Protein AF-A0A7R9BV73-F1 (afdb_monomer_lite)

Secondary structure (DSSP, 8-state):
-HHHHHHHHHHHHHHHHHHHHHHS-------------------------------------------------------------PPP-PPPPSS-EE-TTS-EEEEE-GGG-HHHHHHHTT-S--TT-EEE-TTS-EEEEEE--S-EEE-TTS-EEEEE-GGG--S-HHHHHTSS-GGGSEEE-TTS-EEEEEEGGGTTTTTSPPP--SSS-S-------TT-------HHHHHHHHHHHHHHHHHHHHHHHHHHHTT-BPPTTSHHHHHHHTT---HHHHHHHHHHHHHHHHHHHHHHHHT--HHHHHTGGGG-BSTTSTTGGGSPPPP---TTTTTS--TT-TTSSSSSTTTT-TTEEPB-SS----SSSSSSPP-B-TTSPBPPPHHHHHHHH--------SS--HHHHHHHHHHHHHH----B-EEETTTTEEBP-EETTEE-SS-SSTTB-PEEPPTT-TTTGGGT--EE--BPBPEEPPGGGB-SS-EEEE-S-SSSS-HHHH-SSHHHHHHHB-SSTTPBP-B---TTSPPBPPBPS-S-STT-BGGGTB--B--SSGGGGS-HHHHHHHHHHHHHHHHHHHHHHHH-TT--HHHHHHHHHHHHHHHHHHHIIIIIHHHHHHHHHHHHTT-SPPSSS------TTS--PPBHHHHHTGGGGGGGG--S--------TT---TTEEEEEPPTT-TTTGGGT--EEEEEPPPEEPPTTS---S-EE---S-SSSS-HHHH-SSHHHHHHTB-SSTTPBP-B---TTSPPBPPBPS-S-STT-BTTTTB--B--SSGGGGS-HHHHHHHHHHHHHHHHHHHHHHHH-TT--HHHHHHHHHHHHHHHHHHHIIIIIHHHHHHHHHHHHTT-SPPSSS------TTS--PPPHHIIIIITTHHHHT--S---

Foldseek 3Di:
DVVVVVVLVVLLVVVLVVVVVVVVDDDDDDDDDDDDDDDDDDDDDDDDDDDDDDDDDDDDDDDDDDDDDDDDDDDDDDDDDDDDDDDDDPADEQPWDADPVRAIFGWDAQVPQVVVVVCVVPDDDPVPFWHAYPVRDTTGTHHLQADFDADPVRATFRFDAQLPQPPDLQVVQLDDDPPRQWDAGPVRDITGTHGPVCVVVLVPQPDDPDFFEPHPQPNPCVPVPQDDDDLVLLQVLLVVLVVVLVVQLVLLVVCVVVVVFDDFPDPLLQVLLQQADDPVLQVQLSLLSSLLSSLVSSCVVVVNALCCSFPSQQVDFCCPHPSVVSDDDADDDDPVPVPFADLQRACPQVVRRCFLGASAFFAASHQDDACRNAEHHDQADPVRHGDDFPQVCCQVPPDPDFDADPPDDVLLLLLLVLQLQQAFHFHFDASDSVVSTHRFQDDQLHGDPPGSHPQWDWGADDCVRPPCVVSVHGTDGDGHTRFHQHVSRTHHHTGTGGNHGNDLQPLQAQANDPVLNVVQPPQPLLAGDFADPDDPDDTFAAFDPDQRHPQHDPVVRTGHGDGSRSCCVVDDSNVVVSRVLNVQLRVQSVVVCVVCVPDGNVRSNRVSSVVSSVVSLQCVQAPNCCVVVNPSCCVSNVSHDDPDDDDPPDDSSYRSRHHPCCSPPVSCVSVVNDHPDDCPDPCPPPPPDVQWDWAADDCPPPVCVVVVDGTDIGGHADFDQDVPNDDDDTDHDDPADLDLQPLQAQARDPVLNVVQPPQPLLAGDWDDPDDPDDTFADFDPDQDDPQDDPVVRTTHGRGSDPCCVVDPVSVVVSRVLRVSLRVQSVVCCVVCVPDGNVVSNVVSSVSSSVSSLCCCQPPNCCVVVNPVNCVVVVSHDDPDDDDPPDDPPDDSHDDPCCVPPVVCVVVVVDDPDDD

Sequence (915 aa):
MRIVFQYLLIICSSYSKVVVGQIIFPGGSSGSTFVSGNNNNNKPRPVYQQQGTSSNPYGSFPPKKPPGAGLGSSFAPQKFPQQNGKPDGLPPTSDGCTDFTGSSGVCVPNVLCVEFFEQIAARTSISRESCNLADGTIGVCCPVGSAAAAYFTGSSGVCVPNVLCVEFFEQIAARTSISRESCNLADGTIGVCCPVGSAAAALRPPPRPTEGKVFDVNPSLQGIETRQFSRSDINTAVTSTRDSLQTILEIEKRLKENGDYLPKGTPAFYHQQFFQVSPESHELARLALGGIEATRQIANSFGLGPLEAGFGLQRFTLEGTDLSDFCPPPPKCDRKSLTYRTTDGSCNNLDKPSWGKSNTPMQRLLPPTYHDGIWEPRKLSASGQPLKSARLVSASTIFDADKPDHFFTQFVTQFGQFLDHDITHAGVFKLDPAENTGIMCCRNGQPIVPAPHPSCMPIEIPNQDRFYARYRQKCMEFVRAIPAPRPGCTLGWAEQMNVNSHYLDGSAVYGSHEEEARNLRLFRNGQLQVLNTGSHHLPMLPLADNEGDDCTNKTAGIRCFKAGDDRVNEQIGLTLIHLVWVREHNRVAGELQALNPHWDDERLFQESRRIVVAELQHIVYNEWLPLILGPRYMFNFRLFPQREGFSREYDPSIDPSVTNEFATAAFRFGHTLLQRTYQNGQPIIPAPHPSCMPIEIPNEDRFYARYRQKCMEFVRAIPAPRPGCTLGWAEQMNVNSHYLDGSAVYGSHEEEARNLRLFRNGQLQVLNTGSHHLPMLPLADNEGDDCTNKTAGIRCFKAGDDRVNEQIGLTLIHLVWVREHNRVAGELQALNPHWDDERLFQESRRIVVAELQHIVYNEWLPLILGPRYMFNFRLFPQREGFSREYDPSIDPSVTNEFATAAFRFGHTLLQRTYQ

InterPro domains:
  IPR010255 Haem peroxidase superfamily [SSF48113] (338-680)
  IPR010255 Haem peroxidase superfamily [SSF48113] (686-914)
  IPR019791 Haem peroxidase, animal-type [PF03098] (340-679)
  IPR019791 Haem peroxidase, animal-type [PF03098] (688-914)
  IPR019791 Haem peroxidase, animal-type [PR00457] (364-375)
  IPR019791 Haem peroxidase, animal-type [PR00457] (411-426)
  IPR019791 Haem peroxidase, animal-type [PR00457] (561-579)
  IPR019791 Haem peroxidase, animal-type [PR00457] (579-599)
  IPR019791 Haem peroxidase, animal-type [PR00457] (604-630)
  IPR019791 Haem peroxidase, animal-type [PR00457] (664-674)
  IPR019791 Haem peroxidase, animal-type [PS50292] (330-915)
  IPR037120 Haem peroxidase domain superfamily, animal type [G3DSA:1.10.640.10] (330-683)
  IPR037120 Haem peroxidase domain superfamily, animal type [G3DSA:1.10.640.10] (684-915)

Structure (mmCIF, N/CA/C/O backbone):
data_AF-A0A7R9BV73-F1
#
_entry.id   AF-A0A7R9BV73-F1
#
loop_
_atom_site.group_PDB
_atom_site.id
_atom_site.type_symbol
_atom_site.label_atom_id
_atom_site.label_alt_id
_atom_site.label_comp_id
_atom_site.label_asym_id
_atom_site.label_entity_id
_atom_site.label_seq_id
_atom_site.pdbx_PDB_ins_code
_atom_site.Cartn_x
_atom_site.Cartn_y
_atom_site.Cartn_z
_atom_site.occupancy
_atom_site.B_iso_or_equiv
_atom_site.auth_seq_id
_atom_site.auth_comp_id
_atom_site.auth_asym_id
_atom_site.auth_atom_id
_atom_site.pdbx_PDB_model_num
ATOM 1 N N . MET A 1 1 ? 35.370 -37.121 -36.729 1.00 30.53 1 MET A N 1
ATOM 2 C CA . MET A 1 1 ? 35.700 -35.894 -37.493 1.00 30.53 1 MET A CA 1
ATOM 3 C C . MET A 1 1 ? 36.183 -36.144 -38.922 1.00 30.53 1 MET A C 1
ATOM 5 O O . MET A 1 1 ? 35.544 -35.606 -39.810 1.00 30.53 1 MET A O 1
ATOM 9 N N . ARG A 1 2 ? 37.213 -36.969 -39.198 1.00 24.33 2 ARG A N 1
ATOM 10 C CA . ARG A 1 2 ? 37.657 -37.262 -40.589 1.00 24.33 2 ARG A CA 1
ATOM 11 C C . ARG A 1 2 ? 36.541 -37.751 -41.530 1.00 24.33 2 ARG A C 1
ATOM 13 O O . ARG A 1 2 ? 36.483 -37.295 -42.662 1.00 24.33 2 ARG A O 1
ATOM 20 N N . ILE A 1 3 ? 35.633 -38.602 -41.042 1.00 27.97 3 ILE A N 1
ATOM 21 C CA . ILE A 1 3 ? 34.494 -39.121 -41.826 1.00 27.97 3 ILE A CA 1
ATOM 22 C C . ILE A 1 3 ? 33.459 -38.025 -42.115 1.00 27.97 3 ILE A C 1
ATOM 24 O O . ILE A 1 3 ? 32.989 -37.939 -43.238 1.00 27.97 3 ILE A O 1
ATOM 28 N N . VAL A 1 4 ? 33.165 -37.146 -41.148 1.00 34.44 4 VAL A N 1
ATOM 29 C CA . VAL A 1 4 ? 32.234 -36.009 -41.311 1.00 34.44 4 VAL A CA 1
ATOM 30 C C . 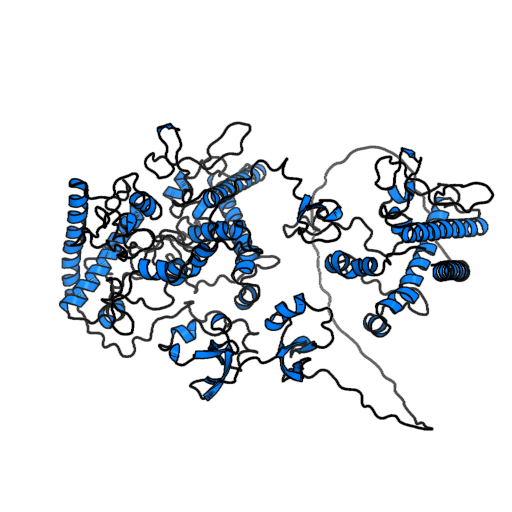VAL A 1 4 ? 32.821 -34.942 -42.244 1.00 34.44 4 VAL A C 1
ATOM 32 O O . VAL A 1 4 ? 32.107 -34.411 -43.081 1.00 34.44 4 VAL A O 1
ATOM 35 N N . PHE A 1 5 ? 34.133 -34.687 -42.169 1.00 36.78 5 PHE A N 1
ATOM 36 C CA . PHE A 1 5 ? 34.845 -33.787 -43.086 1.00 36.78 5 PHE A CA 1
ATOM 37 C C . PHE A 1 5 ? 34.925 -34.335 -44.514 1.00 36.78 5 PHE A C 1
ATOM 39 O O . PHE A 1 5 ? 34.728 -33.583 -45.463 1.00 36.78 5 PHE A O 1
ATOM 46 N N . GLN A 1 6 ? 35.180 -35.638 -44.683 1.00 32.38 6 GLN A N 1
ATOM 47 C CA . GLN A 1 6 ? 35.084 -36.283 -45.995 1.00 32.38 6 GLN A CA 1
ATOM 48 C C . GLN A 1 6 ? 33.646 -36.267 -46.521 1.00 32.38 6 GLN A C 1
ATOM 50 O O . GLN A 1 6 ? 33.461 -35.981 -47.696 1.00 32.38 6 GLN A O 1
ATOM 55 N N . TYR A 1 7 ? 32.639 -36.494 -45.671 1.00 39.28 7 TYR A N 1
ATOM 56 C CA . TYR A 1 7 ? 31.229 -36.411 -46.061 1.00 39.28 7 TYR A CA 1
ATOM 57 C C . TYR A 1 7 ? 30.828 -34.996 -46.501 1.00 39.28 7 TYR A C 1
ATOM 59 O O . TYR A 1 7 ? 30.273 -34.854 -47.582 1.00 39.28 7 TYR A O 1
ATOM 67 N N . LEU A 1 8 ? 31.175 -33.950 -45.742 1.00 38.53 8 LEU A N 1
ATOM 68 C CA . LEU A 1 8 ? 30.888 -32.550 -46.094 1.00 38.53 8 LEU A CA 1
ATOM 69 C C . LEU A 1 8 ? 31.575 -32.119 -47.398 1.00 38.53 8 LEU A C 1
ATOM 71 O O . LEU A 1 8 ? 30.942 -31.493 -48.238 1.00 38.53 8 LEU A O 1
ATOM 75 N N . LEU A 1 9 ? 32.837 -32.507 -47.617 1.00 40.50 9 LEU A N 1
ATOM 76 C CA . LEU A 1 9 ? 33.550 -32.215 -48.870 1.00 40.50 9 LEU A CA 1
ATOM 77 C C . LEU A 1 9 ? 32.952 -32.960 -50.078 1.00 40.50 9 LEU A C 1
ATOM 79 O O . LEU A 1 9 ? 32.910 -32.411 -51.179 1.00 40.50 9 LEU A O 1
ATOM 83 N N . ILE A 1 10 ? 32.476 -34.196 -49.881 1.00 40.38 10 ILE A N 1
ATOM 84 C CA . ILE A 1 10 ? 31.786 -34.982 -50.916 1.00 40.38 10 ILE A CA 1
ATOM 85 C C . ILE A 1 10 ? 30.405 -34.381 -51.221 1.00 40.38 10 ILE A C 1
ATOM 87 O O . ILE A 1 10 ? 30.034 -34.292 -52.390 1.00 40.38 10 ILE A O 1
ATOM 91 N N . ILE A 1 11 ? 29.671 -33.931 -50.200 1.00 43.97 11 ILE A N 1
ATOM 92 C CA 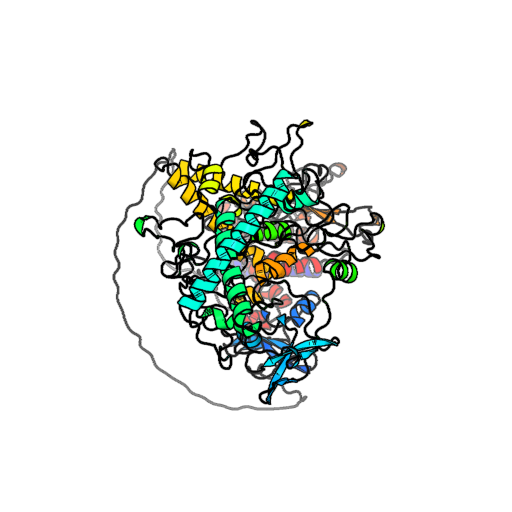. ILE A 1 11 ? 28.356 -33.286 -50.322 1.00 43.97 11 ILE A CA 1
ATOM 93 C C . ILE A 1 11 ? 28.488 -31.950 -51.064 1.00 43.97 11 ILE A C 1
ATOM 95 O O . ILE A 1 11 ? 27.879 -31.808 -52.123 1.00 43.97 11 ILE A O 1
ATOM 99 N N . CYS A 1 12 ? 29.348 -31.029 -50.612 1.00 39.44 12 CYS A N 1
ATOM 100 C CA . CYS A 1 12 ? 29.583 -29.748 -51.294 1.00 39.44 12 CYS A CA 1
ATOM 101 C C . CYS A 1 12 ? 29.982 -29.957 -52.767 1.00 39.44 12 CYS A C 1
ATOM 103 O O . CYS A 1 12 ? 29.339 -29.434 -53.671 1.00 39.44 12 CYS A O 1
ATOM 105 N N . SER A 1 13 ? 30.932 -30.858 -53.056 1.00 41.28 13 SER A N 1
ATOM 106 C CA . SER A 1 13 ? 31.342 -31.136 -54.442 1.00 41.28 13 SER A CA 1
ATOM 107 C C . SER A 1 13 ? 30.241 -31.749 -55.327 1.00 41.28 13 SER A C 1
ATOM 109 O O . SER A 1 13 ? 30.297 -31.580 -56.551 1.00 41.28 13 SER A O 1
ATOM 111 N N . SER A 1 14 ? 29.291 -32.492 -54.750 1.00 39.62 14 SER A N 1
ATOM 112 C CA . SER A 1 14 ? 28.221 -33.176 -55.492 1.00 39.62 14 SER A CA 1
ATOM 113 C C . SER A 1 14 ? 27.030 -32.257 -55.769 1.00 39.62 14 SER A C 1
ATOM 115 O O . SER A 1 14 ? 26.460 -32.322 -56.858 1.00 39.62 14 SER A O 1
ATOM 117 N N . TYR A 1 15 ? 26.677 -31.376 -54.828 1.00 44.97 15 TYR A N 1
ATOM 118 C CA . TYR A 1 15 ? 25.512 -30.495 -54.948 1.00 44.97 15 TYR A CA 1
ATOM 119 C C . TYR A 1 15 ? 25.780 -29.249 -55.794 1.00 44.97 15 TYR A C 1
ATOM 121 O O . TYR A 1 15 ? 24.928 -28.896 -56.613 1.00 44.97 15 TYR A O 1
ATOM 129 N N . SER A 1 16 ? 26.970 -28.646 -55.732 1.00 40.47 16 SER A N 1
ATOM 130 C CA . SER A 1 16 ? 27.249 -27.464 -56.557 1.00 40.47 16 SER A CA 1
ATOM 131 C C . SER A 1 16 ? 27.251 -27.774 -58.053 1.00 40.47 16 SER A C 1
ATOM 133 O O . SER A 1 16 ? 26.812 -26.952 -58.851 1.00 40.47 16 SER A O 1
ATOM 135 N N . LYS A 1 17 ? 27.655 -28.986 -58.461 1.00 39.53 17 LYS A N 1
ATOM 136 C CA . LYS A 1 17 ? 27.567 -29.418 -59.870 1.00 39.53 17 LYS A CA 1
ATOM 137 C C . LYS A 1 17 ? 26.121 -29.536 -60.367 1.00 39.53 17 LYS A C 1
ATOM 139 O O . LYS A 1 17 ? 25.874 -29.321 -61.551 1.00 39.53 17 LYS A O 1
ATOM 144 N N . VAL A 1 18 ? 25.173 -29.854 -59.483 1.00 40.03 18 VAL A N 1
ATOM 145 C CA . VAL A 1 18 ? 23.740 -29.965 -59.810 1.00 40.03 18 VAL A CA 1
ATOM 146 C C . VAL A 1 18 ? 23.076 -28.584 -59.830 1.00 40.03 18 VAL A C 1
ATOM 148 O O . VAL A 1 18 ? 22.337 -28.278 -60.764 1.00 40.03 18 VAL A O 1
ATOM 151 N N . VAL A 1 19 ? 23.387 -27.720 -58.858 1.00 41.09 19 VAL A N 1
ATOM 152 C CA . VAL A 1 19 ? 22.798 -26.373 -58.736 1.00 41.09 19 VAL A CA 1
ATOM 153 C C . VAL A 1 19 ? 23.334 -25.414 -59.808 1.00 41.09 19 VAL A C 1
ATOM 155 O O . VAL A 1 19 ? 22.546 -24.727 -60.456 1.00 41.09 19 VAL A O 1
ATOM 158 N N . VAL A 1 20 ? 24.644 -25.424 -60.089 1.00 41.88 20 VAL A N 1
ATOM 159 C CA . VAL A 1 20 ? 25.233 -24.634 -61.191 1.00 41.88 20 VAL A CA 1
ATOM 160 C C . VAL A 1 20 ? 24.698 -25.109 -62.551 1.00 41.88 20 VAL A C 1
ATOM 162 O O . VAL A 1 20 ? 24.467 -24.294 -63.439 1.00 41.88 20 VAL A O 1
ATOM 165 N N . GLY A 1 21 ? 24.410 -26.408 -62.707 1.00 33.50 21 GLY A N 1
ATOM 166 C CA . GLY A 1 21 ? 23.811 -26.968 -63.924 1.00 33.50 21 GLY A CA 1
ATOM 167 C C . GLY A 1 21 ? 22.334 -26.603 -64.144 1.00 33.50 21 GLY A C 1
ATOM 168 O O . GLY A 1 21 ? 21.924 -26.426 -65.290 1.00 33.50 21 GLY A O 1
ATOM 169 N N . GLN A 1 22 ? 21.534 -26.456 -63.079 1.00 37.84 22 GLN A N 1
ATOM 170 C CA . GLN A 1 22 ? 20.100 -26.133 -63.178 1.00 37.84 22 GLN A CA 1
ATOM 171 C C . GLN A 1 22 ? 19.796 -24.632 -63.313 1.00 37.84 22 GLN A C 1
ATOM 173 O O . GLN A 1 22 ? 18.762 -24.277 -63.872 1.00 37.84 22 GLN A O 1
ATOM 178 N N . ILE A 1 23 ? 20.685 -23.737 -62.866 1.00 39.66 23 ILE A N 1
ATOM 179 C CA . ILE A 1 23 ? 20.485 -22.278 -62.991 1.00 39.66 23 ILE A CA 1
ATOM 180 C C . ILE A 1 23 ? 20.775 -21.774 -64.427 1.00 39.66 23 ILE A C 1
ATOM 182 O O . ILE A 1 23 ? 20.312 -20.701 -64.809 1.00 39.66 23 ILE A O 1
ATOM 186 N N . ILE A 1 24 ? 21.480 -22.554 -65.259 1.00 37.91 24 ILE A N 1
ATOM 187 C CA . ILE A 1 24 ? 21.939 -22.134 -66.601 1.00 37.91 24 ILE A CA 1
ATOM 188 C C . ILE A 1 24 ? 20.926 -22.447 -67.731 1.00 37.91 24 ILE A C 1
ATOM 190 O O . ILE A 1 24 ? 21.032 -21.881 -68.817 1.00 37.91 24 ILE A O 1
ATOM 194 N N . PHE A 1 25 ? 19.880 -23.251 -67.495 1.00 31.66 25 PHE A N 1
ATOM 195 C CA . PHE A 1 25 ? 18.811 -23.496 -68.482 1.00 31.66 25 PHE A CA 1
ATOM 196 C C . PHE A 1 25 ? 17.437 -23.549 -67.795 1.00 31.66 25 PHE A C 1
ATOM 198 O O . PHE A 1 25 ? 17.172 -24.482 -67.039 1.00 31.66 25 PHE A O 1
ATOM 205 N N . PRO A 1 26 ? 16.552 -22.565 -68.052 1.00 28.55 26 PRO A N 1
ATOM 206 C CA . PRO A 1 26 ? 15.786 -22.556 -69.299 1.00 28.55 26 PRO A CA 1
ATOM 207 C C . PRO A 1 26 ? 15.714 -21.172 -69.968 1.00 28.55 26 PRO A C 1
ATOM 209 O O . PRO A 1 26 ? 15.386 -20.161 -69.350 1.00 28.55 26 PRO A O 1
ATOM 212 N N . GLY A 1 27 ? 15.994 -21.137 -71.271 1.00 26.70 27 GLY A N 1
ATOM 213 C CA . GLY A 1 27 ? 15.838 -19.943 -72.095 1.00 26.70 27 GLY A CA 1
ATOM 214 C C . GLY A 1 27 ? 14.386 -19.640 -72.482 1.00 26.70 27 GLY A C 1
ATOM 215 O O . GLY A 1 27 ? 13.551 -20.538 -72.550 1.00 26.70 27 GLY A O 1
ATOM 216 N N . GLY A 1 28 ? 14.147 -18.372 -72.842 1.00 24.03 28 GLY A N 1
ATOM 217 C CA . GLY A 1 28 ? 13.155 -17.998 -73.858 1.00 24.03 28 GLY A CA 1
ATOM 218 C C . GLY A 1 28 ? 12.204 -16.841 -73.527 1.00 24.03 28 GLY A C 1
ATOM 219 O O . GLY A 1 28 ? 11.132 -17.090 -72.996 1.00 24.03 28 GLY A O 1
ATOM 220 N N . SER A 1 29 ? 12.547 -15.630 -74.012 1.00 24.97 29 SER A N 1
ATOM 221 C CA . SER A 1 29 ? 11.685 -14.460 -74.352 1.00 24.97 29 SER A CA 1
ATOM 222 C C . SER A 1 29 ? 10.855 -13.802 -73.228 1.00 24.97 29 SER A C 1
ATOM 224 O O . SER A 1 29 ? 10.172 -14.479 -72.485 1.00 24.97 29 SER A O 1
ATOM 226 N N . SER A 1 30 ? 10.753 -12.483 -73.044 1.00 27.58 30 SER A N 1
ATOM 227 C CA . SER A 1 30 ? 11.228 -11.284 -73.747 1.00 27.58 30 SER A CA 1
ATOM 228 C C . SER A 1 30 ? 10.833 -10.058 -72.901 1.00 27.58 30 SER A C 1
ATOM 230 O O . SER A 1 30 ? 9.694 -9.999 -72.445 1.00 27.58 30 SER A O 1
ATOM 232 N N . GLY A 1 31 ? 11.714 -9.056 -72.791 1.00 24.83 31 GLY A N 1
ATOM 233 C CA . GLY A 1 31 ? 11.319 -7.650 -72.616 1.00 24.83 31 GLY A CA 1
ATOM 234 C C . GLY A 1 31 ? 11.525 -7.016 -71.235 1.00 24.83 31 GLY A C 1
ATOM 235 O O . GLY A 1 31 ? 10.590 -6.908 -70.454 1.00 24.83 31 GLY A O 1
ATOM 236 N N . SER A 1 32 ? 12.709 -6.448 -70.996 1.00 24.19 32 SER A N 1
ATOM 237 C CA . SER A 1 32 ? 12.852 -5.305 -70.085 1.00 24.19 32 SER A CA 1
ATOM 238 C C . SER A 1 32 ? 13.908 -4.341 -70.625 1.00 24.19 32 SER A C 1
ATOM 240 O O . SER A 1 32 ? 15.113 -4.559 -70.500 1.00 24.19 32 SER A O 1
ATOM 242 N N . THR A 1 33 ? 13.436 -3.281 -71.274 1.00 24.47 33 THR A N 1
ATOM 243 C CA . THR A 1 33 ? 14.206 -2.076 -71.584 1.00 24.47 33 THR A CA 1
ATOM 244 C C . THR A 1 33 ? 14.570 -1.339 -70.298 1.00 24.47 33 THR A C 1
ATOM 246 O O . THR A 1 33 ? 13.707 -1.040 -69.476 1.00 24.47 33 THR A O 1
ATOM 249 N N . PHE A 1 34 ? 15.860 -1.039 -70.164 1.00 21.88 34 PHE A N 1
ATOM 250 C CA . PHE A 1 34 ? 16.455 -0.132 -69.186 1.00 21.88 34 PHE A CA 1
ATOM 251 C C . PHE A 1 34 ? 15.915 1.300 -69.318 1.00 21.88 34 PHE A C 1
ATOM 253 O O . PHE A 1 34 ? 15.803 1.801 -70.436 1.00 21.88 34 PHE A O 1
ATOM 260 N N . VAL A 1 35 ? 15.768 2.005 -68.189 1.00 23.53 35 VAL A N 1
ATOM 261 C CA . VAL A 1 35 ? 16.093 3.439 -68.107 1.00 23.53 35 VAL A CA 1
ATOM 262 C C . VAL A 1 35 ? 16.924 3.694 -66.849 1.00 23.53 35 VAL A C 1
ATOM 264 O O . VAL A 1 35 ? 16.564 3.308 -65.742 1.00 23.53 35 VAL A O 1
ATOM 267 N N . SER A 1 36 ? 18.072 4.318 -67.093 1.00 22.98 36 SER A N 1
ATOM 268 C CA . SER A 1 36 ? 19.104 4.771 -66.165 1.00 22.98 36 SER A CA 1
ATOM 269 C C . SER A 1 36 ? 18.747 6.145 -65.574 1.00 22.98 36 SER A C 1
ATOM 271 O O . SER A 1 36 ? 18.087 6.948 -66.232 1.00 22.98 36 SER A O 1
ATOM 273 N N . GLY A 1 37 ? 19.227 6.439 -64.362 1.00 22.84 37 GLY A N 1
ATOM 274 C CA . GLY A 1 37 ? 19.207 7.780 -63.774 1.00 22.84 37 GLY A CA 1
ATOM 275 C C . GLY A 1 37 ? 20.337 7.944 -62.758 1.00 22.84 37 GLY A C 1
ATOM 276 O O . GLY A 1 37 ? 20.358 7.272 -61.736 1.00 22.84 37 GLY A O 1
ATOM 277 N N . ASN A 1 38 ? 21.296 8.804 -63.091 1.00 24.89 38 ASN A N 1
ATOM 278 C CA . ASN A 1 38 ? 22.617 8.973 -62.486 1.00 24.89 38 ASN A CA 1
ATOM 279 C C . ASN A 1 38 ? 22.653 10.135 -61.456 1.00 24.89 38 ASN A C 1
ATOM 281 O O . ASN A 1 38 ? 21.914 11.102 -61.606 1.00 24.89 38 ASN A O 1
ATOM 285 N N . ASN A 1 39 ? 23.547 10.019 -60.462 1.00 27.45 39 ASN A N 1
ATOM 286 C CA . ASN A 1 39 ? 24.155 10.992 -59.520 1.00 27.45 39 ASN A CA 1
ATOM 287 C C . ASN A 1 39 ? 23.741 12.492 -59.487 1.00 27.45 39 ASN A C 1
ATOM 289 O O . ASN A 1 39 ? 23.871 13.178 -60.497 1.00 27.45 39 ASN A O 1
ATOM 293 N N . ASN A 1 40 ? 23.501 13.058 -58.280 1.00 26.92 40 ASN A N 1
ATOM 294 C CA . ASN A 1 40 ? 24.423 13.983 -57.555 1.00 26.92 40 ASN A CA 1
ATOM 295 C C . ASN A 1 40 ? 23.806 14.753 -56.346 1.00 26.92 40 ASN A C 1
ATOM 297 O O . ASN A 1 40 ? 22.731 15.329 -56.441 1.00 26.92 40 ASN A O 1
ATOM 301 N N . ASN A 1 41 ? 24.591 14.803 -55.255 1.00 28.73 41 ASN A N 1
ATOM 302 C CA . ASN A 1 41 ? 24.792 15.791 -54.164 1.00 28.73 41 ASN A CA 1
ATOM 303 C C . ASN A 1 41 ? 23.773 16.904 -53.793 1.00 28.73 41 ASN A C 1
ATOM 305 O O . ASN A 1 41 ? 23.491 17.786 -54.596 1.00 28.73 41 ASN A O 1
ATOM 309 N N . ASN A 1 42 ? 23.482 16.971 -52.474 1.00 26.16 42 ASN A N 1
ATOM 310 C CA . ASN A 1 42 ? 23.541 18.108 -51.509 1.00 26.16 42 ASN A CA 1
ATOM 311 C C . ASN A 1 42 ? 22.358 18.170 -50.503 1.00 26.16 42 ASN A C 1
ATOM 313 O O . ASN A 1 42 ? 21.196 18.061 -50.869 1.00 26.16 42 ASN A O 1
ATOM 317 N N . LYS A 1 43 ? 22.713 18.358 -49.216 1.00 22.62 43 LYS A N 1
ATOM 318 C CA . LYS A 1 43 ? 21.901 18.600 -47.985 1.00 22.62 43 LYS A CA 1
ATOM 319 C C . LYS A 1 43 ? 20.786 19.676 -48.128 1.00 22.62 43 LYS A C 1
ATOM 321 O O . LYS A 1 43 ? 20.885 20.459 -49.067 1.00 22.62 43 LYS A O 1
ATOM 326 N N . PRO A 1 44 ? 19.918 19.942 -47.108 1.00 28.53 44 PRO A N 1
ATOM 327 C CA . PRO A 1 44 ? 19.419 19.159 -45.952 1.00 28.53 44 PRO A CA 1
ATOM 328 C C . PRO A 1 44 ? 17.857 19.136 -45.847 1.00 28.53 44 PRO A C 1
ATOM 330 O O . PRO A 1 44 ? 17.162 19.743 -46.653 1.00 28.53 44 PRO A O 1
ATOM 333 N N . ARG A 1 45 ? 17.314 18.444 -44.822 1.00 28.11 45 ARG A N 1
ATOM 334 C CA . ARG A 1 45 ? 15.876 18.338 -44.433 1.00 28.11 45 ARG A CA 1
ATOM 335 C C . ARG A 1 45 ? 15.092 19.669 -44.514 1.00 28.11 45 ARG A C 1
ATOM 337 O O . ARG A 1 45 ? 15.650 20.700 -44.138 1.00 28.11 45 ARG A O 1
ATOM 344 N N . PRO A 1 46 ? 13.780 19.634 -44.846 1.00 25.95 46 PRO A N 1
ATOM 345 C CA . PRO A 1 46 ? 12.767 19.790 -43.783 1.00 25.95 46 PRO A CA 1
ATOM 346 C C . PRO A 1 46 ? 11.426 19.028 -43.976 1.00 25.95 46 PRO A C 1
ATOM 348 O O . PRO A 1 46 ? 11.008 18.725 -45.085 1.00 25.95 46 PRO A O 1
ATOM 351 N N . VAL A 1 47 ? 10.789 18.740 -42.830 1.00 24.70 47 VAL A N 1
ATOM 352 C CA . VAL A 1 47 ? 9.348 18.820 -42.471 1.00 24.70 47 VAL A CA 1
ATOM 353 C C . VAL A 1 47 ? 8.295 18.777 -43.593 1.00 24.70 47 VAL A C 1
ATOM 355 O O . VAL A 1 47 ? 8.285 19.691 -44.397 1.00 24.70 47 VAL A O 1
ATOM 358 N N . TYR A 1 48 ? 7.324 17.850 -43.519 1.00 21.81 48 TYR A N 1
ATOM 359 C CA . TYR A 1 48 ? 5.876 18.061 -43.785 1.00 21.81 48 TYR A CA 1
ATOM 360 C C . TYR A 1 48 ? 5.097 16.874 -43.161 1.00 21.81 48 TYR A C 1
ATOM 362 O O . TYR A 1 48 ? 5.422 15.724 -43.430 1.00 21.81 48 TYR A O 1
ATOM 370 N N . GLN A 1 49 ? 4.316 17.050 -42.088 1.00 22.23 49 GLN A N 1
ATOM 371 C CA . GLN A 1 49 ? 2.928 17.543 -42.000 1.00 22.23 49 GLN A CA 1
ATOM 372 C C . GLN A 1 49 ? 1.874 16.559 -42.548 1.00 22.23 49 GLN A C 1
ATOM 374 O O . GLN A 1 49 ? 1.858 16.212 -43.724 1.00 22.23 49 GLN A O 1
ATOM 379 N N . GLN A 1 50 ? 0.985 16.140 -41.642 1.00 26.73 50 GLN A N 1
ATOM 380 C CA . GLN A 1 50 ? -0.265 15.437 -41.916 1.00 26.73 50 GLN A CA 1
ATOM 381 C C . GLN A 1 50 ? -1.245 16.314 -42.707 1.00 26.73 50 GLN A C 1
ATOM 383 O O . GLN A 1 50 ? -1.404 17.487 -42.382 1.00 26.73 50 GLN A O 1
ATOM 388 N N . GLN A 1 51 ? -1.954 15.689 -43.648 1.00 23.28 51 GLN A N 1
ATOM 389 C CA . GLN A 1 51 ? -3.355 15.889 -44.067 1.00 23.28 51 GLN A CA 1
ATOM 390 C C . GLN A 1 51 ? -3.572 14.826 -45.165 1.00 23.28 51 GLN A C 1
ATOM 392 O O . GLN A 1 51 ? -2.819 14.780 -46.125 1.00 23.28 51 GLN A O 1
ATOM 397 N N . GLY A 1 52 ? -4.412 13.803 -45.021 1.00 23.70 52 GLY A N 1
ATOM 398 C CA . GLY A 1 52 ? -5.841 13.854 -44.747 1.00 23.70 52 GLY A CA 1
ATOM 399 C C . GLY A 1 52 ? -6.573 13.634 -46.074 1.00 23.70 52 GLY A C 1
ATOM 400 O O . GLY A 1 52 ? -6.468 14.476 -46.954 1.00 23.70 52 GLY A O 1
ATOM 401 N N . THR A 1 53 ? -7.269 12.506 -46.244 1.00 23.52 53 THR A N 1
ATOM 402 C CA . THR A 1 53 ? -8.628 12.425 -46.820 1.00 23.52 53 THR A CA 1
ATOM 403 C C . THR A 1 53 ? -9.078 10.977 -47.007 1.00 23.52 53 THR A C 1
ATOM 405 O O . THR A 1 53 ? -8.338 10.080 -47.393 1.00 23.52 53 THR A O 1
ATOM 408 N N . SER A 1 54 ? -10.347 10.798 -46.672 1.00 23.95 54 SER A N 1
ATOM 409 C CA . SER A 1 54 ? -11.196 9.620 -46.731 1.00 23.95 54 SER A CA 1
ATOM 410 C C . SER A 1 54 ? -11.434 9.068 -48.137 1.00 23.95 54 SER A C 1
ATOM 412 O O . SER A 1 54 ? -11.642 9.843 -49.067 1.00 23.95 54 SER A O 1
ATOM 414 N N . SER A 1 55 ? -11.650 7.757 -48.252 1.00 24.91 55 SER A N 1
ATOM 415 C CA . SER A 1 55 ? -12.941 7.214 -48.721 1.00 24.91 55 SER A CA 1
ATOM 416 C C . SER A 1 55 ? -12.939 5.682 -48.729 1.00 24.91 55 SER A C 1
ATOM 418 O O . SER A 1 55 ? -12.118 5.034 -49.364 1.00 24.91 55 SER A O 1
ATOM 420 N N . ASN A 1 56 ? -13.903 5.117 -48.004 1.00 25.95 56 ASN A N 1
ATOM 421 C CA . ASN A 1 56 ? -14.454 3.780 -48.226 1.00 25.95 56 ASN A CA 1
ATOM 422 C C . ASN A 1 56 ? -15.453 3.893 -49.403 1.00 25.95 56 ASN A C 1
ATOM 424 O O . ASN A 1 56 ? -16.064 4.960 -49.541 1.00 25.95 56 ASN A O 1
ATOM 428 N N . PRO A 1 57 ? -15.687 2.846 -50.217 1.00 28.17 57 PRO A N 1
ATOM 429 C CA . PRO A 1 57 ? -16.894 2.066 -49.941 1.00 28.17 57 PRO A CA 1
ATOM 430 C C . PRO A 1 57 ? -16.843 0.561 -50.282 1.00 28.17 57 PRO A C 1
ATOM 432 O O . PRO A 1 57 ? -16.145 0.085 -51.172 1.00 28.17 57 PRO A O 1
ATOM 435 N N . TYR A 1 58 ? -17.715 -0.139 -49.556 1.00 23.12 58 TYR A N 1
ATOM 436 C CA . TYR A 1 58 ? -18.209 -1.512 -49.664 1.00 23.12 58 TYR A CA 1
ATOM 437 C C . TYR A 1 58 ? -18.549 -2.046 -51.074 1.00 23.12 58 TYR A C 1
ATOM 439 O O . TYR A 1 58 ? -19.115 -1.338 -51.903 1.00 23.12 58 TYR A O 1
ATOM 447 N N . GLY A 1 59 ? -18.392 -3.367 -51.247 1.00 23.36 59 GLY A N 1
ATOM 448 C CA . GLY A 1 59 ? -19.073 -4.181 -52.264 1.00 23.36 59 GLY A CA 1
ATOM 449 C C . GLY A 1 59 ? -19.038 -5.679 -51.915 1.00 23.36 59 GLY A C 1
ATOM 450 O O . GLY A 1 59 ? -17.997 -6.209 -51.548 1.00 23.36 59 GLY A O 1
ATOM 451 N N . SER A 1 60 ? -20.188 -6.350 -51.980 1.00 23.28 60 SER A N 1
ATOM 452 C CA . SER A 1 60 ? -20.526 -7.613 -51.302 1.00 23.28 60 SER A CA 1
ATOM 453 C C . SER A 1 60 ? -20.981 -8.752 -52.247 1.00 23.28 60 SER A C 1
ATOM 455 O O . SER A 1 60 ? -21.657 -8.454 -53.227 1.00 23.28 60 SER A O 1
ATOM 457 N N . PHE A 1 61 ? -20.753 -10.020 -51.827 1.00 23.09 61 PHE A N 1
ATOM 458 C CA . PHE A 1 61 ? -21.399 -11.320 -52.210 1.00 23.09 61 PHE A CA 1
ATOM 459 C C . PHE A 1 61 ? -21.081 -11.982 -53.585 1.00 23.09 61 PHE A C 1
ATOM 461 O O . PHE A 1 61 ? -20.761 -11.262 -54.525 1.00 23.09 61 PHE A O 1
ATOM 468 N N . PRO A 1 62 ? -21.351 -13.303 -53.831 1.00 29.27 62 PRO A N 1
ATOM 469 C CA . PRO A 1 62 ? -21.308 -14.562 -53.029 1.00 29.27 62 PRO A CA 1
ATOM 470 C C . PRO A 1 62 ? -20.681 -15.784 -53.823 1.00 29.27 62 PRO A C 1
ATOM 472 O O . PRO A 1 62 ? -20.148 -15.582 -54.914 1.00 29.27 62 PRO A O 1
ATOM 475 N N . PRO A 1 63 ? -20.711 -17.059 -53.337 1.00 30.47 63 PRO A N 1
ATOM 476 C CA . PRO A 1 63 ? -19.892 -18.176 -53.849 1.00 30.47 63 PRO A CA 1
ATOM 477 C C . PRO A 1 63 ? -20.606 -19.125 -54.842 1.00 30.47 63 PRO A C 1
ATOM 479 O O . PRO A 1 63 ? -21.832 -19.227 -54.855 1.00 30.47 63 PRO A O 1
ATOM 482 N N . LYS A 1 64 ? -19.833 -19.911 -55.614 1.00 23.83 64 LYS A N 1
ATOM 483 C CA . LYS A 1 64 ? -20.309 -21.089 -56.376 1.00 23.83 64 LYS A CA 1
ATOM 484 C C . LYS A 1 64 ? -19.341 -22.287 -56.264 1.00 23.83 64 LYS A C 1
ATOM 486 O O . LYS A 1 64 ? -18.156 -22.164 -56.543 1.00 23.83 64 LYS A O 1
ATOM 491 N N . LYS A 1 65 ? -19.891 -23.450 -55.893 1.00 23.69 65 LYS A N 1
ATOM 492 C CA . LYS A 1 65 ? -19.396 -24.844 -56.073 1.00 23.69 65 LYS A CA 1
ATOM 493 C C . LYS A 1 65 ? -20.288 -25.524 -57.148 1.00 23.69 65 LYS A C 1
ATOM 495 O O . LYS A 1 65 ? -21.348 -24.959 -57.424 1.00 23.69 65 LYS A O 1
ATOM 500 N N . PRO A 1 66 ? -20.094 -26.805 -57.540 1.00 42.62 66 PRO A N 1
ATOM 501 C CA . PRO A 1 66 ? -18.923 -27.598 -57.980 1.00 42.62 66 PRO A CA 1
ATOM 502 C C . PRO A 1 66 ? -19.232 -28.249 -59.379 1.00 42.62 66 PRO A C 1
ATOM 504 O O . PRO A 1 66 ? -20.154 -27.750 -60.028 1.00 42.62 66 PRO A O 1
ATOM 507 N N . PRO A 1 67 ? -18.515 -29.275 -59.920 1.00 30.27 67 PRO A N 1
ATOM 508 C CA . PRO A 1 67 ? -18.608 -30.721 -59.550 1.00 30.27 67 PRO A CA 1
ATOM 509 C C . PRO A 1 67 ? -17.217 -31.433 -59.626 1.00 30.27 67 PRO A C 1
ATOM 511 O O . PRO A 1 67 ? -16.248 -30.809 -60.028 1.00 30.27 67 PRO A O 1
ATOM 514 N N . GLY A 1 68 ? -16.919 -32.679 -59.232 1.00 24.75 68 GLY A N 1
ATOM 515 C CA . GLY A 1 68 ? -17.671 -33.914 -58.998 1.00 24.75 68 GLY A CA 1
ATOM 516 C C . GLY A 1 68 ? -17.202 -35.010 -59.980 1.00 24.75 68 GLY A C 1
ATOM 517 O O . GLY A 1 68 ? -17.616 -34.964 -61.130 1.00 24.75 68 GLY A O 1
ATOM 518 N N . ALA A 1 69 ? -16.374 -35.979 -59.549 1.00 26.33 69 ALA A N 1
ATOM 519 C CA . ALA A 1 69 ? -16.197 -37.297 -60.194 1.00 26.33 69 ALA A CA 1
ATOM 520 C C . ALA A 1 69 ? -15.425 -38.271 -59.275 1.00 26.33 69 ALA A C 1
ATOM 522 O O . ALA A 1 69 ? -14.407 -37.901 -58.695 1.00 26.33 69 ALA A O 1
ATOM 523 N N . GLY A 1 70 ? -15.933 -39.501 -59.137 1.00 23.09 70 GLY A N 1
ATOM 524 C CA . GLY A 1 70 ? -15.336 -40.608 -58.380 1.00 23.09 70 GLY A CA 1
ATOM 525 C C . GLY A 1 70 ? -15.004 -41.823 -59.259 1.00 23.09 70 GLY A C 1
ATOM 526 O O . GLY A 1 70 ? -14.943 -41.682 -60.478 1.00 23.09 70 GLY A O 1
ATOM 527 N N . LEU A 1 71 ? -14.903 -42.997 -58.603 1.00 24.92 71 LEU A N 1
ATOM 528 C CA . LEU A 1 71 ? -14.533 -44.366 -59.058 1.00 24.92 71 LEU A CA 1
ATOM 529 C C . LEU A 1 71 ? -13.054 -44.704 -58.754 1.00 24.92 71 LEU A C 1
ATOM 531 O O . LEU A 1 71 ? -12.177 -43.939 -59.119 1.00 24.92 71 LEU A O 1
ATOM 535 N N . GLY A 1 72 ? -12.650 -45.797 -58.092 1.00 22.64 72 GLY A N 1
ATOM 536 C CA . GLY A 1 72 ? -13.333 -46.998 -57.591 1.00 22.64 72 GLY A CA 1
ATOM 537 C C . GLY A 1 72 ? -12.575 -48.279 -58.004 1.00 22.64 72 GLY A C 1
ATOM 538 O O . GLY A 1 72 ? -12.264 -48.422 -59.180 1.00 22.64 72 GLY A O 1
ATOM 539 N N . SER A 1 73 ? -12.389 -49.225 -57.060 1.00 23.20 73 SER A N 1
ATOM 540 C CA . SER A 1 73 ? -11.976 -50.654 -57.220 1.00 23.20 73 SER A CA 1
ATOM 541 C C . SER A 1 73 ? -10.469 -50.956 -57.440 1.00 23.20 73 SER A C 1
ATOM 543 O O . SER A 1 73 ? -9.777 -50.159 -58.052 1.00 23.20 73 SER A O 1
ATOM 545 N N . SER A 1 74 ? -9.843 -52.061 -56.996 1.00 21.59 74 SER A N 1
ATOM 546 C CA . SER A 1 74 ? -10.232 -53.233 -56.181 1.00 21.59 74 SER A CA 1
ATOM 547 C C . SER A 1 74 ? -9.022 -54.176 -55.960 1.00 21.59 74 SER A C 1
ATOM 549 O O . SER A 1 74 ? -8.310 -54.463 -56.911 1.00 21.59 74 SER A O 1
ATOM 551 N N . PHE A 1 75 ? -8.912 -54.718 -54.737 1.00 21.19 75 PHE A N 1
ATOM 552 C CA . PHE A 1 75 ? -8.496 -56.080 -54.320 1.00 21.19 75 PHE A CA 1
ATOM 553 C C . PHE A 1 75 ? -7.078 -56.679 -54.569 1.00 21.19 75 PHE A C 1
ATOM 555 O O . PHE A 1 75 ? -6.549 -56.737 -55.670 1.00 21.19 75 PHE A O 1
ATOM 562 N N . ALA A 1 76 ? -6.540 -57.200 -53.450 1.00 22.16 76 ALA A N 1
ATOM 563 C CA . ALA A 1 76 ? -5.273 -57.906 -53.160 1.00 22.16 76 ALA A CA 1
ATOM 564 C C . ALA A 1 76 ? -5.377 -59.443 -53.439 1.00 22.16 76 ALA A C 1
ATOM 566 O O . ALA A 1 76 ? -6.303 -59.799 -54.168 1.00 22.16 76 ALA A O 1
ATOM 567 N N . PRO A 1 77 ? -4.623 -60.409 -52.825 1.00 30.97 77 PRO A N 1
ATOM 568 C CA . PRO A 1 77 ? -3.409 -60.400 -51.962 1.00 30.97 77 PRO A CA 1
ATOM 569 C C . PRO A 1 77 ? -2.388 -61.560 -52.221 1.00 30.97 77 PRO A C 1
ATOM 571 O O . PRO A 1 77 ? -2.693 -62.524 -52.912 1.00 30.97 77 PRO A O 1
ATOM 574 N N . GLN A 1 78 ? -1.232 -61.576 -51.529 1.00 22.98 78 GLN A N 1
ATOM 575 C CA . GLN A 1 78 ? -0.625 -62.833 -51.029 1.00 22.98 78 GLN A CA 1
ATOM 576 C C . GLN A 1 78 ? 0.214 -62.614 -49.744 1.00 22.98 78 GLN A C 1
ATOM 578 O O . GLN A 1 78 ? 1.032 -61.704 -49.664 1.00 22.98 78 GLN A O 1
ATOM 583 N N . LYS A 1 79 ? -0.091 -63.436 -48.722 1.00 21.28 79 LYS A N 1
ATOM 584 C CA . LYS A 1 79 ? 0.409 -63.496 -47.321 1.00 21.28 79 LYS A CA 1
ATOM 585 C C . LYS A 1 79 ? 1.720 -64.308 -47.231 1.00 21.28 79 LYS A C 1
ATOM 587 O O . LYS A 1 79 ? 1.994 -65.063 -48.154 1.00 21.28 79 LYS A O 1
ATOM 592 N N . PHE A 1 80 ? 2.571 -64.191 -46.200 1.00 21.80 80 PHE A N 1
ATOM 593 C CA . PHE A 1 80 ? 2.486 -64.736 -44.814 1.00 21.80 80 PHE A CA 1
ATOM 594 C C . PHE A 1 80 ? 3.721 -64.251 -43.984 1.00 21.80 80 PHE A C 1
ATOM 596 O O . PHE A 1 80 ? 4.689 -63.836 -44.615 1.00 21.80 80 PHE A O 1
ATOM 603 N N . PRO A 1 81 ? 3.845 -64.453 -42.645 1.00 26.03 81 PRO A N 1
ATOM 604 C CA . PRO A 1 81 ? 2.889 -64.328 -41.533 1.00 26.03 81 PRO A CA 1
ATOM 605 C C . PRO A 1 81 ? 3.397 -63.514 -40.303 1.00 26.03 81 PRO A C 1
ATOM 607 O O . PRO A 1 81 ? 4.547 -63.597 -39.892 1.00 26.03 81 PRO A O 1
ATOM 610 N N . GLN A 1 82 ? 2.446 -62.806 -39.683 1.00 21.66 82 GLN A N 1
ATOM 611 C CA . GLN A 1 82 ? 2.198 -62.563 -38.244 1.00 21.66 82 GLN A CA 1
ATOM 612 C C . GLN A 1 82 ? 3.340 -62.659 -37.200 1.00 21.66 82 GLN A C 1
ATOM 614 O O . GLN A 1 82 ? 3.732 -63.747 -36.784 1.00 21.66 82 GLN A O 1
ATOM 619 N N . GLN A 1 83 ? 3.634 -61.515 -36.568 1.00 24.28 83 GLN A N 1
ATOM 620 C CA . GLN A 1 83 ? 3.711 -61.422 -35.104 1.00 24.28 83 GLN A CA 1
ATOM 621 C C . GLN A 1 83 ? 2.622 -60.461 -34.607 1.00 24.28 83 GLN A C 1
ATOM 623 O O . GLN A 1 83 ? 2.426 -59.377 -35.152 1.00 24.28 83 GLN A O 1
ATOM 628 N N . ASN A 1 84 ? 1.866 -60.919 -33.612 1.00 25.52 84 ASN A N 1
ATOM 629 C CA . ASN A 1 84 ? 0.732 -60.227 -33.013 1.00 25.52 84 ASN A CA 1
ATOM 630 C C . ASN A 1 84 ? 1.195 -59.094 -32.085 1.00 25.52 84 ASN A C 1
ATOM 632 O O . ASN A 1 84 ? 1.887 -59.345 -31.105 1.00 25.52 84 ASN A O 1
ATOM 636 N N . GLY A 1 85 ? 0.715 -57.880 -32.348 1.00 27.52 85 GLY A N 1
ATOM 637 C CA . GLY A 1 85 ? 0.713 -56.745 -31.425 1.00 27.52 85 GLY A CA 1
ATOM 638 C C . GLY A 1 85 ? -0.145 -55.635 -32.028 1.00 27.52 85 GLY A C 1
ATOM 639 O O . GLY A 1 85 ? 0.254 -55.019 -33.012 1.00 27.52 85 GLY A O 1
ATOM 640 N N . LYS A 1 86 ? -1.371 -55.450 -31.525 1.00 25.56 86 LYS A N 1
ATOM 641 C CA . LYS A 1 86 ? -2.274 -54.377 -31.971 1.00 25.56 86 LYS A CA 1
ATOM 642 C C . LYS A 1 86 ? -1.691 -52.995 -31.611 1.00 25.56 86 LYS A C 1
ATOM 644 O O . LYS A 1 86 ? -1.025 -52.888 -30.587 1.00 25.56 86 LYS A O 1
ATOM 649 N N . PRO A 1 87 ? -1.976 -51.955 -32.415 1.00 28.89 87 PRO A N 1
ATOM 650 C CA . PRO A 1 87 ? -1.652 -50.567 -32.110 1.00 28.89 87 PRO A CA 1
ATOM 651 C C . PRO A 1 87 ? -2.739 -49.944 -31.214 1.00 28.89 87 PRO A C 1
ATOM 653 O O . PRO A 1 87 ? -3.903 -49.893 -31.613 1.00 28.89 87 PRO A O 1
ATOM 656 N N . ASP A 1 88 ? -2.368 -49.452 -30.034 1.00 32.62 88 ASP A N 1
ATOM 657 C CA . ASP A 1 88 ? -3.192 -48.513 -29.255 1.00 32.62 88 ASP A CA 1
ATOM 658 C C . ASP A 1 88 ? -3.097 -47.146 -29.966 1.00 32.62 88 ASP A C 1
ATOM 660 O O . ASP A 1 88 ? -2.004 -46.715 -30.325 1.00 32.62 88 ASP A O 1
ATOM 664 N N . GLY A 1 89 ? -4.149 -46.429 -30.357 1.00 33.72 89 GLY A N 1
ATOM 665 C CA . GLY A 1 89 ? -5.432 -46.170 -29.711 1.00 33.72 89 GLY A CA 1
ATOM 666 C C . GLY A 1 89 ? -5.515 -44.640 -29.574 1.00 33.72 89 GLY A C 1
ATOM 667 O O . GLY A 1 89 ? -4.605 -44.036 -29.017 1.00 33.72 89 GLY A O 1
ATOM 668 N N . LEU A 1 90 ? -6.519 -43.991 -30.175 1.00 35.44 90 LEU A N 1
ATOM 669 C CA . LEU A 1 90 ? -6.740 -42.534 -30.085 1.00 35.44 90 LEU A CA 1
ATOM 670 C C . LEU A 1 90 ? -6.717 -42.050 -28.614 1.00 35.44 90 LEU A C 1
ATOM 672 O O . LEU A 1 90 ? -7.183 -42.797 -27.753 1.00 35.44 90 LEU A O 1
ATOM 676 N N . PRO A 1 91 ? -6.229 -40.828 -28.310 1.00 38.12 91 PRO A N 1
ATOM 677 C CA . PRO A 1 91 ? -6.245 -40.309 -26.943 1.00 38.12 91 PRO A CA 1
ATOM 678 C C . PRO A 1 91 ? -7.688 -40.225 -26.401 1.00 38.12 91 PRO A C 1
ATOM 680 O O . PRO A 1 91 ? -8.591 -39.844 -27.156 1.00 38.12 91 PRO A O 1
ATOM 683 N N . PRO A 1 92 ? -7.920 -40.593 -25.125 1.00 43.34 92 PRO A N 1
ATOM 684 C CA . PRO A 1 92 ? -9.255 -40.643 -24.535 1.00 43.34 92 PRO A CA 1
ATOM 685 C C . PRO A 1 92 ? -9.899 -39.250 -24.459 1.00 43.34 92 PRO A C 1
ATOM 687 O O . PRO A 1 92 ? -9.222 -38.236 -24.277 1.00 43.34 92 PRO A O 1
ATOM 690 N N . THR A 1 93 ? -11.221 -39.215 -24.638 1.00 45.53 93 THR A N 1
ATOM 691 C CA . THR A 1 93 ? -12.073 -38.023 -24.500 1.00 45.53 93 THR A CA 1
ATOM 692 C C . THR A 1 93 ? -12.299 -37.659 -23.029 1.00 45.53 93 THR A C 1
ATOM 694 O O . THR A 1 93 ? -12.048 -38.482 -22.158 1.00 45.53 93 THR A O 1
ATOM 697 N N . SER A 1 94 ? -12.803 -36.442 -22.789 1.00 45.47 94 SER A N 1
ATOM 698 C CA . SER A 1 94 ? -12.905 -35.649 -21.542 1.00 45.47 94 SER A CA 1
ATOM 699 C C . SER A 1 94 ? -13.312 -36.308 -20.210 1.00 45.47 94 SER A C 1
ATOM 701 O O . SER A 1 94 ? -13.266 -35.622 -19.194 1.00 45.47 94 SER A O 1
ATOM 703 N N . ASP A 1 95 ? -13.648 -37.596 -20.169 1.00 47.22 95 ASP A N 1
ATOM 704 C CA . ASP A 1 95 ? -14.071 -38.314 -18.967 1.00 47.22 95 ASP A CA 1
ATOM 705 C C . ASP A 1 95 ? -13.126 -39.497 -18.690 1.00 47.22 95 ASP A C 1
ATOM 707 O O . ASP A 1 95 ? -13.351 -40.625 -19.128 1.00 47.22 95 ASP A O 1
ATOM 711 N N . GLY A 1 96 ? -12.052 -39.220 -17.946 1.00 55.84 96 GLY A N 1
ATOM 712 C CA . GLY A 1 96 ? -11.105 -40.219 -17.443 1.00 55.84 96 GLY A CA 1
ATOM 713 C C . GLY A 1 96 ? -9.882 -40.442 -18.337 1.00 55.84 96 GLY A C 1
ATOM 714 O O . GLY A 1 96 ? -9.977 -40.834 -19.497 1.00 55.84 96 GLY A O 1
ATOM 715 N N . CYS A 1 97 ? -8.701 -40.228 -17.765 1.00 56.97 97 CYS A N 1
ATOM 716 C CA . CYS A 1 97 ? -7.412 -40.536 -18.379 1.00 56.97 97 CYS A CA 1
ATOM 717 C C . CYS A 1 97 ? -6.563 -41.362 -17.400 1.00 56.97 97 CYS A C 1
ATOM 719 O O . CYS A 1 97 ? -6.914 -41.508 -16.228 1.00 56.97 97 CYS A O 1
ATOM 721 N N . THR A 1 98 ? -5.470 -41.952 -17.874 1.00 56.62 98 THR A N 1
ATOM 722 C CA . THR A 1 98 ? -4.568 -42.753 -17.037 1.00 56.62 98 THR A CA 1
ATOM 723 C C . THR A 1 98 ? -3.190 -42.115 -17.053 1.00 56.62 98 THR A C 1
ATOM 725 O O . THR A 1 98 ? -2.659 -41.849 -18.132 1.00 56.62 98 THR A O 1
ATOM 728 N N . ASP A 1 99 ? -2.631 -41.835 -15.877 1.00 54.03 99 ASP A N 1
ATOM 729 C CA . ASP A 1 99 ? -1.281 -41.283 -15.775 1.00 54.03 99 ASP A CA 1
ATOM 730 C C . ASP A 1 99 ? -0.206 -42.355 -16.061 1.00 54.03 99 ASP A C 1
ATOM 732 O O . ASP A 1 99 ? -0.497 -43.539 -16.265 1.00 54.03 99 ASP A O 1
ATOM 736 N N . PHE A 1 100 ? 1.071 -41.961 -16.063 1.00 43.28 100 PHE A N 1
ATOM 737 C CA . PHE A 1 100 ? 2.187 -42.875 -16.337 1.00 43.28 100 PHE A CA 1
ATOM 738 C C . PHE A 1 100 ? 2.402 -43.948 -15.250 1.00 43.28 100 PHE A C 1
ATOM 740 O O . PHE A 1 100 ? 3.160 -44.894 -15.476 1.00 43.28 100 PHE A O 1
ATOM 747 N N . THR A 1 101 ? 1.760 -43.810 -14.083 1.00 47.00 101 THR A N 1
ATOM 748 C CA . THR A 1 101 ? 1.763 -44.809 -13.003 1.00 47.00 101 THR A CA 1
ATOM 749 C C . THR A 1 101 ? 0.639 -45.835 -13.157 1.00 47.00 101 THR A C 1
ATOM 751 O O . THR A 1 101 ? 0.616 -46.830 -12.434 1.00 47.00 101 THR A O 1
ATOM 754 N N . GLY A 1 102 ? -0.264 -45.637 -14.124 1.00 50.50 102 GLY A N 1
ATOM 755 C CA . GLY A 1 102 ? -1.471 -46.444 -14.282 1.00 50.50 102 GLY A CA 1
ATOM 756 C C . GLY A 1 102 ? -2.627 -45.981 -13.388 1.00 50.50 102 GLY A C 1
ATOM 757 O O . GLY A 1 102 ? -3.639 -46.679 -13.303 1.00 50.50 102 GLY A O 1
ATOM 758 N N . SER A 1 103 ? -2.500 -44.826 -12.729 1.00 51.19 103 SER A N 1
ATOM 759 C CA . SER A 1 103 ? -3.523 -44.279 -11.840 1.00 51.19 103 SER A CA 1
ATOM 760 C C . SER A 1 103 ? -4.591 -43.535 -12.636 1.00 51.19 103 SER A C 1
ATOM 762 O O . SER A 1 103 ? -4.314 -42.866 -13.633 1.00 51.19 103 SER A O 1
ATOM 764 N N . SER A 1 104 ? -5.843 -43.670 -12.198 1.00 55.38 104 SER A N 1
ATOM 765 C CA . SER A 1 104 ? -6.973 -42.959 -12.801 1.00 55.38 104 SER A CA 1
ATOM 766 C C . SER A 1 104 ? -6.871 -41.463 -12.499 1.00 55.38 104 SER A C 1
ATOM 768 O O . SER A 1 104 ? -6.676 -41.070 -11.348 1.00 55.38 104 SER A O 1
ATOM 770 N N . GLY A 1 105 ? -7.011 -40.643 -13.535 1.00 60.31 105 GLY A N 1
ATOM 771 C CA . GLY A 1 105 ? -6.846 -39.200 -13.470 1.00 60.31 105 GLY A CA 1
ATOM 772 C C . GLY A 1 105 ? -7.901 -38.431 -14.258 1.00 60.31 105 GLY A C 1
ATOM 773 O O . GLY A 1 105 ? -8.712 -39.006 -14.991 1.00 60.31 105 GLY A O 1
ATOM 774 N N . VAL A 1 106 ? -7.883 -37.109 -14.103 1.00 58.31 106 VAL A N 1
ATOM 775 C CA . VAL A 1 106 ? -8.759 -36.180 -14.830 1.00 58.31 106 VAL A CA 1
ATOM 776 C C . VAL A 1 106 ? -7.930 -35.377 -15.823 1.00 58.31 106 VAL A C 1
ATOM 778 O O . VAL A 1 106 ? -6.843 -34.899 -15.496 1.00 58.31 106 VAL A O 1
ATOM 781 N N . CYS A 1 107 ? -8.450 -35.230 -17.040 1.00 56.59 107 CYS A N 1
ATOM 782 C CA . CYS A 1 107 ? -7.831 -34.415 -18.074 1.00 56.59 107 CYS A CA 1
ATOM 783 C C . CYS A 1 107 ? -8.069 -32.928 -17.785 1.00 56.59 107 CYS A C 1
ATOM 785 O O . CYS A 1 107 ? -9.215 -32.479 -17.802 1.00 56.59 107 CYS A O 1
ATOM 787 N N . VAL A 1 108 ? -7.008 -32.162 -17.524 1.00 53.00 108 VAL A N 1
ATOM 788 C CA . VAL A 1 108 ? -7.102 -30.726 -17.201 1.00 53.00 108 VAL A CA 1
ATOM 789 C C . VAL A 1 108 ? -6.069 -29.907 -17.985 1.00 53.00 108 VAL A C 1
ATOM 791 O O . VAL A 1 108 ? -5.048 -30.448 -18.400 1.00 53.00 108 VAL A O 1
ATOM 794 N N . PRO A 1 109 ? -6.283 -28.598 -18.209 1.00 52.22 109 PRO A N 1
ATOM 795 C CA . PRO A 1 109 ? -5.240 -27.709 -18.716 1.00 52.22 109 PRO A CA 1
ATOM 796 C C . PRO A 1 109 ? -3.939 -27.832 -17.916 1.00 52.22 109 PRO A C 1
ATOM 798 O O . PRO A 1 109 ? -3.979 -27.941 -16.692 1.00 52.22 109 PRO A O 1
ATOM 801 N N . ASN A 1 110 ? -2.790 -27.738 -18.593 1.00 48.34 110 ASN A N 1
ATOM 802 C CA . ASN A 1 110 ? -1.455 -27.904 -17.991 1.00 48.34 110 ASN A CA 1
ATOM 803 C C . ASN A 1 110 ? -1.247 -27.065 -16.708 1.00 48.34 110 ASN A C 1
ATOM 805 O O . ASN A 1 110 ? -0.606 -27.493 -15.757 1.00 48.34 110 ASN A O 1
ATOM 809 N N . VAL A 1 111 ? -1.870 -25.887 -16.645 1.00 41.50 111 VAL A N 1
ATOM 810 C CA . VAL A 1 111 ? -1.796 -24.956 -15.507 1.00 41.50 111 VAL A CA 1
ATOM 811 C C . VAL A 1 111 ? -2.563 -25.399 -14.250 1.00 41.50 111 VAL A C 1
ATOM 813 O O . VAL A 1 111 ? -2.399 -24.783 -13.201 1.00 41.50 111 VAL A O 1
ATOM 816 N N . LEU A 1 112 ? -3.414 -26.429 -14.329 1.00 38.91 112 LEU A N 1
ATOM 817 C CA . LEU A 1 112 ? -4.262 -26.890 -13.217 1.00 38.91 112 LEU A CA 1
ATOM 818 C C . LEU A 1 112 ? -3.716 -28.137 -12.497 1.00 38.91 112 LEU A C 1
ATOM 820 O O . LEU A 1 112 ? -4.231 -28.496 -11.439 1.00 38.91 112 LEU A O 1
ATOM 824 N N . CYS A 1 113 ? -2.664 -28.771 -13.022 1.00 47.47 113 CYS A N 1
ATOM 825 C CA . CYS A 1 113 ? -2.035 -29.952 -12.430 1.00 47.47 113 CYS A CA 1
ATOM 826 C C . CYS A 1 113 ? -0.896 -29.560 -11.475 1.00 47.47 113 CYS A C 1
ATOM 828 O O . CYS A 1 113 ? 0.272 -29.558 -11.850 1.00 47.47 113 CYS A O 1
ATOM 830 N N . VAL A 1 114 ? -1.208 -29.160 -10.240 1.00 41.31 114 VAL A N 1
ATOM 831 C CA . VAL A 1 114 ? -0.194 -28.547 -9.353 1.00 41.31 114 VAL A CA 1
ATOM 832 C C . VAL A 1 114 ? 0.831 -29.555 -8.807 1.00 41.31 114 VAL A C 1
ATOM 834 O O . VAL A 1 114 ? 2.005 -29.208 -8.720 1.00 41.31 114 VAL A O 1
ATOM 837 N N . GLU A 1 115 ? 0.469 -30.824 -8.572 1.00 43.56 115 GLU A N 1
ATOM 838 C CA . GLU A 1 115 ? 1.467 -31.873 -8.245 1.00 43.56 115 GLU A CA 1
ATOM 839 C C . GLU A 1 115 ? 2.473 -32.110 -9.389 1.00 43.56 115 GLU A C 1
ATOM 841 O O . GLU A 1 115 ? 3.557 -32.658 -9.186 1.00 43.56 115 GLU A O 1
ATOM 846 N N . PHE A 1 116 ? 2.132 -31.651 -10.593 1.00 39.66 116 PHE A N 1
ATOM 847 C CA . PHE A 1 116 ? 2.918 -31.802 -11.806 1.00 39.66 116 PHE A CA 1
ATOM 848 C C . PHE A 1 116 ? 3.988 -30.709 -11.958 1.00 39.66 116 PHE A C 1
ATOM 850 O O . PHE A 1 116 ? 5.048 -30.961 -12.527 1.00 39.66 116 PHE A O 1
ATOM 857 N N . PHE A 1 117 ? 3.777 -29.515 -11.390 1.00 35.56 117 PHE A N 1
ATOM 858 C CA . PHE A 1 117 ? 4.729 -28.402 -11.508 1.00 35.56 117 PHE A CA 1
ATOM 859 C C . PHE A 1 117 ? 6.002 -28.610 -10.673 1.00 35.56 117 PHE A C 1
ATOM 861 O O . PHE A 1 117 ? 7.097 -28.323 -11.159 1.00 35.56 117 PHE A O 1
ATOM 868 N N . GLU A 1 118 ? 5.893 -29.183 -9.469 1.00 37.53 118 GLU A N 1
ATOM 869 C CA . GLU A 1 118 ? 7.077 -29.539 -8.669 1.00 37.53 118 GLU A CA 1
ATOM 870 C C . GLU A 1 118 ? 7.850 -30.732 -9.262 1.00 37.53 118 GLU A C 1
ATOM 872 O O . GLU A 1 118 ? 9.068 -30.823 -9.111 1.00 37.53 118 GLU A O 1
ATOM 877 N N . GLN A 1 119 ? 7.179 -31.624 -10.002 1.00 37.59 119 GLN A N 1
ATOM 878 C CA . GLN A 1 119 ? 7.805 -32.802 -10.619 1.00 37.59 119 GLN A CA 1
ATOM 879 C C . GLN A 1 119 ? 8.408 -32.525 -12.010 1.00 37.59 119 GLN A C 1
ATOM 881 O O . GLN A 1 119 ? 9.413 -33.147 -12.369 1.00 37.59 119 GLN A O 1
ATOM 886 N N . ILE A 1 120 ? 7.871 -31.563 -12.775 1.00 36.34 120 ILE A N 1
ATOM 887 C CA . ILE A 1 120 ? 8.439 -31.115 -14.063 1.00 36.34 120 ILE A CA 1
ATOM 888 C C . ILE A 1 120 ? 9.776 -30.396 -13.870 1.00 36.34 120 ILE A C 1
ATOM 890 O O . ILE A 1 120 ? 10.678 -30.579 -14.689 1.00 36.34 120 ILE A O 1
ATOM 894 N N . ALA A 1 121 ? 9.963 -29.659 -12.768 1.00 34.66 121 ALA A N 1
ATOM 895 C CA . ALA A 1 121 ? 11.263 -29.069 -12.438 1.00 34.66 121 ALA A CA 1
ATOM 896 C C . ALA A 1 121 ? 12.393 -30.124 -12.350 1.00 34.66 121 ALA A C 1
ATOM 898 O O . ALA A 1 121 ? 13.571 -29.775 -12.420 1.00 34.66 121 ALA A O 1
ATOM 899 N N . ALA A 1 122 ? 12.049 -31.418 -12.261 1.00 35.25 122 ALA A N 1
ATOM 900 C CA . ALA A 1 122 ? 12.986 -32.526 -12.159 1.00 35.25 122 ALA A CA 1
ATOM 901 C C . ALA A 1 122 ? 13.108 -33.442 -13.406 1.00 35.25 122 ALA A C 1
ATOM 903 O O . ALA A 1 122 ? 13.965 -34.330 -13.366 1.00 35.25 122 ALA A O 1
ATOM 904 N N . ARG A 1 123 ? 12.301 -33.333 -14.489 1.00 39.00 123 ARG A N 1
ATOM 905 C CA . ARG A 1 123 ? 12.285 -34.361 -15.578 1.00 39.00 123 ARG A CA 1
ATOM 906 C C . ARG A 1 123 ? 12.015 -33.844 -17.010 1.00 39.00 123 ARG A C 1
ATOM 908 O O . ARG A 1 123 ? 11.302 -32.877 -17.223 1.00 39.00 123 ARG A O 1
ATOM 915 N N . THR A 1 124 ? 12.581 -34.538 -18.012 1.00 35.56 124 THR A N 1
ATOM 916 C CA . THR A 1 124 ? 12.833 -34.078 -19.402 1.00 35.56 124 THR A CA 1
ATOM 917 C C . THR A 1 124 ? 11.897 -34.599 -20.519 1.00 35.56 124 THR A C 1
ATOM 919 O O . THR A 1 124 ? 12.274 -34.547 -21.690 1.00 35.56 124 THR A O 1
ATOM 922 N N . SER A 1 125 ? 10.669 -35.073 -20.256 1.00 36.50 125 SER A N 1
ATOM 923 C CA . SER A 1 125 ? 9.736 -35.411 -21.359 1.00 36.50 125 SER A CA 1
ATOM 924 C C . SER A 1 125 ? 8.249 -35.381 -20.977 1.00 36.50 125 SER A C 1
ATOM 926 O O . SER A 1 125 ? 7.815 -36.227 -20.206 1.00 36.50 125 SER A O 1
ATOM 928 N N . ILE A 1 126 ? 7.469 -34.486 -21.600 1.00 38.81 126 ILE A N 1
ATOM 929 C CA . ILE A 1 126 ? 6.014 -34.270 -21.374 1.00 38.81 126 ILE A CA 1
ATOM 930 C C . ILE A 1 126 ? 5.133 -35.078 -22.370 1.00 38.81 126 ILE A C 1
ATOM 932 O O . ILE A 1 126 ? 3.906 -35.067 -22.339 1.00 38.81 126 ILE A O 1
ATOM 936 N N . SER A 1 127 ? 5.727 -35.820 -23.316 1.00 38.69 127 SER A N 1
ATOM 937 C CA . SER A 1 127 ? 4.999 -36.360 -24.485 1.00 38.69 127 SER A CA 1
ATOM 938 C C . SER A 1 127 ? 4.072 -37.560 -24.224 1.00 38.69 127 SER A C 1
ATOM 940 O O . SER A 1 127 ? 3.414 -38.016 -25.160 1.00 38.69 127 SER A O 1
ATOM 942 N N . ARG A 1 128 ? 4.006 -38.082 -22.991 1.00 44.34 128 ARG A N 1
ATOM 943 C CA . ARG A 1 128 ? 3.134 -39.213 -22.612 1.00 44.34 128 ARG A CA 1
ATOM 944 C C . ARG A 1 128 ? 1.891 -38.817 -21.813 1.00 44.34 128 ARG A C 1
ATOM 946 O O . ARG A 1 128 ? 1.106 -39.695 -21.481 1.00 44.34 128 ARG A O 1
ATOM 953 N N . GLU A 1 129 ? 1.704 -37.534 -21.522 1.00 55.94 129 GLU A N 1
ATOM 954 C CA . GLU A 1 129 ? 0.696 -37.076 -20.551 1.00 55.94 129 GLU A CA 1
ATOM 955 C C . GLU A 1 129 ? -0.454 -36.298 -21.182 1.00 55.94 129 GLU A C 1
ATOM 957 O O . GLU A 1 129 ? -1.347 -35.850 -20.468 1.00 55.94 129 GLU A O 1
ATOM 962 N N . SER A 1 130 ? -0.455 -36.143 -22.507 1.00 55.25 130 SER A N 1
ATOM 963 C CA . SER A 1 130 ? -1.447 -35.344 -23.212 1.00 55.25 130 SER A CA 1
ATOM 964 C C . SER A 1 130 ? -2.797 -36.047 -23.343 1.00 55.25 130 SER A C 1
ATOM 966 O O . SER A 1 130 ? -2.905 -37.191 -23.784 1.00 55.25 130 SER A O 1
ATOM 968 N N . CYS A 1 131 ? -3.851 -35.317 -23.009 1.00 60.91 131 CYS A N 1
ATOM 969 C CA . CYS A 1 131 ? -5.241 -35.716 -23.186 1.00 60.91 131 CYS A CA 1
ATOM 970 C C . CYS A 1 131 ? -6.004 -34.587 -23.893 1.00 60.91 131 CYS A C 1
ATOM 972 O O . CYS A 1 131 ? -5.546 -33.445 -23.920 1.00 60.91 131 CYS A O 1
ATOM 974 N N . ASN A 1 132 ? -7.150 -34.892 -24.502 1.00 58.78 132 ASN A N 1
ATOM 975 C CA . ASN A 1 132 ? -7.942 -33.876 -25.193 1.00 58.78 132 ASN A CA 1
ATOM 976 C C . ASN A 1 132 ? -9.002 -33.302 -24.255 1.00 58.78 132 ASN A C 1
ATOM 978 O O . ASN A 1 132 ? -9.855 -34.031 -23.742 1.00 58.78 132 ASN A O 1
ATOM 982 N N . LEU A 1 133 ? -8.963 -31.986 -24.077 1.00 51.12 133 LEU A N 1
ATOM 983 C CA . LEU A 1 133 ? -9.998 -31.235 -23.381 1.00 51.12 133 LEU A CA 1
ATOM 984 C C . LEU A 1 133 ? -11.257 -31.140 -24.251 1.00 51.12 133 LEU A C 1
ATOM 986 O O . LEU A 1 133 ? -11.219 -31.327 -25.469 1.00 51.12 133 LEU A O 1
ATOM 990 N N . ALA A 1 134 ? -12.397 -30.850 -23.620 1.00 48.81 134 ALA A N 1
ATOM 991 C CA . ALA A 1 134 ? -13.696 -30.789 -24.297 1.00 48.81 134 ALA A CA 1
ATOM 992 C C . ALA A 1 134 ? -13.771 -29.713 -25.403 1.00 48.81 134 ALA A C 1
ATOM 994 O O . ALA A 1 134 ? -14.615 -29.803 -26.291 1.00 48.81 134 ALA A O 1
ATOM 995 N N . ASP A 1 135 ? -12.884 -28.717 -25.368 1.00 50.50 135 ASP A N 1
ATOM 996 C CA . ASP A 1 135 ? -12.751 -27.658 -26.374 1.00 50.50 135 ASP A CA 1
ATOM 997 C C . ASP A 1 135 ? -11.762 -28.001 -27.510 1.00 50.50 135 ASP A C 1
ATOM 999 O O . ASP A 1 135 ? -11.533 -27.182 -28.399 1.00 50.50 135 ASP A O 1
ATOM 1003 N N . GLY A 1 136 ? -11.192 -29.213 -27.509 1.00 48.75 136 GLY A N 1
ATOM 1004 C CA . GLY A 1 136 ? -10.229 -29.678 -28.510 1.00 48.75 136 GLY A CA 1
ATOM 1005 C C . GLY A 1 136 ? -8.784 -29.241 -28.258 1.00 48.75 136 GLY A C 1
ATOM 1006 O O . GLY A 1 136 ? -7.917 -29.540 -29.080 1.00 48.75 136 GLY A O 1
ATOM 1007 N N . THR A 1 137 ? -8.504 -28.560 -27.143 1.00 53.91 137 THR A N 1
ATOM 1008 C CA . THR A 1 137 ? -7.137 -28.222 -26.729 1.00 53.91 137 THR A CA 1
ATOM 1009 C C . THR A 1 137 ? -6.459 -29.387 -25.998 1.00 53.91 137 THR A C 1
ATOM 1011 O O . THR A 1 137 ? -7.109 -30.322 -25.523 1.00 53.91 137 THR A O 1
ATOM 1014 N N . ILE A 1 138 ? -5.124 -29.362 -25.940 1.00 52.28 138 ILE A N 1
ATOM 1015 C CA . ILE A 1 138 ? -4.329 -30.417 -25.301 1.00 52.28 138 ILE A CA 1
ATOM 1016 C C . ILE A 1 138 ? -4.167 -30.096 -23.809 1.00 52.28 138 ILE A C 1
ATOM 1018 O O . ILE A 1 138 ? -3.530 -29.107 -23.446 1.00 52.28 138 ILE A O 1
ATOM 1022 N N . GLY A 1 139 ? -4.738 -30.945 -22.956 1.00 57.53 139 GLY A N 1
ATOM 1023 C CA . GLY A 1 139 ? -4.543 -30.961 -21.505 1.00 57.53 139 GLY A CA 1
ATOM 1024 C C . GLY A 1 139 ? -3.535 -32.025 -21.062 1.00 57.53 139 GLY A C 1
ATOM 1025 O O . GLY A 1 139 ? -2.967 -32.736 -21.891 1.00 57.53 139 GLY A O 1
ATOM 1026 N N . VAL A 1 140 ? -3.333 -32.146 -19.750 1.00 60.59 140 VAL A N 1
ATOM 1027 C CA . VAL A 1 140 ? -2.523 -33.178 -19.088 1.00 60.59 140 VAL A CA 1
ATOM 1028 C C . VAL A 1 140 ? -3.375 -34.029 -18.145 1.00 60.59 140 VAL A C 1
ATOM 1030 O O . VAL A 1 140 ? -4.368 -33.551 -17.591 1.00 60.59 140 VAL A O 1
ATOM 1033 N N . CYS A 1 141 ? -3.005 -35.298 -17.966 1.00 60.34 141 CYS A N 1
ATOM 1034 C CA . CYS A 1 141 ? -3.710 -36.207 -17.065 1.00 60.34 141 CYS A CA 1
ATOM 1035 C C . CYS A 1 141 ? -3.231 -36.077 -15.607 1.00 60.34 141 CYS A C 1
ATOM 1037 O O . CYS A 1 141 ? -2.104 -36.467 -15.308 1.00 60.34 141 CYS A O 1
ATOM 1039 N N . CYS A 1 142 ? -4.077 -35.574 -14.696 1.00 53.97 142 CYS A N 1
ATOM 1040 C CA . CYS A 1 142 ? -3.733 -35.431 -13.272 1.00 53.97 142 CYS A CA 1
ATOM 1041 C C . CYS A 1 142 ? -4.272 -36.569 -12.401 1.00 53.97 142 CYS A C 1
ATOM 1043 O O . CYS A 1 142 ? -5.476 -36.838 -12.478 1.00 53.97 142 CYS A O 1
ATOM 1045 N N . PRO A 1 143 ? -3.458 -37.166 -11.512 1.00 52.62 143 PRO A N 1
ATOM 1046 C CA . PRO A 1 143 ? -3.920 -38.183 -10.574 1.00 52.62 143 PRO A CA 1
ATOM 1047 C C . PRO A 1 143 ? -4.921 -37.614 -9.559 1.00 52.62 143 PRO A C 1
ATOM 1049 O O . PRO A 1 143 ? -4.754 -36.515 -9.030 1.00 52.62 143 PRO A O 1
ATOM 1052 N N . VAL A 1 144 ? -5.974 -38.380 -9.258 1.00 49.75 144 VAL A N 1
ATOM 1053 C CA . VAL A 1 144 ? -6.947 -38.029 -8.211 1.00 49.75 144 VAL A CA 1
ATOM 1054 C C . VAL A 1 144 ? -6.385 -38.450 -6.851 1.00 49.75 144 VAL A C 1
ATOM 1056 O O . VAL A 1 144 ? -6.751 -39.480 -6.287 1.00 49.75 144 VAL A O 1
ATOM 1059 N N . GLY A 1 145 ? -5.441 -37.673 -6.328 1.00 42.84 145 GLY A N 1
ATOM 1060 C CA . GLY A 1 145 ? -4.901 -37.853 -4.984 1.00 42.84 145 GLY A CA 1
ATOM 1061 C C . GLY A 1 145 ? -5.846 -37.300 -3.921 1.00 42.84 145 GLY A C 1
ATOM 1062 O O . GLY A 1 145 ? -5.622 -36.208 -3.416 1.00 42.84 145 GLY A O 1
ATOM 1063 N N . SER A 1 146 ? -6.935 -37.999 -3.592 1.00 37.72 146 SER A N 1
ATOM 1064 C CA . SER A 1 146 ? -7.657 -37.806 -2.318 1.00 37.72 146 SER A CA 1
ATOM 1065 C C . SER A 1 146 ? -8.844 -38.751 -2.185 1.00 37.72 146 SER A C 1
ATOM 1067 O O . SER A 1 146 ? -9.627 -38.955 -3.109 1.00 37.72 146 SER A O 1
ATOM 1069 N N . ALA A 1 147 ? -8.981 -39.333 -0.995 1.00 36.19 147 ALA A N 1
ATOM 1070 C CA . ALA A 1 147 ? -10.087 -40.207 -0.644 1.00 36.19 147 ALA A CA 1
ATOM 1071 C C . ALA A 1 147 ? -11.438 -39.515 -0.892 1.00 36.19 147 ALA A C 1
ATOM 1073 O O . ALA A 1 147 ? -11.651 -38.377 -0.467 1.00 36.19 147 ALA A O 1
ATOM 1074 N N . ALA A 1 148 ? -12.356 -40.224 -1.552 1.00 35.28 148 ALA A N 1
ATOM 1075 C CA . ALA A 1 148 ? -13.741 -39.801 -1.685 1.00 35.28 148 ALA A CA 1
ATOM 1076 C C . ALA A 1 148 ? -14.341 -39.587 -0.286 1.00 35.28 148 ALA A C 1
ATOM 1078 O O . ALA A 1 148 ? -14.433 -40.525 0.507 1.00 35.28 148 ALA A O 1
ATOM 1079 N N . ALA A 1 149 ? -14.743 -38.354 0.014 1.00 39.28 149 ALA A N 1
ATOM 1080 C CA . ALA A 1 149 ? -15.493 -38.018 1.216 1.00 39.28 149 ALA A CA 1
ATOM 1081 C C . ALA A 1 149 ? -16.909 -37.582 0.813 1.00 39.28 149 ALA A C 1
ATOM 1083 O O . ALA A 1 149 ? -17.126 -37.005 -0.256 1.00 39.28 149 ALA A O 1
ATOM 1084 N N . ALA A 1 150 ? -17.892 -37.944 1.636 1.00 35.53 150 ALA A N 1
ATOM 1085 C CA . ALA A 1 150 ? -19.298 -37.679 1.363 1.00 35.53 150 ALA A CA 1
ATOM 1086 C C . ALA A 1 150 ? -19.705 -36.311 1.924 1.00 35.53 150 ALA A C 1
ATOM 1088 O O . ALA A 1 150 ? -19.499 -36.034 3.106 1.00 35.53 150 ALA A O 1
ATOM 1089 N N . TYR A 1 151 ? -20.322 -35.481 1.084 1.00 39.31 151 TYR A N 1
ATOM 1090 C CA . TYR A 1 151 ? -20.947 -34.223 1.487 1.00 39.31 151 TYR A CA 1
ATOM 1091 C C . TYR A 1 151 ? -22.273 -34.483 2.231 1.00 39.31 151 TYR A C 1
ATOM 1093 O O . TYR A 1 151 ? -22.911 -35.520 2.040 1.00 39.31 151 TYR A O 1
ATOM 1101 N N . PHE A 1 152 ? -22.751 -33.524 3.034 1.00 33.88 152 PHE A N 1
ATOM 1102 C CA . PHE A 1 152 ? -23.987 -33.660 3.831 1.00 33.88 152 PHE A CA 1
ATOM 1103 C C . PHE A 1 152 ? -25.259 -33.874 2.981 1.00 33.88 152 PHE A C 1
ATOM 1105 O O . PHE A 1 152 ? -26.248 -34.411 3.473 1.00 33.88 152 PHE A O 1
ATOM 1112 N N . THR A 1 153 ? -25.238 -33.512 1.693 1.00 39.25 153 THR A N 1
ATOM 1113 C CA . THR A 1 153 ? -26.341 -33.786 0.748 1.00 39.25 153 THR A CA 1
ATOM 1114 C C . THR A 1 153 ? -26.273 -35.178 0.110 1.00 39.25 153 THR A C 1
ATOM 1116 O O . THR A 1 153 ? -27.117 -35.495 -0.723 1.00 39.25 153 THR A O 1
ATOM 1119 N N . GLY A 1 154 ? -25.274 -36.002 0.453 1.00 39.53 154 GLY A N 1
ATOM 1120 C CA . GLY A 1 154 ? -25.016 -37.295 -0.193 1.00 39.53 154 GLY A CA 1
ATOM 1121 C C . GLY A 1 154 ? -24.237 -37.201 -1.513 1.00 39.53 154 GLY A C 1
ATOM 1122 O O . GLY A 1 154 ? -24.071 -38.212 -2.191 1.00 39.53 154 GLY A O 1
ATOM 1123 N N . SER A 1 155 ? -23.749 -36.012 -1.882 1.00 47.22 155 SER A N 1
ATOM 1124 C CA . SER A 1 155 ? -22.941 -35.783 -3.088 1.00 47.22 155 SER A CA 1
ATOM 1125 C C . SER A 1 155 ? -21.469 -36.153 -2.856 1.00 47.22 155 SER A C 1
ATOM 1127 O O . SER A 1 155 ? -20.928 -35.900 -1.779 1.00 47.22 155 SER A O 1
ATOM 1129 N N . SER A 1 156 ? -20.797 -36.719 -3.862 1.00 50.09 156 SER A N 1
ATOM 1130 C CA . SER A 1 156 ? -19.359 -37.024 -3.812 1.00 50.09 156 SER A CA 1
ATOM 1131 C C . SER A 1 156 ? -18.505 -35.751 -3.899 1.00 50.09 156 SER A C 1
ATOM 1133 O O . SER A 1 156 ? -18.749 -34.913 -4.775 1.00 50.09 156 SER A O 1
ATOM 1135 N N . GLY A 1 157 ? -17.494 -35.629 -3.029 1.00 57.00 157 GLY A N 1
ATOM 1136 C CA . GLY A 1 157 ? -16.505 -34.545 -3.012 1.00 57.00 157 GLY A CA 1
ATOM 1137 C C . GLY A 1 157 ? -15.047 -35.042 -2.988 1.00 57.00 157 GLY A C 1
ATOM 1138 O O . GLY A 1 157 ? -14.776 -36.193 -2.642 1.00 57.00 157 GLY A O 1
ATOM 1139 N N . VAL A 1 158 ? -14.110 -34.164 -3.355 1.00 56.19 158 VAL A N 1
ATOM 1140 C CA . VAL A 1 158 ? -12.651 -34.344 -3.330 1.00 56.19 158 VAL A CA 1
ATOM 1141 C C . VAL A 1 158 ? -12.092 -33.674 -2.079 1.00 56.19 158 VAL A C 1
ATOM 1143 O O . VAL A 1 158 ? -12.382 -32.506 -1.822 1.00 56.19 158 VAL A O 1
ATOM 1146 N N . CYS A 1 159 ? -11.295 -34.395 -1.293 1.00 56.16 159 CYS A N 1
ATOM 1147 C CA . CYS A 1 159 ? -10.627 -33.811 -0.134 1.00 56.16 159 CYS A CA 1
ATOM 1148 C C . CYS A 1 159 ? -9.419 -32.978 -0.577 1.00 56.16 159 CYS A C 1
ATOM 1150 O O . CYS A 1 159 ? -8.441 -33.536 -1.067 1.00 56.16 159 CYS A O 1
ATOM 1152 N N . VAL A 1 160 ? -9.460 -31.659 -0.397 1.00 57.19 160 VAL A N 1
ATOM 1153 C CA . VAL A 1 160 ? -8.358 -30.757 -0.776 1.00 57.19 160 VAL A CA 1
ATOM 1154 C C . VAL A 1 160 ? -8.024 -29.794 0.368 1.00 57.19 160 VAL A C 1
ATOM 1156 O O . VAL A 1 160 ? -8.868 -29.550 1.231 1.00 57.19 160 VAL A O 1
ATOM 1159 N N . PRO A 1 161 ? -6.807 -29.225 0.421 1.00 53.09 161 PRO A N 1
ATOM 1160 C CA . PRO A 1 161 ? -6.512 -28.107 1.310 1.00 53.09 161 PRO A CA 1
ATOM 1161 C C . PRO A 1 161 ? -7.568 -27.006 1.170 1.00 53.09 161 PRO A C 1
ATOM 1163 O O . PRO A 1 161 ? -7.976 -26.699 0.052 1.00 53.09 161 PRO A O 1
ATOM 1166 N N . ASN A 1 162 ? -7.976 -26.387 2.283 1.00 49.44 162 ASN A N 1
ATOM 1167 C CA . ASN A 1 162 ? -9.046 -25.374 2.307 1.00 49.44 162 ASN A CA 1
ATOM 1168 C C . ASN A 1 162 ? -8.860 -24.278 1.244 1.00 49.44 162 ASN A C 1
ATOM 1170 O O . ASN A 1 162 ? -9.792 -23.881 0.557 1.00 49.44 162 ASN A O 1
ATOM 1174 N N . VAL A 1 163 ? -7.609 -23.869 1.043 1.00 45.12 163 VAL A N 1
ATOM 1175 C CA . VAL A 1 163 ? -7.205 -22.885 0.036 1.00 45.12 163 VAL A CA 1
ATOM 1176 C C . VAL A 1 163 ? -7.570 -23.304 -1.401 1.00 45.12 163 VAL A C 1
ATOM 1178 O O . VAL A 1 163 ? -7.943 -22.461 -2.207 1.00 45.12 163 VAL A O 1
ATOM 1181 N N . LEU A 1 164 ? -7.556 -24.597 -1.738 1.00 44.06 164 LEU A N 1
ATOM 1182 C CA . LEU A 1 164 ? -7.814 -25.093 -3.098 1.00 44.06 164 LEU A CA 1
ATOM 1183 C C . LEU A 1 164 ? -9.307 -25.261 -3.434 1.00 44.06 164 LEU A C 1
ATOM 1185 O O . LEU A 1 164 ? -9.627 -25.502 -4.604 1.00 44.06 164 LEU A O 1
ATOM 1189 N N . CYS A 1 165 ? -10.203 -25.097 -2.455 1.00 51.72 165 CYS A N 1
ATOM 1190 C CA . CYS A 1 165 ? -11.655 -25.083 -2.639 1.00 51.72 165 CYS A CA 1
ATOM 1191 C C . CYS A 1 165 ? -12.117 -23.684 -3.078 1.00 51.72 165 CYS A C 1
ATOM 1193 O O . CYS A 1 165 ? -12.561 -22.871 -2.276 1.00 51.72 165 CYS A O 1
ATOM 1195 N N . VAL A 1 166 ? -11.930 -23.361 -4.362 1.00 45.38 166 VAL A N 1
ATOM 1196 C CA . VAL A 1 166 ? -12.166 -22.000 -4.899 1.00 45.38 166 VAL A CA 1
ATOM 1197 C C . VAL A 1 166 ? -13.654 -21.624 -4.912 1.00 45.38 166 VAL A C 1
ATOM 1199 O O . VAL A 1 166 ? -13.995 -20.442 -4.880 1.00 45.38 166 VAL A O 1
ATOM 1202 N N . GLU A 1 167 ? -14.551 -22.608 -4.910 1.00 43.00 167 GLU A N 1
ATOM 1203 C CA . GLU A 1 167 ? -15.964 -22.350 -4.673 1.00 43.00 167 GLU A CA 1
ATOM 1204 C C . GLU A 1 167 ? -16.203 -22.183 -3.165 1.00 43.00 167 GLU A C 1
ATOM 1206 O O . GLU A 1 167 ? -16.096 -23.143 -2.409 1.00 43.00 167 GLU A O 1
ATOM 1211 N N . PHE A 1 168 ? -16.585 -20.958 -2.781 1.00 47.56 168 PHE A N 1
ATOM 1212 C CA . PHE A 1 168 ? -17.326 -20.601 -1.562 1.00 47.56 168 PHE A CA 1
ATOM 1213 C C . PHE A 1 168 ? -16.607 -19.978 -0.372 1.00 47.56 168 PHE A C 1
ATOM 1215 O O . PHE A 1 168 ? -16.744 -20.452 0.748 1.00 47.56 168 PHE A O 1
ATOM 1222 N N . PHE A 1 169 ? -16.085 -18.760 -0.529 1.00 38.53 169 PHE A N 1
ATOM 1223 C CA . PHE A 1 169 ? -16.116 -17.860 0.632 1.00 38.53 169 PHE A CA 1
ATOM 1224 C C . PHE A 1 169 ? -17.572 -17.507 1.016 1.00 38.53 169 PHE A C 1
ATOM 1226 O O . PHE A 1 169 ? -17.922 -17.543 2.192 1.00 38.53 169 PHE A O 1
ATOM 1233 N N . GLU A 1 170 ? -18.463 -17.297 0.035 1.00 35.62 170 GLU A N 1
ATOM 1234 C CA . GLU A 1 170 ? -19.878 -16.974 0.293 1.00 35.62 170 GLU A CA 1
ATOM 1235 C C . GLU A 1 170 ? -20.709 -18.132 0.886 1.00 35.62 170 GLU A C 1
ATOM 1237 O O . GLU A 1 170 ? -21.490 -17.893 1.805 1.00 35.62 170 GLU A O 1
ATOM 1242 N N . GLN A 1 171 ? -20.554 -19.396 0.448 1.00 38.31 171 GLN A N 1
ATOM 1243 C CA . GLN A 1 171 ? -21.327 -20.502 1.061 1.00 38.31 171 GLN A CA 1
ATOM 1244 C C . GLN A 1 171 ? -20.709 -21.055 2.350 1.00 38.31 171 GLN A C 1
ATOM 1246 O O . GLN A 1 171 ? -21.465 -21.575 3.173 1.00 38.31 171 GLN A O 1
ATOM 1251 N N . ILE A 1 172 ? -19.392 -20.918 2.569 1.00 36.56 172 ILE A N 1
ATOM 1252 C CA . ILE A 1 172 ? -18.767 -21.261 3.858 1.00 36.56 172 ILE A CA 1
ATOM 1253 C C . ILE A 1 172 ? -19.171 -20.227 4.921 1.00 36.56 172 ILE A C 1
ATOM 1255 O O . ILE A 1 172 ? -19.556 -20.605 6.026 1.00 36.56 172 ILE A O 1
ATOM 1259 N N . ALA A 1 173 ? -19.174 -18.929 4.586 1.00 35.59 173 ALA A N 1
ATOM 1260 C CA . ALA A 1 173 ? -19.611 -17.868 5.499 1.00 35.59 173 ALA A CA 1
ATOM 1261 C C . ALA A 1 173 ? -21.096 -17.985 5.889 1.00 35.59 173 ALA A C 1
ATOM 1263 O O . ALA A 1 173 ? -21.477 -17.657 7.013 1.00 35.59 173 ALA A O 1
ATOM 1264 N N . ALA A 1 174 ? -21.933 -18.519 4.996 1.00 37.56 174 ALA A N 1
ATOM 1265 C CA . ALA A 1 174 ? -23.355 -18.724 5.250 1.00 37.56 174 ALA A CA 1
ATOM 1266 C C . ALA A 1 174 ? -23.677 -19.875 6.231 1.00 37.56 174 ALA A C 1
ATOM 1268 O O . ALA A 1 174 ? -24.850 -20.057 6.569 1.00 37.56 174 ALA A O 1
ATOM 1269 N N . ARG A 1 175 ? -22.707 -20.697 6.677 1.00 43.47 175 ARG A N 1
ATOM 1270 C CA . ARG A 1 175 ? -23.006 -21.939 7.423 1.00 43.47 175 ARG A CA 1
ATOM 1271 C C . ARG A 1 175 ? -22.103 -22.151 8.643 1.00 43.47 175 ARG A C 1
ATOM 1273 O O . ARG A 1 175 ? -20.892 -22.300 8.565 1.00 43.47 175 ARG A O 1
ATOM 1280 N N . THR A 1 176 ? -22.733 -22.236 9.811 1.00 33.72 176 THR A N 1
ATOM 1281 C CA . THR A 1 176 ? -22.150 -22.193 11.166 1.00 33.72 176 THR A CA 1
ATOM 1282 C C . THR A 1 176 ? -21.339 -23.423 11.618 1.00 33.72 176 THR A C 1
ATOM 1284 O O . THR A 1 176 ? -21.151 -23.616 12.819 1.00 33.72 176 THR A O 1
ATOM 1287 N N . SER A 1 177 ? -20.804 -24.263 10.722 1.00 42.44 177 SER A N 1
ATOM 1288 C CA . SER A 1 177 ? -19.980 -25.406 11.157 1.00 42.44 177 SER A CA 1
ATOM 1289 C C . SER A 1 177 ? -18.988 -25.928 10.109 1.00 42.44 177 SER A C 1
ATOM 1291 O O . SER A 1 177 ? -19.221 -26.967 9.495 1.00 42.44 177 SER A O 1
ATOM 1293 N N . ILE A 1 178 ? -17.822 -25.284 10.006 1.00 40.50 178 ILE A N 1
ATOM 1294 C CA . ILE A 1 178 ? -16.634 -25.796 9.284 1.00 40.50 178 ILE A CA 1
ATOM 1295 C C . ILE A 1 178 ? -16.222 -27.205 9.775 1.00 40.50 178 ILE A C 1
ATOM 1297 O O . ILE A 1 178 ? -15.658 -27.997 9.027 1.00 40.50 178 ILE A O 1
ATOM 1301 N N . SER A 1 179 ? -16.564 -27.580 11.017 1.00 43.88 179 SER A N 1
ATOM 1302 C CA . SER A 1 179 ? -16.237 -28.892 11.602 1.00 43.88 179 SER A CA 1
ATOM 1303 C C . SER A 1 179 ? -16.948 -30.095 10.966 1.00 43.88 179 SER A C 1
ATOM 1305 O O . SER A 1 179 ? -16.598 -31.229 11.284 1.00 43.88 179 SER A O 1
ATOM 1307 N N . ARG A 1 180 ? -17.955 -29.880 10.107 1.00 46.16 180 ARG A N 1
ATOM 1308 C CA . ARG A 1 180 ? -18.669 -30.958 9.396 1.00 46.16 180 ARG A CA 1
ATOM 1309 C C . ARG A 1 180 ? -18.140 -31.229 7.987 1.00 46.16 180 ARG A C 1
ATOM 1311 O O . ARG A 1 180 ? -18.575 -32.198 7.376 1.00 46.16 180 ARG A O 1
ATOM 1318 N N . GLU A 1 181 ? -17.232 -30.396 7.486 1.00 53.34 181 GLU A N 1
ATOM 1319 C CA . GLU A 1 181 ? -16.718 -30.461 6.110 1.00 53.34 181 GLU A CA 1
ATOM 1320 C C . GLU A 1 181 ? -15.233 -30.848 6.053 1.00 53.34 181 GLU A C 1
ATOM 1322 O O . GLU A 1 181 ? -14.655 -30.933 4.969 1.00 53.34 181 GLU A O 1
ATOM 1327 N N . SER A 1 182 ? -14.619 -31.113 7.211 1.00 58.59 182 SER A N 1
ATOM 1328 C CA . SER A 1 182 ? -13.226 -31.526 7.309 1.00 58.59 182 SER A CA 1
ATOM 1329 C C . SER A 1 182 ? -13.014 -32.971 6.858 1.00 58.59 182 SER A C 1
ATOM 1331 O O . SER A 1 182 ? -13.780 -33.879 7.183 1.00 58.59 182 SER A O 1
ATOM 1333 N N . CYS A 1 183 ? -11.925 -33.196 6.138 1.00 60.12 183 CYS A N 1
ATOM 1334 C CA . CYS A 1 183 ? -11.468 -34.502 5.679 1.00 60.12 183 CYS A CA 1
ATOM 1335 C C . CYS A 1 183 ? -9.955 -34.618 5.910 1.00 60.12 183 CYS A C 1
ATOM 1337 O O . CYS A 1 183 ? -9.281 -33.612 6.111 1.00 60.12 183 CYS A O 1
ATOM 1339 N N . ASN A 1 184 ? -9.408 -35.834 5.914 1.00 61.25 184 ASN A N 1
ATOM 1340 C CA . ASN A 1 184 ? -7.967 -36.027 6.084 1.00 61.25 184 ASN A CA 1
ATOM 1341 C C . ASN A 1 184 ? -7.288 -36.097 4.717 1.00 61.25 184 ASN A C 1
ATOM 1343 O O . ASN A 1 184 ? -7.663 -36.915 3.874 1.00 61.25 184 ASN A O 1
ATOM 1347 N N . LEU A 1 185 ? -6.284 -35.248 4.525 1.00 53.19 185 LEU A N 1
ATOM 1348 C CA . LEU A 1 185 ? -5.393 -35.278 3.375 1.00 53.19 185 LEU A CA 1
ATOM 1349 C C . LEU A 1 185 ? -4.399 -36.440 3.507 1.00 53.19 185 LEU A C 1
ATOM 1351 O O . LEU A 1 185 ? -4.214 -37.012 4.584 1.00 53.19 185 LEU A O 1
ATOM 1355 N N . ALA A 1 186 ? -3.768 -36.813 2.392 1.00 47.56 186 ALA A N 1
ATOM 1356 C CA . ALA A 1 186 ? -2.857 -37.959 2.327 1.00 47.56 186 ALA A CA 1
ATOM 1357 C C . ALA A 1 186 ? -1.629 -37.821 3.251 1.00 47.56 186 ALA A C 1
ATOM 1359 O O . ALA A 1 186 ? -1.052 -38.824 3.665 1.00 47.56 186 ALA A O 1
ATOM 1360 N N . ASP A 1 187 ? -1.259 -36.591 3.606 1.00 50.81 187 ASP A N 1
ATOM 1361 C CA . ASP A 1 187 ? -0.168 -36.251 4.523 1.00 50.81 187 ASP A CA 1
ATOM 1362 C C . ASP A 1 187 ? -0.595 -36.207 6.008 1.00 50.81 187 ASP A C 1
ATOM 1364 O O . ASP A 1 187 ? 0.219 -35.910 6.883 1.00 50.81 187 ASP A O 1
ATOM 1368 N N . GLY A 1 188 ? -1.863 -36.512 6.311 1.00 47.31 188 GLY A N 1
ATOM 1369 C CA . GLY A 1 188 ? -2.424 -36.478 7.663 1.00 47.31 188 GLY A CA 1
ATOM 1370 C C . GLY A 1 188 ? -2.894 -35.096 8.127 1.00 47.31 188 GLY A C 1
ATOM 1371 O O . GLY A 1 188 ? -3.335 -34.966 9.271 1.00 47.31 188 GLY A O 1
ATOM 1372 N N . THR A 1 189 ? -2.828 -34.070 7.274 1.00 55.22 189 THR A N 1
ATOM 1373 C CA . THR A 1 189 ? -3.386 -32.744 7.568 1.00 55.22 189 THR A CA 1
ATOM 1374 C C . THR A 1 189 ? -4.897 -32.696 7.318 1.00 55.22 189 THR A C 1
ATOM 1376 O O . THR A 1 189 ? -5.479 -33.570 6.671 1.00 55.22 189 THR A O 1
ATOM 1379 N N . ILE A 1 190 ? -5.565 -31.681 7.873 1.00 52.84 190 ILE A N 1
ATOM 1380 C CA . ILE A 1 190 ? -7.014 -31.507 7.730 1.00 52.84 190 ILE A CA 1
ATOM 1381 C C . ILE A 1 190 ? -7.296 -30.665 6.479 1.00 52.84 190 ILE A C 1
ATOM 1383 O O . ILE A 1 190 ? -6.948 -29.486 6.425 1.00 52.84 190 ILE A O 1
ATOM 1387 N N . GLY A 1 191 ? -7.946 -31.273 5.490 1.00 58.38 191 GLY A N 1
ATOM 1388 C CA . GLY A 1 191 ? -8.520 -30.620 4.315 1.00 58.38 191 GLY A CA 1
ATOM 1389 C C . GLY A 1 191 ? -10.026 -30.383 4.453 1.00 58.38 191 GLY A C 1
ATOM 1390 O O . GLY A 1 191 ? -10.623 -30.675 5.490 1.00 58.38 191 GLY A O 1
ATOM 1391 N N . VAL A 1 192 ? -10.644 -29.876 3.385 1.00 61.69 192 VAL A N 1
ATOM 1392 C CA . VAL A 1 192 ? -12.099 -29.721 3.228 1.00 61.69 192 VAL A CA 1
ATOM 1393 C C . VAL A 1 192 ? -12.596 -30.520 2.021 1.00 61.69 192 VAL A C 1
ATOM 1395 O O . VAL A 1 192 ? -11.874 -30.709 1.041 1.00 61.69 192 VAL A O 1
ATOM 1398 N N . CYS A 1 193 ? -13.826 -31.023 2.094 1.00 58.97 193 CYS A N 1
ATOM 1399 C CA . CYS A 1 193 ? -14.433 -31.819 1.029 1.00 58.97 193 CYS A CA 1
ATOM 1400 C C . CYS A 1 193 ? -15.129 -30.925 -0.022 1.00 58.97 193 CYS A C 1
ATOM 1402 O O . CYS A 1 193 ? -16.200 -30.384 0.246 1.00 58.97 193 CYS A O 1
ATOM 1404 N N . CYS A 1 194 ? -14.553 -30.795 -1.223 1.00 57.09 194 CYS A N 1
ATOM 1405 C CA . CYS A 1 194 ? -15.077 -29.959 -2.317 1.00 57.09 194 CYS A CA 1
ATOM 1406 C C . CYS A 1 194 ? -15.884 -30.771 -3.345 1.00 57.09 194 CYS A C 1
ATOM 1408 O O . CYS A 1 194 ? -15.424 -31.829 -3.763 1.00 57.09 194 CYS A O 1
ATOM 1410 N N . PRO A 1 195 ? -17.055 -30.319 -3.821 1.00 54.06 195 PRO A N 1
ATOM 1411 C CA . PRO A 1 195 ? -17.920 -31.102 -4.715 1.00 54.06 195 PRO A CA 1
ATOM 1412 C C . PRO A 1 195 ? -17.275 -31.455 -6.077 1.00 54.06 195 PRO A C 1
ATOM 1414 O O . PRO A 1 195 ? -16.706 -30.600 -6.743 1.00 54.06 195 PRO A O 1
ATOM 1417 N N . VAL A 1 196 ? -17.420 -32.706 -6.552 1.00 45.97 196 VAL A N 1
ATOM 1418 C CA . VAL A 1 196 ? -16.774 -33.206 -7.802 1.00 45.97 196 VAL A CA 1
ATOM 1419 C C . VAL A 1 196 ? -17.414 -32.641 -9.093 1.00 45.97 196 VAL A C 1
ATOM 1421 O O . VAL A 1 196 ? -16.871 -32.784 -10.183 1.00 45.97 196 VAL A O 1
ATOM 1424 N N . GLY A 1 197 ? -18.543 -31.930 -9.006 1.00 44.78 197 GLY A N 1
ATOM 1425 C CA . GLY A 1 197 ? -19.175 -31.267 -10.160 1.00 44.78 197 GLY A CA 1
ATOM 1426 C C . GLY A 1 197 ? -18.528 -29.937 -10.571 1.00 44.78 197 GLY A C 1
ATOM 1427 O O . GLY A 1 197 ? -18.847 -29.408 -11.636 1.00 44.78 197 GLY A O 1
ATOM 1428 N N . SER A 1 198 ? -17.619 -29.396 -9.753 1.00 41.84 198 SER A N 1
ATOM 1429 C CA . SER A 1 198 ? -17.046 -28.064 -9.941 1.00 41.84 198 SER A CA 1
ATOM 1430 C C . SER A 1 198 ? -15.651 -28.042 -10.556 1.00 41.84 198 SER A C 1
ATOM 1432 O O . SER A 1 198 ? -15.107 -26.968 -10.752 1.00 41.84 198 SER A O 1
ATOM 1434 N N . ALA A 1 199 ? -15.077 -29.169 -10.985 1.00 34.97 199 ALA A N 1
ATOM 1435 C CA . ALA A 1 199 ? -13.842 -29.127 -11.782 1.00 34.97 199 ALA A CA 1
ATOM 1436 C C . ALA A 1 199 ? -14.082 -28.510 -13.180 1.00 34.97 199 ALA A C 1
ATOM 1438 O O . ALA A 1 199 ? -13.259 -27.746 -13.680 1.00 34.97 199 ALA A O 1
ATOM 1439 N N . ALA A 1 200 ? -15.256 -28.759 -13.776 1.00 33.50 200 ALA A N 1
ATOM 1440 C CA . ALA A 1 200 ? -15.709 -28.091 -14.999 1.00 33.50 200 ALA A CA 1
ATOM 1441 C C . ALA A 1 200 ? -16.382 -26.726 -14.726 1.00 33.50 200 ALA A C 1
ATOM 1443 O O . ALA A 1 200 ? -16.387 -25.861 -15.601 1.00 33.50 200 ALA A O 1
ATOM 1444 N N . ALA A 1 201 ? -16.917 -26.501 -13.517 1.00 35.06 201 ALA A N 1
ATOM 1445 C CA . ALA A 1 201 ? -17.425 -25.190 -13.095 1.00 35.06 201 ALA A CA 1
ATOM 1446 C C . ALA A 1 201 ? -16.301 -24.223 -12.681 1.00 35.06 201 ALA A C 1
ATOM 1448 O O . ALA A 1 201 ? -16.448 -23.028 -12.881 1.00 35.06 201 ALA A O 1
ATOM 1449 N N . ALA A 1 202 ? -15.140 -24.723 -12.250 1.00 36.59 202 ALA A N 1
ATOM 1450 C CA . ALA A 1 202 ? -13.919 -23.955 -11.999 1.00 36.59 202 ALA A CA 1
ATOM 1451 C C . ALA A 1 202 ? -13.294 -23.393 -13.288 1.00 36.59 202 ALA A C 1
ATOM 1453 O O . ALA A 1 202 ? -12.488 -22.470 -13.227 1.00 36.59 202 ALA A O 1
ATOM 1454 N N . LEU A 1 203 ? -13.677 -23.929 -14.455 1.00 33.31 203 LEU A N 1
ATOM 1455 C CA . LEU A 1 203 ? -13.361 -23.368 -15.775 1.00 33.31 203 LEU A CA 1
ATOM 1456 C C . LEU A 1 203 ? -14.365 -22.299 -16.217 1.00 33.31 203 LEU A C 1
ATOM 1458 O O . LEU A 1 203 ? -14.121 -21.588 -17.194 1.00 33.31 203 LEU A O 1
ATOM 1462 N N . ARG A 1 204 ? -15.501 -22.167 -15.521 1.00 32.06 204 ARG A N 1
ATOM 1463 C CA . ARG A 1 204 ? -16.376 -21.019 -15.697 1.00 32.06 204 ARG A CA 1
ATOM 1464 C C . ARG A 1 204 ? -15.947 -19.962 -14.684 1.00 32.06 204 ARG A C 1
ATOM 1466 O O . ARG A 1 204 ? -15.999 -20.222 -13.487 1.00 32.06 204 ARG A O 1
ATOM 1473 N N . PRO A 1 205 ? -15.528 -18.769 -15.133 1.00 32.16 205 PRO A N 1
ATOM 1474 C CA . PRO A 1 205 ? -15.366 -17.655 -14.212 1.00 32.16 205 PRO A CA 1
ATOM 1475 C C . PRO A 1 205 ? -16.665 -17.513 -13.409 1.00 32.16 205 PRO A C 1
ATOM 1477 O O . PRO A 1 205 ? -17.737 -17.669 -14.017 1.00 32.16 205 PRO A O 1
ATOM 1480 N N . PRO A 1 206 ? -16.595 -17.263 -12.087 1.00 34.50 206 PRO A N 1
ATOM 1481 C CA . PRO A 1 206 ? -17.796 -17.107 -11.285 1.00 34.50 206 PRO A CA 1
ATOM 1482 C C . PRO A 1 206 ? -18.716 -16.097 -11.987 1.00 34.50 206 PRO A C 1
ATOM 1484 O O . PRO A 1 206 ? -18.217 -15.117 -12.567 1.00 34.50 206 PRO A O 1
ATOM 1487 N N . PRO A 1 207 ? -20.042 -16.334 -12.029 1.00 34.19 207 PRO A N 1
ATOM 1488 C CA . PRO A 1 207 ? -20.952 -15.277 -12.441 1.00 34.19 207 PRO A CA 1
ATOM 1489 C C . PRO A 1 207 ? -20.593 -14.028 -11.627 1.00 34.19 207 PRO A C 1
ATOM 1491 O O . PRO A 1 207 ? -20.261 -14.146 -10.446 1.00 34.19 207 PRO A O 1
ATOM 1494 N N . ARG A 1 208 ? -20.586 -12.849 -12.274 1.00 38.44 208 ARG A N 1
ATOM 1495 C CA . ARG A 1 208 ? -20.413 -11.573 -11.554 1.00 38.44 208 ARG A CA 1
ATOM 1496 C C . ARG A 1 208 ? -21.300 -11.627 -10.310 1.00 38.44 208 ARG A C 1
ATOM 1498 O O . ARG A 1 208 ? -22.413 -12.128 -10.485 1.00 38.44 208 ARG A O 1
ATOM 1505 N N . PRO A 1 209 ? -20.852 -11.149 -9.133 1.00 38.34 209 PRO A N 1
ATOM 1506 C CA . PRO A 1 209 ? -21.696 -11.089 -7.947 1.00 38.34 209 PRO A CA 1
ATOM 1507 C C . PRO A 1 209 ? -23.045 -10.497 -8.352 1.00 38.34 209 PRO A C 1
ATOM 1509 O O . PRO A 1 209 ? -23.148 -9.323 -8.709 1.00 38.34 209 PRO A O 1
ATOM 1512 N N . THR A 1 210 ? -24.059 -11.348 -8.472 1.00 32.75 210 THR A N 1
ATOM 1513 C CA . THR A 1 210 ? -25.390 -10.903 -8.851 1.00 32.75 210 THR A CA 1
ATOM 1514 C C . THR A 1 210 ? -25.959 -10.295 -7.589 1.00 32.75 210 THR A C 1
ATOM 1516 O O . THR A 1 210 ? -26.223 -11.029 -6.646 1.00 32.75 210 THR A O 1
ATOM 1519 N N . GLU A 1 211 ? -26.117 -8.971 -7.607 1.00 35.31 211 GLU A N 1
ATOM 1520 C CA . GLU A 1 211 ? -26.675 -8.140 -6.533 1.00 35.31 211 GLU A CA 1
ATOM 1521 C C . GLU A 1 211 ? -25.688 -7.733 -5.421 1.00 35.31 211 GLU A C 1
ATOM 1523 O O . GLU A 1 211 ? -25.734 -8.195 -4.289 1.00 35.31 211 GLU A O 1
ATOM 1528 N N . GLY A 1 212 ? -24.874 -6.714 -5.703 1.00 41.66 212 GLY A N 1
ATOM 1529 C CA . GLY A 1 212 ? -24.761 -5.585 -4.773 1.00 41.66 212 GLY A CA 1
ATOM 1530 C C . GLY A 1 212 ? -23.894 -5.725 -3.519 1.00 41.66 212 GLY A C 1
ATOM 1531 O O . GLY A 1 212 ? -23.811 -4.754 -2.768 1.00 41.66 212 GLY A O 1
ATOM 1532 N N . LYS A 1 213 ? -23.279 -6.881 -3.251 1.00 40.00 213 LYS A N 1
ATOM 1533 C CA . LYS A 1 213 ? -22.351 -7.107 -2.128 1.00 40.00 213 LYS A CA 1
ATOM 1534 C C . LYS A 1 213 ? -21.404 -8.254 -2.488 1.00 40.00 213 LYS A C 1
ATOM 1536 O O . LYS A 1 213 ? -21.857 -9.256 -3.019 1.00 40.00 213 LYS A O 1
ATOM 1541 N N . VAL A 1 214 ? -20.108 -8.135 -2.189 1.00 38.94 214 VAL A N 1
ATOM 1542 C CA . VAL A 1 214 ? -19.145 -9.253 -2.361 1.00 38.94 214 VAL A CA 1
ATOM 1543 C C . VAL A 1 214 ? -19.310 -10.303 -1.248 1.00 38.94 214 VAL A C 1
ATOM 1545 O O . VAL A 1 214 ? -18.857 -11.432 -1.389 1.00 38.94 214 VAL A O 1
ATOM 1548 N N . PHE A 1 215 ? -19.975 -9.933 -0.145 1.00 42.97 215 PHE A N 1
ATOM 1549 C CA . PHE A 1 215 ? -20.319 -10.818 0.964 1.00 42.97 215 PHE A CA 1
ATOM 1550 C C . PHE A 1 215 ? -21.655 -10.360 1.575 1.00 42.97 215 PHE A C 1
ATOM 1552 O O . PHE A 1 215 ? -21.685 -9.410 2.360 1.00 42.97 215 PHE A O 1
ATOM 1559 N N . ASP A 1 216 ? -22.788 -10.986 1.234 1.00 36.47 216 ASP A N 1
ATOM 1560 C CA . ASP A 1 216 ? -24.047 -10.737 1.959 1.00 36.47 216 ASP A CA 1
ATOM 1561 C C . ASP A 1 216 ? -24.077 -11.556 3.255 1.00 36.47 216 ASP A C 1
ATOM 1563 O O . ASP A 1 216 ? -24.761 -12.568 3.386 1.00 36.47 216 ASP A O 1
ATOM 1567 N N . VAL A 1 217 ? -23.313 -11.108 4.252 1.00 41.16 217 VAL A N 1
ATOM 1568 C CA . VAL A 1 217 ? -23.381 -11.637 5.622 1.00 41.16 217 VAL A CA 1
ATOM 1569 C C . VAL A 1 217 ? -24.477 -10.932 6.402 1.00 41.16 217 VAL A C 1
ATOM 1571 O O . VAL A 1 217 ? -24.282 -10.404 7.494 1.00 41.16 217 VAL A O 1
ATOM 1574 N N . ASN A 1 218 ? -25.678 -10.926 5.837 1.00 40.47 218 ASN A N 1
ATOM 1575 C CA . ASN A 1 218 ? -26.863 -10.823 6.660 1.00 40.47 218 ASN A CA 1
ATOM 1576 C C . ASN A 1 218 ? -27.266 -12.269 6.953 1.00 40.47 218 ASN A C 1
ATOM 1578 O O . ASN A 1 218 ? -27.991 -12.854 6.145 1.00 40.47 218 ASN A O 1
ATOM 1582 N N . PRO A 1 219 ? -26.793 -12.906 8.052 1.00 41.81 219 PRO A N 1
ATOM 1583 C CA . PRO A 1 219 ? -27.461 -14.113 8.501 1.00 41.81 219 PRO A CA 1
ATOM 1584 C C . PRO A 1 219 ? -28.923 -13.717 8.604 1.00 41.81 219 PRO A C 1
ATOM 1586 O O . PRO A 1 219 ? -29.256 -12.748 9.292 1.00 41.81 219 PRO A O 1
ATOM 1589 N N . SER A 1 220 ? -29.768 -14.373 7.811 1.00 40.44 220 SER A N 1
ATOM 1590 C CA . SER A 1 220 ? -31.187 -14.080 7.779 1.00 40.44 220 SER A CA 1
ATOM 1591 C C . SER A 1 220 ? -31.639 -13.945 9.226 1.00 40.44 220 SER A C 1
ATOM 1593 O O . SER A 1 220 ? -31.536 -14.908 9.984 1.00 40.44 220 SER A O 1
ATOM 1595 N N . LEU A 1 221 ? -32.126 -12.761 9.615 1.00 48.25 221 LEU A N 1
ATOM 1596 C CA . LEU A 1 221 ? -32.677 -12.463 10.948 1.00 48.25 221 LEU A CA 1
ATOM 1597 C C . LEU A 1 221 ? -33.894 -13.359 11.294 1.00 48.25 221 LEU A C 1
ATOM 1599 O O . LEU A 1 221 ? -34.627 -13.087 12.243 1.00 48.25 221 LEU A O 1
ATOM 1603 N N . GLN A 1 222 ? -34.151 -14.393 10.487 1.00 41.94 222 GLN A N 1
ATOM 1604 C CA . GLN A 1 222 ? -35.141 -15.435 10.666 1.00 41.94 222 GLN A CA 1
ATOM 1605 C C . GLN A 1 222 ? -34.884 -16.144 11.997 1.00 41.94 222 GLN A C 1
ATOM 1607 O O . GLN A 1 222 ? -33.962 -16.942 12.133 1.00 41.94 222 GLN A O 1
ATOM 1612 N N . GLY A 1 223 ? -35.722 -15.827 12.983 1.00 45.81 223 GLY A N 1
ATOM 1613 C CA . GLY A 1 223 ? -35.732 -16.473 14.293 1.00 45.81 223 GLY A CA 1
ATOM 1614 C C . GLY A 1 223 ? -35.257 -15.608 15.461 1.00 45.81 223 GLY A C 1
ATOM 1615 O O . GLY A 1 223 ? -35.394 -16.052 16.596 1.00 45.81 223 GLY A O 1
ATOM 1616 N N . ILE A 1 224 ? -34.755 -14.386 15.235 1.00 55.00 224 ILE A N 1
ATOM 1617 C CA . ILE A 1 224 ? -34.514 -13.438 16.337 1.00 55.00 224 ILE A CA 1
ATOM 1618 C C . ILE A 1 224 ? -35.807 -12.646 16.567 1.00 55.00 224 ILE A C 1
ATOM 1620 O O . ILE A 1 224 ? -36.170 -11.797 15.749 1.00 55.00 224 ILE A O 1
ATOM 1624 N N . GLU A 1 225 ? -36.519 -12.934 17.661 1.00 52.53 225 GLU A N 1
ATOM 1625 C CA . GLU A 1 225 ? -37.667 -12.133 18.097 1.00 52.53 225 GLU A CA 1
ATOM 1626 C C . GLU A 1 225 ? -37.197 -10.713 18.433 1.00 52.53 225 GLU A C 1
ATOM 1628 O O . GLU A 1 225 ? -36.591 -10.452 19.468 1.00 52.53 225 GLU A O 1
ATOM 1633 N N . THR A 1 226 ? -37.454 -9.763 17.536 1.00 56.00 226 THR A N 1
ATOM 1634 C CA . THR A 1 226 ? -37.143 -8.358 17.797 1.00 56.00 226 THR A CA 1
ATOM 1635 C C . THR A 1 226 ? -38.259 -7.740 18.626 1.00 56.00 226 THR A C 1
ATOM 1637 O O . THR A 1 226 ? -39.380 -7.589 18.133 1.00 56.00 226 THR A O 1
ATOM 1640 N N . ARG A 1 227 ? -37.949 -7.340 19.864 1.00 69.19 227 ARG A N 1
ATOM 1641 C CA . ARG A 1 227 ? -38.828 -6.468 20.653 1.00 69.19 227 ARG A CA 1
ATOM 1642 C C . ARG A 1 227 ? -39.063 -5.156 19.896 1.00 69.19 227 ARG A C 1
ATOM 1644 O O . ARG A 1 227 ? -38.156 -4.640 19.245 1.00 69.19 227 ARG A O 1
ATOM 1651 N N . GLN A 1 228 ? -40.285 -4.628 19.955 1.00 68.81 228 GLN A N 1
ATOM 1652 C CA . GLN A 1 228 ? -40.564 -3.292 19.430 1.00 68.81 228 GLN A CA 1
ATOM 1653 C C . GLN A 1 228 ? -40.121 -2.245 20.451 1.00 68.81 228 GLN A C 1
ATOM 1655 O O . GLN A 1 228 ? -40.521 -2.318 21.610 1.00 68.81 228 GLN A O 1
ATOM 1660 N N . PHE A 1 229 ? -39.324 -1.276 20.007 1.00 73.06 229 PHE A N 1
ATOM 1661 C CA . PHE A 1 229 ? -38.926 -0.118 20.804 1.00 73.06 229 PHE A CA 1
ATOM 1662 C C . PHE A 1 229 ? -39.641 1.118 20.264 1.00 73.06 229 PHE A C 1
ATOM 1664 O O . PHE A 1 229 ? -39.657 1.353 19.052 1.00 73.06 229 PHE A O 1
ATOM 1671 N N . SER A 1 230 ? -40.255 1.904 21.147 1.00 72.44 230 SER A N 1
ATOM 1672 C CA . SER A 1 230 ? -40.829 3.187 20.758 1.00 72.44 230 SER A CA 1
ATOM 1673 C C . SER A 1 230 ? -39.719 4.221 20.543 1.00 72.44 230 SER A C 1
ATOM 1675 O O . SER A 1 230 ? -38.621 4.121 21.089 1.00 72.44 230 SER A O 1
ATOM 1677 N N . ARG A 1 231 ? -40.013 5.282 19.787 1.00 71.88 231 ARG A N 1
ATOM 1678 C CA . ARG A 1 231 ? -39.082 6.414 19.627 1.00 71.88 231 ARG A CA 1
ATOM 1679 C C . ARG A 1 231 ? -38.750 7.082 20.971 1.00 71.88 231 ARG A C 1
ATOM 1681 O O . ARG A 1 231 ? -37.654 7.598 21.135 1.00 71.88 231 ARG A O 1
ATOM 1688 N N . SER A 1 232 ? -39.673 7.033 21.937 1.00 73.81 232 SER A N 1
ATOM 1689 C CA . SER A 1 232 ? -39.459 7.540 23.301 1.00 73.81 232 SER A CA 1
ATOM 1690 C C . SER A 1 232 ? -38.446 6.699 24.082 1.00 73.81 232 SER A C 1
ATOM 1692 O O . SER A 1 232 ? -37.641 7.253 24.830 1.00 73.81 232 SER A O 1
ATOM 1694 N N . ASP A 1 233 ? -38.468 5.377 23.894 1.00 74.38 233 ASP A N 1
ATOM 1695 C CA . ASP A 1 233 ? -37.504 4.457 24.509 1.00 74.38 233 ASP A CA 1
ATOM 1696 C C . ASP A 1 233 ? -36.092 4.731 23.984 1.00 74.38 233 ASP A C 1
ATOM 1698 O O . ASP A 1 233 ? -35.141 4.837 24.759 1.00 74.38 233 ASP A O 1
ATOM 1702 N N . ILE A 1 234 ? -35.979 4.939 22.666 1.00 75.00 234 ILE A N 1
ATOM 1703 C CA . ILE A 1 234 ? -34.721 5.307 22.010 1.00 75.00 234 ILE A CA 1
ATOM 1704 C C . ILE A 1 234 ? -34.238 6.671 22.524 1.00 75.00 234 ILE A C 1
ATOM 1706 O O . ILE A 1 234 ? -33.102 6.765 22.973 1.00 75.00 234 ILE A O 1
ATOM 1710 N N . ASN A 1 235 ? -35.097 7.700 22.559 1.00 77.62 235 ASN A N 1
ATOM 1711 C CA . ASN A 1 235 ? -34.733 9.049 23.023 1.00 77.62 235 ASN A CA 1
ATOM 1712 C C . ASN A 1 235 ? -34.317 9.103 24.512 1.00 77.62 235 ASN A C 1
ATOM 1714 O O . ASN A 1 235 ? -33.468 9.907 24.905 1.00 77.62 235 ASN A O 1
ATOM 1718 N N . THR A 1 236 ? -34.868 8.225 25.353 1.00 76.31 236 THR A N 1
ATOM 1719 C CA . THR A 1 236 ? -34.487 8.144 26.772 1.00 76.31 236 THR A CA 1
ATOM 1720 C C . THR A 1 236 ? -33.083 7.554 26.931 1.00 76.31 236 THR A C 1
ATOM 1722 O O . THR A 1 236 ? -32.243 8.152 27.601 1.00 76.31 236 THR A O 1
ATOM 1725 N N . ALA A 1 237 ? -32.782 6.441 26.253 1.00 72.00 237 ALA A N 1
ATOM 1726 C CA . ALA A 1 237 ? -31.436 5.854 26.245 1.00 72.00 237 ALA A CA 1
ATOM 1727 C C . ALA A 1 237 ? -30.387 6.784 25.596 1.00 72.00 237 ALA A C 1
ATOM 1729 O O . ALA A 1 237 ? -29.236 6.875 26.029 1.00 72.00 237 ALA A O 1
ATOM 1730 N N . VAL A 1 238 ? -30.820 7.539 24.589 1.00 69.81 238 VAL A N 1
ATOM 1731 C CA . VAL A 1 238 ? -30.083 8.626 23.936 1.00 69.81 238 VAL A CA 1
ATOM 1732 C C . VAL A 1 238 ? -29.684 9.734 24.920 1.00 69.81 238 VAL A C 1
ATOM 1734 O O . VAL A 1 238 ? -28.570 10.246 24.844 1.00 69.81 238 VAL A O 1
ATOM 1737 N N . THR A 1 239 ? -30.541 10.100 25.875 1.00 72.31 239 THR A N 1
ATOM 1738 C CA . THR A 1 239 ? -30.225 11.172 26.836 1.00 72.31 239 THR A CA 1
ATOM 1739 C C . THR A 1 239 ? -29.066 10.758 27.750 1.00 72.31 239 THR A C 1
ATOM 1741 O O . THR A 1 239 ? -28.092 11.497 27.882 1.00 72.31 239 THR A O 1
ATOM 1744 N N . SER A 1 240 ? -29.082 9.521 28.259 1.00 78.19 240 SER A N 1
ATOM 1745 C CA . SER A 1 240 ? -27.985 8.953 29.065 1.00 78.19 240 SER A CA 1
ATOM 1746 C C . SER A 1 240 ? -26.670 8.769 28.288 1.00 78.19 240 SER A C 1
ATOM 1748 O O . SER A 1 240 ? -25.592 8.667 28.879 1.00 78.19 240 SER A O 1
ATOM 1750 N N . THR A 1 241 ? -26.730 8.751 26.954 1.00 82.56 241 THR A N 1
ATOM 1751 C CA . THR A 1 241 ? -25.542 8.666 26.092 1.00 82.56 241 THR A CA 1
ATOM 1752 C C . THR A 1 241 ? -24.704 9.939 26.169 1.00 82.56 241 THR A C 1
ATOM 1754 O O . THR A 1 241 ? -23.479 9.857 26.272 1.00 82.56 241 THR A O 1
ATOM 1757 N N . ARG A 1 242 ? -25.341 11.120 26.162 1.00 84.50 242 ARG A N 1
ATOM 1758 C CA . ARG A 1 242 ? -24.624 12.402 26.275 1.00 84.50 242 ARG A CA 1
ATOM 1759 C C . ARG A 1 242 ? -23.882 12.508 27.609 1.00 84.50 242 ARG A C 1
ATOM 1761 O O . ARG A 1 242 ? -22.715 12.887 27.610 1.00 84.50 242 ARG A O 1
ATOM 1768 N N . ASP A 1 243 ? -24.504 12.070 28.702 1.00 85.06 243 ASP A N 1
ATOM 1769 C CA . ASP A 1 243 ? -23.873 12.025 30.030 1.00 85.06 243 ASP A CA 1
ATOM 1770 C C . ASP A 1 243 ? -22.653 11.087 30.058 1.00 85.06 243 ASP A C 1
ATOM 1772 O O . ASP A 1 243 ? -21.609 11.399 30.640 1.00 85.06 243 ASP A O 1
ATOM 1776 N N . SER A 1 244 ? -22.753 9.942 29.377 1.00 85.44 244 SER A N 1
ATOM 1777 C CA . SER A 1 244 ? -21.661 8.967 29.272 1.00 85.44 244 SER A CA 1
ATOM 1778 C C . SER A 1 244 ? -20.472 9.522 28.483 1.00 85.44 244 SER A C 1
ATOM 1780 O O . SER A 1 244 ? -19.327 9.382 28.910 1.00 85.44 244 SER A O 1
ATOM 1782 N N . LEU A 1 245 ? -20.726 10.206 27.362 1.00 86.38 245 LEU A N 1
ATOM 1783 C CA . LEU A 1 245 ? -19.681 10.883 26.584 1.00 86.38 245 LEU A CA 1
ATOM 1784 C C . LEU A 1 245 ? -19.041 12.032 27.372 1.00 86.38 245 LEU A C 1
ATOM 1786 O O . LEU A 1 245 ? -17.818 12.169 27.371 1.00 86.38 245 LEU A O 1
ATOM 1790 N N . GLN A 1 246 ? -19.846 12.814 28.092 1.00 89.81 246 GLN A N 1
ATOM 1791 C CA . GLN A 1 246 ? -19.355 13.879 28.963 1.00 89.81 246 GLN A CA 1
ATOM 1792 C C . GLN A 1 246 ? -18.436 13.326 30.062 1.00 89.81 246 GLN A C 1
ATOM 1794 O O . GLN A 1 246 ? -17.369 13.881 30.319 1.00 89.81 246 GLN A O 1
ATOM 1799 N N . THR A 1 247 ? -18.789 12.177 30.643 1.00 90.69 247 THR A N 1
ATOM 1800 C CA . THR A 1 247 ? -17.948 11.478 31.627 1.00 90.69 247 THR A CA 1
ATOM 1801 C C . THR A 1 247 ? -16.588 11.092 31.037 1.00 90.69 247 THR A C 1
ATOM 1803 O O . THR A 1 247 ? -15.563 11.219 31.707 1.00 90.69 247 THR A O 1
ATOM 1806 N N . ILE A 1 248 ? -16.542 10.644 29.778 1.00 89.56 248 ILE A N 1
ATOM 1807 C CA . ILE A 1 248 ? -15.279 10.321 29.097 1.00 89.56 248 ILE A CA 1
ATOM 1808 C C . ILE A 1 248 ? -14.420 11.579 28.930 1.00 89.56 248 ILE A C 1
ATOM 1810 O O . ILE A 1 248 ? -13.238 11.540 29.261 1.00 89.56 248 ILE A O 1
ATOM 1814 N N . LEU A 1 249 ? -15.006 12.706 28.516 1.00 90.31 249 LEU A N 1
ATOM 1815 C CA . LEU A 1 249 ? -14.286 13.980 28.392 1.00 90.31 249 LEU A CA 1
ATOM 1816 C C . LEU A 1 249 ? -13.710 14.455 29.735 1.00 90.31 249 LEU A C 1
ATOM 1818 O O . LEU A 1 249 ? -12.584 14.951 29.798 1.00 90.31 249 LEU A O 1
ATOM 1822 N N . GLU A 1 250 ? -14.452 14.276 30.827 1.00 93.69 250 GLU A N 1
ATOM 1823 C CA . GLU A 1 250 ? -13.978 14.594 32.177 1.00 93.69 250 GLU A CA 1
ATOM 1824 C C . GLU A 1 250 ? -12.824 13.683 32.615 1.00 93.69 250 GLU A C 1
ATOM 1826 O O . GLU A 1 250 ? -11.857 14.155 33.221 1.00 93.69 250 GLU A O 1
ATOM 1831 N N . ILE A 1 251 ? -12.884 12.391 32.271 1.00 93.19 251 ILE A N 1
ATOM 1832 C CA . ILE A 1 251 ? -11.779 11.449 32.479 1.00 93.19 251 ILE A CA 1
ATOM 1833 C C . ILE A 1 251 ? -10.548 11.897 31.685 1.00 93.19 251 ILE A C 1
ATOM 1835 O O . ILE A 1 251 ? -9.471 11.995 32.272 1.00 93.19 251 ILE A O 1
ATOM 1839 N N . GLU A 1 252 ? -10.695 12.190 30.389 1.00 92.56 252 GLU A N 1
ATOM 1840 C CA . GLU A 1 252 ? -9.600 12.630 29.515 1.00 92.56 252 GLU A CA 1
ATOM 1841 C C . GLU A 1 252 ? -8.930 13.898 30.065 1.00 92.56 252 GLU A C 1
ATOM 1843 O O . GLU A 1 252 ? -7.706 13.943 30.225 1.00 92.56 252 GLU A O 1
ATOM 1848 N N . LYS A 1 253 ? -9.738 14.895 30.448 1.00 93.31 253 LYS A N 1
ATOM 1849 C CA . LYS A 1 253 ? -9.270 16.148 31.049 1.00 93.31 253 LYS A CA 1
ATOM 1850 C C . LYS A 1 253 ? -8.488 15.903 32.339 1.00 93.31 253 LYS A C 1
ATOM 1852 O O . LYS A 1 253 ? -7.368 16.391 32.472 1.00 93.31 253 LYS A O 1
ATOM 1857 N N . ARG A 1 254 ? -9.038 15.109 33.262 1.00 94.88 254 ARG A N 1
ATOM 1858 C CA . ARG A 1 254 ? -8.381 14.773 34.534 1.00 94.88 254 ARG A CA 1
ATOM 1859 C C . ARG A 1 254 ? -7.051 14.049 34.314 1.00 94.88 254 ARG A C 1
ATOM 1861 O O . ARG A 1 254 ? -6.078 14.343 35.001 1.00 94.88 254 ARG A O 1
ATOM 1868 N N . LEU A 1 255 ? -6.998 13.101 33.374 1.00 94.50 255 LEU A N 1
ATOM 1869 C CA . LEU A 1 255 ? -5.761 12.386 33.046 1.00 94.50 255 LEU A CA 1
ATOM 1870 C C . LEU A 1 255 ? -4.692 13.344 32.501 1.00 94.50 255 LEU A C 1
ATOM 1872 O O . LEU A 1 255 ? -3.532 13.246 32.900 1.00 94.50 255 LEU A O 1
ATOM 1876 N N . LYS A 1 256 ? -5.078 14.305 31.649 1.00 92.38 256 LYS A N 1
ATOM 1877 C CA . LYS A 1 256 ? -4.167 15.339 31.133 1.00 92.38 256 LYS A CA 1
ATOM 1878 C C . LYS A 1 256 ? -3.652 16.251 32.254 1.00 92.38 256 LYS A C 1
ATOM 1880 O O . LYS A 1 256 ? -2.443 16.438 32.367 1.00 92.38 256 LYS A O 1
ATOM 1885 N N . GLU A 1 257 ? -4.542 16.763 33.107 1.00 93.44 257 GLU A N 1
ATOM 1886 C CA . GLU A 1 257 ? -4.205 17.663 34.227 1.00 93.44 257 GLU A CA 1
ATOM 1887 C C . GLU A 1 257 ? -3.280 17.007 35.262 1.00 93.44 257 GLU A C 1
ATOM 1889 O O . GLU A 1 257 ? -2.362 17.652 35.768 1.00 93.44 257 GLU A O 1
ATOM 1894 N N . ASN A 1 258 ? -3.471 15.715 35.534 1.00 92.75 258 ASN A N 1
ATOM 1895 C CA . ASN A 1 258 ? -2.643 14.963 36.478 1.00 92.75 258 ASN A CA 1
ATOM 1896 C C . ASN A 1 258 ? -1.298 14.496 35.897 1.00 92.75 258 ASN A C 1
ATOM 1898 O O . ASN A 1 258 ? -0.469 13.968 36.638 1.00 92.75 258 ASN A O 1
ATOM 1902 N N . GLY A 1 259 ? -1.072 14.640 34.587 1.00 90.31 259 GLY A N 1
ATOM 1903 C CA . GLY A 1 259 ? 0.103 14.065 33.928 1.00 90.31 259 GLY A CA 1
ATOM 1904 C C . GLY A 1 259 ? 0.039 12.541 33.751 1.00 90.31 259 GLY A C 1
ATOM 1905 O O . GLY A 1 259 ? 1.069 11.901 33.554 1.00 90.31 259 GLY A O 1
ATOM 1906 N N . ASP A 1 260 ? -1.154 11.942 33.824 1.00 91.88 260 ASP A N 1
ATOM 1907 C CA . ASP A 1 260 ? -1.393 10.497 33.733 1.00 91.88 260 ASP A CA 1
ATOM 1908 C C . ASP A 1 260 ? -1.550 10.032 32.269 1.00 91.88 260 ASP A C 1
ATOM 1910 O O . ASP A 1 260 ? -2.517 9.365 31.896 1.00 91.88 260 ASP A O 1
ATOM 1914 N N . TYR A 1 261 ? -0.579 10.373 31.426 1.00 92.81 261 TYR A N 1
ATOM 1915 C CA . TYR A 1 261 ? -0.537 10.017 30.005 1.00 92.81 261 TYR A CA 1
ATOM 1916 C C . TYR A 1 261 ? 0.822 9.432 29.617 1.00 92.81 261 TYR A C 1
ATOM 1918 O O . TYR A 1 261 ? 1.753 9.402 30.423 1.00 92.81 261 TYR A O 1
ATOM 1926 N N . LEU A 1 262 ? 0.940 8.917 28.390 1.00 91.44 262 LEU A N 1
ATOM 1927 C CA . LEU A 1 262 ? 2.181 8.277 27.958 1.00 91.44 262 LEU A CA 1
ATOM 1928 C C . LEU A 1 262 ? 3.353 9.268 27.921 1.00 91.44 262 LEU A C 1
ATOM 1930 O O . LEU A 1 262 ? 3.291 10.249 27.174 1.00 91.44 262 LEU A O 1
ATOM 1934 N N . PRO A 1 263 ? 4.451 9.005 28.655 1.00 88.25 263 PRO A N 1
ATOM 1935 C CA . PRO A 1 263 ? 5.613 9.877 28.615 1.00 88.25 263 PRO A CA 1
ATOM 1936 C C . PRO A 1 263 ? 6.278 9.842 27.235 1.00 88.25 263 PRO A C 1
ATOM 1938 O O . PRO A 1 263 ? 6.549 8.762 26.693 1.00 88.25 263 PRO A O 1
ATOM 1941 N N . LYS A 1 264 ? 6.590 11.026 26.694 1.00 84.75 264 LYS A N 1
ATOM 1942 C CA . LYS A 1 264 ? 7.367 11.172 25.453 1.00 84.75 264 LYS A CA 1
ATOM 1943 C C . LYS A 1 264 ? 8.720 10.465 25.586 1.00 84.75 264 LYS A C 1
ATOM 1945 O O . LYS A 1 264 ? 9.315 10.461 26.663 1.00 84.75 264 LYS A O 1
ATOM 1950 N N . GLY A 1 265 ? 9.205 9.866 24.500 1.00 78.81 265 GLY A N 1
ATOM 1951 C CA . GLY A 1 265 ? 10.477 9.132 24.495 1.00 78.81 265 GLY A CA 1
ATOM 1952 C C . GLY A 1 265 ? 10.400 7.677 24.964 1.00 78.81 265 GLY A C 1
ATOM 1953 O O . GLY A 1 265 ? 11.420 6.992 25.005 1.00 78.81 265 GLY A O 1
ATOM 1954 N N . THR A 1 266 ? 9.218 7.180 25.341 1.00 84.94 266 THR A N 1
ATOM 1955 C CA . THR A 1 266 ? 9.036 5.767 25.701 1.00 84.94 266 THR A CA 1
ATOM 1956 C C . THR A 1 266 ? 8.656 4.926 24.476 1.00 84.94 266 THR A C 1
ATOM 1958 O O . THR A 1 266 ? 7.948 5.424 23.602 1.00 84.94 266 THR A O 1
ATOM 1961 N N . PRO A 1 267 ? 9.014 3.626 24.418 1.00 85.44 267 PRO A N 1
ATOM 1962 C CA . PRO A 1 267 ? 8.588 2.750 23.319 1.00 85.44 267 PRO A CA 1
ATOM 1963 C C . PRO A 1 267 ? 7.064 2.699 23.134 1.00 85.44 267 PRO A C 1
ATOM 1965 O O . PRO A 1 267 ? 6.567 2.607 22.018 1.00 85.44 267 PRO A O 1
ATOM 1968 N N . ALA A 1 268 ? 6.314 2.789 24.235 1.00 89.06 268 ALA A N 1
ATOM 1969 C CA . ALA A 1 268 ? 4.857 2.832 24.222 1.00 89.06 268 ALA A CA 1
ATOM 1970 C C . ALA A 1 268 ? 4.309 4.120 23.584 1.00 89.06 268 ALA A C 1
ATOM 1972 O O . ALA A 1 268 ? 3.344 4.060 22.821 1.00 89.06 268 ALA A O 1
ATOM 1973 N N . PHE A 1 269 ? 4.936 5.269 23.871 1.00 87.44 269 PHE A N 1
ATOM 1974 C CA . PHE A 1 269 ? 4.609 6.536 23.221 1.00 87.44 269 PHE A CA 1
ATOM 1975 C C . PHE A 1 269 ? 4.823 6.433 21.712 1.00 87.44 269 PHE A C 1
ATOM 1977 O O . PHE A 1 269 ? 3.880 6.698 20.972 1.00 87.44 269 PHE A O 1
ATOM 1984 N N . TYR A 1 270 ? 5.999 5.972 21.276 1.00 84.56 270 TYR A N 1
ATOM 1985 C CA . TYR A 1 270 ? 6.337 5.837 19.857 1.00 84.56 270 TYR A CA 1
ATOM 1986 C C . TYR A 1 270 ? 5.455 4.834 19.117 1.00 84.56 270 TYR A C 1
ATOM 1988 O O . TYR A 1 270 ? 4.969 5.141 18.038 1.00 84.56 270 TYR A O 1
ATOM 1996 N N . HIS A 1 271 ? 5.121 3.695 19.727 1.00 86.88 271 HIS A N 1
ATOM 1997 C CA . HIS A 1 271 ? 4.173 2.757 19.126 1.00 86.88 271 HIS A CA 1
ATOM 1998 C C . HIS A 1 271 ? 2.809 3.408 18.850 1.00 86.88 271 HIS A C 1
ATOM 2000 O O . HIS A 1 271 ? 2.251 3.227 17.775 1.00 86.88 271 HIS A O 1
ATOM 2006 N N . GLN A 1 272 ? 2.275 4.214 19.777 1.00 88.12 272 GLN A N 1
ATOM 2007 C CA . GLN A 1 272 ? 1.024 4.936 19.521 1.00 88.12 272 GLN A CA 1
ATOM 2008 C C . GLN A 1 272 ? 1.163 6.046 18.464 1.00 88.12 272 GLN A C 1
ATOM 2010 O O . GLN A 1 272 ? 0.136 6.525 17.984 1.00 88.12 272 GLN A O 1
ATOM 2015 N N . GLN A 1 273 ? 2.375 6.485 18.104 1.00 83.75 273 GLN A N 1
ATOM 2016 C CA . GLN A 1 273 ? 2.589 7.459 17.024 1.00 83.75 273 GLN A CA 1
ATOM 2017 C C . GLN A 1 273 ? 2.308 6.872 15.636 1.00 83.75 273 GLN A C 1
ATOM 2019 O O . GLN A 1 273 ? 2.051 7.647 14.729 1.00 83.75 273 GLN A O 1
ATOM 2024 N N . PHE A 1 274 ? 2.318 5.548 15.465 1.00 85.12 274 PHE A N 1
ATOM 2025 C CA . PHE A 1 274 ? 1.981 4.900 14.187 1.00 85.12 274 PHE A CA 1
ATOM 2026 C C . PHE A 1 274 ? 0.472 4.747 13.946 1.00 85.12 274 PHE A C 1
ATOM 2028 O O . PHE A 1 274 ? 0.062 4.215 12.922 1.00 85.12 274 PHE A O 1
ATOM 2035 N N . PHE A 1 275 ? -0.350 5.162 14.911 1.00 87.94 275 PHE A N 1
ATOM 2036 C CA . PHE A 1 275 ? -1.810 5.054 14.867 1.00 87.94 275 PHE A CA 1
ATOM 2037 C C . PHE A 1 275 ? -2.461 6.422 15.099 1.00 87.94 275 PHE A C 1
ATOM 2039 O O . PHE A 1 275 ? -3.438 6.532 15.855 1.00 87.94 275 PHE A O 1
ATOM 2046 N N . GLN A 1 276 ? -1.842 7.489 14.582 1.00 83.81 276 GLN A N 1
ATOM 2047 C CA . GLN A 1 276 ? -2.367 8.835 14.770 1.00 83.81 276 GLN A CA 1
ATOM 2048 C C . GLN A 1 276 ? -3.657 9.018 13.984 1.00 83.81 276 GLN A C 1
ATOM 2050 O O . GLN A 1 276 ? -3.972 8.303 13.041 1.00 83.81 276 GLN A O 1
ATOM 2055 N N . VAL A 1 277 ? -4.447 9.981 14.434 1.00 86.56 277 VAL A N 1
ATOM 2056 C CA . VAL A 1 277 ? -5.711 10.338 13.802 1.00 86.56 277 VAL A CA 1
ATOM 2057 C C . VAL A 1 277 ? -5.797 11.848 13.745 1.00 86.56 277 VAL A C 1
ATOM 2059 O O . VAL A 1 277 ? -5.373 12.530 14.683 1.00 86.56 277 VAL A O 1
ATOM 2062 N N . SER A 1 278 ? -6.360 12.373 12.661 1.00 87.31 278 SER A N 1
ATOM 2063 C CA . SER A 1 278 ? -6.642 13.801 12.569 1.00 87.31 278 SER A CA 1
ATOM 2064 C C . SER A 1 278 ? -7.714 14.202 13.597 1.00 87.31 278 SER A C 1
ATOM 2066 O O . SER A 1 278 ? -8.504 13.356 14.041 1.00 87.31 278 SER A O 1
ATOM 2068 N N . PRO A 1 279 ? -7.790 15.489 13.983 1.00 88.38 279 PRO A N 1
ATOM 2069 C CA . PRO A 1 279 ? -8.871 15.984 14.832 1.00 88.38 279 PRO A CA 1
ATOM 2070 C C . PRO A 1 279 ? -10.270 15.666 14.277 1.00 88.38 279 PRO A C 1
ATOM 2072 O O . PRO A 1 279 ? -11.154 15.298 15.046 1.00 88.38 279 PRO A O 1
ATOM 2075 N N . GLU A 1 280 ? -10.448 15.724 12.952 1.00 88.75 280 GLU A N 1
ATOM 2076 C CA . GLU A 1 280 ? -11.707 15.377 12.278 1.00 88.75 280 GLU A CA 1
ATOM 2077 C C . GLU A 1 280 ? -12.056 13.888 12.444 1.00 88.75 280 GLU A C 1
ATOM 2079 O O . GLU A 1 280 ? -13.174 13.544 12.832 1.00 88.75 280 GLU A O 1
ATOM 2084 N N . SER A 1 281 ? -11.095 12.985 12.211 1.00 91.44 281 SER A N 1
ATOM 2085 C CA . SER A 1 281 ? -11.289 11.542 12.413 1.00 91.44 281 SER A CA 1
ATOM 2086 C C . SER A 1 281 ? -11.609 11.212 13.876 1.00 91.44 281 SER A C 1
ATOM 2088 O O . SER A 1 281 ? -12.453 10.358 14.155 1.00 91.44 281 SER A O 1
ATOM 2090 N N . HIS A 1 282 ? -10.967 11.906 14.824 1.00 90.12 282 HIS A N 1
ATOM 2091 C CA . HIS A 1 282 ? -11.226 11.750 16.260 1.00 90.12 282 HIS A CA 1
ATOM 2092 C C . HIS A 1 282 ? -12.631 12.229 16.651 1.00 90.12 282 HIS A C 1
ATOM 2094 O O . HIS A 1 282 ? -13.322 11.558 17.418 1.00 90.12 282 HIS A O 1
ATOM 2100 N N . GLU A 1 283 ? -13.099 13.342 16.084 1.00 89.19 283 GLU A N 1
ATOM 2101 C CA . GLU A 1 283 ? -14.462 13.834 16.297 1.00 89.19 283 GLU A CA 1
ATOM 2102 C C . GLU A 1 283 ? -15.511 12.851 15.762 1.00 89.19 283 GLU A C 1
ATOM 2104 O O . GLU A 1 283 ? -16.425 12.467 16.494 1.00 89.19 283 GLU A O 1
ATOM 2109 N N . LEU A 1 284 ? -15.334 12.341 14.538 1.00 90.75 284 LEU A N 1
ATOM 2110 C CA . LEU A 1 284 ? -16.207 11.304 13.972 1.00 90.75 284 LEU A CA 1
ATOM 2111 C C . LEU A 1 284 ? -16.238 10.036 14.839 1.00 90.75 284 LEU A C 1
ATOM 2113 O O . LEU A 1 284 ? -17.298 9.431 15.024 1.00 90.75 284 LEU A O 1
ATOM 2117 N N . ALA A 1 285 ? -15.100 9.654 15.418 1.00 92.12 285 ALA A N 1
ATOM 2118 C CA . ALA A 1 285 ? -15.025 8.535 16.348 1.00 92.12 285 ALA A CA 1
ATOM 2119 C C . ALA A 1 285 ? -15.809 8.770 17.647 1.00 92.12 285 ALA A C 1
ATOM 2121 O O . ALA A 1 285 ? -16.406 7.833 18.185 1.00 92.12 285 ALA A O 1
ATOM 2122 N N . ARG A 1 286 ? -15.857 10.010 18.150 1.00 87.75 286 ARG A N 1
ATOM 2123 C CA . ARG A 1 286 ? -16.691 10.371 19.309 1.00 87.75 286 ARG A 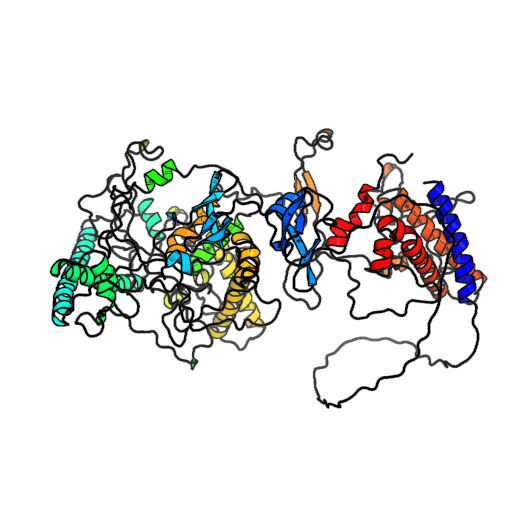CA 1
ATOM 2124 C C . ARG A 1 286 ? -18.181 10.248 18.988 1.00 87.75 286 ARG A C 1
ATOM 2126 O O . ARG A 1 286 ? -18.921 9.698 19.803 1.00 87.75 286 ARG A O 1
ATOM 2133 N N . LEU A 1 287 ? -18.611 10.677 17.800 1.00 86.44 287 LEU A N 1
ATOM 2134 C CA . LEU A 1 287 ? -20.002 10.504 17.353 1.00 86.44 287 LEU A CA 1
ATOM 2135 C C . LEU A 1 287 ? -20.373 9.015 17.255 1.00 86.44 287 LEU A C 1
ATOM 2137 O O . LEU A 1 287 ? -21.418 8.590 17.750 1.00 86.44 287 LEU A O 1
ATOM 2141 N N . ALA A 1 288 ? -19.473 8.198 16.701 1.00 91.19 288 ALA A N 1
ATOM 2142 C CA . ALA A 1 288 ? -19.641 6.748 16.633 1.00 91.19 288 ALA A CA 1
ATOM 2143 C C . ALA A 1 288 ? -19.750 6.098 18.022 1.00 91.19 288 ALA A C 1
ATOM 2145 O O . ALA A 1 288 ? -20.593 5.225 18.240 1.00 91.19 288 ALA A O 1
ATOM 2146 N N . LEU A 1 289 ? -18.932 6.548 18.980 1.00 89.75 289 LEU A N 1
ATOM 2147 C CA . LEU A 1 289 ? -18.998 6.089 20.365 1.00 89.75 289 LEU A CA 1
ATOM 2148 C C . LEU A 1 289 ? -20.347 6.422 21.013 1.00 89.75 289 LEU A C 1
ATOM 2150 O O . LEU A 1 289 ? -20.866 5.609 21.776 1.00 89.75 289 LEU A O 1
ATOM 2154 N N . GLY A 1 290 ? -20.946 7.560 20.657 1.00 86.38 290 GLY A N 1
ATOM 2155 C CA . GLY A 1 290 ? -22.312 7.901 21.041 1.00 86.38 290 GLY A CA 1
ATOM 2156 C C . GLY A 1 290 ? -23.325 6.844 20.597 1.00 86.38 290 GLY A C 1
ATOM 2157 O O . GLY A 1 290 ? -24.090 6.342 21.414 1.00 86.38 290 GLY A O 1
ATOM 2158 N N . GLY A 1 291 ? -23.294 6.421 19.331 1.00 88.50 291 GLY A N 1
ATOM 2159 C CA . GLY A 1 291 ? -24.191 5.359 18.849 1.00 88.50 291 GLY A CA 1
ATOM 2160 C C . GLY A 1 291 ? -23.957 3.995 19.511 1.00 88.50 291 GLY A C 1
ATOM 2161 O O . GLY A 1 291 ? -24.909 3.261 19.798 1.00 88.50 291 GLY A O 1
ATOM 2162 N N . ILE A 1 292 ? -22.700 3.671 19.815 1.00 91.50 292 ILE A N 1
ATOM 2163 C CA . ILE A 1 292 ? -22.329 2.453 20.548 1.00 91.50 292 ILE A CA 1
ATOM 2164 C C . ILE A 1 292 ? -22.891 2.489 21.971 1.00 91.50 292 ILE A C 1
ATOM 2166 O O . ILE A 1 292 ? -23.505 1.521 22.418 1.00 91.50 292 ILE A O 1
ATOM 2170 N N . GLU A 1 293 ? -22.713 3.597 22.683 1.00 89.12 293 GLU A N 1
ATOM 2171 C CA . GLU A 1 293 ? -23.189 3.723 24.057 1.00 89.12 293 GLU A CA 1
ATOM 2172 C C . GLU A 1 293 ? -24.720 3.785 24.114 1.00 89.12 293 GLU A C 1
ATOM 2174 O O . GLU A 1 293 ? -25.308 3.099 24.943 1.00 89.12 293 GLU A O 1
ATOM 2179 N N . ALA A 1 294 ? -25.384 4.449 23.163 1.00 88.06 294 ALA A N 1
ATOM 2180 C CA . ALA A 1 294 ? -26.840 4.383 23.020 1.00 88.06 294 ALA A CA 1
ATOM 2181 C C . ALA A 1 294 ? -27.330 2.933 22.855 1.00 88.06 294 ALA A C 1
ATOM 2183 O O . ALA A 1 294 ? -28.284 2.514 23.512 1.00 88.06 294 ALA A O 1
ATOM 2184 N N . THR A 1 295 ? -26.633 2.133 22.040 1.00 90.62 295 THR A N 1
ATOM 2185 C CA . THR A 1 295 ? -26.930 0.701 21.875 1.00 90.62 295 THR A CA 1
ATOM 2186 C C . THR A 1 295 ? -26.771 -0.055 23.199 1.00 90.62 295 THR A C 1
ATOM 2188 O O . THR A 1 295 ? -27.645 -0.843 23.564 1.00 90.62 295 THR A O 1
ATOM 2191 N N . ARG A 1 296 ? -25.689 0.197 23.951 1.00 91.25 296 ARG A N 1
ATOM 2192 C CA . ARG A 1 296 ? -25.439 -0.437 25.260 1.00 91.25 296 ARG A CA 1
ATOM 2193 C C . ARG A 1 296 ? -26.486 -0.047 26.294 1.00 91.25 296 ARG A C 1
ATOM 2195 O O . ARG A 1 296 ? -26.953 -0.916 27.025 1.00 91.25 296 ARG A O 1
ATOM 2202 N N . GLN A 1 297 ? -26.891 1.219 26.334 1.00 88.31 297 GLN A N 1
ATOM 2203 C CA . GLN A 1 297 ? -27.924 1.697 27.250 1.00 88.31 297 GLN A CA 1
ATOM 2204 C C . GLN A 1 297 ? -29.269 1.028 26.965 1.00 88.31 297 GLN A C 1
ATOM 2206 O O . GLN A 1 297 ? -29.873 0.485 27.884 1.00 88.31 297 GLN A O 1
ATOM 2211 N N . ILE A 1 298 ? -29.694 0.945 25.698 1.00 87.69 298 ILE A N 1
ATOM 2212 C CA . ILE A 1 298 ? -30.913 0.208 25.323 1.00 87.69 298 ILE A CA 1
ATOM 2213 C C . ILE A 1 298 ? -30.786 -1.270 25.715 1.00 87.69 298 ILE A C 1
ATOM 2215 O O . ILE A 1 298 ? -31.685 -1.824 26.348 1.00 87.69 298 ILE A O 1
ATOM 2219 N N . ALA A 1 299 ? -29.661 -1.914 25.397 1.00 89.88 299 ALA A N 1
ATOM 2220 C CA . ALA A 1 299 ? -29.447 -3.311 25.756 1.00 89.88 299 ALA A CA 1
ATOM 2221 C C . ALA A 1 299 ? -29.558 -3.545 27.272 1.00 89.88 299 ALA A C 1
ATOM 2223 O O . ALA A 1 299 ? -30.234 -4.480 27.698 1.00 89.88 299 ALA A O 1
ATOM 2224 N N . ASN A 1 300 ? -28.981 -2.659 28.084 1.00 89.31 300 ASN A N 1
ATOM 2225 C CA . ASN A 1 300 ? -29.031 -2.742 29.541 1.00 89.31 300 ASN A CA 1
ATOM 2226 C C . ASN A 1 300 ? -30.431 -2.450 30.099 1.00 89.31 300 ASN A C 1
ATOM 2228 O O . ASN A 1 300 ? -30.929 -3.220 30.919 1.00 89.31 300 ASN A O 1
ATOM 2232 N N . SER A 1 301 ? -31.090 -1.377 29.648 1.00 86.50 301 SER A N 1
ATOM 2233 C CA . SER A 1 301 ? -32.422 -0.979 30.127 1.00 86.50 301 SER A CA 1
ATOM 2234 C C . SER A 1 301 ? -33.490 -2.031 29.841 1.00 86.50 301 SER A C 1
ATOM 2236 O O . SER A 1 301 ? -34.412 -2.202 30.636 1.00 86.50 301 SER A O 1
ATOM 2238 N N . PHE A 1 302 ? -33.359 -2.755 28.727 1.00 85.56 302 PHE A N 1
ATOM 2239 C CA . PHE A 1 302 ? -34.325 -3.769 28.307 1.00 85.56 302 PHE A CA 1
ATOM 2240 C C . PHE A 1 302 ? -33.853 -5.212 28.549 1.00 85.56 302 PHE A C 1
ATOM 2242 O O . PHE A 1 302 ? -34.598 -6.149 28.249 1.00 85.56 302 PHE A O 1
ATOM 2249 N N . GLY A 1 303 ? -32.657 -5.410 29.113 1.00 87.31 303 GLY A N 1
ATOM 2250 C CA . GLY A 1 303 ? -32.096 -6.731 29.404 1.00 87.31 303 GLY A CA 1
ATOM 2251 C C . GLY A 1 303 ? -31.920 -7.600 28.156 1.00 87.31 303 GLY A C 1
ATOM 2252 O O . GLY A 1 303 ? -32.300 -8.769 28.172 1.00 87.31 303 GLY A O 1
ATOM 2253 N N . LEU A 1 304 ? -31.415 -7.013 27.068 1.00 87.81 304 LEU A N 1
ATOM 2254 C CA . LEU A 1 304 ? -31.196 -7.699 25.794 1.00 87.81 304 LEU A CA 1
ATOM 2255 C C . LEU A 1 304 ? -29.939 -8.573 25.852 1.00 87.81 304 LEU A C 1
ATOM 2257 O O . LEU A 1 304 ? -28.898 -8.153 26.358 1.00 87.81 304 LEU A O 1
ATOM 2261 N N . GLY A 1 305 ? -30.017 -9.779 25.291 1.00 86.00 305 GLY A N 1
ATOM 2262 C CA . GLY A 1 305 ? -28.846 -10.634 25.104 1.00 86.00 305 GLY A CA 1
ATOM 2263 C C . GLY A 1 305 ? -27.906 -10.114 24.001 1.00 86.00 305 GLY A C 1
ATOM 2264 O O . GLY A 1 305 ? -28.325 -9.316 23.160 1.00 86.00 305 GLY A O 1
ATOM 2265 N N . PRO A 1 306 ? -26.655 -10.612 23.914 1.00 83.81 306 PRO A N 1
ATOM 2266 C CA . PRO A 1 306 ? -25.673 -10.157 22.920 1.00 83.81 306 PRO A CA 1
ATOM 2267 C C . PRO A 1 306 ? -26.153 -10.203 21.461 1.00 83.81 306 PRO A C 1
ATOM 2269 O O . PRO A 1 306 ? -25.861 -9.301 20.680 1.00 83.81 306 PRO A O 1
ATOM 2272 N N . LEU A 1 307 ? -26.916 -11.234 21.081 1.00 80.38 307 LEU A N 1
ATOM 2273 C CA . LEU A 1 307 ? -27.462 -11.351 19.724 1.00 80.38 307 LEU A CA 1
ATOM 2274 C C . LEU A 1 307 ? -28.583 -10.336 19.460 1.00 80.38 307 LEU A C 1
ATOM 2276 O O . LEU A 1 307 ? -28.629 -9.744 18.386 1.00 80.38 307 LEU A O 1
ATOM 2280 N N . GLU A 1 308 ? -29.464 -10.104 20.433 1.00 80.38 308 GLU A N 1
ATOM 2281 C CA . GLU A 1 308 ? -30.546 -9.117 20.322 1.00 80.38 308 GLU A CA 1
ATOM 2282 C C . GLU A 1 308 ? -29.984 -7.692 20.258 1.00 80.38 308 GLU A C 1
ATOM 2284 O O . GLU A 1 308 ? -30.422 -6.888 19.437 1.00 80.38 308 GLU A O 1
ATOM 2289 N N . ALA A 1 309 ? -28.976 -7.399 21.077 1.00 83.62 309 ALA A N 1
ATOM 2290 C CA . ALA A 1 309 ? -28.308 -6.109 21.099 1.00 83.62 309 ALA A CA 1
ATOM 2291 C C . ALA A 1 309 ? -27.486 -5.851 19.826 1.00 83.62 309 ALA A C 1
ATOM 2293 O O . ALA A 1 309 ? -27.587 -4.782 19.227 1.00 83.62 309 ALA A O 1
ATOM 2294 N N . GLY A 1 310 ? -26.704 -6.839 19.384 1.00 81.00 310 GLY A N 1
ATOM 2295 C CA . GLY A 1 310 ? -25.857 -6.720 18.202 1.00 81.00 310 GLY A CA 1
ATOM 2296 C C . GLY A 1 310 ? -26.649 -6.692 16.893 1.00 81.00 310 GLY A C 1
ATOM 2297 O O . GLY A 1 310 ? -26.457 -5.781 16.090 1.00 81.00 310 GLY A O 1
ATOM 2298 N N . PHE A 1 311 ? -27.541 -7.666 16.673 1.00 79.00 311 PHE A N 1
ATOM 2299 C CA . PHE A 1 311 ? -28.296 -7.824 15.420 1.00 79.00 311 PHE A CA 1
ATOM 2300 C C . PHE A 1 311 ? -29.683 -7.178 15.457 1.00 79.00 311 PHE A C 1
ATOM 2302 O O . PHE A 1 311 ? -30.112 -6.571 14.476 1.00 79.00 311 PHE A O 1
ATOM 2309 N N . GLY A 1 312 ? -30.409 -7.318 16.567 1.00 76.44 312 GLY A N 1
ATOM 2310 C CA . GLY A 1 312 ? -31.793 -6.851 16.671 1.00 76.44 312 GLY A CA 1
ATOM 2311 C C . GLY A 1 312 ? -31.913 -5.328 16.603 1.00 76.44 312 GLY A C 1
ATOM 2312 O O . GLY A 1 312 ? -32.815 -4.813 15.939 1.00 76.44 312 GLY A O 1
ATOM 2313 N N . LEU A 1 313 ? -30.972 -4.603 17.218 1.00 83.81 313 LEU A N 1
ATOM 2314 C CA . LEU A 1 313 ? -31.003 -3.138 17.262 1.00 83.81 313 LEU A CA 1
ATOM 2315 C C . LEU A 1 313 ? -30.632 -2.458 15.935 1.00 83.81 313 LEU A C 1
ATOM 2317 O O . LEU A 1 313 ? -30.943 -1.285 15.754 1.00 83.81 313 LEU A O 1
ATOM 2321 N N . GLN A 1 314 ? -30.080 -3.179 14.957 1.00 84.06 314 GLN A N 1
ATOM 2322 C CA . GLN A 1 314 ? -29.677 -2.590 13.668 1.00 84.06 314 GLN A CA 1
ATOM 2323 C C . GLN A 1 314 ? -30.830 -2.090 12.807 1.00 84.06 314 GLN A C 1
ATOM 2325 O O . GLN A 1 314 ? -30.621 -1.336 11.863 1.00 84.06 314 GLN A O 1
ATOM 2330 N N . ARG A 1 315 ? -32.055 -2.514 13.120 1.00 79.81 315 ARG A N 1
ATOM 2331 C CA . ARG A 1 315 ? -33.268 -2.040 12.446 1.00 79.81 315 ARG A CA 1
ATOM 2332 C C . ARG A 1 315 ? -33.662 -0.626 12.870 1.00 79.81 315 ARG A C 1
ATOM 2334 O O . ARG A 1 315 ? -34.541 -0.037 12.248 1.00 79.81 315 ARG A O 1
ATOM 2341 N N . PHE A 1 316 ? -33.044 -0.104 13.926 1.00 83.81 316 PHE A N 1
ATOM 2342 C CA . PHE A 1 316 ? -33.304 1.221 14.462 1.00 83.81 316 PHE A CA 1
ATOM 2343 C C . PHE A 1 316 ? -32.145 2.149 14.113 1.00 83.81 316 PHE A C 1
ATOM 2345 O O . PHE A 1 316 ? -30.976 1.765 14.165 1.00 83.81 316 PHE A O 1
ATOM 2352 N N . THR A 1 317 ? -32.488 3.380 13.757 1.00 85.25 317 THR A N 1
ATOM 2353 C CA . THR A 1 317 ? -31.540 4.432 13.389 1.00 85.25 317 THR A CA 1
ATOM 2354 C C . THR A 1 317 ? -31.621 5.583 14.380 1.00 85.25 317 THR A C 1
ATOM 2356 O O . THR A 1 317 ? -32.677 5.836 14.965 1.00 85.25 317 THR A O 1
ATOM 2359 N N . LEU A 1 318 ? -30.495 6.268 14.568 1.00 83.56 318 LEU A N 1
ATOM 2360 C CA . LEU A 1 318 ? -30.444 7.543 15.277 1.00 83.56 318 LEU A CA 1
ATOM 2361 C C . LEU A 1 318 ? -30.990 8.697 14.423 1.00 83.56 318 LEU A C 1
ATOM 2363 O O . LEU A 1 318 ? -31.252 9.777 14.958 1.00 83.56 318 LEU A O 1
ATOM 2367 N N . GLU A 1 319 ? -31.206 8.497 13.120 1.00 82.94 319 GLU A N 1
ATOM 2368 C CA . GLU A 1 319 ? -31.816 9.513 12.264 1.00 82.94 319 GLU A CA 1
ATOM 2369 C C . GLU A 1 319 ? -33.211 9.905 12.773 1.00 82.94 319 GLU A C 1
ATOM 2371 O O . GLU A 1 319 ? -34.075 9.075 13.063 1.00 82.94 319 GLU A O 1
ATOM 2376 N N . GLY A 1 320 ? -33.429 11.215 12.908 1.00 78.56 320 GLY A N 1
ATOM 2377 C CA . GLY A 1 320 ? -34.653 11.767 13.481 1.00 78.56 320 GLY A CA 1
ATOM 2378 C C . GLY A 1 320 ? -34.795 11.576 14.998 1.00 78.56 320 GLY A C 1
ATOM 2379 O O . GLY A 1 320 ? -35.856 11.884 15.536 1.00 78.56 320 GLY A O 1
ATOM 2380 N N . THR A 1 321 ? -33.794 11.072 15.711 1.00 81.00 321 THR A N 1
ATOM 2381 C CA . THR A 1 321 ? -33.763 11.109 17.185 1.00 81.00 321 THR A CA 1
ATOM 2382 C C . THR A 1 321 ? -33.081 12.384 17.678 1.00 81.00 321 THR A C 1
ATOM 2384 O O . THR A 1 321 ? -32.542 13.152 16.879 1.00 81.00 321 THR A O 1
ATOM 2387 N N . ASP A 1 322 ? -33.038 12.584 18.996 1.00 78.75 322 ASP A N 1
ATOM 2388 C CA . ASP A 1 322 ? -32.291 13.697 19.595 1.00 78.75 322 ASP A CA 1
ATOM 2389 C C . ASP A 1 322 ? -30.759 13.572 19.417 1.00 78.75 322 ASP A C 1
ATOM 2391 O O . ASP A 1 322 ? -30.056 14.498 19.815 1.00 78.75 322 ASP A O 1
ATOM 2395 N N . LEU A 1 323 ? -30.244 12.466 18.842 1.00 76.69 323 LEU A N 1
ATOM 2396 C CA . LEU A 1 323 ? -28.837 12.269 18.428 1.00 76.69 323 LEU A CA 1
ATOM 2397 C C . LEU A 1 323 ? -28.651 12.261 16.903 1.00 76.69 323 LEU A C 1
ATOM 2399 O O . LEU A 1 323 ? -27.686 11.683 16.404 1.00 76.69 323 LEU A O 1
ATOM 2403 N N . SER A 1 324 ? -29.564 12.843 16.119 1.00 82.62 324 SER A N 1
ATOM 2404 C CA . SER A 1 324 ? -29.378 12.902 14.659 1.00 82.62 324 SER A CA 1
ATOM 2405 C C . SER A 1 324 ? -28.096 13.642 14.245 1.00 82.62 324 SER A C 1
ATOM 2407 O O . SER A 1 324 ? -27.578 13.417 13.157 1.00 82.62 324 SER A O 1
ATOM 2409 N N . ASP A 1 325 ? -27.573 14.501 15.122 1.00 80.62 325 ASP A N 1
ATOM 2410 C CA . ASP A 1 325 ? -26.273 15.170 15.022 1.00 80.62 325 ASP A CA 1
ATOM 2411 C C . ASP A 1 325 ? -25.078 14.201 15.062 1.00 80.62 325 ASP A C 1
ATOM 2413 O O . ASP A 1 325 ? -23.999 14.553 14.595 1.00 80.62 325 ASP A O 1
ATOM 2417 N N . PHE A 1 326 ? -25.254 12.966 15.547 1.00 79.00 326 PHE A N 1
ATOM 2418 C CA . PHE A 1 326 ? -24.210 11.931 15.524 1.00 79.00 326 PHE A CA 1
ATOM 2419 C C . PHE A 1 326 ? -24.092 11.226 14.166 1.00 79.00 326 PHE A C 1
ATOM 2421 O O . PHE A 1 326 ? -23.174 10.430 13.954 1.00 79.00 326 PHE A O 1
ATOM 2428 N N . CYS A 1 327 ? -25.005 11.513 13.238 1.00 84.00 327 CYS A N 1
ATOM 2429 C CA . CYS A 1 327 ? -25.026 10.927 11.908 1.00 84.00 327 CYS A CA 1
ATOM 2430 C C . CYS A 1 327 ? -24.282 11.841 10.922 1.00 84.00 327 CYS A C 1
ATOM 2432 O O . CYS A 1 327 ? -24.767 12.938 10.629 1.00 84.00 327 CYS A O 1
ATOM 2434 N N . PRO A 1 328 ? -23.122 11.426 10.375 1.00 84.62 328 PRO A N 1
ATOM 2435 C CA . PRO A 1 328 ? -22.411 12.245 9.405 1.00 84.62 328 PRO A CA 1
ATOM 2436 C C . PRO A 1 328 ? -23.251 12.405 8.125 1.00 84.62 328 PRO A C 1
ATOM 2438 O O . PRO A 1 328 ? -23.810 11.420 7.629 1.00 84.62 328 PRO A O 1
ATOM 2441 N N . PRO A 1 329 ? -23.353 13.622 7.562 1.00 83.31 329 PRO A N 1
ATOM 2442 C CA . PRO A 1 329 ? -24.114 13.842 6.341 1.00 83.31 329 PRO A CA 1
ATOM 2443 C C . PRO A 1 329 ? -23.449 13.137 5.145 1.00 83.31 329 PRO A C 1
ATOM 2445 O O . PRO A 1 329 ? -22.220 13.037 5.089 1.00 83.31 329 PRO A O 1
ATOM 2448 N N . PRO A 1 330 ? -24.231 12.682 4.149 1.00 84.19 330 PRO A N 1
ATOM 2449 C CA . PRO A 1 330 ? -23.668 12.069 2.955 1.00 84.19 330 PRO A CA 1
ATOM 2450 C C . PRO A 1 330 ? -22.825 13.082 2.153 1.00 84.19 330 PRO A C 1
ATOM 2452 O O . PRO A 1 330 ? -23.185 14.266 2.092 1.00 84.19 330 PRO A O 1
ATOM 2455 N N . PRO A 1 331 ? -21.741 12.637 1.487 1.00 89.31 331 PRO A N 1
ATOM 2456 C CA . PRO A 1 331 ? -20.938 13.500 0.626 1.00 89.31 331 PRO A CA 1
ATOM 2457 C C . PRO A 1 331 ? -21.767 14.122 -0.503 1.00 89.31 331 PRO A C 1
ATOM 2459 O O . PRO A 1 331 ? -22.623 13.470 -1.105 1.00 89.31 331 PRO A O 1
ATOM 2462 N N . LYS A 1 332 ? -21.494 15.391 -0.821 1.00 88.44 332 LYS A N 1
ATOM 2463 C CA . LYS A 1 332 ? -22.118 16.090 -1.950 1.00 88.44 332 LYS A CA 1
ATOM 2464 C C . LYS A 1 332 ? -21.240 15.952 -3.189 1.00 88.44 332 LYS A C 1
ATOM 2466 O O . LYS A 1 332 ? -20.147 16.507 -3.225 1.00 88.44 332 LYS A O 1
ATOM 2471 N N . CYS A 1 333 ? -21.745 15.275 -4.216 1.00 88.62 333 CYS A N 1
ATOM 2472 C CA . CYS A 1 333 ? -21.023 15.087 -5.473 1.00 88.62 333 CYS A CA 1
ATOM 2473 C C . CYS A 1 333 ? -21.435 16.135 -6.510 1.00 88.62 333 CYS A C 1
ATOM 2475 O O . CYS A 1 333 ? -22.573 16.127 -6.985 1.00 88.62 333 CYS A O 1
ATOM 2477 N N . ASP A 1 334 ? -20.513 17.017 -6.898 1.00 79.44 334 ASP A N 1
ATOM 2478 C CA . ASP A 1 334 ? -20.719 17.910 -8.040 1.00 79.44 334 ASP A CA 1
ATOM 2479 C C . ASP A 1 334 ? -20.277 17.212 -9.330 1.00 79.44 334 ASP A C 1
ATOM 2481 O O . ASP A 1 334 ? -19.094 16.994 -9.570 1.00 79.44 334 ASP A O 1
ATOM 2485 N N . ARG A 1 335 ? -21.234 16.890 -10.208 1.00 67.00 335 ARG A N 1
ATOM 2486 C CA . ARG A 1 335 ? -20.951 16.210 -11.483 1.00 67.00 335 ARG A CA 1
ATOM 2487 C C . ARG A 1 335 ? -19.987 16.977 -12.394 1.00 67.00 335 ARG A C 1
ATOM 2489 O O . ARG A 1 335 ? -19.384 16.353 -13.261 1.00 67.00 335 ARG A O 1
ATOM 2496 N N . LYS A 1 336 ? -19.837 18.297 -12.225 1.00 57.31 336 LYS A N 1
ATOM 2497 C CA . LYS A 1 336 ? -18.900 19.114 -13.013 1.00 57.31 336 LYS A CA 1
ATOM 2498 C C . LYS A 1 336 ? -17.452 19.033 -12.513 1.00 57.31 336 LYS A C 1
ATOM 2500 O O . LYS A 1 336 ? -16.555 19.356 -13.286 1.00 57.31 336 LYS A O 1
ATOM 2505 N N . SER A 1 337 ? -17.215 18.588 -11.276 1.00 61.19 337 SER A N 1
ATOM 2506 C CA . SER A 1 337 ? -15.877 18.459 -10.680 1.00 61.19 337 SER A CA 1
ATOM 2507 C C . SER A 1 337 ? -15.310 17.027 -10.698 1.00 61.19 337 SER A C 1
ATOM 2509 O O . SER A 1 337 ? -14.151 16.836 -10.345 1.00 61.19 337 SER A O 1
ATOM 2511 N N . LEU A 1 338 ? -16.065 16.030 -11.185 1.00 68.19 338 LEU A N 1
ATOM 2512 C CA . LEU A 1 338 ? -15.703 14.594 -11.185 1.00 68.19 338 LEU A CA 1
ATOM 2513 C C . LEU A 1 338 ? -14.588 14.176 -12.168 1.00 68.19 338 LEU A C 1
ATOM 2515 O O . LEU A 1 338 ? -14.405 12.987 -12.424 1.00 68.19 338 LEU A O 1
ATOM 2519 N N . THR A 1 339 ? -13.850 15.113 -12.764 1.00 85.38 339 THR A N 1
ATOM 2520 C CA . THR A 1 339 ? -12.745 14.774 -13.684 1.00 85.38 339 THR A CA 1
ATOM 2521 C C . THR A 1 339 ? -11.639 13.984 -12.975 1.00 85.38 339 THR A C 1
ATOM 2523 O O . THR A 1 339 ? -10.968 13.161 -13.599 1.00 85.38 339 THR A O 1
ATOM 2526 N N . TYR A 1 340 ? -11.473 14.216 -11.671 1.00 90.88 340 TYR A N 1
ATOM 2527 C CA . TYR A 1 340 ? -10.448 13.603 -10.833 1.00 90.88 340 TYR A CA 1
ATOM 2528 C C . TYR A 1 340 ? -11.059 12.950 -9.599 1.00 90.88 340 TYR A C 1
ATOM 2530 O O . TYR A 1 340 ? -12.148 13.315 -9.158 1.00 90.88 340 TYR A O 1
ATOM 2538 N N . ARG A 1 341 ? -10.334 11.979 -9.038 1.00 92.62 341 ARG A N 1
ATOM 2539 C CA . ARG A 1 341 ? -10.698 11.353 -7.763 1.00 92.62 341 ARG A CA 1
ATOM 2540 C C . ARG A 1 341 ? -10.599 12.396 -6.653 1.00 92.62 341 ARG A C 1
ATOM 2542 O O . ARG A 1 341 ? -9.607 13.127 -6.606 1.00 92.62 341 ARG A O 1
ATOM 2549 N N . THR A 1 342 ? -11.569 12.435 -5.746 1.00 94.12 342 THR A N 1
ATOM 2550 C CA . THR A 1 342 ? -11.419 13.221 -4.517 1.00 94.12 342 THR A CA 1
ATOM 2551 C C . THR A 1 342 ? -10.283 12.644 -3.669 1.00 94.12 342 THR A C 1
ATOM 2553 O O . THR A 1 342 ? -9.864 11.498 -3.852 1.00 94.12 342 THR A O 1
ATOM 2556 N N . THR A 1 343 ? -9.742 13.452 -2.765 1.00 93.44 343 THR A N 1
ATOM 2557 C CA . THR A 1 343 ? -8.642 13.045 -1.881 1.00 93.44 343 THR A CA 1
ATOM 2558 C C . THR A 1 343 ? -9.091 12.004 -0.850 1.00 93.44 343 THR A C 1
ATOM 2560 O O . THR A 1 343 ? -8.345 11.099 -0.512 1.00 93.44 343 THR A O 1
ATOM 2563 N N . ASP A 1 344 ? -10.344 12.086 -0.405 1.00 94.12 344 ASP A N 1
ATOM 2564 C CA . ASP A 1 344 ? -10.932 11.190 0.594 1.00 94.12 344 ASP A CA 1
ATOM 2565 C C . ASP A 1 344 ? -11.612 9.946 0.004 1.00 94.12 344 ASP A C 1
ATOM 2567 O O . ASP A 1 344 ? -12.218 9.179 0.744 1.00 94.12 344 ASP A O 1
ATOM 2571 N N . GLY A 1 345 ? -11.592 9.761 -1.319 1.00 94.94 345 GLY A N 1
ATOM 2572 C CA . GLY A 1 345 ? -12.266 8.655 -2.007 1.00 94.94 345 GLY A CA 1
ATOM 2573 C C . GLY A 1 345 ? -13.794 8.779 -2.131 1.00 94.94 345 GLY A C 1
ATOM 2574 O O . GLY A 1 345 ? -14.429 7.904 -2.727 1.00 94.94 345 GLY A O 1
ATOM 2575 N N . SER A 1 346 ? -14.412 9.846 -1.612 1.00 93.81 346 SER A N 1
ATOM 2576 C CA . SER A 1 346 ? -15.844 10.100 -1.805 1.00 93.81 346 SER A CA 1
ATOM 2577 C C . SER A 1 346 ? -16.227 10.270 -3.283 1.00 93.81 346 SER A C 1
ATOM 2579 O O . SER A 1 346 ? -15.408 10.557 -4.154 1.00 93.81 346 SER A O 1
ATOM 2581 N N . CYS A 1 347 ? -17.508 10.068 -3.596 1.00 93.00 347 CYS A N 1
ATOM 2582 C CA . CYS A 1 347 ? -18.063 10.268 -4.942 1.00 93.00 347 CYS A CA 1
ATOM 2583 C C . CYS A 1 347 ? -17.448 9.402 -6.061 1.00 93.00 347 CYS A C 1
ATOM 2585 O O . CYS A 1 347 ? -17.751 9.624 -7.232 1.00 93.00 347 CYS A O 1
ATOM 2587 N N . ASN A 1 348 ? -16.641 8.388 -5.729 1.00 92.44 348 ASN A N 1
ATOM 2588 C CA . ASN A 1 348 ? -16.195 7.371 -6.684 1.00 92.44 348 ASN A CA 1
ATOM 2589 C C . ASN A 1 348 ? -17.387 6.524 -7.169 1.00 92.44 348 ASN A C 1
ATOM 2591 O O . ASN A 1 348 ? -17.564 6.306 -8.367 1.00 92.44 348 ASN A O 1
ATOM 2595 N N . ASN A 1 349 ? -18.266 6.135 -6.243 1.00 91.38 349 ASN A N 1
ATOM 2596 C CA . ASN A 1 349 ? -19.585 5.603 -6.560 1.00 91.38 349 ASN A CA 1
ATOM 2597 C C . ASN A 1 349 ? -20.633 6.726 -6.502 1.00 91.38 349 ASN A C 1
ATOM 2599 O O . ASN A 1 349 ? -20.838 7.340 -5.456 1.00 91.38 349 ASN A O 1
ATOM 2603 N N . LEU A 1 350 ? -21.301 7.004 -7.625 1.00 89.25 350 LEU A N 1
ATOM 2604 C CA . LEU A 1 350 ? -22.253 8.119 -7.729 1.00 89.25 350 LEU A CA 1
ATOM 2605 C C . LEU A 1 350 ? -23.610 7.835 -7.076 1.00 89.25 350 LEU A C 1
ATOM 2607 O O . LEU A 1 350 ? -24.293 8.781 -6.683 1.00 89.25 350 LEU A O 1
ATOM 2611 N N . ASP A 1 351 ? -23.985 6.563 -6.942 1.00 88.81 351 ASP A N 1
ATOM 2612 C CA . ASP A 1 351 ? -25.230 6.146 -6.288 1.00 88.81 351 ASP A CA 1
ATOM 2613 C C . ASP A 1 351 ? -25.040 5.997 -4.772 1.00 88.81 351 ASP A C 1
ATOM 2615 O O . ASP A 1 351 ? -25.971 6.212 -3.990 1.00 88.81 351 ASP A O 1
ATOM 2619 N N . LYS A 1 352 ? -23.814 5.664 -4.348 1.00 90.31 352 LYS A N 1
ATOM 2620 C CA . LYS A 1 352 ? -23.389 5.531 -2.949 1.00 90.31 352 LYS A CA 1
ATOM 2621 C C . LYS A 1 352 ? -22.123 6.363 -2.675 1.00 90.31 352 LYS A C 1
ATOM 2623 O O . LYS A 1 352 ? -21.050 5.794 -2.498 1.00 90.31 352 LYS A O 1
ATOM 2628 N N . PRO A 1 353 ? -22.231 7.703 -2.564 1.00 91.69 353 PRO A N 1
ATOM 2629 C CA . PRO A 1 353 ? -21.077 8.606 -2.454 1.00 91.69 353 PRO A CA 1
ATOM 2630 C C . PRO A 1 353 ? -20.086 8.349 -1.315 1.00 91.69 353 PRO A C 1
ATOM 2632 O O . PRO A 1 353 ? -18.957 8.827 -1.383 1.00 91.69 353 PRO A O 1
ATOM 2635 N N . SER A 1 354 ? -20.504 7.656 -0.254 1.00 90.56 354 SER A N 1
ATOM 2636 C CA . SER A 1 354 ? -19.666 7.325 0.903 1.00 90.56 354 SER A CA 1
ATOM 2637 C C . SER A 1 354 ? -18.903 6.004 0.763 1.00 90.56 354 SER A C 1
ATOM 2639 O O . SER A 1 354 ? -18.073 5.706 1.615 1.00 90.56 354 SER A O 1
ATOM 2641 N N . TRP A 1 355 ? -19.191 5.190 -0.256 1.00 92.12 355 TRP A N 1
ATOM 2642 C CA . TRP A 1 355 ? -18.524 3.903 -0.456 1.00 92.12 355 TRP A CA 1
ATOM 2643 C C . TRP A 1 355 ? -17.045 4.089 -0.798 1.00 92.12 355 TRP A C 1
ATOM 2645 O O . TRP A 1 355 ? -16.690 4.840 -1.708 1.00 92.12 355 TRP A O 1
ATOM 2655 N N . GLY A 1 356 ? -16.187 3.415 -0.032 1.00 92.25 356 GLY A N 1
ATOM 2656 C CA . GLY A 1 356 ? -14.733 3.517 -0.115 1.00 92.25 356 GLY A CA 1
ATOM 2657 C C . GLY A 1 356 ? -14.119 4.844 0.348 1.00 92.25 356 GLY A C 1
ATOM 2658 O O . GLY A 1 356 ? -12.915 5.039 0.182 1.00 92.25 356 GLY A O 1
ATOM 2659 N N . LYS A 1 357 ? -14.910 5.746 0.944 1.00 95.06 357 LYS A N 1
ATOM 2660 C CA . LYS A 1 357 ? -14.424 7.017 1.496 1.00 95.06 357 LYS A CA 1
ATOM 2661 C C . LYS A 1 357 ? -13.596 6.790 2.772 1.00 95.06 357 LYS A C 1
ATOM 2663 O O . LYS A 1 357 ? -13.948 5.939 3.584 1.00 95.06 357 LYS A O 1
ATOM 2668 N N . SER A 1 358 ? -12.568 7.598 3.007 1.00 95.50 358 SER A N 1
ATOM 2669 C CA . SER A 1 358 ? -11.863 7.662 4.289 1.00 95.50 358 SER A CA 1
ATOM 2670 C C . SER A 1 358 ? -12.781 8.071 5.452 1.00 95.50 358 SER A C 1
ATOM 2672 O O . SER A 1 358 ? -13.824 8.717 5.274 1.00 95.50 358 SER A O 1
ATOM 2674 N N . ASN A 1 359 ? -12.392 7.698 6.671 1.00 94.31 359 ASN A N 1
ATOM 2675 C CA . ASN A 1 359 ? -13.175 7.854 7.901 1.00 94.31 359 ASN A CA 1
ATOM 2676 C C . ASN A 1 359 ? -14.528 7.118 7.879 1.00 94.31 359 ASN A C 1
ATOM 2678 O O . ASN A 1 359 ? -15.499 7.558 8.501 1.00 94.31 359 ASN A O 1
ATOM 2682 N N . THR A 1 360 ? -14.609 5.996 7.163 1.00 93.31 360 THR A N 1
ATOM 2683 C CA . THR A 1 360 ? -15.794 5.126 7.128 1.00 93.31 360 THR A CA 1
ATOM 2684 C C . THR A 1 360 ? -15.453 3.731 7.667 1.00 93.31 360 THR A C 1
ATOM 2686 O O . THR A 1 360 ? -14.273 3.408 7.850 1.00 93.31 360 THR A O 1
ATOM 2689 N N . PRO A 1 361 ? -16.451 2.914 8.057 1.00 92.06 361 PRO A N 1
ATOM 2690 C CA . PRO A 1 361 ? -16.163 1.599 8.607 1.00 92.06 361 PRO A CA 1
ATOM 2691 C C . PRO A 1 361 ? -15.633 0.638 7.542 1.00 92.06 361 PRO A C 1
ATOM 2693 O O . PRO A 1 361 ? -16.060 0.651 6.388 1.00 92.06 361 PRO A O 1
ATOM 2696 N N . MET A 1 362 ? -14.741 -0.254 7.966 1.00 90.44 362 MET A N 1
ATOM 2697 C CA . MET A 1 362 ? -14.365 -1.423 7.170 1.00 90.44 362 MET A CA 1
ATOM 2698 C C . MET A 1 362 ? -15.559 -2.374 7.016 1.00 90.44 362 MET A C 1
ATOM 2700 O O . MET A 1 362 ? -16.377 -2.505 7.930 1.00 90.44 362 MET A O 1
ATOM 2704 N N . GLN A 1 363 ? -15.636 -3.080 5.887 1.00 85.38 363 GLN A N 1
ATOM 2705 C CA . GLN A 1 363 ? -16.615 -4.157 5.705 1.00 85.38 363 GLN A CA 1
ATOM 2706 C C . GLN A 1 363 ? -16.302 -5.352 6.612 1.00 85.38 363 GLN A C 1
ATOM 2708 O O . GLN A 1 363 ? -15.240 -5.423 7.228 1.00 85.38 363 GLN A O 1
ATOM 2713 N N . ARG A 1 364 ? -17.202 -6.336 6.661 1.00 75.69 364 ARG A N 1
ATOM 2714 C CA . ARG A 1 364 ? -16.956 -7.600 7.357 1.00 75.69 364 ARG A CA 1
ATOM 2715 C C . ARG A 1 364 ? -17.289 -8.798 6.490 1.00 75.69 364 ARG A C 1
ATOM 2717 O O . ARG A 1 364 ? -18.344 -8.828 5.864 1.00 75.69 364 ARG A O 1
ATOM 2724 N N . LEU A 1 365 ? -16.416 -9.798 6.534 1.00 72.06 365 LEU A N 1
ATOM 2725 C CA . LEU A 1 365 ? -16.668 -11.126 5.971 1.00 72.06 365 LEU A CA 1
ATOM 2726 C C . LEU A 1 365 ? -17.619 -11.943 6.845 1.00 72.06 365 LEU A C 1
ATOM 2728 O O . LEU A 1 365 ? -18.319 -12.815 6.338 1.00 72.06 365 LEU A O 1
ATOM 2732 N N . LEU A 1 366 ? -17.630 -11.683 8.157 1.00 72.62 366 LEU A N 1
ATOM 2733 C CA . LEU A 1 366 ? -18.522 -12.313 9.130 1.00 72.62 366 LEU A CA 1
ATOM 2734 C C . LEU A 1 366 ? -19.004 -11.297 10.177 1.00 72.62 366 LEU A C 1
ATOM 2736 O O . LEU A 1 366 ? -18.261 -10.381 10.530 1.00 72.62 366 LEU A O 1
ATOM 2740 N N . PRO A 1 367 ? -20.211 -11.459 10.752 1.00 73.44 367 PRO A N 1
ATOM 2741 C CA . PRO A 1 367 ? -20.632 -10.625 11.868 1.00 73.44 367 PRO A CA 1
ATOM 2742 C C . PRO A 1 367 ? -19.625 -10.675 13.031 1.00 73.44 367 PRO A C 1
ATOM 2744 O O . PRO A 1 367 ? -19.061 -11.739 13.321 1.00 73.44 367 PRO A O 1
ATOM 2747 N N . PRO A 1 368 ? -19.393 -9.553 13.732 1.00 80.81 368 PRO A N 1
ATOM 2748 C CA . PRO A 1 368 ? -18.378 -9.496 14.770 1.00 80.81 368 PRO A CA 1
ATOM 2749 C C . PRO A 1 368 ? -18.792 -10.285 16.011 1.00 80.81 368 PRO A C 1
ATOM 2751 O O . PRO A 1 368 ? -19.967 -10.417 16.347 1.00 80.81 368 PRO A O 1
ATOM 2754 N N . THR A 1 369 ? -17.795 -10.773 16.747 1.00 84.81 369 THR A N 1
ATOM 2755 C CA . THR A 1 369 ? -18.000 -11.484 18.016 1.00 84.81 369 THR A CA 1
ATOM 2756 C C . THR A 1 369 ? -17.460 -10.656 19.182 1.00 84.81 369 THR A C 1
ATOM 2758 O O . THR A 1 369 ? -16.320 -10.840 19.614 1.00 84.81 369 THR A O 1
ATOM 2761 N N . TYR A 1 370 ? -18.291 -9.753 19.704 1.00 89.19 370 TYR A N 1
ATOM 2762 C CA . TYR A 1 370 ? -18.040 -9.037 20.960 1.00 89.19 370 TYR A CA 1
ATOM 2763 C C . TYR A 1 370 ? -18.605 -9.805 22.159 1.00 89.19 370 TYR A C 1
ATOM 2765 O O . TYR A 1 370 ? -19.544 -10.585 22.019 1.00 89.19 370 TYR A O 1
ATOM 2773 N N . HIS A 1 371 ? -18.039 -9.593 23.349 1.00 90.88 371 HIS A N 1
ATOM 2774 C CA . HIS A 1 371 ? -18.490 -10.263 24.574 1.00 90.88 371 HIS A CA 1
ATOM 2775 C C . HIS A 1 371 ? -19.930 -9.880 24.950 1.00 90.88 371 HIS A C 1
ATOM 2777 O O . HIS A 1 371 ? -20.725 -10.750 25.292 1.00 90.88 371 HIS A O 1
ATOM 2783 N N . ASP A 1 372 ? -20.266 -8.596 24.839 1.00 90.12 372 ASP A N 1
ATOM 2784 C CA . ASP A 1 372 ? -21.612 -8.046 25.050 1.00 90.12 372 ASP A CA 1
ATOM 2785 C C . ASP A 1 372 ? -22.432 -7.964 23.748 1.00 90.12 372 ASP A C 1
ATOM 2787 O O . ASP A 1 372 ? -23.550 -7.461 23.750 1.00 90.12 372 ASP A O 1
ATOM 2791 N N . GLY A 1 373 ? -21.879 -8.436 22.625 1.00 88.00 373 GLY A N 1
ATOM 2792 C CA . GLY A 1 373 ? -22.480 -8.291 21.297 1.00 88.00 373 GLY A CA 1
ATOM 2793 C C . GLY A 1 373 ? -22.404 -6.877 20.714 1.00 88.00 373 GLY A C 1
ATOM 2794 O O . GLY A 1 373 ? -22.894 -6.673 19.607 1.00 88.00 373 GLY A O 1
ATOM 2795 N N . ILE A 1 374 ? -21.783 -5.917 21.415 1.00 91.94 374 ILE A N 1
ATOM 2796 C CA . ILE A 1 374 ? -21.762 -4.505 21.020 1.00 91.94 374 ILE A CA 1
ATOM 2797 C C . ILE A 1 374 ? -20.334 -3.963 20.885 1.00 91.94 374 ILE A C 1
ATOM 2799 O O . ILE A 1 374 ? -19.929 -3.559 19.797 1.00 91.94 374 ILE A O 1
ATOM 2803 N N . TRP A 1 375 ? -19.572 -3.914 21.979 1.00 91.81 375 TRP A N 1
ATOM 2804 C CA . TRP A 1 375 ? -18.280 -3.221 22.040 1.00 91.81 375 TRP A CA 1
ATOM 2805 C C . TRP A 1 375 ? -17.271 -3.898 22.956 1.00 91.81 375 TRP A C 1
ATOM 2807 O O . TRP A 1 375 ? -16.077 -3.666 22.792 1.00 91.81 375 TRP A O 1
ATOM 2817 N N . GLU A 1 376 ? -17.668 -4.709 23.930 1.00 91.88 376 GLU A N 1
ATOM 2818 C CA . GLU A 1 376 ? -16.700 -5.331 24.828 1.00 91.88 376 GLU A CA 1
ATOM 2819 C C . GLU A 1 376 ? -15.833 -6.360 24.088 1.00 91.88 376 GLU A C 1
ATOM 2821 O O . GLU A 1 376 ? -16.375 -7.276 23.458 1.00 91.88 376 GLU A O 1
ATOM 2826 N N . PRO A 1 377 ? -14.489 -6.282 24.193 1.00 91.50 377 PRO A N 1
ATOM 2827 C CA . PRO A 1 377 ? -13.608 -7.286 23.618 1.00 91.50 377 PRO A CA 1
ATOM 2828 C C . PRO A 1 377 ? -13.999 -8.679 24.096 1.00 91.50 377 PRO A C 1
ATOM 2830 O O . PRO A 1 377 ? -14.374 -8.875 25.255 1.00 91.50 377 PRO A O 1
ATOM 2833 N N . ARG A 1 378 ? -13.903 -9.658 23.201 1.00 91.56 378 ARG A N 1
ATOM 2834 C CA . ARG A 1 378 ? -14.222 -11.048 23.513 1.00 91.56 378 ARG A CA 1
ATOM 2835 C C . ARG A 1 378 ? -13.384 -11.530 24.705 1.00 91.56 378 ARG A C 1
ATOM 2837 O O . ARG A 1 378 ? -12.170 -11.361 24.714 1.00 91.56 378 ARG A O 1
ATOM 2844 N N . LYS A 1 379 ? -14.032 -12.161 25.691 1.00 89.62 379 LYS A N 1
ATOM 2845 C CA . LYS A 1 379 ? -13.378 -12.681 26.913 1.00 89.62 379 LYS A CA 1
ATOM 2846 C C . LYS A 1 379 ? -13.305 -14.207 26.957 1.00 89.62 379 LYS A C 1
ATOM 2848 O O . LYS A 1 379 ? -12.413 -14.758 27.596 1.00 89.62 379 LYS A O 1
ATOM 2853 N N . LEU A 1 380 ? -14.228 -14.886 26.273 1.00 88.94 380 LEU A N 1
ATOM 2854 C CA . LEU A 1 380 ? -14.411 -16.337 26.347 1.00 88.94 380 LEU A CA 1
ATOM 2855 C C . LEU A 1 380 ? -14.221 -17.011 24.981 1.00 88.94 380 LEU A C 1
ATOM 2857 O O . LEU A 1 380 ? -14.591 -16.465 23.939 1.00 88.94 380 LEU A O 1
ATOM 2861 N N . SER A 1 381 ? -13.661 -18.218 24.985 1.00 86.06 381 SER A N 1
ATOM 2862 C CA . SER A 1 381 ? -13.564 -19.115 23.833 1.00 86.06 381 SER A CA 1
ATOM 2863 C C . SER A 1 381 ? -14.941 -19.663 23.436 1.00 86.06 381 SER A C 1
ATOM 2865 O O . SER A 1 381 ? -15.930 -19.482 24.142 1.00 86.06 381 SER A O 1
ATOM 2867 N N . ALA A 1 382 ? -15.012 -20.385 22.314 1.00 78.81 382 ALA A N 1
ATOM 2868 C CA . ALA A 1 382 ? -16.237 -21.089 21.915 1.00 78.81 382 ALA A CA 1
ATOM 2869 C C . ALA A 1 382 ? -16.656 -22.176 22.929 1.00 78.81 382 ALA A C 1
ATOM 2871 O O . ALA A 1 382 ? -17.827 -22.519 23.015 1.00 78.81 382 ALA A O 1
ATOM 2872 N N . SER A 1 383 ? -15.710 -22.686 23.727 1.00 84.38 383 SER A N 1
ATOM 2873 C CA . SER A 1 383 ? -15.954 -23.631 24.824 1.00 84.38 383 SER A CA 1
ATOM 2874 C C . SER A 1 383 ? -16.253 -22.954 26.170 1.00 84.38 383 SER A C 1
ATOM 2876 O O . SER A 1 383 ? -16.304 -23.632 27.195 1.00 84.38 383 SER A O 1
ATOM 2878 N N . GLY A 1 384 ? -16.407 -21.625 26.197 1.00 87.62 384 GLY A N 1
ATOM 2879 C CA . GLY A 1 384 ? -16.703 -20.855 27.409 1.00 87.62 384 GLY A CA 1
ATOM 2880 C C . GLY A 1 384 ? -15.510 -20.635 28.346 1.00 87.62 384 GLY A C 1
ATOM 2881 O O . GLY A 1 384 ? -15.695 -20.156 29.459 1.00 87.62 384 GLY A O 1
ATOM 2882 N N . GLN A 1 385 ? -14.287 -20.970 27.927 1.00 92.38 385 GLN A N 1
ATOM 2883 C CA . GLN A 1 385 ? -13.078 -20.783 28.738 1.00 92.38 385 GLN A CA 1
ATOM 2884 C C . GLN A 1 385 ? -12.477 -19.386 28.534 1.00 92.38 385 GLN A C 1
ATOM 2886 O O . GLN A 1 385 ? -12.559 -18.867 27.421 1.00 92.38 385 GLN A O 1
ATOM 2891 N N . PRO A 1 386 ? -11.819 -18.780 29.540 1.00 93.75 386 PRO A N 1
ATOM 2892 C CA . PRO A 1 386 ? -11.124 -17.507 29.359 1.00 93.75 386 PRO A CA 1
ATOM 2893 C C . PRO A 1 386 ? -10.107 -17.558 28.214 1.00 93.75 386 PRO A C 1
ATOM 2895 O O . PRO A 1 386 ? -9.320 -18.508 28.107 1.00 93.75 386 PRO A O 1
ATOM 2898 N N . LEU A 1 387 ? -10.111 -16.531 27.361 1.00 93.62 387 LEU A N 1
ATOM 2899 C CA . LEU A 1 387 ? -9.125 -16.402 26.292 1.00 93.62 387 LEU A CA 1
ATOM 2900 C C . LEU A 1 387 ? -7.718 -16.241 26.871 1.00 93.62 387 LEU A C 1
ATOM 2902 O O . LEU A 1 387 ? -7.504 -15.608 27.904 1.00 93.62 387 LEU A O 1
ATOM 2906 N N . LYS A 1 388 ? -6.740 -16.834 26.186 1.00 92.88 388 LYS A N 1
ATOM 2907 C CA . LYS A 1 388 ? -5.327 -16.665 26.525 1.00 92.88 388 LYS A CA 1
ATOM 2908 C C . LYS A 1 388 ? -4.842 -15.301 26.044 1.00 92.88 388 LYS A C 1
ATOM 2910 O O . LYS A 1 388 ? -5.292 -14.812 25.011 1.00 92.88 388 LYS A O 1
ATOM 2915 N N . SER A 1 389 ? -3.884 -14.727 26.769 1.00 94.44 389 SER A N 1
ATOM 2916 C CA . SER A 1 389 ? -3.204 -13.505 26.337 1.00 94.44 389 SER A CA 1
ATOM 2917 C C . SER A 1 389 ? -2.593 -13.668 24.939 1.00 94.44 389 SER A C 1
ATOM 2919 O O . SER A 1 389 ? -1.953 -14.684 24.651 1.00 94.44 389 SER A O 1
ATOM 2921 N N . ALA A 1 390 ? -2.708 -12.627 24.110 1.00 94.62 390 ALA A N 1
ATOM 2922 C CA . ALA A 1 390 ? -2.051 -12.548 22.807 1.00 94.62 390 ALA A CA 1
ATOM 2923 C C . ALA A 1 390 ? -0.528 -12.739 22.912 1.00 94.62 390 ALA A C 1
ATOM 2925 O O . ALA A 1 390 ? 0.073 -13.412 22.074 1.00 94.62 390 ALA A O 1
ATOM 2926 N N . ARG A 1 391 ? 0.102 -12.230 23.983 1.00 95.12 391 ARG A N 1
ATOM 2927 C CA . ARG A 1 391 ? 1.539 -12.418 24.214 1.00 95.12 391 ARG A CA 1
ATOM 2928 C C . ARG A 1 391 ? 1.882 -13.872 24.523 1.00 95.12 391 ARG A C 1
ATOM 2930 O O . ARG A 1 391 ? 2.896 -14.364 24.036 1.00 95.12 391 ARG A O 1
ATOM 2937 N N . LEU A 1 392 ? 1.039 -14.569 25.290 1.00 94.38 392 LEU A N 1
ATOM 2938 C CA . LEU A 1 392 ? 1.238 -15.994 25.561 1.00 94.38 392 LEU A CA 1
ATOM 2939 C C . LEU A 1 392 ? 1.171 -16.813 24.270 1.00 94.38 392 LEU A C 1
ATOM 2941 O O . LEU A 1 392 ? 2.017 -17.679 24.066 1.00 94.38 392 LEU A O 1
ATOM 2945 N N . VAL A 1 393 ? 0.194 -16.525 23.405 1.00 94.00 393 VAL A N 1
ATOM 2946 C CA . VAL A 1 393 ? 0.071 -17.179 22.095 1.00 94.00 393 VAL A CA 1
ATOM 2947 C C . VAL A 1 393 ? 1.318 -16.900 21.258 1.00 94.00 393 VAL A C 1
ATOM 2949 O O . VAL A 1 393 ? 2.012 -17.844 20.902 1.00 94.00 393 VAL A O 1
ATOM 2952 N N . SER A 1 394 ? 1.678 -15.626 21.059 1.00 93.38 394 SER A N 1
ATOM 2953 C CA . SER A 1 394 ? 2.875 -15.218 20.308 1.00 93.38 394 SER A CA 1
ATOM 2954 C C . SER A 1 394 ? 4.144 -15.924 20.799 1.00 93.38 394 SER A C 1
ATOM 2956 O O . SER A 1 394 ? 4.839 -16.548 20.004 1.00 93.38 394 SER A O 1
ATOM 2958 N N . ALA A 1 395 ? 4.409 -15.914 22.109 1.00 90.44 395 ALA A N 1
ATOM 2959 C CA . ALA A 1 395 ? 5.597 -16.544 22.689 1.00 90.44 395 ALA A CA 1
ATOM 2960 C C . ALA A 1 395 ? 5.599 -18.083 22.598 1.00 90.44 395 ALA A C 1
ATOM 2962 O O . ALA A 1 395 ? 6.654 -18.698 22.766 1.00 90.44 395 ALA A O 1
ATOM 2963 N N . SER A 1 396 ? 4.434 -18.701 22.377 1.00 90.44 396 SER A N 1
ATOM 2964 C CA . SER A 1 396 ? 4.282 -20.158 22.289 1.00 90.44 396 SER A CA 1
ATOM 2965 C C . SER A 1 396 ? 4.243 -20.675 20.850 1.00 90.44 396 SER A C 1
ATOM 2967 O O . SER A 1 396 ? 4.559 -21.842 20.637 1.00 90.44 396 SER A O 1
ATOM 2969 N N . THR A 1 397 ? 3.847 -19.845 19.877 1.00 89.88 397 THR A N 1
ATOM 2970 C CA . THR A 1 397 ? 3.620 -20.273 18.484 1.00 89.88 397 THR A CA 1
ATOM 2971 C C . THR A 1 397 ? 4.550 -19.622 17.465 1.00 89.88 397 THR A C 1
ATOM 2973 O O . THR A 1 397 ? 4.757 -20.200 16.404 1.00 89.88 397 THR A O 1
ATOM 2976 N N . ILE A 1 398 ? 5.097 -18.436 17.749 1.00 85.75 398 ILE A N 1
ATOM 2977 C CA . ILE A 1 398 ? 5.957 -17.692 16.821 1.00 85.75 398 ILE A CA 1
ATOM 2978 C C . ILE A 1 398 ? 7.405 -17.809 17.298 1.00 85.75 398 ILE A C 1
ATOM 2980 O O . ILE A 1 398 ? 7.742 -17.395 18.409 1.00 85.75 398 ILE A O 1
ATOM 2984 N N . PHE A 1 399 ? 8.266 -18.377 16.454 1.00 80.38 399 PHE A N 1
ATOM 2985 C CA . PHE A 1 399 ? 9.689 -18.554 16.739 1.00 80.38 399 PHE A CA 1
ATOM 2986 C C . PHE A 1 399 ? 10.520 -17.574 15.912 1.00 80.38 399 PHE A C 1
ATOM 2988 O O . PHE A 1 399 ? 10.292 -17.429 14.715 1.00 80.38 399 PHE A O 1
ATOM 2995 N N . ASP A 1 400 ? 11.499 -16.934 16.551 1.00 77.00 400 ASP A N 1
ATOM 2996 C CA . ASP A 1 400 ? 12.525 -16.141 15.865 1.00 77.00 400 ASP A CA 1
ATOM 2997 C C . ASP A 1 400 ? 13.461 -17.108 15.123 1.00 77.00 400 ASP A C 1
ATOM 2999 O O . ASP A 1 400 ? 14.296 -17.775 15.742 1.00 77.00 400 ASP A O 1
ATOM 3003 N N . ALA A 1 401 ? 13.248 -17.260 13.815 1.00 77.81 401 ALA A N 1
ATOM 3004 C CA . ALA A 1 401 ? 14.036 -18.116 12.939 1.00 77.81 401 ALA A CA 1
ATOM 3005 C C . ALA A 1 401 ? 14.496 -17.313 11.721 1.00 77.81 401 ALA A C 1
ATOM 3007 O O . ALA A 1 401 ? 13.676 -16.801 10.964 1.00 77.81 401 ALA A O 1
ATOM 3008 N N . ASP A 1 402 ? 15.809 -17.246 11.519 1.00 76.38 402 ASP A N 1
ATOM 3009 C CA . ASP A 1 402 ? 16.405 -16.592 10.358 1.00 76.38 402 ASP A CA 1
ATOM 3010 C C . ASP A 1 402 ? 16.417 -17.564 9.171 1.00 76.38 402 ASP A C 1
ATOM 3012 O O . ASP A 1 402 ? 17.251 -18.470 9.088 1.00 76.38 402 ASP A O 1
ATOM 3016 N N . LYS A 1 403 ? 15.406 -17.439 8.309 1.00 81.25 403 LYS A N 1
ATOM 3017 C CA . LYS A 1 403 ? 15.224 -18.259 7.107 1.00 81.25 403 LYS A CA 1
ATOM 3018 C C . LYS A 1 403 ? 14.908 -17.338 5.925 1.00 81.25 403 LYS A C 1
ATOM 3020 O O . LYS A 1 403 ? 13.735 -17.031 5.716 1.00 81.25 403 LYS A O 1
ATOM 3025 N N . PRO A 1 404 ? 15.923 -16.854 5.187 1.00 76.50 404 PRO A N 1
ATOM 3026 C CA . PRO A 1 404 ? 15.692 -15.971 4.054 1.00 76.50 404 PRO A CA 1
ATOM 3027 C C . PRO A 1 404 ? 14.950 -16.698 2.931 1.00 76.50 404 PRO A C 1
ATOM 3029 O O . PRO A 1 404 ? 15.217 -17.865 2.648 1.00 76.50 404 PRO A O 1
ATOM 3032 N N . ASP A 1 405 ? 14.026 -15.985 2.294 1.00 77.25 405 ASP A N 1
ATOM 3033 C CA . ASP A 1 405 ? 13.323 -16.464 1.109 1.00 77.25 405 ASP A CA 1
ATOM 3034 C C . ASP A 1 405 ? 14.226 -16.311 -0.130 1.00 77.25 405 ASP A C 1
ATOM 3036 O O . ASP A 1 405 ? 14.914 -15.300 -0.286 1.00 77.25 405 ASP A O 1
ATOM 3040 N N . HIS A 1 406 ? 14.259 -17.324 -0.998 1.00 76.94 406 HIS A N 1
ATOM 3041 C CA . HIS A 1 406 ? 15.096 -17.328 -2.204 1.00 76.94 406 HIS A CA 1
ATOM 3042 C C . HIS A 1 406 ? 14.387 -16.767 -3.449 1.00 76.94 406 HIS A C 1
ATOM 3044 O O . HIS A 1 406 ? 15.041 -16.524 -4.462 1.00 76.94 406 HIS A O 1
ATOM 3050 N N . PHE A 1 407 ? 13.071 -16.559 -3.382 1.00 76.19 407 PHE A N 1
ATOM 3051 C CA . PHE A 1 407 ? 12.236 -16.043 -4.466 1.00 76.19 407 PHE A CA 1
ATOM 3052 C C . PHE A 1 407 ? 11.823 -14.589 -4.228 1.00 76.19 407 PHE A C 1
ATOM 3054 O O . PHE A 1 407 ? 11.770 -13.800 -5.174 1.00 76.19 407 PHE A O 1
ATOM 3061 N N . PHE A 1 408 ? 11.547 -14.208 -2.980 1.00 82.19 408 PHE A N 1
ATOM 3062 C CA . PHE A 1 408 ? 11.118 -12.857 -2.633 1.00 82.19 408 PHE A CA 1
ATOM 3063 C C . PHE A 1 408 ? 12.288 -11.969 -2.225 1.00 82.19 408 PHE A C 1
ATOM 3065 O O . PHE A 1 408 ? 12.990 -12.203 -1.243 1.00 82.19 408 PHE A O 1
ATOM 3072 N N . THR A 1 409 ? 12.459 -10.874 -2.965 1.00 87.75 409 THR A N 1
ATOM 3073 C CA . THR A 1 409 ? 13.321 -9.781 -2.515 1.00 87.75 409 THR A CA 1
ATOM 3074 C C . THR A 1 409 ? 12.650 -9.034 -1.363 1.00 87.75 409 THR A C 1
ATOM 3076 O O . THR A 1 409 ? 11.423 -9.016 -1.253 1.00 87.75 409 THR A O 1
ATOM 3079 N N . GLN A 1 410 ? 13.433 -8.320 -0.547 1.00 85.75 410 GLN A N 1
ATOM 3080 C CA . GLN A 1 410 ? 12.857 -7.449 0.485 1.00 85.75 410 GLN A CA 1
ATOM 3081 C C . GLN A 1 410 ? 11.895 -6.399 -0.082 1.00 85.75 410 GLN A C 1
ATOM 3083 O O . GLN A 1 410 ? 10.989 -5.967 0.624 1.00 85.75 410 GLN A O 1
ATOM 3088 N N . PHE A 1 411 ? 12.045 -6.016 -1.354 1.00 89.88 411 PHE A N 1
ATOM 3089 C CA . PHE A 1 411 ? 11.121 -5.092 -2.001 1.00 89.88 411 PHE A CA 1
ATOM 3090 C C . PHE A 1 411 ? 9.682 -5.626 -2.014 1.00 89.88 411 PHE A C 1
ATOM 3092 O O . PHE A 1 411 ? 8.766 -4.835 -1.838 1.00 89.88 411 PHE A O 1
ATOM 3099 N N . VAL A 1 412 ? 9.465 -6.944 -2.125 1.00 92.00 412 VAL A N 1
ATOM 3100 C CA . VAL A 1 412 ? 8.118 -7.548 -2.070 1.00 92.00 412 VAL A CA 1
ATOM 3101 C C . VAL A 1 412 ? 7.432 -7.223 -0.743 1.00 92.00 412 VAL A C 1
ATOM 3103 O O . VAL A 1 412 ? 6.282 -6.781 -0.740 1.00 92.00 412 VAL A O 1
ATOM 3106 N N . THR A 1 413 ? 8.155 -7.381 0.370 1.00 91.50 413 THR A N 1
ATOM 3107 C CA . THR A 1 413 ? 7.668 -7.063 1.718 1.00 91.50 413 THR A CA 1
ATOM 3108 C C . THR A 1 413 ? 7.414 -5.568 1.878 1.00 91.50 413 THR A C 1
ATOM 3110 O O . THR A 1 413 ? 6.347 -5.171 2.339 1.00 91.50 413 THR A O 1
ATOM 3113 N N . GLN A 1 414 ? 8.374 -4.735 1.464 1.00 93.50 414 GLN A N 1
ATOM 3114 C CA . GLN A 1 414 ? 8.282 -3.284 1.630 1.00 93.50 414 GLN A CA 1
ATOM 3115 C C . GLN A 1 414 ? 7.169 -2.667 0.780 1.00 93.50 414 GLN A C 1
ATOM 3117 O O . GLN A 1 414 ? 6.427 -1.808 1.250 1.00 93.50 414 GLN A O 1
ATOM 3122 N N . PHE A 1 415 ? 7.011 -3.138 -0.456 1.00 96.31 415 PHE A N 1
ATOM 3123 C CA . PHE A 1 415 ? 5.932 -2.715 -1.338 1.00 96.31 415 PHE A CA 1
ATOM 3124 C C . PHE A 1 415 ? 4.567 -3.176 -0.817 1.00 96.31 415 PHE A C 1
ATOM 3126 O O . PHE A 1 415 ? 3.606 -2.419 -0.887 1.00 96.31 415 PHE A O 1
ATOM 3133 N N . GLY A 1 416 ? 4.488 -4.373 -0.223 1.00 96.62 416 GLY A N 1
ATOM 3134 C CA . GLY A 1 416 ? 3.281 -4.845 0.458 1.00 96.62 416 GLY A CA 1
ATOM 3135 C C . GLY A 1 416 ? 2.878 -3.964 1.644 1.00 96.62 416 GLY A C 1
ATOM 3136 O O . GLY A 1 416 ? 1.703 -3.645 1.788 1.00 96.62 416 GLY A O 1
ATOM 3137 N N . GLN A 1 417 ? 3.843 -3.515 2.455 1.00 96.62 417 GLN A N 1
ATOM 3138 C CA . GLN A 1 417 ? 3.580 -2.562 3.540 1.00 96.62 417 GLN A CA 1
ATOM 3139 C C . GLN A 1 417 ? 3.133 -1.196 3.000 1.00 96.62 417 GLN A C 1
ATOM 3141 O O . GLN A 1 417 ? 2.145 -0.647 3.476 1.00 96.62 417 GLN A O 1
ATOM 3146 N N . PHE A 1 418 ? 3.800 -0.673 1.968 1.00 97.81 418 PHE A N 1
ATOM 3147 C CA . PHE A 1 418 ? 3.372 0.560 1.302 1.00 97.81 418 PHE A CA 1
ATOM 3148 C C . PHE A 1 418 ? 1.933 0.450 0.763 1.00 97.81 418 PHE A C 1
ATOM 3150 O O . PHE A 1 418 ? 1.152 1.385 0.909 1.00 97.81 418 PHE A O 1
ATOM 3157 N N . LEU A 1 419 ? 1.557 -0.710 0.211 1.00 97.75 419 LEU A N 1
ATOM 3158 C CA . LEU A 1 419 ? 0.193 -0.993 -0.235 1.00 97.75 419 LEU A CA 1
ATOM 3159 C C . LEU A 1 419 ? -0.808 -1.017 0.925 1.00 97.75 419 LEU A C 1
ATOM 3161 O O . LEU A 1 419 ? -1.878 -0.435 0.805 1.00 97.75 419 LEU A O 1
ATOM 3165 N N . ASP A 1 420 ? -0.468 -1.664 2.048 1.00 97.38 420 ASP A N 1
ATOM 3166 C CA . ASP A 1 420 ? -1.307 -1.685 3.263 1.00 97.38 420 ASP A CA 1
ATOM 3167 C C . ASP A 1 420 ? -1.616 -0.262 3.720 1.00 97.38 420 ASP A C 1
ATOM 3169 O O . ASP A 1 420 ? -2.747 0.030 4.108 1.00 97.38 420 ASP A O 1
ATOM 3173 N N . HIS A 1 421 ? -0.622 0.620 3.611 1.00 97.25 421 HIS A N 1
ATOM 3174 C CA . HIS A 1 421 ? -0.734 2.015 4.001 1.00 97.25 421 HIS A CA 1
ATOM 3175 C C . HIS A 1 421 ? -1.535 2.853 2.997 1.00 97.25 421 HIS A C 1
ATOM 3177 O O . HIS A 1 421 ? -2.039 3.903 3.369 1.00 97.25 421 HIS A O 1
ATOM 3183 N N . ASP A 1 422 ? -1.735 2.384 1.764 1.00 98.00 422 ASP A N 1
ATOM 3184 C CA . ASP A 1 422 ? -2.581 3.069 0.781 1.00 98.00 422 ASP A CA 1
ATOM 3185 C C . ASP A 1 422 ? -4.078 2.841 1.030 1.00 98.00 422 ASP A C 1
ATOM 3187 O O . ASP A 1 422 ? -4.889 3.708 0.721 1.00 98.00 422 ASP A O 1
ATOM 3191 N N . ILE A 1 423 ? -4.443 1.679 1.591 1.00 96.50 423 ILE A N 1
ATOM 3192 C CA . ILE A 1 423 ? -5.846 1.237 1.697 1.00 96.50 423 ILE A CA 1
ATOM 3193 C C . ILE A 1 423 ? -6.336 0.989 3.123 1.00 96.50 423 ILE A C 1
ATOM 3195 O O . ILE A 1 423 ? -7.543 0.831 3.327 1.00 96.50 423 ILE A O 1
ATOM 3199 N N . THR A 1 424 ? -5.448 0.928 4.124 1.00 95.38 424 THR A N 1
ATOM 3200 C CA . THR A 1 424 ? -5.840 0.694 5.520 1.00 95.38 424 THR A CA 1
ATOM 3201 C C . THR A 1 424 ? -5.061 1.537 6.527 1.00 95.38 424 THR A C 1
ATOM 3203 O O . THR A 1 424 ? -3.830 1.601 6.522 1.00 95.38 424 THR A O 1
ATOM 3206 N N . HIS A 1 425 ? -5.792 2.119 7.475 1.00 94.56 425 HIS A N 1
ATOM 3207 C CA . HIS A 1 425 ? -5.248 2.659 8.713 1.00 94.56 425 HIS A CA 1
ATOM 3208 C C . HIS A 1 425 ? -6.321 2.615 9.811 1.00 94.56 425 HIS A C 1
ATOM 3210 O O . HIS A 1 425 ? -7.358 3.275 9.725 1.00 94.56 425 HIS A O 1
ATOM 3216 N N . ALA A 1 426 ? -6.077 1.828 10.861 1.00 91.88 426 ALA A N 1
ATOM 3217 C CA . ALA A 1 426 ? -6.956 1.722 12.026 1.00 91.88 426 ALA A CA 1
ATOM 3218 C C . ALA A 1 426 ? -6.395 2.560 13.183 1.00 91.88 426 ALA A C 1
ATOM 3220 O O . ALA A 1 426 ? -5.600 2.067 13.982 1.00 91.88 426 ALA A O 1
ATOM 3221 N N . GLY A 1 427 ? -6.808 3.823 13.272 1.00 91.25 427 GLY A N 1
ATOM 3222 C CA . GLY A 1 427 ? -6.319 4.740 14.302 1.00 91.25 427 GLY A CA 1
ATOM 3223 C C . GLY A 1 427 ? -6.758 4.358 15.722 1.00 91.25 427 GLY A C 1
ATOM 3224 O O . GLY A 1 427 ? -7.690 3.571 15.907 1.00 91.25 427 GLY A O 1
ATOM 3225 N N . VAL A 1 428 ? -6.124 4.938 16.746 1.00 92.62 428 VAL A N 1
ATOM 3226 C CA . VAL A 1 428 ? -6.461 4.699 18.168 1.00 92.62 428 VAL A CA 1
ATOM 3227 C C . VAL A 1 428 ? -6.924 5.965 18.883 1.00 92.62 428 VAL A C 1
ATOM 3229 O O . VAL A 1 428 ? -6.623 7.083 18.469 1.00 92.62 428 VAL A O 1
ATOM 3232 N N . PHE A 1 429 ? -7.651 5.799 19.993 1.00 89.25 429 PHE A N 1
ATOM 3233 C CA . PHE A 1 429 ? -8.036 6.933 20.834 1.00 89.25 429 PHE A CA 1
ATOM 3234 C C . PHE A 1 429 ? -6.808 7.641 21.422 1.00 89.25 429 PHE A C 1
ATOM 3236 O O . PHE A 1 429 ? -5.863 7.010 21.902 1.00 89.25 429 PHE A O 1
ATOM 3243 N N . LYS A 1 430 ? -6.875 8.970 21.439 1.00 88.88 430 LYS A N 1
ATOM 3244 C CA . LYS A 1 430 ? -5.907 9.876 22.066 1.00 88.88 430 LYS A CA 1
ATOM 3245 C C . LYS A 1 430 ? -6.631 10.759 23.073 1.00 88.88 430 LYS A C 1
ATOM 3247 O O . LYS A 1 430 ? -7.795 11.082 22.846 1.00 88.88 430 LYS A O 1
ATOM 3252 N N . LEU A 1 431 ? -5.930 11.171 24.131 1.00 89.94 431 LEU A N 1
ATOM 3253 C CA . LEU A 1 431 ? -6.442 12.183 25.064 1.00 89.94 431 LEU A CA 1
ATOM 3254 C C . LEU A 1 431 ? -6.534 13.552 24.382 1.00 89.94 431 LEU A C 1
ATOM 3256 O O . LEU A 1 431 ? -7.450 14.324 24.636 1.00 89.94 431 LEU A O 1
ATOM 3260 N N . ASP A 1 432 ? -5.567 13.840 23.512 1.00 85.75 432 ASP A N 1
ATOM 3261 C CA . ASP A 1 432 ? -5.519 15.055 22.710 1.00 85.75 432 ASP A CA 1
ATOM 3262 C C . ASP A 1 432 ? -4.904 14.718 21.343 1.00 85.75 432 ASP A C 1
ATOM 3264 O O . ASP A 1 432 ? -3.710 14.404 21.294 1.00 85.75 432 ASP A O 1
ATOM 3268 N N . PRO A 1 433 ? -5.686 14.708 20.247 1.00 81.62 433 PRO A N 1
ATOM 3269 C CA . PRO A 1 433 ? -5.160 14.410 18.917 1.00 81.62 433 PRO A CA 1
ATOM 3270 C C . PRO A 1 433 ? -4.259 15.529 18.371 1.00 81.62 433 PRO A C 1
ATOM 3272 O O . PRO A 1 433 ? -3.322 15.227 17.641 1.00 81.62 433 PRO A O 1
ATOM 3275 N N . ALA A 1 434 ? -4.468 16.794 18.757 1.00 80.50 434 ALA A N 1
ATOM 3276 C CA . ALA A 1 434 ? -3.676 17.921 18.257 1.00 80.50 434 ALA A CA 1
ATOM 3277 C C . ALA A 1 434 ? -2.268 17.953 18.873 1.00 80.50 434 ALA A C 1
ATOM 3279 O O . ALA A 1 434 ? -1.286 18.234 18.191 1.00 80.50 434 ALA A O 1
ATOM 3280 N N . GLU A 1 435 ? -2.157 17.620 20.160 1.00 78.75 435 GLU A N 1
ATOM 3281 C CA . GLU A 1 435 ? -0.866 17.463 20.849 1.00 78.75 435 GLU A CA 1
ATOM 3282 C C . GLU A 1 435 ? -0.314 16.029 20.774 1.00 78.75 435 GLU A C 1
ATOM 3284 O O . GLU A 1 435 ? 0.769 15.746 21.297 1.00 78.75 435 GLU A O 1
ATOM 3289 N N . ASN A 1 436 ? -1.078 15.121 20.158 1.00 79.81 436 ASN A N 1
ATOM 3290 C CA . ASN A 1 436 ? -0.799 13.695 20.039 1.00 79.81 436 ASN A CA 1
ATOM 3291 C C . ASN A 1 436 ? -0.482 13.021 21.390 1.00 79.81 436 ASN A C 1
ATOM 3293 O O . ASN A 1 436 ? 0.463 12.240 21.556 1.00 79.81 436 ASN A O 1
ATOM 3297 N N . THR A 1 437 ? -1.300 13.350 22.388 1.00 87.88 437 THR A N 1
ATOM 3298 C CA . THR A 1 437 ? -1.168 12.844 23.754 1.00 87.88 437 THR A CA 1
ATOM 3299 C C . THR A 1 437 ? -1.802 11.457 23.863 1.00 87.88 437 THR A C 1
ATOM 3301 O O . THR A 1 437 ? -3.023 11.297 23.777 1.00 87.88 437 THR A O 1
ATOM 3304 N N . GLY A 1 438 ? -0.958 10.439 24.047 1.00 90.62 438 GLY A N 1
ATOM 3305 C CA . GLY A 1 438 ? -1.367 9.036 24.127 1.00 90.62 438 GLY A CA 1
ATOM 3306 C C . GLY A 1 438 ? -1.974 8.632 25.472 1.00 90.62 438 GLY A C 1
ATOM 3307 O O . GLY A 1 438 ? -1.598 9.145 26.527 1.00 90.62 438 GLY A O 1
ATOM 3308 N N . ILE A 1 439 ? -2.887 7.661 25.437 1.00 93.69 439 ILE A N 1
ATOM 3309 C CA . ILE A 1 439 ? -3.499 7.069 26.634 1.00 93.69 439 ILE A CA 1
ATOM 3310 C C . ILE A 1 439 ? -2.529 6.042 27.232 1.00 93.69 439 ILE A C 1
ATOM 3312 O O . ILE A 1 439 ? -2.018 5.187 26.510 1.00 93.69 439 ILE A O 1
ATOM 3316 N N . MET A 1 440 ? -2.295 6.111 28.545 1.00 95.25 440 MET A N 1
ATOM 3317 C CA . MET A 1 440 ? -1.458 5.159 29.284 1.00 95.25 440 MET A CA 1
ATOM 3318 C C . MET A 1 440 ? -2.329 4.125 30.006 1.00 95.25 440 MET A C 1
ATOM 3320 O O . MET A 1 440 ? -3.085 4.476 30.910 1.00 95.25 440 MET A O 1
ATOM 3324 N N . CYS A 1 441 ? -2.185 2.848 29.661 1.00 95.81 441 CYS A N 1
ATOM 3325 C CA . CYS A 1 441 ? -2.897 1.729 30.283 1.00 95.81 441 CYS A CA 1
ATOM 3326 C C . CYS A 1 441 ? -1.980 0.847 31.143 1.00 95.81 441 CYS A C 1
ATOM 3328 O O . CYS A 1 441 ? -2.467 0.100 32.000 1.00 95.81 441 CYS A O 1
ATOM 3330 N N . CYS A 1 442 ? -0.661 0.952 30.961 1.00 95.25 442 CYS A N 1
ATOM 3331 C CA . CYS A 1 442 ? 0.341 0.292 31.792 1.00 95.25 442 CYS A CA 1
ATOM 3332 C C . CYS A 1 442 ? 1.136 1.310 32.627 1.00 95.25 442 CYS A C 1
ATOM 3334 O O . CYS A 1 442 ? 1.609 2.318 32.114 1.00 95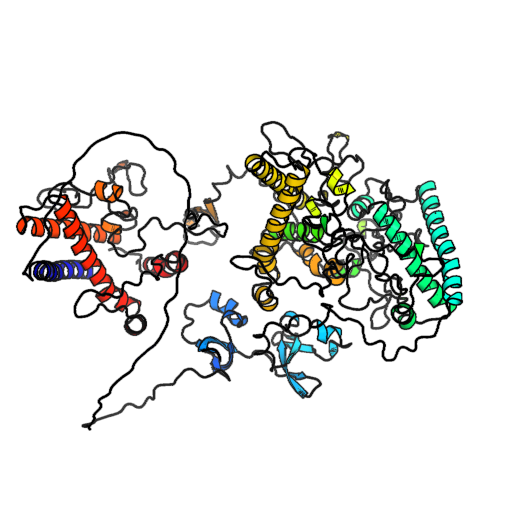.25 442 CYS A O 1
ATOM 3336 N N . ARG A 1 443 ? 1.386 1.008 33.906 1.00 92.94 443 ARG A N 1
ATOM 3337 C CA . ARG A 1 443 ? 2.263 1.797 34.788 1.00 92.94 443 ARG A CA 1
ATOM 3338 C C . ARG A 1 443 ? 3.303 0.900 35.433 1.00 92.94 443 ARG A C 1
ATOM 3340 O O . ARG A 1 443 ? 2.960 -0.100 36.056 1.00 92.94 443 ARG A O 1
ATOM 3347 N N . ASN A 1 444 ? 4.582 1.254 35.296 1.00 90.00 444 ASN A N 1
ATOM 3348 C CA . ASN A 1 444 ? 5.705 0.494 35.865 1.00 90.00 444 ASN A CA 1
ATOM 3349 C C . ASN A 1 444 ? 5.652 -1.007 35.511 1.00 90.00 444 ASN A C 1
ATOM 3351 O O . ASN A 1 444 ? 5.899 -1.877 36.346 1.00 90.00 444 ASN A O 1
ATOM 3355 N N . GLY A 1 445 ? 5.260 -1.308 34.269 1.00 89.06 445 GLY A N 1
ATOM 3356 C CA . GLY A 1 445 ? 5.116 -2.672 33.765 1.00 89.06 445 GLY A CA 1
ATOM 3357 C C . GLY A 1 445 ? 3.907 -3.447 34.300 1.00 89.06 445 GLY A C 1
ATOM 3358 O O . GLY A 1 445 ? 3.806 -4.632 34.007 1.00 89.06 445 GLY A O 1
ATOM 3359 N N . GLN A 1 446 ? 2.994 -2.828 35.052 1.00 94.19 446 GLN A N 1
ATOM 3360 C CA . GLN A 1 446 ? 1.751 -3.438 35.540 1.00 94.19 446 GLN A CA 1
ATOM 3361 C C . GLN A 1 446 ? 0.527 -2.807 34.859 1.00 94.19 446 GLN A C 1
ATOM 3363 O O . GLN A 1 446 ? 0.581 -1.625 34.513 1.00 94.19 446 GLN A O 1
ATOM 3368 N N . PRO A 1 447 ? -0.577 -3.552 34.670 1.00 94.50 447 PRO A N 1
ATOM 3369 C CA . PRO A 1 447 ? -1.830 -2.956 34.223 1.00 94.50 447 PRO A CA 1
ATOM 3370 C C . PRO A 1 447 ? -2.378 -2.010 35.297 1.00 94.50 447 PRO A C 1
ATOM 3372 O O . PRO A 1 447 ? -2.320 -2.312 36.491 1.00 94.50 447 PRO A O 1
ATOM 3375 N N . ILE A 1 448 ? -2.915 -0.867 34.879 1.00 94.62 448 ILE A N 1
ATOM 3376 C CA . ILE A 1 448 ? -3.603 0.059 35.783 1.00 94.62 448 ILE A CA 1
ATOM 3377 C C . ILE A 1 448 ? -5.024 -0.473 36.011 1.00 94.62 448 ILE A C 1
ATOM 3379 O O . ILE A 1 448 ? -5.780 -0.659 35.057 1.00 94.62 448 ILE A O 1
ATOM 3383 N N . VAL A 1 449 ? -5.376 -0.751 37.270 1.00 91.38 449 VAL A N 1
ATOM 3384 C CA . VAL A 1 449 ? -6.686 -1.295 37.662 1.00 91.38 449 VAL A CA 1
ATOM 3385 C C . VAL A 1 449 ? -7.291 -0.424 38.775 1.00 91.38 449 VAL A C 1
ATOM 3387 O O . VAL A 1 449 ? -6.630 -0.246 39.801 1.00 91.38 449 VAL A O 1
ATOM 3390 N N . PRO A 1 450 ? -8.528 0.096 38.620 1.00 92.06 450 PRO A N 1
ATOM 3391 C CA . PRO A 1 450 ? -9.376 0.007 37.424 1.00 92.06 450 PRO A CA 1
ATOM 3392 C C . PRO A 1 450 ? -8.751 0.723 36.216 1.00 92.06 450 PRO A C 1
ATOM 3394 O O . PRO A 1 450 ? -7.865 1.561 36.379 1.00 92.06 450 PRO A O 1
ATOM 3397 N N . ALA A 1 451 ? -9.196 0.370 35.007 1.00 92.19 451 ALA A N 1
ATOM 3398 C CA . ALA A 1 451 ? -8.672 0.965 33.782 1.00 92.19 451 ALA A CA 1
ATOM 3399 C C . ALA A 1 451 ? -8.868 2.496 33.800 1.00 92.19 451 ALA A C 1
ATOM 3401 O O . ALA A 1 451 ? -9.972 2.957 34.101 1.00 92.19 451 ALA A O 1
ATOM 3402 N N . PRO A 1 452 ? -7.833 3.291 33.471 1.00 92.50 452 PRO A N 1
ATOM 3403 C CA . PRO A 1 452 ? -7.903 4.747 33.571 1.00 92.50 452 PRO A CA 1
ATOM 3404 C C . PRO A 1 452 ? -8.798 5.364 32.492 1.00 92.50 452 PRO A C 1
ATOM 3406 O O . PRO A 1 452 ? -9.348 6.439 32.707 1.00 92.50 452 PRO A O 1
ATOM 3409 N N . HIS A 1 453 ? -8.959 4.679 31.357 1.00 93.75 453 HIS A N 1
ATOM 3410 C CA . HIS A 1 453 ? -9.775 5.098 30.223 1.00 93.75 453 HIS A CA 1
ATOM 3411 C C . HIS A 1 453 ? -10.526 3.883 29.635 1.00 93.75 453 HIS A C 1
ATOM 3413 O O . HIS A 1 453 ? -9.934 2.801 29.568 1.00 93.75 453 HIS A O 1
ATOM 3419 N N . PRO A 1 454 ? -11.784 4.011 29.162 1.00 90.50 454 PRO A N 1
ATOM 3420 C CA . PRO A 1 454 ? -12.559 2.887 28.605 1.00 90.50 454 PRO A CA 1
ATOM 3421 C C . PRO A 1 454 ? -11.933 2.239 27.359 1.00 90.50 454 PRO A C 1
ATOM 3423 O O . PRO A 1 454 ? -12.193 1.073 27.063 1.00 90.50 454 PRO A O 1
ATOM 3426 N N . SER A 1 455 ? -11.086 2.973 26.635 1.00 92.62 455 SER A N 1
ATOM 3427 C CA . SER A 1 455 ? -10.339 2.456 25.476 1.00 92.62 455 SER A CA 1
ATOM 3428 C C . SER A 1 455 ? -9.077 1.669 25.849 1.00 92.62 455 SER A C 1
ATOM 3430 O O . SER A 1 455 ? -8.414 1.154 24.951 1.00 92.62 455 SER A O 1
ATOM 3432 N N . CYS A 1 456 ? -8.726 1.558 27.134 1.00 94.75 456 CYS A N 1
ATOM 3433 C CA . CYS A 1 456 ? -7.587 0.752 27.562 1.00 94.75 456 CYS A CA 1
ATOM 3434 C C . CYS A 1 456 ? -7.857 -0.746 27.422 1.00 94.75 456 CYS A C 1
ATOM 3436 O O . CYS A 1 456 ? -8.852 -1.259 27.931 1.00 94.75 456 CYS A O 1
ATOM 3438 N N . MET A 1 457 ? -6.930 -1.463 26.784 1.00 94.44 457 MET A N 1
ATOM 3439 C CA . MET A 1 457 ? -6.987 -2.921 26.657 1.00 94.44 457 MET A CA 1
ATOM 3440 C C . MET A 1 457 ? -5.569 -3.517 26.706 1.00 94.44 457 MET A C 1
ATOM 3442 O O . MET A 1 457 ? -5.122 -4.114 25.729 1.00 94.44 457 MET A O 1
ATOM 3446 N N . PRO A 1 458 ? -4.838 -3.342 27.825 1.00 95.44 458 PRO A N 1
ATOM 3447 C CA . PRO A 1 458 ? -3.447 -3.768 27.925 1.00 95.44 458 PRO A CA 1
ATOM 3448 C C . PRO A 1 458 ? -3.296 -5.277 27.708 1.00 95.44 458 PRO A C 1
ATOM 3450 O O . PRO A 1 458 ? -4.106 -6.074 28.185 1.00 95.44 458 PRO A O 1
ATOM 3453 N N . ILE A 1 459 ? -2.220 -5.680 27.033 1.00 96.50 459 ILE A N 1
ATOM 3454 C CA . ILE A 1 459 ? -1.927 -7.097 26.798 1.00 96.50 459 ILE A CA 1
ATOM 3455 C C . ILE A 1 459 ? -1.182 -7.647 28.015 1.00 96.50 459 ILE A C 1
ATOM 3457 O O . ILE A 1 459 ? -0.078 -7.207 28.344 1.00 96.50 459 ILE A O 1
ATOM 3461 N N . GLU A 1 460 ? -1.780 -8.632 28.682 1.00 95.56 460 GLU A N 1
ATOM 3462 C CA . GLU A 1 460 ? -1.172 -9.308 29.829 1.00 95.56 460 GLU A CA 1
ATOM 3463 C C . GLU A 1 460 ? 0.081 -10.087 29.404 1.00 95.56 460 GLU A C 1
ATOM 3465 O O . GLU A 1 460 ? 0.048 -10.877 28.461 1.00 95.56 460 GLU A O 1
ATOM 3470 N N . ILE A 1 461 ? 1.191 -9.915 30.116 1.00 96.62 461 ILE A N 1
ATOM 3471 C CA . ILE A 1 461 ? 2.422 -10.672 29.873 1.00 96.62 461 ILE A CA 1
ATOM 3472 C C . ILE A 1 461 ? 2.537 -11.792 30.918 1.00 96.62 461 ILE A C 1
ATOM 3474 O O . ILE A 1 461 ? 2.524 -11.507 32.120 1.00 96.62 461 ILE A O 1
ATOM 3478 N N . PRO A 1 462 ? 2.703 -13.061 30.498 1.00 93.31 462 PRO A N 1
ATOM 3479 C CA . PRO A 1 462 ? 2.882 -14.177 31.422 1.00 93.31 462 PRO A CA 1
ATOM 3480 C C . PRO A 1 462 ? 4.106 -14.011 32.331 1.00 93.31 462 PRO A C 1
ATOM 3482 O O . PRO A 1 462 ? 5.168 -13.578 31.892 1.00 93.31 462 PRO A O 1
ATOM 3485 N N . ASN A 1 463 ? 4.016 -14.475 33.583 1.00 91.94 463 ASN A N 1
ATOM 3486 C CA . ASN A 1 463 ? 5.142 -14.409 34.533 1.00 91.94 463 ASN A CA 1
ATOM 3487 C C . ASN A 1 463 ? 6.407 -15.148 34.044 1.00 91.94 463 ASN A C 1
ATOM 3489 O O . ASN A 1 463 ? 7.509 -14.812 34.463 1.00 91.94 463 ASN A O 1
ATOM 3493 N N . GLN A 1 464 ? 6.246 -16.163 33.189 1.00 90.75 464 GLN A N 1
ATOM 3494 C CA . GLN A 1 464 ? 7.335 -16.977 32.632 1.00 90.75 464 GLN A CA 1
ATOM 3495 C C . GLN A 1 464 ? 7.732 -16.536 31.211 1.00 90.75 464 GLN A C 1
ATOM 3497 O O . GLN A 1 464 ? 8.344 -17.305 30.471 1.00 90.75 464 GLN A O 1
ATOM 3502 N N . ASP A 1 465 ? 7.363 -15.319 30.798 1.00 94.38 465 ASP A N 1
ATOM 3503 C CA . ASP A 1 465 ? 7.741 -14.790 29.490 1.00 94.38 465 ASP A CA 1
ATOM 3504 C C . ASP A 1 465 ? 9.267 -14.745 29.325 1.00 94.38 465 ASP A C 1
ATOM 3506 O O . ASP A 1 465 ? 9.977 -14.136 30.127 1.00 94.38 465 ASP A O 1
ATOM 3510 N N . ARG A 1 466 ? 9.773 -15.362 28.251 1.00 90.44 466 ARG A N 1
ATOM 3511 C CA . ARG A 1 466 ? 11.216 -15.518 28.003 1.00 90.44 466 ARG A CA 1
ATOM 3512 C C . ARG A 1 466 ? 11.965 -14.186 27.892 1.00 90.44 466 ARG A C 1
ATOM 3514 O O . ARG A 1 466 ? 13.155 -14.138 28.193 1.00 90.44 466 ARG A O 1
ATOM 3521 N N . PHE A 1 467 ? 11.296 -13.120 27.449 1.00 90.75 467 PHE A N 1
ATOM 3522 C CA . PHE A 1 467 ? 11.910 -11.812 27.231 1.00 90.75 467 PHE A CA 1
ATOM 3523 C C . PHE A 1 467 ? 11.586 -10.824 28.352 1.00 90.75 467 PHE A C 1
ATOM 3525 O O . PHE A 1 467 ? 12.490 -10.149 28.840 1.00 90.75 467 PHE A O 1
ATOM 3532 N N . TYR A 1 468 ? 10.320 -10.724 28.758 1.00 93.31 468 TYR A N 1
ATOM 3533 C CA . TYR A 1 468 ? 9.842 -9.669 29.657 1.00 93.31 468 TYR A CA 1
ATOM 3534 C C . TYR A 1 468 ? 9.985 -9.996 31.147 1.00 93.31 468 TYR A C 1
ATOM 3536 O O . TYR A 1 468 ? 10.071 -9.071 31.961 1.00 93.31 468 TYR A O 1
ATOM 3544 N N . ALA A 1 469 ? 10.093 -11.277 31.525 1.00 91.44 469 ALA A N 1
ATOM 3545 C CA . ALA A 1 469 ? 10.217 -11.668 32.932 1.00 91.44 469 ALA A CA 1
ATOM 3546 C C . ALA A 1 469 ? 11.442 -11.029 33.614 1.00 91.44 469 ALA A C 1
ATOM 3548 O O . ALA A 1 469 ? 11.348 -10.569 34.754 1.00 91.44 469 ALA A O 1
ATOM 3549 N N . ARG A 1 470 ? 12.572 -10.900 32.897 1.00 93.94 470 ARG A N 1
ATOM 3550 C CA . ARG A 1 470 ? 13.802 -10.253 33.405 1.00 93.94 470 ARG A CA 1
ATOM 3551 C C . ARG A 1 470 ? 13.645 -8.757 33.695 1.00 93.94 470 ARG A C 1
ATOM 3553 O O . ARG A 1 470 ? 14.397 -8.217 34.497 1.00 93.94 470 ARG A O 1
ATOM 3560 N N . TYR A 1 471 ? 12.654 -8.108 33.084 1.00 92.19 471 TYR A N 1
ATOM 3561 C CA . TYR A 1 471 ? 12.332 -6.694 33.293 1.00 92.19 471 TYR A CA 1
ATOM 3562 C C . TYR A 1 471 ? 11.167 -6.490 34.270 1.00 92.19 471 TYR A C 1
ATOM 3564 O O . TYR A 1 471 ? 10.735 -5.360 34.477 1.00 92.19 471 TYR A O 1
ATOM 3572 N N . ARG A 1 472 ? 10.644 -7.570 34.876 1.00 91.44 472 ARG A N 1
ATOM 3573 C CA . ARG A 1 472 ? 9.460 -7.551 35.757 1.00 91.44 472 ARG A CA 1
ATOM 3574 C C . ARG A 1 472 ? 8.224 -6.919 35.095 1.00 91.44 472 ARG A C 1
ATOM 3576 O O . ARG A 1 472 ? 7.351 -6.395 35.787 1.00 91.44 472 ARG A O 1
ATOM 3583 N N . GLN A 1 473 ? 8.137 -6.991 33.767 1.00 94.31 473 GLN A N 1
ATOM 3584 C CA . GLN A 1 473 ? 7.030 -6.437 32.997 1.00 94.31 473 GLN A CA 1
ATOM 3585 C C . GLN A 1 473 ? 5.919 -7.482 32.841 1.00 94.31 473 GLN A C 1
ATOM 3587 O O . GLN A 1 473 ? 6.168 -8.611 32.425 1.00 94.31 473 GLN A O 1
ATOM 3592 N N . LYS A 1 474 ? 4.692 -7.091 33.190 1.00 95.56 474 LYS A N 1
ATOM 3593 C CA . LYS A 1 474 ? 3.462 -7.899 33.150 1.00 95.56 474 LYS A CA 1
ATOM 3594 C C . LYS A 1 474 ? 2.380 -7.315 32.229 1.00 95.56 474 LYS A C 1
ATOM 3596 O O . LYS A 1 474 ? 1.295 -7.875 32.125 1.00 95.56 474 LYS A O 1
ATOM 3601 N N . CYS A 1 475 ? 2.666 -6.189 31.579 1.00 95.00 475 CYS A N 1
ATOM 3602 C CA . CYS A 1 475 ? 1.718 -5.399 30.798 1.00 95.00 475 CYS A CA 1
ATOM 3603 C C . CYS A 1 475 ? 2.406 -4.856 29.542 1.00 95.00 475 CYS A C 1
ATOM 3605 O O . CYS A 1 475 ? 3.485 -4.263 29.653 1.00 95.00 475 CYS A O 1
ATOM 3607 N N . MET A 1 476 ? 1.808 -5.051 28.367 1.00 95.56 476 MET A N 1
ATOM 3608 C CA . MET A 1 476 ? 2.147 -4.287 27.162 1.00 95.56 476 MET A CA 1
ATOM 3609 C C . MET A 1 476 ? 1.058 -3.251 26.904 1.00 95.56 476 MET A C 1
ATOM 3611 O O . MET A 1 476 ? -0.132 -3.567 26.971 1.00 95.56 476 MET A O 1
ATOM 3615 N N . GLU A 1 477 ? 1.493 -2.023 26.628 1.00 95.19 477 GLU A N 1
ATOM 3616 C CA . GLU A 1 477 ? 0.610 -0.894 26.348 1.00 95.19 477 GLU A CA 1
ATOM 3617 C C . GLU A 1 477 ? -0.233 -1.181 25.104 1.00 95.19 477 GLU A C 1
ATOM 3619 O O . GLU A 1 477 ? 0.308 -1.575 24.072 1.00 95.19 477 GLU A O 1
ATOM 3624 N N . PHE A 1 478 ? -1.550 -1.005 25.207 1.00 94.62 478 PHE A N 1
ATOM 3625 C CA . PHE A 1 478 ? -2.460 -1.232 24.090 1.00 94.62 478 PHE A CA 1
ATOM 3626 C C . PHE A 1 478 ? -3.776 -0.480 24.306 1.00 94.62 478 PHE A C 1
ATOM 3628 O O . PHE A 1 478 ? -4.455 -0.628 25.329 1.00 94.62 478 PHE A O 1
ATOM 3635 N N . VAL A 1 479 ? -4.141 0.306 23.295 1.00 94.56 479 VAL A N 1
ATOM 3636 C CA . VAL A 1 479 ? -5.359 1.115 23.238 1.00 94.56 479 VAL A CA 1
ATOM 3637 C C . VAL A 1 479 ? -6.189 0.635 22.060 1.00 94.56 479 VAL A C 1
ATOM 3639 O O . VAL A 1 479 ? -5.665 0.296 21.002 1.00 94.56 479 VAL A O 1
ATOM 3642 N N . ARG A 1 480 ? -7.502 0.581 22.256 1.00 93.69 480 ARG A N 1
ATOM 3643 C CA . ARG A 1 480 ? -8.443 0.113 21.243 1.00 93.69 480 ARG A CA 1
ATOM 3644 C C . ARG A 1 480 ? -8.533 1.083 20.063 1.00 93.69 480 ARG A C 1
ATOM 3646 O O . ARG A 1 480 ? -8.494 2.300 20.251 1.00 93.69 480 ARG A O 1
ATOM 3653 N N . ALA A 1 481 ? -8.727 0.516 18.873 1.00 94.38 481 ALA A N 1
ATOM 3654 C CA . ALA A 1 481 ? -8.995 1.276 17.658 1.00 94.38 481 ALA A CA 1
ATOM 3655 C C . ALA A 1 481 ? -10.277 2.115 17.774 1.00 94.38 481 ALA A C 1
ATOM 3657 O O . ALA A 1 481 ? -11.239 1.711 18.442 1.00 94.38 481 ALA A O 1
ATOM 3658 N N . ILE A 1 482 ? -10.284 3.269 17.110 1.00 94.19 482 ILE A N 1
ATOM 3659 C CA . ILE A 1 482 ? -11.439 4.164 17.072 1.00 94.19 482 ILE A CA 1
ATOM 3660 C C . ILE A 1 482 ? -12.600 3.561 16.259 1.00 94.19 482 ILE A C 1
ATOM 3662 O O . ILE A 1 482 ? -12.369 2.906 15.234 1.00 94.19 482 ILE A O 1
ATOM 3666 N N . PRO A 1 483 ? -13.857 3.745 16.701 1.00 94.00 483 PRO A N 1
ATOM 3667 C CA . PRO A 1 483 ? -15.017 3.303 15.945 1.00 94.00 483 PRO A CA 1
ATOM 3668 C C . PRO A 1 483 ? -15.398 4.301 14.842 1.00 94.00 483 PRO A C 1
ATOM 3670 O O . PRO A 1 483 ? -15.142 5.491 14.973 1.00 94.00 483 PRO A O 1
ATOM 3673 N N . ALA A 1 484 ? -16.063 3.831 13.787 1.00 92.56 484 ALA A N 1
ATOM 3674 C CA . ALA A 1 484 ? -16.711 4.661 12.773 1.00 92.56 484 ALA A CA 1
ATOM 3675 C C . ALA A 1 484 ? -18.240 4.641 12.924 1.00 92.56 484 ALA A C 1
ATOM 3677 O O . ALA A 1 484 ? -18.802 3.622 13.345 1.00 92.56 484 ALA A O 1
ATOM 3678 N N . PRO A 1 485 ? -18.937 5.730 12.545 1.00 88.81 485 PRO A N 1
ATOM 3679 C CA . PRO A 1 485 ? -20.390 5.717 12.452 1.00 88.81 485 PRO A CA 1
ATOM 3680 C C . PRO A 1 485 ? -20.847 4.647 11.455 1.00 88.81 485 PRO A C 1
ATOM 3682 O O . PRO A 1 485 ? -20.281 4.512 10.367 1.00 88.81 485 PRO A O 1
ATOM 3685 N N . ARG A 1 486 ? -21.877 3.876 11.813 1.00 85.44 486 ARG A N 1
ATOM 3686 C CA . ARG A 1 486 ? -22.414 2.842 10.918 1.00 85.44 486 ARG A CA 1
ATOM 3687 C C . ARG A 1 486 ? -23.128 3.482 9.718 1.00 85.44 486 ARG A C 1
ATOM 3689 O O . ARG A 1 486 ? -23.763 4.529 9.885 1.00 85.44 486 ARG A O 1
ATOM 3696 N N . PRO A 1 487 ? -23.107 2.854 8.527 1.00 78.19 487 PRO A N 1
ATOM 3697 C CA . PRO A 1 487 ? -23.904 3.316 7.394 1.00 78.19 487 PRO A CA 1
ATOM 3698 C C . PRO A 1 487 ? -25.394 3.396 7.766 1.00 78.19 487 PRO A C 1
ATOM 3700 O O . PRO A 1 487 ? -25.919 2.495 8.415 1.00 78.19 487 PRO A O 1
ATOM 3703 N N . GLY A 1 488 ? -26.073 4.485 7.388 1.00 79.50 488 GLY A N 1
ATOM 3704 C CA . GLY A 1 488 ? -27.477 4.731 7.764 1.00 79.50 488 GLY A CA 1
ATOM 3705 C C . GLY A 1 488 ? -27.700 5.046 9.250 1.00 79.50 488 GLY A C 1
ATOM 3706 O O . GLY A 1 488 ? -28.839 5.028 9.720 1.00 79.50 488 GLY A O 1
ATOM 3707 N N . CYS A 1 489 ? -26.619 5.297 9.999 1.00 84.44 489 CYS A N 1
ATOM 3708 C CA . CYS A 1 489 ? -26.645 5.685 11.407 1.00 84.44 489 CYS A CA 1
ATOM 3709 C C . CYS A 1 489 ? -27.429 4.711 12.309 1.00 84.44 489 CYS A C 1
ATOM 3711 O O . CYS A 1 489 ? -28.108 5.099 13.262 1.00 84.44 489 CYS A O 1
ATOM 3713 N N . THR A 1 490 ? -27.374 3.422 11.973 1.00 87.31 490 THR A N 1
ATOM 3714 C CA . THR A 1 490 ? -28.077 2.362 12.701 1.00 87.31 490 THR A CA 1
ATOM 3715 C C . THR A 1 490 ? -27.398 2.039 14.029 1.00 87.31 490 THR A C 1
ATOM 3717 O O . THR A 1 490 ? -26.168 2.048 14.107 1.00 87.31 490 THR A O 1
ATOM 3720 N N . LEU A 1 491 ? -28.182 1.654 15.036 1.00 87.06 491 LEU A N 1
ATOM 3721 C CA . LEU A 1 491 ? -27.680 1.100 16.299 1.00 87.06 491 LEU A CA 1
ATOM 3722 C C . LEU A 1 491 ? -27.078 -0.304 16.101 1.00 87.06 491 LEU A C 1
ATOM 3724 O O . LEU A 1 491 ? -27.232 -0.909 15.041 1.00 87.06 491 LEU A O 1
ATOM 3728 N N . GLY A 1 492 ? -26.383 -0.842 17.104 1.00 88.50 492 GLY A N 1
ATOM 3729 C CA . GLY A 1 492 ? -25.816 -2.195 17.079 1.00 88.50 492 GLY A CA 1
ATOM 3730 C C . GLY A 1 492 ? -24.347 -2.239 17.489 1.00 88.50 492 GLY A C 1
ATOM 3731 O O . GLY A 1 492 ? -23.863 -1.388 18.233 1.00 88.50 492 GLY A O 1
ATOM 3732 N N . TRP A 1 493 ? -23.632 -3.257 17.013 1.00 89.44 493 TRP A N 1
ATOM 3733 C CA . TRP A 1 493 ? -22.214 -3.421 17.323 1.00 89.44 493 TRP A CA 1
ATOM 3734 C C . TRP A 1 493 ? -21.339 -2.311 16.745 1.00 89.44 493 TRP A C 1
ATOM 3736 O O . TRP A 1 493 ? -21.677 -1.646 15.767 1.00 89.44 493 TRP A O 1
ATOM 3746 N N . ALA A 1 494 ? -20.168 -2.149 17.341 1.00 92.25 494 ALA A N 1
ATOM 3747 C CA . ALA A 1 494 ? -19.174 -1.205 16.885 1.00 92.25 494 ALA A CA 1
ATOM 3748 C C . ALA A 1 494 ? -18.462 -1.666 15.613 1.00 92.25 494 ALA A C 1
ATOM 3750 O O . ALA A 1 494 ? -18.120 -2.840 15.460 1.00 92.25 494 ALA A O 1
ATOM 3751 N N . GLU A 1 495 ? -18.135 -0.703 14.758 1.00 91.44 495 GLU A N 1
ATOM 3752 C CA . GLU A 1 495 ? -17.295 -0.908 13.584 1.00 91.44 495 GLU A CA 1
ATOM 3753 C C . GLU A 1 495 ? -16.028 -0.075 13.683 1.00 91.44 495 GLU A C 1
ATOM 3755 O O . GLU A 1 495 ? -16.092 1.069 14.113 1.00 91.44 495 GLU A O 1
ATOM 3760 N N . GLN A 1 496 ? -14.875 -0.640 13.320 1.00 93.50 496 GLN A N 1
ATOM 3761 C CA . GLN A 1 496 ? -13.606 0.096 13.335 1.00 93.50 496 GLN A CA 1
ATOM 3762 C C . GLN A 1 496 ? -13.518 1.009 12.112 1.00 93.50 496 GLN A C 1
ATOM 3764 O O . GLN A 1 496 ? -13.883 0.607 11.004 1.00 93.50 496 GLN A O 1
ATOM 3769 N N . MET A 1 497 ? -13.016 2.223 12.325 1.00 94.81 497 MET A N 1
ATOM 3770 C CA . MET A 1 497 ? -12.800 3.198 11.263 1.00 94.81 497 MET A CA 1
ATOM 3771 C C . MET A 1 497 ? -11.556 2.854 10.446 1.00 94.81 497 MET A C 1
ATOM 3773 O O . MET A 1 497 ? -10.508 2.554 11.018 1.00 94.81 497 MET A O 1
ATOM 3777 N N . ASN A 1 498 ? -11.667 2.957 9.123 1.00 95.81 498 ASN A N 1
ATOM 3778 C CA . ASN A 1 498 ? -10.515 3.147 8.256 1.00 95.81 498 ASN A CA 1
ATOM 3779 C C . ASN A 1 498 ? -10.306 4.651 8.055 1.00 95.81 498 ASN A C 1
ATOM 3781 O O . ASN A 1 498 ? -11.192 5.313 7.514 1.00 95.81 498 ASN A O 1
ATOM 3785 N N . VAL A 1 499 ? -9.187 5.212 8.516 1.00 94.62 499 VAL A N 1
ATOM 3786 C CA . VAL A 1 499 ? -8.908 6.649 8.316 1.00 94.62 499 VAL A CA 1
ATOM 3787 C C . VAL A 1 499 ? -8.298 6.948 6.947 1.00 94.62 499 VAL A C 1
ATOM 3789 O O . VAL A 1 499 ? -8.291 8.109 6.550 1.00 94.62 499 VAL A O 1
ATOM 3792 N N . ASN A 1 500 ? -7.887 5.916 6.201 1.00 95.56 500 ASN A N 1
ATOM 3793 C CA . ASN A 1 500 ? -7.434 6.052 4.818 1.00 95.56 500 ASN A CA 1
ATOM 3794 C C . ASN A 1 500 ? -8.581 5.805 3.835 1.00 95.56 500 ASN A C 1
ATOM 3796 O O . ASN A 1 500 ? -9.607 5.210 4.184 1.00 95.56 500 ASN A O 1
ATOM 3800 N N . SER A 1 501 ? -8.417 6.278 2.599 1.00 96.00 501 SER A N 1
ATOM 3801 C CA . SER A 1 501 ? -9.277 5.866 1.484 1.00 96.00 501 SER A CA 1
ATOM 3802 C C . SER A 1 501 ? -9.233 4.331 1.348 1.00 96.00 501 SER A C 1
ATOM 3804 O O . SER A 1 501 ? -8.236 3.694 1.677 1.00 96.00 501 SER A O 1
ATOM 3806 N N . HIS A 1 502 ? -10.321 3.698 0.902 1.00 96.56 502 HIS A N 1
ATOM 3807 C CA . HIS A 1 502 ? -10.322 2.242 0.685 1.00 96.56 502 HIS A CA 1
ATOM 3808 C C . HIS A 1 502 ? -9.810 1.849 -0.713 1.00 96.56 502 HIS A C 1
ATOM 3810 O O . HIS A 1 502 ? -9.886 0.679 -1.090 1.00 96.56 502 HIS A O 1
ATOM 3816 N N . TYR A 1 503 ? -9.338 2.812 -1.509 1.00 97.31 503 TYR A N 1
ATOM 3817 C CA . TYR A 1 503 ? -8.921 2.601 -2.891 1.00 97.31 503 TYR A CA 1
ATOM 3818 C C . TYR A 1 503 ? -7.402 2.569 -3.014 1.00 97.31 503 TYR A C 1
ATOM 3820 O O . TYR A 1 503 ? -6.695 3.261 -2.300 1.00 97.31 503 TYR A O 1
ATOM 3828 N N . LEU A 1 504 ? -6.910 1.827 -4.006 1.00 97.44 504 LEU A N 1
ATOM 3829 C CA . LEU A 1 504 ? -5.531 1.959 -4.472 1.00 97.44 504 LEU A CA 1
ATOM 3830 C C . LEU A 1 504 ? -5.385 3.263 -5.260 1.00 97.44 504 LEU A C 1
ATOM 3832 O O . LEU A 1 504 ? -5.474 3.256 -6.490 1.00 97.44 504 LEU A O 1
ATOM 3836 N N . ASP A 1 505 ? -5.284 4.392 -4.571 1.00 97.31 505 ASP A N 1
ATOM 3837 C CA . ASP A 1 505 ? -5.294 5.731 -5.161 1.00 97.31 505 ASP A CA 1
ATOM 3838 C C . ASP A 1 505 ? -4.089 6.596 -4.777 1.00 97.31 505 ASP A C 1
ATOM 3840 O O . ASP A 1 505 ? -4.089 7.808 -5.027 1.00 97.31 505 ASP A O 1
ATOM 3844 N N . GLY A 1 506 ? -3.035 5.962 -4.257 1.00 97.69 506 GLY A N 1
ATOM 3845 C CA . GLY A 1 506 ? -1.795 6.633 -3.893 1.00 97.69 506 GLY A CA 1
ATOM 3846 C C . GLY A 1 506 ? -1.973 7.585 -2.713 1.00 97.69 506 GLY A C 1
ATOM 3847 O O . GLY A 1 506 ? -1.182 8.519 -2.577 1.00 97.69 506 GLY A O 1
ATOM 3848 N N . SER A 1 507 ? -2.999 7.394 -1.881 1.00 97.19 507 SER A N 1
ATOM 3849 C CA . SER A 1 507 ? -3.197 8.120 -0.630 1.00 97.19 507 SER A CA 1
ATOM 3850 C C . SER A 1 507 ? -1.947 8.089 0.260 1.00 97.19 507 SER A C 1
ATOM 3852 O O . SER A 1 507 ? -1.604 9.118 0.826 1.00 97.19 507 SER A O 1
ATOM 3854 N N . ALA A 1 508 ? -1.139 7.021 0.236 1.00 96.88 508 ALA A N 1
ATOM 3855 C CA . ALA A 1 508 ? 0.161 6.987 0.923 1.00 96.88 508 ALA A CA 1
ATOM 3856 C C . ALA A 1 508 ? 1.150 8.091 0.460 1.00 96.88 508 ALA A C 1
ATOM 3858 O O . ALA A 1 508 ? 2.088 8.471 1.169 1.00 96.88 508 ALA A O 1
ATOM 3859 N N . VAL A 1 509 ? 0.962 8.627 -0.748 1.00 98.19 509 VAL A N 1
ATOM 3860 C CA . VAL A 1 509 ? 1.747 9.727 -1.334 1.00 98.19 509 VAL A CA 1
ATOM 3861 C C . VAL A 1 509 ? 1.020 11.064 -1.192 1.00 98.19 509 VAL A C 1
ATOM 3863 O O . VAL A 1 509 ? 1.663 12.076 -0.919 1.00 98.19 509 VAL A O 1
ATOM 3866 N N . TYR A 1 510 ? -0.298 11.070 -1.403 1.00 97.94 510 TYR A N 1
ATOM 3867 C CA . TYR A 1 510 ? -1.101 12.282 -1.589 1.00 97.94 510 TYR A CA 1
ATOM 3868 C C . TYR A 1 510 ? -1.957 12.680 -0.383 1.00 97.94 510 TYR A C 1
ATOM 3870 O O . TYR A 1 510 ? -2.479 13.789 -0.384 1.00 97.94 510 TYR A O 1
ATOM 3878 N N . GLY A 1 511 ? -2.093 11.822 0.623 1.00 95.69 511 GLY A N 1
ATOM 3879 C CA . GLY A 1 511 ? -2.995 11.994 1.755 1.00 95.69 511 GLY A CA 1
ATOM 3880 C C . GLY A 1 511 ? -4.397 11.447 1.494 1.00 95.69 511 GLY A C 1
ATOM 3881 O O . GLY A 1 511 ? -4.809 11.274 0.344 1.00 95.69 511 GLY A O 1
ATOM 3882 N N . SER A 1 512 ? -5.141 11.213 2.577 1.00 95.44 512 SER A N 1
ATOM 3883 C CA . SER A 1 512 ? -6.554 10.780 2.543 1.00 95.44 512 SER A CA 1
ATOM 3884 C C . SER A 1 512 ? -7.544 11.909 2.860 1.00 95.44 512 SER A C 1
ATOM 3886 O O . SER A 1 512 ? -8.756 11.678 2.964 1.00 95.44 512 SER A O 1
ATOM 3888 N N . HIS A 1 513 ? -7.043 13.142 3.008 1.00 90.56 513 HIS A N 1
ATOM 3889 C CA . HIS A 1 513 ? -7.824 14.342 3.316 1.00 90.56 513 HIS A CA 1
ATOM 3890 C C . HIS A 1 513 ? -7.286 15.559 2.563 1.00 90.56 513 HIS A C 1
ATOM 3892 O O . HIS A 1 513 ? -6.086 15.708 2.340 1.00 90.56 513 HIS A O 1
ATOM 3898 N N . GLU A 1 514 ? -8.175 16.484 2.204 1.00 90.12 514 GLU A N 1
ATOM 3899 C CA . GLU A 1 514 ? -7.821 17.646 1.376 1.00 90.12 514 GLU A CA 1
ATOM 3900 C C . GLU A 1 514 ? -6.803 18.585 2.045 1.00 90.12 514 GLU A C 1
ATOM 3902 O O . GLU A 1 514 ? -5.993 19.228 1.380 1.00 90.12 514 GLU A O 1
ATOM 3907 N N . GLU A 1 515 ? -6.828 18.701 3.372 1.00 90.25 515 GLU A N 1
ATOM 3908 C CA . GLU A 1 515 ? -5.832 19.487 4.104 1.00 90.25 515 GLU A CA 1
ATOM 3909 C C . GLU A 1 515 ? -4.435 18.862 4.024 1.00 90.25 515 GLU A C 1
ATOM 3911 O O . GLU A 1 515 ? -3.467 19.570 3.751 1.00 90.25 515 GLU A O 1
ATOM 3916 N N . GLU A 1 516 ? -4.338 17.544 4.176 1.00 90.38 516 GLU A N 1
ATOM 3917 C CA . GLU A 1 516 ? -3.083 16.804 4.062 1.00 90.38 516 GLU A CA 1
ATOM 3918 C C . GLU A 1 516 ? -2.502 16.912 2.648 1.00 90.38 516 GLU A C 1
ATOM 3920 O O . GLU A 1 516 ? -1.352 17.328 2.484 1.00 90.38 516 GLU A O 1
ATOM 3925 N N . ALA A 1 517 ? -3.323 16.672 1.621 1.00 94.12 517 ALA A N 1
ATOM 3926 C CA . ALA A 1 517 ? -2.910 16.823 0.228 1.00 94.12 517 ALA A CA 1
ATOM 3927 C C . ALA A 1 517 ? -2.387 18.231 -0.073 1.00 94.12 517 ALA A C 1
ATOM 3929 O O . ALA A 1 517 ? -1.337 18.392 -0.698 1.00 94.12 517 ALA A O 1
ATOM 3930 N N . ARG A 1 518 ? -3.075 19.274 0.410 1.00 95.25 518 ARG A N 1
ATOM 3931 C CA . ARG A 1 518 ? -2.606 20.660 0.270 1.00 95.25 518 ARG A CA 1
ATOM 3932 C C . ARG A 1 518 ? -1.280 20.886 0.997 1.00 95.25 518 ARG A C 1
ATOM 3934 O O . ARG A 1 518 ? -0.390 21.514 0.430 1.00 95.25 518 ARG A O 1
ATOM 3941 N N . ASN A 1 519 ? -1.111 20.345 2.201 1.00 93.69 519 ASN A N 1
ATOM 3942 C CA . ASN A 1 519 ? 0.109 20.502 2.999 1.00 93.69 519 ASN A CA 1
ATOM 3943 C C . ASN A 1 519 ? 1.338 19.792 2.405 1.00 93.69 519 ASN A C 1
ATOM 3945 O O . ASN A 1 519 ? 2.470 20.143 2.757 1.00 93.69 519 ASN A O 1
ATOM 3949 N N . LEU A 1 520 ? 1.134 18.835 1.496 1.00 96.69 520 LEU A N 1
ATOM 3950 C CA . LEU A 1 520 ? 2.191 18.124 0.770 1.00 96.69 520 LEU A CA 1
ATOM 3951 C C . LEU A 1 520 ? 2.555 18.782 -0.568 1.00 96.69 520 LEU A C 1
ATOM 3953 O O . LEU A 1 520 ? 3.617 18.498 -1.124 1.00 96.69 520 LEU A O 1
ATOM 3957 N N . ARG A 1 521 ? 1.719 19.685 -1.089 1.00 97.44 521 ARG A N 1
ATOM 3958 C CA . ARG A 1 521 ? 1.923 20.343 -2.388 1.00 97.44 521 ARG A CA 1
ATOM 3959 C C . ARG A 1 521 ? 2.834 21.557 -2.302 1.00 97.44 521 ARG A C 1
ATOM 3961 O O . ARG A 1 521 ? 2.808 22.320 -1.340 1.00 97.44 521 ARG A O 1
ATOM 3968 N N . LEU A 1 522 ? 3.631 21.759 -3.349 1.00 97.00 522 LEU A N 1
ATOM 3969 C CA . LEU A 1 522 ? 4.453 22.957 -3.527 1.00 97.00 522 LEU A CA 1
ATOM 3970 C C . LEU A 1 522 ? 3.637 24.139 -4.082 1.00 97.00 522 LEU A C 1
ATOM 3972 O O . LEU A 1 522 ? 4.065 25.285 -3.949 1.00 97.00 522 LEU A O 1
ATOM 3976 N N . PHE A 1 523 ? 2.489 23.863 -4.716 1.00 97.62 523 PHE A N 1
ATOM 3977 C CA . PHE A 1 523 ? 1.676 24.833 -5.470 1.00 97.62 523 PHE A CA 1
ATOM 3978 C C . PHE A 1 523 ? 2.475 25.583 -6.542 1.00 97.62 523 PHE A C 1
ATOM 3980 O O . PHE A 1 523 ? 2.289 26.777 -6.797 1.00 97.62 523 PHE A O 1
ATOM 3987 N N . ARG A 1 524 ? 3.426 24.871 -7.146 1.00 96.81 524 ARG A N 1
ATOM 3988 C CA . ARG A 1 524 ? 4.180 25.330 -8.302 1.00 96.81 524 ARG A CA 1
ATOM 3989 C C . ARG A 1 524 ? 4.411 24.160 -9.243 1.00 96.81 524 ARG A C 1
ATOM 3991 O O . ARG A 1 524 ? 4.960 23.140 -8.832 1.00 96.81 524 ARG A O 1
ATOM 3998 N N . ASN A 1 525 ? 4.078 24.359 -10.517 1.00 96.75 525 ASN A N 1
ATOM 3999 C CA . ASN A 1 525 ? 4.302 23.397 -11.599 1.00 96.75 525 ASN A CA 1
ATOM 4000 C C . ASN A 1 525 ? 3.663 22.014 -11.349 1.00 96.75 525 ASN A C 1
ATOM 4002 O O . ASN A 1 525 ? 4.139 21.019 -11.883 1.00 96.75 525 ASN A O 1
ATOM 4006 N N . GLY A 1 526 ? 2.626 21.943 -10.515 1.00 97.69 526 GLY A N 1
ATOM 4007 C CA . GLY A 1 526 ? 1.961 20.708 -10.114 1.00 97.69 526 GLY A CA 1
ATOM 4008 C C . GLY A 1 526 ? 2.781 19.811 -9.189 1.00 97.69 526 GLY A C 1
ATOM 4009 O O . GLY A 1 526 ? 2.443 18.644 -9.063 1.00 97.69 526 GLY A O 1
ATOM 4010 N N . GLN A 1 527 ? 3.861 20.307 -8.573 1.00 98.25 527 GLN A N 1
ATOM 4011 C CA . GLN A 1 527 ? 4.803 19.484 -7.806 1.00 98.25 527 GLN A CA 1
ATOM 4012 C C . GLN A 1 527 ? 4.407 19.296 -6.333 1.00 98.25 527 GLN A C 1
ATOM 4014 O O . GLN A 1 527 ? 3.790 20.161 -5.702 1.00 98.25 527 GLN A O 1
ATOM 4019 N N . LEU A 1 528 ? 4.868 18.186 -5.756 1.00 98.31 528 LEU A N 1
ATOM 4020 C CA . LEU A 1 528 ? 4.933 17.940 -4.317 1.00 98.31 528 LEU A CA 1
ATOM 4021 C C . LEU A 1 528 ? 6.173 18.597 -3.697 1.00 98.31 528 LEU A C 1
ATOM 4023 O O . LEU A 1 528 ? 7.220 18.740 -4.339 1.00 98.31 528 LEU A O 1
ATOM 4027 N N . GLN A 1 529 ? 6.064 18.971 -2.422 1.00 96.62 529 GLN A N 1
ATOM 4028 C CA . GLN A 1 529 ? 7.177 19.489 -1.631 1.00 96.62 529 GLN A CA 1
ATOM 4029 C C . GLN A 1 529 ? 8.275 18.432 -1.494 1.00 96.62 529 GLN A C 1
ATOM 4031 O O . GLN A 1 529 ? 8.009 17.254 -1.273 1.00 96.62 529 GLN A O 1
ATOM 4036 N N . VAL A 1 530 ? 9.525 18.879 -1.570 1.00 95.19 530 VAL A N 1
ATOM 4037 C CA . VAL A 1 530 ? 10.717 18.055 -1.353 1.00 95.19 530 VAL A CA 1
ATOM 4038 C C . VAL A 1 530 ? 11.753 18.849 -0.570 1.00 95.19 530 VAL A C 1
ATOM 4040 O O . VAL A 1 530 ? 11.836 20.074 -0.685 1.00 95.19 530 VAL A O 1
ATOM 4043 N N . LEU A 1 531 ? 12.577 18.154 0.208 1.00 91.44 531 LEU A N 1
ATOM 4044 C CA . LEU A 1 531 ? 13.758 18.744 0.823 1.00 91.44 531 LEU A CA 1
ATOM 4045 C C . LEU A 1 531 ? 14.899 18.757 -0.199 1.00 91.44 531 LEU A C 1
ATOM 4047 O O . LEU A 1 531 ? 15.363 17.706 -0.646 1.00 91.44 531 LEU A O 1
ATOM 4051 N N . ASN A 1 532 ? 15.377 19.949 -0.555 1.00 84.12 532 ASN A N 1
ATOM 4052 C CA . ASN A 1 532 ? 16.536 20.085 -1.428 1.00 84.12 532 ASN A CA 1
ATOM 4053 C C . ASN A 1 532 ? 17.831 19.857 -0.632 1.00 84.12 532 ASN A C 1
ATOM 4055 O O . ASN A 1 532 ? 18.142 20.605 0.292 1.00 84.12 532 ASN A O 1
ATOM 4059 N N . THR A 1 533 ? 18.592 18.832 -1.006 1.00 80.88 533 THR A N 1
ATOM 4060 C CA . THR A 1 533 ? 19.844 18.421 -0.349 1.00 80.88 533 THR A CA 1
ATOM 4061 C C . THR A 1 533 ? 21.101 18.976 -1.029 1.00 80.88 533 THR A C 1
ATOM 4063 O O . THR A 1 533 ? 22.203 18.492 -0.786 1.00 80.88 533 THR A O 1
ATOM 4066 N N . GLY A 1 534 ? 20.957 19.996 -1.881 1.00 74.62 534 GLY A N 1
ATOM 4067 C CA . GLY A 1 534 ? 22.055 20.621 -2.623 1.00 74.62 534 GLY A CA 1
ATOM 4068 C C . GLY A 1 534 ? 22.197 20.089 -4.052 1.00 74.62 534 GLY A C 1
ATOM 4069 O O . GLY A 1 534 ? 21.573 19.106 -4.439 1.00 74.62 534 GLY A O 1
ATOM 4070 N N . SER A 1 535 ? 23.041 20.740 -4.855 1.00 69.62 535 SER A N 1
ATOM 4071 C CA . SER A 1 535 ? 23.140 20.535 -6.313 1.00 69.62 535 SER A CA 1
ATOM 4072 C C . SER A 1 535 ? 23.619 19.149 -6.762 1.00 69.62 535 SER A C 1
ATOM 4074 O O . SER A 1 535 ? 23.467 18.812 -7.932 1.00 69.62 535 SER A O 1
ATOM 4076 N N . HIS A 1 536 ? 24.203 18.351 -5.865 1.00 66.19 536 HIS A N 1
ATOM 4077 C CA . HIS A 1 536 ? 24.774 17.033 -6.178 1.00 66.19 536 HIS A CA 1
ATOM 4078 C C . HIS A 1 536 ? 23.960 15.858 -5.620 1.00 66.19 536 HIS A C 1
ATOM 4080 O O . HIS A 1 536 ? 24.356 14.705 -5.791 1.00 66.19 536 HIS A O 1
ATOM 4086 N N . HIS A 1 537 ? 22.832 16.124 -4.959 1.00 75.00 537 HIS A N 1
ATOM 4087 C CA . HIS A 1 537 ? 22.016 15.100 -4.316 1.00 75.00 537 HIS A CA 1
ATOM 4088 C C . HIS A 1 537 ? 20.569 15.187 -4.795 1.00 75.00 537 HIS A C 1
ATOM 4090 O O . HIS A 1 537 ? 20.010 16.274 -4.925 1.00 75.00 537 HIS A O 1
ATOM 4096 N N . LEU A 1 538 ? 19.956 14.030 -5.052 1.00 85.81 538 LEU A N 1
ATOM 4097 C CA . LEU A 1 538 ? 18.544 13.974 -5.415 1.00 85.81 538 LEU A CA 1
ATOM 4098 C C . LEU A 1 538 ? 17.671 14.424 -4.228 1.00 85.81 538 LEU A C 1
ATOM 4100 O O . LEU A 1 538 ? 17.964 14.020 -3.100 1.00 85.81 538 LEU A O 1
ATOM 4104 N N . PRO A 1 539 ? 16.575 15.170 -4.466 1.00 88.69 539 PRO A N 1
ATOM 4105 C CA . PRO A 1 539 ? 15.720 15.686 -3.397 1.00 88.69 539 PRO A CA 1
ATOM 4106 C C . PRO A 1 539 ? 15.187 14.580 -2.487 1.00 88.69 539 PRO A C 1
ATOM 4108 O O . PRO A 1 539 ? 14.907 13.478 -2.964 1.00 88.69 539 PRO A O 1
ATOM 4111 N N . MET A 1 540 ? 15.035 14.864 -1.197 1.00 92.38 540 MET A N 1
ATOM 4112 C CA . MET A 1 540 ? 14.452 13.951 -0.208 1.00 92.38 540 MET A CA 1
ATOM 4113 C C . MET A 1 540 ? 12.990 14.309 0.079 1.00 92.38 540 MET A C 1
ATOM 4115 O O . MET A 1 540 ? 12.500 15.350 -0.363 1.00 92.38 540 MET A O 1
ATOM 4119 N N . LEU A 1 541 ? 12.299 13.459 0.842 1.00 94.19 541 LEU A N 1
ATOM 4120 C CA . LEU A 1 541 ? 10.978 13.789 1.367 1.00 94.19 541 LEU A CA 1
ATOM 4121 C C . LEU A 1 541 ? 11.058 15.073 2.214 1.00 94.19 541 LEU A C 1
ATOM 4123 O O . LEU A 1 541 ? 12.102 15.355 2.818 1.00 94.19 541 LEU A O 1
ATOM 4127 N N . PRO A 1 542 ? 9.988 15.879 2.249 1.00 92.75 542 PRO A N 1
ATOM 4128 C CA . PRO A 1 542 ? 9.942 17.056 3.099 1.00 92.75 542 PRO A CA 1
ATOM 4129 C C . PRO A 1 542 ? 9.985 16.642 4.576 1.00 92.75 542 PRO A C 1
ATOM 4131 O O . PRO A 1 542 ? 9.551 15.553 4.949 1.00 92.75 542 PRO A O 1
ATOM 4134 N N . LEU A 1 543 ? 10.530 17.512 5.426 1.00 89.38 543 LEU A N 1
ATOM 4135 C CA . LEU A 1 543 ? 10.586 17.268 6.868 1.00 89.38 543 LEU A CA 1
ATOM 4136 C C . LEU A 1 543 ? 9.241 17.604 7.512 1.00 89.38 543 LEU A C 1
ATOM 4138 O O . LEU A 1 543 ? 8.585 18.569 7.115 1.00 89.38 543 LEU A O 1
ATOM 4142 N N . ALA A 1 544 ? 8.863 16.824 8.518 1.00 83.75 544 ALA A N 1
ATOM 4143 C CA . ALA A 1 544 ? 7.738 17.114 9.385 1.00 83.75 544 ALA A CA 1
ATOM 4144 C C . ALA A 1 544 ? 8.002 18.396 10.193 1.00 83.75 544 ALA A C 1
ATOM 4146 O O . ALA A 1 544 ? 9.144 18.723 10.552 1.00 83.75 544 ALA A O 1
ATOM 4147 N N . ASP A 1 545 ? 6.929 19.129 10.476 1.00 74.31 545 ASP A N 1
ATOM 4148 C CA . ASP A 1 545 ? 6.993 20.384 11.227 1.00 74.31 545 ASP A CA 1
ATOM 4149 C C . ASP A 1 545 ? 7.151 20.137 12.741 1.00 74.31 545 ASP A C 1
ATOM 4151 O O . ASP A 1 545 ? 7.655 20.996 13.464 1.00 74.31 545 ASP A O 1
ATOM 4155 N N . ASN A 1 546 ? 6.810 18.933 13.212 1.00 66.25 546 ASN A N 1
ATOM 4156 C CA . ASN A 1 546 ? 6.855 18.556 14.621 1.00 66.25 546 ASN A CA 1
ATOM 4157 C C . ASN A 1 546 ? 8.241 18.041 15.052 1.00 66.25 546 ASN A C 1
ATOM 4159 O O . ASN A 1 546 ? 8.838 17.161 14.438 1.00 66.25 546 ASN A O 1
ATOM 4163 N N . GLU A 1 547 ? 8.743 18.562 16.174 1.00 55.00 547 GLU A N 1
ATOM 4164 C CA . GLU A 1 547 ? 10.033 18.172 16.773 1.00 55.00 547 GLU A CA 1
ATOM 4165 C C . GLU A 1 547 ? 9.906 17.094 17.875 1.00 55.00 547 GLU A C 1
ATOM 4167 O O . GLU A 1 547 ? 10.807 16.947 18.706 1.00 55.00 547 GLU A O 1
ATOM 4172 N N . GLY A 1 548 ? 8.756 16.415 17.964 1.00 53.97 548 GLY A N 1
ATOM 4173 C CA . GLY A 1 548 ? 8.397 15.506 19.065 1.00 53.97 548 GLY A CA 1
ATOM 4174 C C . GLY A 1 548 ? 8.368 14.014 18.721 1.00 53.97 548 GLY A C 1
ATOM 4175 O O . GLY A 1 548 ? 8.018 13.215 19.590 1.00 53.97 548 GLY A O 1
ATOM 4176 N N . ASP A 1 549 ? 8.717 13.659 17.489 1.00 63.62 549 ASP A N 1
ATOM 4177 C CA . ASP A 1 549 ? 8.489 12.332 16.909 1.00 63.62 549 ASP A CA 1
ATOM 4178 C C . ASP A 1 549 ? 9.698 11.388 17.098 1.00 63.62 549 ASP A C 1
ATOM 4180 O O . ASP A 1 549 ? 10.800 11.832 17.428 1.00 63.62 549 ASP A O 1
ATOM 4184 N N . ASP A 1 550 ? 9.513 10.078 16.893 1.00 66.94 550 ASP A N 1
ATOM 4185 C CA . ASP A 1 550 ? 10.518 9.017 17.156 1.00 66.94 550 ASP A CA 1
ATOM 4186 C C . ASP A 1 550 ? 11.831 9.195 16.387 1.00 66.94 550 ASP A C 1
ATOM 4188 O O . ASP A 1 550 ? 12.926 8.988 16.904 1.00 66.94 550 ASP A O 1
ATOM 4192 N N . CYS A 1 551 ? 11.738 9.697 15.161 1.00 74.50 551 CYS A N 1
ATOM 4193 C CA . CYS A 1 551 ? 12.893 9.978 14.314 1.00 74.50 551 CYS A CA 1
ATOM 4194 C C . CYS A 1 551 ? 13.625 11.281 14.675 1.00 74.50 551 CYS A C 1
ATOM 4196 O O . CYS A 1 551 ? 14.628 11.606 14.035 1.00 74.50 551 CYS A O 1
ATOM 4198 N N . THR A 1 552 ? 13.149 12.058 15.656 1.00 71.25 552 THR A N 1
ATOM 4199 C CA . THR A 1 552 ? 13.744 13.363 15.962 1.00 71.25 552 THR A CA 1
ATOM 4200 C C . THR A 1 552 ? 14.976 13.242 16.855 1.00 71.25 552 THR A C 1
ATOM 4202 O O . THR A 1 552 ? 14.957 12.661 17.938 1.00 71.25 552 THR A O 1
ATOM 4205 N N . ASN A 1 553 ? 16.076 13.862 16.428 1.00 69.25 553 ASN A N 1
ATOM 4206 C CA . ASN A 1 553 ? 17.249 14.073 17.270 1.00 69.25 553 ASN A CA 1
ATOM 4207 C C . ASN A 1 553 ? 17.595 15.558 17.259 1.00 69.25 553 ASN A C 1
ATOM 4209 O O . ASN A 1 553 ? 18.250 16.053 16.341 1.00 69.25 553 ASN A O 1
ATOM 4213 N N . LYS A 1 554 ? 17.163 16.262 18.311 1.00 64.75 554 LYS A N 1
ATOM 4214 C CA . LYS A 1 554 ? 17.335 17.715 18.456 1.00 64.75 554 LYS A CA 1
ATOM 4215 C C . LYS A 1 554 ? 18.799 18.145 18.437 1.00 64.75 554 LYS A C 1
ATOM 4217 O O . LYS A 1 554 ? 19.125 19.175 17.861 1.00 64.75 554 LYS A O 1
ATOM 4222 N N . THR A 1 555 ? 19.688 17.349 19.028 1.00 61.62 555 THR A N 1
ATOM 4223 C CA . THR A 1 555 ? 21.125 17.652 19.088 1.00 61.62 555 THR A CA 1
ATOM 4224 C C . THR A 1 555 ? 21.800 17.492 17.724 1.00 61.62 555 THR A C 1
ATOM 4226 O O . THR A 1 555 ? 22.766 18.192 17.438 1.00 61.62 555 THR A O 1
ATOM 4229 N N . ALA A 1 556 ? 21.273 16.607 16.873 1.00 61.84 556 ALA A N 1
ATOM 4230 C CA . ALA A 1 556 ? 21.758 16.374 15.513 1.00 61.84 556 ALA A CA 1
ATOM 4231 C C . ALA A 1 556 ? 20.947 17.114 14.426 1.00 61.84 556 ALA A C 1
ATOM 4233 O O . ALA A 1 556 ? 21.265 16.985 13.247 1.00 61.84 556 ALA A O 1
ATOM 4234 N N . GLY A 1 557 ? 19.899 17.863 14.795 1.00 66.31 557 GLY A N 1
ATOM 4235 C CA . GLY A 1 557 ? 19.001 18.542 13.852 1.00 66.31 557 GLY A CA 1
ATOM 4236 C C . GLY A 1 557 ? 18.174 17.600 12.963 1.00 66.31 557 GLY A C 1
ATOM 4237 O O . GLY A 1 557 ? 17.683 18.026 11.919 1.00 66.31 557 GLY A O 1
ATOM 4238 N N . ILE A 1 558 ? 18.032 16.325 13.345 1.00 73.12 558 ILE A N 1
ATOM 4239 C CA . ILE A 1 558 ? 17.300 15.316 12.566 1.00 73.12 558 ILE A CA 1
ATOM 4240 C C . ILE A 1 558 ? 15.807 15.447 12.868 1.00 73.12 558 ILE A C 1
ATOM 4242 O O . ILE A 1 558 ? 15.412 15.459 14.036 1.00 73.12 558 ILE A O 1
ATOM 4246 N N . ARG A 1 559 ? 14.989 15.522 11.813 1.00 81.56 559 ARG A N 1
ATOM 4247 C CA . ARG A 1 559 ? 13.523 15.502 11.872 1.00 81.56 559 ARG A CA 1
ATOM 4248 C C . ARG A 1 559 ? 12.971 14.342 11.051 1.00 81.56 559 ARG A C 1
ATOM 4250 O O . ARG A 1 559 ? 13.629 13.875 10.125 1.00 81.56 559 ARG A O 1
ATOM 4257 N N . CYS A 1 560 ? 11.762 13.916 11.393 1.00 86.25 560 CYS A N 1
ATOM 4258 C CA . CYS A 1 560 ? 11.003 12.941 10.621 1.00 86.25 560 CYS A CA 1
ATOM 4259 C C . CYS A 1 560 ? 10.638 13.471 9.236 1.00 86.25 560 CYS A C 1
ATOM 4261 O O . CYS A 1 560 ? 10.567 14.684 9.030 1.00 86.25 560 CYS A O 1
ATOM 4263 N N . PHE A 1 561 ? 10.375 12.568 8.299 1.00 91.44 561 PHE A N 1
ATOM 4264 C CA . PHE A 1 561 ? 9.785 12.918 7.012 1.00 91.44 561 PHE A CA 1
ATOM 4265 C C . PHE A 1 561 ? 8.265 13.040 7.121 1.00 91.44 561 PHE A C 1
ATOM 4267 O O . PHE A 1 561 ? 7.652 12.396 7.969 1.00 91.44 561 PHE A O 1
ATOM 4274 N N . LYS A 1 562 ? 7.659 13.845 6.246 1.00 91.81 562 LYS A N 1
ATOM 4275 C CA . LYS A 1 562 ? 6.206 13.885 6.041 1.00 91.81 562 LYS A CA 1
ATOM 4276 C C . LYS A 1 562 ? 5.850 13.385 4.637 1.00 91.81 562 LYS A C 1
ATOM 4278 O O . LYS A 1 562 ? 6.569 13.670 3.677 1.00 91.81 562 LYS A O 1
ATOM 4283 N N . ALA A 1 563 ? 4.761 12.632 4.542 1.00 94.25 563 ALA A N 1
ATOM 4284 C CA . ALA A 1 563 ? 4.177 12.085 3.316 1.00 94.25 563 ALA A CA 1
ATOM 4285 C C . ALA A 1 563 ? 2.644 12.035 3.475 1.00 94.25 563 ALA A C 1
ATOM 4287 O O . ALA A 1 563 ? 2.135 12.608 4.432 1.00 94.25 563 ALA A O 1
ATOM 4288 N N . GLY A 1 564 ? 1.932 11.381 2.552 1.00 94.69 564 GLY A N 1
ATOM 4289 C CA . GLY A 1 564 ? 0.476 11.183 2.632 1.00 94.69 564 GLY A CA 1
ATOM 4290 C C . GLY A 1 564 ? 0.014 10.105 3.616 1.00 94.69 564 GLY A C 1
ATOM 4291 O O . GLY A 1 564 ? -1.177 9.856 3.728 1.00 94.69 564 GLY A O 1
ATOM 4292 N N . ASP A 1 565 ? 0.948 9.436 4.292 1.00 93.94 565 ASP A N 1
ATOM 4293 C CA . ASP A 1 565 ? 0.663 8.528 5.399 1.00 93.94 565 ASP A CA 1
ATOM 4294 C C . ASP A 1 565 ? 1.651 8.809 6.539 1.00 93.94 565 ASP A C 1
ATOM 4296 O O . ASP A 1 565 ? 2.857 8.999 6.321 1.00 93.94 565 ASP A O 1
ATOM 4300 N N . ASP A 1 566 ? 1.138 8.850 7.767 1.00 88.56 566 ASP A N 1
ATOM 4301 C CA . ASP A 1 566 ? 1.872 9.208 8.984 1.00 88.56 566 ASP A CA 1
ATOM 4302 C C . ASP A 1 566 ? 2.928 8.161 9.376 1.00 88.56 566 ASP A C 1
ATOM 4304 O O . ASP A 1 566 ? 3.931 8.481 10.025 1.00 88.56 566 ASP A O 1
ATOM 4308 N N . ARG A 1 567 ? 2.768 6.915 8.916 1.00 91.88 567 ARG A N 1
ATOM 4309 C CA . ARG A 1 567 ? 3.683 5.802 9.202 1.00 91.88 567 ARG A CA 1
ATOM 4310 C C . ARG A 1 567 ? 4.891 5.753 8.266 1.00 91.88 567 ARG A C 1
ATOM 4312 O O . ARG A 1 567 ? 5.695 4.831 8.370 1.00 91.88 567 ARG A O 1
ATOM 4319 N N . VAL A 1 568 ? 5.103 6.756 7.406 1.00 92.31 568 VAL A N 1
ATOM 4320 C CA . VAL A 1 568 ? 6.260 6.843 6.485 1.00 92.31 568 VAL A CA 1
ATOM 4321 C C . VAL A 1 568 ? 7.622 6.635 7.165 1.00 92.31 568 VAL A C 1
ATOM 4323 O O . VAL A 1 568 ? 8.571 6.190 6.518 1.00 92.31 568 VAL A O 1
ATOM 4326 N N . ASN A 1 569 ? 7.730 6.930 8.464 1.00 89.75 569 ASN A N 1
ATOM 4327 C CA . ASN A 1 569 ? 8.961 6.802 9.250 1.00 89.75 569 ASN A CA 1
ATOM 4328 C C . ASN A 1 569 ? 9.069 5.500 10.067 1.00 89.75 569 ASN A C 1
ATOM 4330 O O . ASN A 1 569 ? 10.009 5.373 10.848 1.00 89.75 569 ASN A O 1
ATOM 4334 N N . GLU A 1 570 ? 8.143 4.546 9.924 1.00 87.62 570 GLU A N 1
ATOM 4335 C CA . GLU A 1 570 ? 8.149 3.294 10.699 1.00 87.62 570 GLU A CA 1
ATOM 4336 C C . GLU A 1 570 ? 9.442 2.495 10.490 1.00 87.62 570 GLU A C 1
ATOM 4338 O O . GLU A 1 570 ? 10.021 1.959 11.436 1.00 87.62 570 GLU A O 1
ATOM 4343 N N . GLN A 1 571 ? 9.935 2.462 9.250 1.00 87.25 571 GLN A N 1
ATOM 4344 C CA . GLN A 1 571 ? 11.250 1.930 8.917 1.00 87.25 571 GLN A CA 1
ATOM 4345 C C . GLN A 1 571 ? 11.759 2.475 7.575 1.00 87.25 571 GLN A C 1
ATOM 4347 O O . GLN A 1 571 ? 11.001 2.936 6.722 1.00 87.25 571 GLN A O 1
ATOM 4352 N N . ILE A 1 572 ? 13.079 2.409 7.391 1.00 86.94 572 ILE A N 1
ATOM 4353 C CA . ILE A 1 572 ? 13.802 3.096 6.309 1.00 86.94 572 ILE A CA 1
ATOM 4354 C C . ILE A 1 572 ? 13.380 2.611 4.912 1.00 86.94 572 ILE A C 1
ATOM 4356 O O . ILE A 1 572 ? 13.289 3.411 3.986 1.00 86.94 572 ILE A O 1
ATOM 4360 N N . GLY A 1 573 ? 13.121 1.315 4.739 1.00 89.06 573 GLY A N 1
ATOM 4361 C CA . GLY A 1 573 ? 12.666 0.729 3.476 1.00 89.06 573 GLY A CA 1
ATOM 4362 C C . GLY A 1 573 ? 11.333 1.303 2.987 1.00 89.06 573 GLY A C 1
ATOM 4363 O O . GLY A 1 573 ? 11.223 1.626 1.807 1.00 89.06 573 GLY A O 1
ATOM 4364 N N . LEU A 1 574 ? 10.361 1.511 3.880 1.00 93.44 574 LEU A N 1
ATOM 4365 C CA . LEU A 1 574 ? 9.089 2.168 3.555 1.00 93.44 574 LEU A CA 1
ATOM 4366 C C . LEU A 1 574 ? 9.325 3.631 3.185 1.00 93.44 574 LEU A C 1
ATOM 4368 O O . LEU A 1 574 ? 8.884 4.059 2.119 1.00 93.44 574 LEU A O 1
ATOM 4372 N N . THR A 1 575 ? 10.099 4.374 3.985 1.00 92.62 575 THR A N 1
ATOM 4373 C CA . THR A 1 575 ? 10.457 5.772 3.677 1.00 92.62 575 THR A CA 1
ATOM 4374 C C . THR A 1 575 ? 11.047 5.916 2.269 1.00 92.62 575 THR A C 1
ATOM 4376 O O . THR A 1 575 ? 10.723 6.857 1.542 1.00 92.62 575 THR A O 1
ATOM 4379 N N . LEU A 1 576 ? 11.900 4.972 1.855 1.00 92.75 576 LEU A N 1
ATOM 4380 C CA . LEU A 1 576 ? 12.498 4.966 0.520 1.00 92.75 576 LEU A CA 1
ATOM 4381 C C . LEU A 1 576 ? 11.464 4.744 -0.590 1.00 92.75 576 LEU A C 1
ATOM 4383 O O . LEU A 1 576 ? 11.580 5.374 -1.640 1.00 92.75 576 LEU A O 1
ATOM 4387 N N . ILE A 1 577 ? 10.446 3.907 -0.374 1.00 96.00 577 ILE A N 1
ATOM 4388 C CA . ILE A 1 577 ? 9.367 3.713 -1.353 1.00 96.00 577 ILE A CA 1
ATOM 4389 C C . ILE A 1 577 ? 8.518 4.982 -1.484 1.00 96.00 577 ILE A C 1
ATOM 4391 O O . ILE A 1 577 ? 8.289 5.431 -2.607 1.00 96.00 577 ILE A O 1
ATOM 4395 N N . HIS A 1 578 ? 8.140 5.630 -0.374 1.00 97.94 578 HIS A N 1
ATOM 4396 C CA . HIS A 1 578 ? 7.461 6.935 -0.430 1.00 97.94 578 HIS A CA 1
ATOM 4397 C C . HIS A 1 578 ? 8.288 7.965 -1.214 1.00 97.94 578 HIS A C 1
ATOM 4399 O O . HIS A 1 578 ? 7.758 8.687 -2.058 1.00 97.94 578 HIS A O 1
ATOM 4405 N N . LEU A 1 579 ? 9.605 8.010 -0.984 1.00 96.06 579 LEU A N 1
ATOM 4406 C CA . LEU A 1 579 ? 10.508 8.911 -1.697 1.00 96.06 579 LEU A CA 1
ATOM 4407 C C . LEU A 1 579 ? 10.524 8.659 -3.211 1.00 96.06 579 LEU A C 1
ATOM 4409 O O . LEU A 1 579 ? 10.541 9.618 -3.985 1.00 96.06 579 LEU A O 1
ATOM 4413 N N . VAL A 1 580 ? 10.538 7.394 -3.641 1.00 96.88 580 VAL A N 1
ATOM 4414 C CA . VAL A 1 580 ? 10.495 7.037 -5.068 1.00 96.88 580 VAL A CA 1
ATOM 4415 C C . VAL A 1 580 ? 9.213 7.566 -5.708 1.00 96.88 580 VAL A C 1
ATOM 4417 O O . VAL A 1 580 ? 9.295 8.242 -6.731 1.00 96.88 580 VAL A O 1
ATOM 4420 N N . TRP A 1 581 ? 8.058 7.361 -5.077 1.00 98.19 581 TRP A N 1
ATOM 4421 C CA . TRP A 1 581 ? 6.777 7.819 -5.619 1.00 98.19 581 TRP A CA 1
ATOM 4422 C C . TRP A 1 581 ? 6.623 9.345 -5.645 1.00 98.19 581 TRP A C 1
ATOM 4424 O O . TRP A 1 581 ? 6.106 9.896 -6.616 1.00 98.19 581 TRP A O 1
ATOM 4434 N N . VAL A 1 582 ? 7.136 10.057 -4.636 1.00 98.25 582 VAL A N 1
ATOM 4435 C CA . VAL A 1 582 ? 7.166 11.532 -4.649 1.00 98.25 582 VAL A CA 1
ATOM 4436 C C . VAL A 1 582 ? 8.061 12.058 -5.776 1.00 98.25 582 VAL A C 1
ATOM 4438 O O . VAL A 1 582 ? 7.704 13.016 -6.467 1.00 98.25 582 VAL A O 1
ATOM 4441 N N . ARG A 1 583 ? 9.221 11.427 -5.998 1.00 97.31 583 ARG A N 1
ATOM 4442 C CA . ARG A 1 583 ? 10.110 11.782 -7.113 1.00 97.31 583 ARG A CA 1
ATOM 4443 C C . ARG A 1 583 ? 9.459 11.502 -8.460 1.00 97.31 583 ARG A C 1
ATOM 4445 O O . ARG A 1 583 ? 9.592 12.336 -9.353 1.00 97.31 583 ARG A O 1
ATOM 4452 N N . GLU A 1 584 ? 8.749 10.386 -8.591 1.00 98.31 584 GLU A N 1
ATOM 4453 C CA . GLU A 1 584 ? 8.057 10.037 -9.829 1.00 98.31 584 GLU A CA 1
ATOM 4454 C C . GLU A 1 584 ? 6.948 11.036 -10.154 1.00 98.31 584 GLU A C 1
ATOM 4456 O O . GLU A 1 584 ? 6.910 11.565 -11.263 1.00 98.31 584 GLU A O 1
ATOM 4461 N N . HIS A 1 585 ? 6.141 11.431 -9.166 1.00 98.69 585 HIS A N 1
ATOM 4462 C CA . HIS A 1 585 ? 5.154 12.494 -9.354 1.00 98.69 585 HIS A CA 1
ATOM 4463 C C . HIS A 1 585 ? 5.789 13.797 -9.858 1.00 98.69 585 HIS A C 1
ATOM 4465 O O . HIS A 1 585 ? 5.319 14.377 -10.836 1.00 98.69 585 HIS A O 1
ATOM 4471 N N . ASN A 1 586 ? 6.887 14.245 -9.242 1.00 98.44 586 ASN A N 1
ATOM 4472 C CA . ASN A 1 586 ? 7.559 15.478 -9.659 1.00 98.44 586 ASN A CA 1
ATOM 4473 C C . ASN A 1 586 ? 8.222 15.361 -11.041 1.00 98.44 586 ASN A C 1
ATOM 4475 O O . ASN A 1 586 ? 8.291 16.358 -11.765 1.00 98.44 586 ASN A O 1
ATOM 4479 N N . ARG A 1 587 ? 8.686 14.162 -11.420 1.00 98.19 587 ARG A N 1
ATOM 4480 C CA . ARG A 1 587 ? 9.198 13.869 -12.764 1.00 98.19 587 ARG A CA 1
ATOM 4481 C C . ARG A 1 587 ? 8.076 13.977 -13.796 1.00 98.19 587 ARG A C 1
ATOM 4483 O O . ARG A 1 587 ? 8.222 14.727 -14.758 1.00 98.19 587 ARG A O 1
ATOM 4490 N N . VAL A 1 588 ? 6.950 13.298 -13.568 1.00 98.69 588 VAL A N 1
ATOM 4491 C CA . VAL A 1 588 ? 5.766 13.332 -14.445 1.00 98.69 588 VAL A CA 1
ATOM 4492 C C . VAL A 1 588 ? 5.222 14.756 -14.580 1.00 98.69 588 VAL A C 1
ATOM 4494 O O . VAL A 1 588 ? 4.973 15.200 -15.699 1.00 98.69 588 VAL A O 1
ATOM 4497 N N . ALA A 1 589 ? 5.119 15.508 -13.481 1.00 98.56 589 ALA A N 1
ATOM 4498 C CA . ALA A 1 589 ? 4.675 16.901 -13.503 1.00 98.56 589 ALA A CA 1
ATOM 4499 C C . ALA A 1 589 ? 5.585 17.793 -14.364 1.00 98.56 589 ALA A C 1
ATOM 4501 O O . ALA A 1 589 ? 5.095 18.607 -15.149 1.00 98.56 589 ALA A O 1
ATOM 4502 N N . GLY A 1 590 ? 6.908 17.605 -14.273 1.00 97.75 590 GLY A N 1
ATOM 4503 C CA . GLY A 1 590 ? 7.882 18.321 -15.102 1.00 97.75 590 GLY A CA 1
ATOM 4504 C C . GLY A 1 590 ? 7.740 18.017 -16.596 1.00 97.75 590 GLY A C 1
ATOM 4505 O O . GLY A 1 590 ? 7.726 18.939 -17.412 1.00 97.75 590 GLY A O 1
ATOM 4506 N N . GLU A 1 591 ? 7.570 16.743 -16.958 1.00 98.56 591 GLU A N 1
ATOM 4507 C CA . GLU A 1 591 ? 7.349 16.327 -18.350 1.00 98.56 591 GLU A CA 1
ATOM 4508 C C . GLU A 1 591 ? 6.012 16.854 -18.896 1.00 98.56 591 GLU A C 1
ATOM 4510 O O . GLU A 1 591 ? 5.949 17.401 -19.999 1.00 98.56 591 GLU A O 1
ATOM 4515 N N . LEU A 1 592 ? 4.935 16.765 -18.107 1.00 98.38 592 LEU A N 1
ATOM 4516 C CA . LEU A 1 592 ? 3.626 17.296 -18.488 1.00 98.38 592 LEU A CA 1
ATOM 4517 C C . LEU A 1 592 ? 3.650 18.812 -18.667 1.00 98.38 592 LEU A C 1
ATOM 4519 O O . LEU A 1 592 ? 3.008 19.307 -19.591 1.00 98.38 592 LEU A O 1
ATOM 4523 N N . GLN A 1 593 ? 4.398 19.539 -17.835 1.00 97.94 593 GLN A N 1
ATOM 4524 C CA . GLN A 1 593 ? 4.583 20.979 -17.985 1.00 97.94 593 GLN A CA 1
ATOM 4525 C C . GLN A 1 593 ? 5.348 21.320 -19.269 1.00 97.94 593 GLN A C 1
ATOM 4527 O O . GLN A 1 593 ? 4.972 22.260 -19.969 1.00 97.94 593 GLN A O 1
ATOM 4532 N N . ALA A 1 594 ? 6.399 20.566 -19.600 1.00 97.88 594 ALA A N 1
ATOM 4533 C CA . ALA A 1 594 ? 7.161 20.774 -20.830 1.00 97.88 594 ALA A CA 1
ATOM 4534 C C . ALA A 1 594 ? 6.304 20.524 -22.085 1.00 97.88 594 ALA A C 1
ATOM 4536 O O . ALA A 1 594 ? 6.384 21.283 -23.053 1.00 97.88 594 ALA A O 1
ATOM 4537 N N . LEU A 1 595 ? 5.454 19.493 -22.051 1.00 98.06 595 LEU A N 1
ATOM 4538 C CA . LEU A 1 595 ? 4.525 19.156 -23.133 1.00 98.06 595 LEU A CA 1
ATOM 4539 C C . LEU A 1 595 ? 3.328 20.110 -23.212 1.00 98.06 595 LEU A C 1
ATOM 4541 O O . LEU A 1 595 ? 2.867 20.439 -24.305 1.00 98.06 595 LEU A O 1
ATOM 4545 N N . ASN A 1 596 ? 2.836 20.581 -22.065 1.00 97.56 596 ASN A N 1
ATOM 4546 C CA . ASN A 1 596 ? 1.666 21.445 -21.952 1.00 97.56 596 ASN A CA 1
ATOM 4547 C C . ASN A 1 596 ? 1.990 22.726 -21.162 1.00 97.56 596 ASN A C 1
ATOM 4549 O O . ASN A 1 596 ? 1.466 22.915 -20.063 1.00 97.56 596 ASN A O 1
ATOM 4553 N N . PRO A 1 597 ? 2.763 23.679 -21.728 1.00 96.44 597 PRO A N 1
ATOM 4554 C CA . PRO A 1 597 ? 3.154 24.900 -21.009 1.00 96.44 597 PRO A CA 1
ATOM 4555 C C . PRO A 1 597 ? 1.987 25.813 -20.599 1.00 96.44 597 PRO A C 1
ATOM 4557 O O . PRO A 1 597 ? 2.180 26.774 -19.863 1.00 96.44 597 PRO A O 1
ATOM 4560 N N . HIS A 1 598 ? 0.788 25.549 -21.124 1.00 97.06 598 HIS A N 1
ATOM 4561 C CA . HIS A 1 598 ? -0.438 26.303 -20.878 1.00 97.06 598 HIS A CA 1
ATOM 4562 C C . HIS A 1 598 ? -1.278 25.744 -19.718 1.00 97.06 598 HIS A C 1
ATOM 4564 O O . HIS A 1 598 ? -2.285 26.356 -19.368 1.00 97.06 598 HIS A O 1
ATOM 4570 N N . TRP A 1 599 ? -0.922 24.583 -19.155 1.00 97.94 599 TRP A N 1
ATOM 4571 C CA . TRP A 1 599 ? -1.620 24.022 -17.996 1.00 97.94 599 TRP A CA 1
ATOM 4572 C C . TRP A 1 599 ? -1.226 24.756 -16.714 1.00 97.94 599 TRP A C 1
ATOM 4574 O O . TRP A 1 599 ? -0.065 25.119 -16.523 1.00 97.94 599 TRP A O 1
ATOM 4584 N N . ASP A 1 600 ? -2.209 24.972 -15.841 1.00 97.56 600 ASP A N 1
ATOM 4585 C CA . ASP A 1 600 ? -1.986 25.542 -14.516 1.00 97.56 600 ASP A CA 1
ATOM 4586 C C . ASP A 1 600 ? -1.479 24.487 -13.516 1.00 97.56 600 ASP A C 1
ATOM 4588 O O . ASP A 1 600 ? -1.379 23.295 -13.819 1.00 97.56 600 ASP A O 1
ATOM 4592 N N . ASP A 1 601 ? -1.121 24.944 -12.312 1.00 98.12 601 ASP A N 1
ATOM 4593 C CA . ASP A 1 601 ? -0.606 24.082 -11.241 1.00 98.12 601 ASP A CA 1
ATOM 4594 C C . ASP A 1 601 ? -1.565 22.938 -10.891 1.00 98.12 601 ASP A C 1
ATOM 4596 O O . ASP A 1 601 ? -1.136 21.797 -10.736 1.00 98.12 601 ASP A O 1
ATOM 4600 N N . GLU A 1 602 ? -2.863 23.236 -10.804 1.00 96.56 602 GLU A N 1
ATOM 4601 C CA . GLU A 1 602 ? -3.876 22.259 -10.409 1.00 96.56 602 GLU A CA 1
ATOM 4602 C C . GLU A 1 602 ? -4.028 21.160 -11.456 1.00 96.56 602 GLU A C 1
ATOM 4604 O O . GLU A 1 602 ? -4.002 19.974 -11.124 1.00 96.56 602 GLU A O 1
ATOM 4609 N N . ARG A 1 603 ? -4.130 21.536 -12.734 1.00 96.56 603 ARG A N 1
ATOM 4610 C CA . ARG A 1 603 ? -4.216 20.574 -13.831 1.00 96.56 603 ARG A CA 1
ATOM 4611 C C . ARG A 1 603 ? -2.976 19.685 -13.882 1.00 96.56 603 ARG A C 1
ATOM 4613 O O . ARG A 1 603 ? -3.114 18.475 -14.055 1.00 96.56 603 ARG A O 1
ATOM 4620 N N . LEU A 1 604 ? -1.784 20.266 -13.721 1.00 98.44 604 LEU A N 1
ATOM 4621 C CA . LEU A 1 604 ? -0.526 19.517 -13.691 1.00 98.44 604 LEU A CA 1
ATOM 4622 C C . LEU A 1 604 ? -0.486 18.533 -12.520 1.00 98.44 604 LEU A C 1
ATOM 4624 O O . LEU A 1 604 ? -0.165 17.364 -12.733 1.00 98.44 604 LEU A O 1
ATOM 4628 N N . PHE A 1 605 ? -0.857 18.969 -11.315 1.00 98.44 605 PHE A N 1
ATOM 4629 C CA . PHE A 1 605 ? -0.900 18.112 -10.130 1.00 98.44 605 PHE A CA 1
ATOM 4630 C C . PHE A 1 605 ? -1.859 16.932 -10.324 1.00 98.44 605 PHE A C 1
ATOM 4632 O O . PHE A 1 605 ? -1.472 15.781 -10.122 1.00 98.44 605 PHE A O 1
ATOM 4639 N N . GLN A 1 606 ? -3.093 17.196 -10.762 1.00 97.62 606 GLN A N 1
ATOM 4640 C CA . GLN A 1 606 ? -4.122 16.163 -10.880 1.00 97.62 606 GLN A CA 1
ATOM 4641 C C . GLN A 1 606 ? -3.833 15.153 -11.996 1.00 97.62 606 GLN A C 1
ATOM 4643 O O . GLN A 1 606 ? -4.039 13.955 -11.800 1.00 97.62 606 GLN A O 1
ATOM 4648 N N . GLU A 1 607 ? -3.324 15.589 -13.154 1.00 98.00 607 GLU A N 1
ATOM 4649 C CA . GLU A 1 607 ? -2.916 14.654 -14.213 1.00 98.00 607 GLU A CA 1
ATOM 4650 C C . GLU A 1 607 ? -1.677 13.845 -13.810 1.00 98.00 607 GLU A C 1
ATOM 4652 O O . GLU A 1 607 ? -1.635 12.641 -14.057 1.00 98.00 607 GLU A O 1
ATOM 4657 N N . SER A 1 608 ? -0.714 14.458 -13.112 1.00 98.62 608 SER A N 1
ATOM 4658 C CA . SER A 1 608 ? 0.449 13.734 -12.580 1.00 98.62 608 SER A CA 1
ATOM 4659 C C . SER A 1 608 ? 0.027 12.691 -11.548 1.00 98.62 608 SER A C 1
ATOM 4661 O O . SER A 1 608 ? 0.413 11.531 -11.657 1.00 98.62 608 SER A O 1
ATOM 4663 N N . ARG A 1 609 ? -0.833 13.064 -10.588 1.00 98.31 609 ARG A N 1
ATOM 4664 C CA . ARG A 1 609 ? -1.439 12.137 -9.619 1.00 98.31 609 ARG A CA 1
ATOM 4665 C C . ARG A 1 609 ? -2.163 10.999 -10.331 1.00 98.31 609 ARG A C 1
ATOM 4667 O O . ARG A 1 609 ? -1.952 9.841 -9.996 1.00 98.31 609 ARG A O 1
ATOM 4674 N N . ARG A 1 610 ? -2.981 11.298 -11.341 1.00 97.31 610 ARG A N 1
ATOM 4675 C CA . ARG A 1 610 ? -3.726 10.284 -12.100 1.00 97.31 610 ARG A CA 1
ATOM 4676 C C . ARG A 1 610 ? -2.811 9.271 -12.794 1.00 97.31 610 ARG A C 1
ATOM 4678 O O . ARG A 1 610 ? -3.132 8.084 -12.779 1.00 97.31 610 ARG A O 1
ATOM 4685 N N . ILE A 1 611 ? -1.715 9.725 -13.402 1.00 98.25 611 ILE A N 1
ATOM 4686 C CA . ILE A 1 611 ? -0.739 8.855 -14.075 1.00 98.25 611 ILE A CA 1
ATOM 4687 C C . ILE A 1 611 ? -0.008 7.985 -13.053 1.00 98.25 611 ILE A C 1
ATOM 4689 O O . ILE A 1 611 ? -0.013 6.768 -13.196 1.00 98.25 611 ILE A O 1
ATOM 4693 N N . VAL A 1 612 ? 0.527 8.580 -11.986 1.00 98.62 612 VAL A N 1
ATOM 4694 C CA . VAL A 1 612 ? 1.261 7.844 -10.943 1.00 98.62 612 VAL A CA 1
ATOM 4695 C C . VAL A 1 612 ? 0.375 6.810 -10.243 1.00 98.62 612 VAL A C 1
ATOM 4697 O O . VAL A 1 612 ? 0.804 5.690 -9.983 1.00 98.62 612 VAL A O 1
ATOM 4700 N N . VAL A 1 613 ? -0.897 7.130 -9.995 1.00 98.38 613 VAL A N 1
ATOM 4701 C CA . VAL A 1 613 ? -1.866 6.155 -9.468 1.00 98.38 613 VAL A CA 1
ATOM 4702 C C . VAL A 1 613 ? -2.096 5.005 -10.449 1.00 98.38 613 VAL A C 1
ATOM 4704 O O . VAL A 1 613 ? -2.205 3.855 -10.030 1.00 98.38 613 VAL A O 1
ATOM 4707 N N . ALA A 1 614 ? -2.156 5.283 -11.753 1.00 95.75 614 ALA A N 1
ATOM 4708 C CA . ALA A 1 614 ? -2.280 4.233 -12.760 1.00 95.75 614 ALA A CA 1
ATOM 4709 C C . ALA A 1 614 ? -1.023 3.347 -12.822 1.00 95.75 614 ALA A C 1
ATOM 4711 O O . ALA A 1 614 ? -1.155 2.133 -12.964 1.00 95.75 614 ALA A O 1
ATOM 4712 N N . GLU A 1 615 ? 0.172 3.921 -12.664 1.00 97.50 615 GLU A N 1
ATOM 4713 C CA . GLU A 1 615 ? 1.430 3.172 -12.539 1.00 97.50 615 GLU A CA 1
ATOM 4714 C C . GLU A 1 615 ? 1.416 2.269 -11.301 1.00 97.50 615 GLU A C 1
ATOM 4716 O O . GLU A 1 615 ? 1.687 1.074 -11.415 1.00 97.50 615 GLU A O 1
ATOM 4721 N N . LEU A 1 616 ? 1.019 2.803 -10.139 1.00 97.94 616 LEU A N 1
ATOM 4722 C CA . LEU A 1 616 ? 0.879 2.038 -8.899 1.00 97.94 616 LEU A CA 1
ATOM 4723 C C . LEU A 1 616 ? -0.088 0.860 -9.077 1.00 97.94 616 LEU A C 1
ATOM 4725 O O . LEU A 1 616 ? 0.274 -0.283 -8.800 1.00 97.94 616 LEU A O 1
ATOM 4729 N N . GLN A 1 617 ? -1.294 1.113 -9.594 1.00 95.88 617 GLN A N 1
ATOM 4730 C CA . GLN A 1 617 ? -2.280 0.063 -9.862 1.00 95.88 617 GLN A CA 1
ATOM 4731 C C . GLN A 1 617 ? -1.743 -0.974 -10.857 1.00 95.88 617 GLN A C 1
ATOM 4733 O O . GLN A 1 617 ? -1.923 -2.174 -10.649 1.00 95.88 617 GLN A O 1
ATOM 4738 N N . HIS A 1 618 ? -1.054 -0.544 -11.915 1.00 93.94 618 HIS A N 1
ATOM 4739 C CA . HIS A 1 618 ? -0.468 -1.462 -12.884 1.00 93.94 618 HIS A CA 1
ATOM 4740 C C . HIS A 1 618 ? 0.559 -2.389 -12.229 1.00 93.94 618 HIS A C 1
ATOM 4742 O O . HIS A 1 618 ? 0.442 -3.601 -12.381 1.00 93.94 618 HIS A O 1
ATOM 4748 N N . ILE A 1 619 ? 1.500 -1.857 -11.445 1.00 95.69 619 ILE A N 1
ATOM 4749 C CA . ILE A 1 619 ? 2.505 -2.662 -10.732 1.00 95.69 619 ILE A CA 1
ATOM 4750 C C . ILE A 1 619 ? 1.827 -3.645 -9.767 1.00 95.69 619 ILE A C 1
ATOM 4752 O O . ILE A 1 619 ? 2.186 -4.823 -9.722 1.00 95.69 619 ILE A O 1
ATOM 4756 N N . VAL A 1 620 ? 0.806 -3.199 -9.030 1.00 96.56 620 VAL A N 1
ATOM 4757 C CA . VAL A 1 620 ? 0.077 -4.053 -8.080 1.00 96.56 620 VAL A CA 1
ATOM 4758 C C . VAL A 1 620 ? -0.557 -5.255 -8.780 1.00 96.56 620 VAL A C 1
ATOM 4760 O O . VAL A 1 620 ? -0.321 -6.389 -8.370 1.00 96.56 620 VAL A O 1
ATOM 4763 N N . TYR A 1 621 ? -1.335 -5.033 -9.841 1.00 92.00 621 TYR A N 1
ATOM 4764 C CA . TYR A 1 621 ? -2.077 -6.107 -10.510 1.00 92.00 621 TYR A CA 1
ATOM 4765 C C . TYR A 1 621 ? -1.230 -6.925 -11.493 1.00 92.00 621 TYR A C 1
ATOM 4767 O O . TYR A 1 621 ? -1.490 -8.112 -11.679 1.00 92.00 621 TYR A O 1
ATOM 4775 N N . ASN A 1 622 ? -0.225 -6.322 -12.128 1.00 89.81 622 ASN A N 1
ATOM 4776 C CA . ASN A 1 622 ? 0.596 -6.985 -13.139 1.00 89.81 622 ASN A CA 1
ATOM 4777 C C . ASN A 1 622 ? 1.806 -7.722 -12.550 1.00 89.81 622 ASN A C 1
ATOM 4779 O O . ASN A 1 622 ? 2.218 -8.738 -13.105 1.00 89.81 622 ASN A O 1
ATOM 4783 N N . GLU A 1 623 ? 2.383 -7.221 -11.454 1.00 88.19 623 GLU A N 1
ATOM 4784 C CA . GLU A 1 623 ? 3.671 -7.704 -10.938 1.00 88.19 623 GLU A CA 1
ATOM 4785 C C . GLU A 1 623 ? 3.570 -8.232 -9.507 1.00 88.19 623 GLU A C 1
ATOM 4787 O O . GLU A 1 623 ? 3.989 -9.356 -9.238 1.00 88.19 623 GLU A O 1
ATOM 4792 N N . TRP A 1 624 ? 2.981 -7.468 -8.582 1.00 94.31 624 TRP A N 1
ATOM 4793 C CA . TRP A 1 624 ? 3.002 -7.826 -7.161 1.00 94.31 624 TRP A CA 1
ATOM 4794 C C . TRP A 1 624 ? 1.977 -8.911 -6.791 1.00 94.31 624 TRP A C 1
ATOM 4796 O O . TRP A 1 624 ? 2.343 -9.939 -6.221 1.00 94.31 624 TRP A O 1
ATOM 4806 N N . LEU A 1 625 ? 0.699 -8.742 -7.150 1.00 92.38 625 LEU A N 1
ATOM 4807 C CA . LEU A 1 625 ? -0.357 -9.713 -6.832 1.00 92.38 625 LEU A CA 1
ATOM 4808 C C . LEU A 1 625 ? -0.111 -11.115 -7.420 1.00 92.38 625 LEU A C 1
ATOM 4810 O O . LEU A 1 625 ? -0.356 -12.083 -6.698 1.00 92.38 625 LEU A O 1
ATOM 4814 N N . PRO A 1 626 ? 0.409 -11.288 -8.653 1.00 85.81 626 PRO A N 1
ATOM 4815 C CA . PRO A 1 626 ? 0.770 -12.610 -9.164 1.00 85.81 626 PRO A CA 1
ATOM 4816 C C . PRO A 1 626 ? 1.808 -13.353 -8.322 1.00 85.81 626 PRO A C 1
ATOM 4818 O O . PRO A 1 626 ? 1.748 -14.579 -8.264 1.00 85.81 626 PRO A O 1
ATOM 4821 N N . LEU A 1 627 ? 2.733 -12.645 -7.663 1.00 85.62 627 LEU A N 1
ATOM 4822 C CA . LEU A 1 627 ? 3.725 -13.259 -6.774 1.00 85.62 627 LEU A CA 1
ATOM 4823 C C . LEU A 1 627 ? 3.098 -13.717 -5.454 1.00 85.62 627 LEU A C 1
ATOM 4825 O O . LEU A 1 627 ? 3.466 -14.765 -4.933 1.00 85.62 627 LEU A O 1
ATOM 4829 N N . ILE A 1 628 ? 2.147 -12.942 -4.927 1.00 87.94 628 ILE A N 1
ATOM 4830 C CA . ILE A 1 628 ? 1.514 -13.207 -3.628 1.00 87.94 628 ILE A CA 1
ATOM 4831 C C . ILE A 1 628 ? 0.380 -14.227 -3.735 1.00 87.94 628 ILE A C 1
ATOM 4833 O O . ILE A 1 628 ? 0.297 -15.154 -2.934 1.00 87.94 628 ILE A O 1
ATOM 4837 N N . LEU A 1 629 ? -0.510 -14.055 -4.712 1.00 81.50 629 LEU A N 1
ATOM 4838 C CA . LEU A 1 629 ? -1.678 -14.913 -4.904 1.00 81.50 629 LEU A CA 1
ATOM 4839 C C . LEU A 1 629 ? -1.373 -16.104 -5.815 1.00 81.50 629 LEU A C 1
ATOM 4841 O O . LEU A 1 629 ? -2.038 -17.131 -5.732 1.00 81.50 629 LEU A O 1
ATOM 4845 N N . GLY A 1 630 ? -0.384 -15.988 -6.700 1.00 72.56 630 GLY A N 1
ATOM 4846 C CA . GLY A 1 630 ? -0.111 -16.985 -7.726 1.00 72.56 630 GLY A CA 1
ATOM 4847 C C . GLY A 1 630 ? -1.039 -16.867 -8.947 1.00 72.56 630 GLY A C 1
ATOM 4848 O O . GLY A 1 630 ? -2.146 -16.319 -8.875 1.00 72.56 630 GLY A O 1
ATOM 4849 N N . PRO A 1 631 ? -0.631 -17.430 -10.099 1.00 60.03 631 PRO A N 1
ATOM 4850 C CA . PRO A 1 631 ? -1.347 -17.276 -11.367 1.00 60.03 631 PRO A CA 1
ATOM 4851 C C . PRO A 1 631 ? -2.780 -17.821 -11.315 1.00 60.03 631 PRO A C 1
ATOM 4853 O O . PRO A 1 631 ? -3.676 -17.247 -11.929 1.00 60.03 631 PRO A O 1
ATOM 4856 N N . ARG A 1 632 ? -3.031 -18.892 -10.546 1.00 60.66 632 ARG A N 1
ATOM 4857 C CA . ARG A 1 632 ? -4.360 -19.513 -10.424 1.00 60.66 632 ARG A CA 1
ATOM 4858 C C . ARG A 1 632 ? -5.417 -18.524 -9.926 1.00 60.66 632 ARG A C 1
ATOM 4860 O O . ARG A 1 632 ? -6.483 -18.424 -10.526 1.00 60.66 632 ARG A O 1
ATOM 4867 N N . TYR A 1 633 ? -5.130 -17.790 -8.854 1.00 69.25 633 TYR A N 1
ATOM 4868 C CA . TYR A 1 633 ? -6.067 -16.809 -8.304 1.00 69.25 633 TYR A CA 1
ATOM 4869 C C . TYR A 1 633 ? -6.207 -15.600 -9.220 1.00 69.25 633 TYR A C 1
ATOM 4871 O O . TYR A 1 633 ? -7.324 -15.146 -9.457 1.00 69.25 633 TYR A O 1
ATOM 4879 N N . MET A 1 634 ? -5.102 -15.144 -9.811 1.00 78.94 634 MET A N 1
ATOM 4880 C CA . MET A 1 634 ? -5.136 -14.047 -10.775 1.00 78.94 634 MET A CA 1
ATOM 4881 C C . MET A 1 634 ? -6.055 -14.348 -11.971 1.00 78.94 634 MET A C 1
ATOM 4883 O O . MET A 1 634 ? -6.836 -13.485 -12.370 1.00 78.94 634 MET A O 1
ATOM 4887 N N . PHE A 1 635 ? -6.032 -15.575 -12.508 1.00 63.22 635 PHE A N 1
ATOM 4888 C CA . PHE A 1 635 ? -6.943 -15.990 -13.582 1.00 63.22 635 PHE A CA 1
ATOM 4889 C C . PHE A 1 635 ? -8.386 -16.176 -13.099 1.00 63.22 635 PHE A C 1
ATOM 4891 O O . PHE A 1 635 ? -9.307 -15.644 -13.722 1.00 63.22 635 PHE A O 1
ATOM 4898 N N . ASN A 1 636 ? -8.595 -16.889 -11.988 1.00 60.72 636 ASN A N 1
ATOM 4899 C CA . ASN A 1 636 ? -9.936 -17.221 -11.492 1.00 60.72 636 ASN A CA 1
ATOM 4900 C C . ASN A 1 636 ? -10.752 -15.978 -11.115 1.00 60.72 636 ASN A C 1
ATOM 4902 O O . ASN A 1 636 ? -11.954 -15.928 -11.372 1.00 60.72 636 ASN A O 1
ATOM 4906 N N . PHE A 1 637 ? -10.090 -14.966 -10.553 1.00 67.94 637 PHE A N 1
ATOM 4907 C CA . PHE A 1 637 ? -10.708 -13.702 -10.157 1.00 67.94 637 PHE A CA 1
ATOM 4908 C C . PHE A 1 637 ? -10.575 -12.599 -11.219 1.00 67.94 637 PHE A C 1
ATOM 4910 O O . PHE A 1 637 ? -10.992 -11.474 -10.967 1.00 67.94 637 PHE A O 1
ATOM 4917 N N . ARG A 1 638 ? -10.038 -12.914 -12.411 1.00 71.06 638 ARG A N 1
ATOM 4918 C CA . ARG A 1 638 ? -9.830 -11.966 -13.526 1.00 71.06 638 ARG A CA 1
ATOM 4919 C C . ARG A 1 638 ? -9.073 -10.698 -13.109 1.00 71.06 638 ARG A C 1
ATOM 4921 O O . ARG A 1 638 ? -9.443 -9.590 -13.470 1.00 71.06 638 ARG A O 1
ATOM 4928 N N . LEU A 1 639 ? -8.000 -10.875 -12.345 1.00 79.94 639 LEU A N 1
ATOM 4929 C CA . LEU A 1 639 ? -7.220 -9.775 -11.775 1.00 79.94 639 LEU A CA 1
ATOM 4930 C C . LEU A 1 639 ? -6.089 -9.298 -12.697 1.00 79.94 639 LEU A C 1
ATOM 4932 O O . LEU A 1 639 ? -5.468 -8.277 -12.422 1.00 79.94 639 LEU A O 1
ATOM 4936 N N . PHE A 1 640 ? -5.788 -10.024 -13.777 1.00 81.50 640 PHE A N 1
ATOM 4937 C CA . PHE A 1 640 ? -4.775 -9.580 -14.733 1.00 81.50 640 PHE A CA 1
ATOM 4938 C C . PHE A 1 640 ? -5.257 -8.351 -15.514 1.00 81.50 640 PHE A C 1
ATOM 4940 O O . PHE A 1 640 ? -6.370 -8.373 -16.052 1.00 81.50 640 PHE A O 1
ATOM 4947 N N . PRO A 1 641 ? -4.419 -7.307 -15.656 1.00 84.56 641 PRO A N 1
ATOM 4948 C CA . PRO A 1 641 ? -4.749 -6.190 -16.524 1.00 84.56 641 PRO A CA 1
ATOM 4949 C C . PRO A 1 641 ? -4.856 -6.649 -17.985 1.00 84.56 641 PRO A C 1
ATOM 4951 O O . PRO A 1 641 ? -4.230 -7.624 -18.413 1.00 84.56 641 PRO A O 1
ATOM 4954 N N . GLN A 1 642 ? -5.649 -5.923 -18.774 1.00 78.06 642 GLN A N 1
ATOM 4955 C CA . GLN A 1 642 ? -5.727 -6.165 -20.214 1.00 78.06 642 GLN A CA 1
ATOM 4956 C C . GLN A 1 642 ? -4.380 -5.852 -20.875 1.00 78.06 642 GLN A C 1
ATOM 4958 O O . GLN A 1 642 ? -3.686 -4.920 -20.473 1.00 78.06 642 GLN A O 1
ATOM 4963 N N . ARG A 1 643 ? -4.029 -6.609 -21.922 1.00 77.19 643 ARG A N 1
ATOM 4964 C CA . ARG A 1 643 ? -2.801 -6.367 -22.703 1.00 77.19 643 ARG A CA 1
ATOM 4965 C C . ARG A 1 643 ? -2.815 -5.012 -23.415 1.00 77.19 643 ARG A C 1
ATOM 4967 O O . ARG A 1 643 ? -1.757 -4.452 -23.672 1.00 77.19 643 ARG A O 1
ATOM 4974 N N . GLU A 1 644 ? -4.003 -4.507 -23.735 1.00 77.12 644 GLU A N 1
ATOM 4975 C CA . GLU A 1 644 ? -4.225 -3.228 -24.402 1.00 77.12 644 GLU A CA 1
ATOM 4976 C C . GLU A 1 644 ? -5.598 -2.650 -24.024 1.00 77.12 644 GLU A C 1
ATOM 4978 O O . GLU A 1 644 ? -6.512 -3.385 -23.650 1.00 77.12 644 GLU A O 1
ATOM 4983 N N . GLY A 1 645 ? -5.755 -1.328 -24.145 1.00 79.94 645 GLY A N 1
ATOM 4984 C CA . GLY A 1 645 ? -7.032 -0.643 -23.924 1.00 79.94 645 GLY A CA 1
ATOM 4985 C C . GLY A 1 645 ? -7.409 -0.427 -22.452 1.00 79.94 645 GLY A C 1
ATOM 4986 O O . GLY A 1 645 ? -6.552 -0.317 -21.578 1.00 79.94 645 GLY A O 1
ATOM 4987 N N . PHE A 1 646 ? -8.716 -0.300 -22.194 1.00 76.00 646 PHE A N 1
ATOM 4988 C CA . PHE A 1 646 ? -9.282 -0.023 -20.869 1.00 76.00 646 PHE A CA 1
ATOM 4989 C C . PHE A 1 646 ? -10.224 -1.144 -20.431 1.00 76.00 646 PHE A C 1
ATOM 4991 O O . PHE A 1 646 ? -11.050 -1.612 -21.223 1.00 76.00 646 PHE A O 1
ATOM 4998 N N . SER A 1 647 ? -10.184 -1.495 -19.143 1.00 79.06 647 SER A N 1
ATOM 4999 C CA . SER A 1 647 ? -11.207 -2.366 -18.562 1.00 79.06 647 SER A CA 1
ATOM 5000 C C . SER A 1 647 ? -12.572 -1.671 -18.507 1.00 79.06 647 SER A C 1
ATOM 5002 O O . SER A 1 647 ? -12.677 -0.466 -18.281 1.00 79.06 647 SER A O 1
ATOM 5004 N N . ARG A 1 648 ? -13.636 -2.453 -18.723 1.00 77.56 648 ARG A N 1
ATOM 5005 C CA . ARG A 1 648 ? -15.046 -2.046 -18.561 1.00 77.56 648 ARG A CA 1
ATOM 5006 C C . ARG A 1 648 ? -15.707 -2.767 -17.384 1.00 77.56 648 ARG A C 1
ATOM 5008 O O . ARG A 1 648 ? -16.921 -2.945 -17.370 1.00 77.56 648 ARG A O 1
ATOM 5015 N N . GLU A 1 649 ? -14.898 -3.238 -16.443 1.00 77.69 649 GLU A N 1
ATOM 5016 C CA . GLU A 1 649 ? -15.336 -4.069 -15.317 1.00 77.69 649 GLU A CA 1
ATOM 5017 C C . GLU A 1 649 ? -15.817 -3.266 -14.110 1.00 77.69 649 GLU A C 1
ATOM 5019 O O . GLU A 1 649 ? -16.226 -3.868 -13.124 1.00 77.69 649 GLU A O 1
ATOM 5024 N N . TYR A 1 650 ? -15.810 -1.929 -14.180 1.00 85.06 650 TYR A N 1
ATOM 5025 C CA . TYR A 1 650 ? -16.419 -1.112 -13.135 1.00 85.06 650 TYR A CA 1
ATOM 5026 C C . TYR A 1 650 ? -17.886 -1.507 -12.939 1.00 85.06 650 TYR A C 1
ATOM 5028 O O . TYR A 1 650 ? -18.688 -1.449 -13.876 1.00 85.06 650 TYR A O 1
ATOM 5036 N N . ASP A 1 651 ? -18.219 -1.877 -11.707 1.00 80.81 651 ASP A N 1
ATOM 5037 C CA . ASP A 1 651 ? -19.558 -2.265 -11.295 1.00 80.81 651 ASP A CA 1
ATOM 5038 C C . ASP A 1 651 ? -19.989 -1.382 -10.110 1.00 80.81 651 ASP A C 1
ATOM 5040 O O . ASP A 1 651 ? -19.443 -1.525 -9.013 1.00 80.81 651 ASP A O 1
ATOM 5044 N N . PRO A 1 652 ? -20.954 -0.459 -10.298 1.00 83.12 652 PRO A N 1
ATOM 5045 C CA . PRO A 1 652 ? -21.404 0.445 -9.239 1.00 83.12 652 PRO A CA 1
ATOM 5046 C C . PRO A 1 652 ? -22.193 -0.273 -8.135 1.00 83.12 652 PRO A C 1
ATOM 5048 O O . PRO A 1 652 ? -22.554 0.353 -7.141 1.00 83.12 652 PRO A O 1
ATOM 5051 N N . SER A 1 653 ? -22.491 -1.565 -8.286 1.00 79.38 653 SER A N 1
ATOM 5052 C CA . SER A 1 653 ? -23.124 -2.360 -7.237 1.00 79.38 653 SER A CA 1
ATOM 5053 C C . SER A 1 653 ? -22.114 -2.940 -6.239 1.00 79.38 653 SER A C 1
ATOM 5055 O O . SER A 1 653 ? -22.513 -3.365 -5.161 1.00 79.38 653 SER A O 1
ATOM 5057 N N . ILE A 1 654 ? -20.812 -2.919 -6.546 1.00 80.94 654 ILE A N 1
ATOM 5058 C CA . ILE A 1 654 ? -19.770 -3.440 -5.657 1.00 80.94 654 ILE A CA 1
ATOM 5059 C C . ILE A 1 654 ? -19.363 -2.366 -4.645 1.00 80.94 654 ILE A C 1
ATOM 5061 O O . ILE A 1 654 ? -18.922 -1.279 -5.020 1.00 80.94 654 ILE A O 1
ATOM 5065 N N . ASP A 1 655 ? -19.477 -2.694 -3.359 1.00 81.25 655 ASP A N 1
ATOM 5066 C CA . ASP A 1 655 ? -18.916 -1.887 -2.277 1.00 81.25 655 ASP A CA 1
ATOM 5067 C C . ASP A 1 655 ? -17.391 -2.136 -2.203 1.00 81.25 655 ASP A C 1
ATOM 5069 O O . ASP A 1 655 ? -16.973 -3.270 -1.945 1.00 81.25 655 ASP A O 1
ATOM 5073 N N . PRO A 1 656 ? -16.549 -1.116 -2.455 1.00 88.81 656 PRO A N 1
ATOM 5074 C CA . PRO A 1 656 ? -15.099 -1.252 -2.513 1.00 88.81 656 PRO A CA 1
ATOM 5075 C C . PRO A 1 656 ? -14.425 -1.135 -1.140 1.00 88.81 656 PRO A C 1
ATOM 5077 O O . PRO A 1 656 ? -13.199 -1.196 -1.062 1.00 88.81 656 PRO A O 1
ATOM 5080 N N . SER A 1 657 ? -15.181 -0.928 -0.057 1.00 87.94 657 SER A N 1
ATOM 5081 C CA . SER A 1 657 ? -14.596 -0.784 1.273 1.00 87.94 657 SER A CA 1
ATOM 5082 C C . SER A 1 657 ? -13.847 -2.051 1.708 1.00 87.94 657 SER A C 1
ATOM 5084 O O . SER A 1 657 ? -14.412 -3.136 1.817 1.00 87.94 657 SER A O 1
ATOM 5086 N N . VAL A 1 658 ? -12.555 -1.900 2.011 1.00 91.12 658 VAL A N 1
ATOM 5087 C CA . VAL A 1 658 ? -11.709 -2.961 2.581 1.00 91.12 658 VAL A CA 1
ATOM 5088 C C . VAL A 1 658 ? -12.381 -3.634 3.785 1.00 91.12 658 VAL A C 1
ATOM 5090 O O . VAL A 1 658 ? -12.949 -2.967 4.653 1.00 91.12 658 VAL A O 1
ATOM 5093 N N . THR A 1 659 ? -12.292 -4.964 3.849 1.00 89.62 659 THR A N 1
ATOM 5094 C CA . THR A 1 659 ? -12.813 -5.756 4.973 1.00 89.62 659 THR A CA 1
ATOM 5095 C C . THR A 1 659 ? -11.913 -5.672 6.207 1.00 89.62 659 THR A C 1
ATOM 5097 O O . THR A 1 659 ? -10.687 -5.582 6.117 1.00 89.62 659 THR A O 1
ATOM 5100 N N . ASN A 1 660 ? -12.521 -5.753 7.385 1.00 86.75 660 ASN A N 1
ATOM 5101 C CA . ASN A 1 660 ? -11.843 -5.714 8.673 1.00 86.75 660 ASN A CA 1
ATOM 5102 C C . ASN A 1 660 ? -10.882 -6.903 8.819 1.00 86.75 660 ASN A C 1
ATOM 5104 O O . ASN A 1 660 ? -9.753 -6.749 9.281 1.00 86.75 660 ASN A O 1
ATOM 5108 N N . GLU A 1 661 ? -11.299 -8.080 8.352 1.00 88.00 661 GLU A N 1
ATOM 5109 C CA . GLU A 1 661 ? -10.491 -9.296 8.330 1.00 88.00 661 GLU A CA 1
ATOM 5110 C C . GLU A 1 661 ? -9.248 -9.143 7.443 1.00 88.00 661 GLU A C 1
ATOM 5112 O O . GLU A 1 661 ? -8.166 -9.599 7.822 1.00 88.00 661 GLU A O 1
ATOM 5117 N N . PHE A 1 662 ? -9.369 -8.463 6.297 1.00 90.25 662 PHE A N 1
ATOM 5118 C CA . PHE A 1 662 ? -8.223 -8.155 5.444 1.00 90.25 662 PHE A CA 1
ATOM 5119 C C . PHE A 1 662 ? -7.246 -7.199 6.140 1.00 90.25 662 PHE A C 1
ATOM 5121 O O . PHE A 1 662 ? -6.072 -7.536 6.290 1.00 90.25 662 PHE A O 1
ATOM 5128 N N . ALA A 1 663 ? -7.742 -6.057 6.626 1.00 90.81 663 ALA A N 1
ATOM 5129 C CA . ALA A 1 663 ? -6.925 -4.986 7.202 1.00 90.81 663 ALA A CA 1
ATOM 5130 C C . ALA A 1 663 ? -6.215 -5.374 8.513 1.00 90.81 663 ALA A C 1
ATOM 5132 O O . ALA A 1 663 ? -5.099 -4.927 8.800 1.00 90.81 663 ALA A O 1
ATOM 5133 N N . THR A 1 664 ? -6.866 -6.189 9.346 1.00 88.44 664 THR A N 1
ATOM 5134 C CA . THR A 1 664 ? -6.379 -6.496 10.702 1.00 88.44 664 THR A CA 1
ATOM 5135 C C . THR A 1 664 ? -5.683 -7.849 10.816 1.00 88.44 664 THR A C 1
ATOM 5137 O O . THR A 1 664 ? -4.897 -8.036 11.745 1.00 88.44 664 THR A O 1
ATOM 5140 N N . ALA A 1 665 ? -5.926 -8.780 9.885 1.00 88.69 665 ALA A N 1
ATOM 5141 C CA . ALA A 1 665 ? -5.374 -10.130 9.950 1.00 88.69 665 ALA A CA 1
ATOM 5142 C C . ALA A 1 665 ? -4.718 -10.581 8.639 1.00 88.69 665 ALA A C 1
ATOM 5144 O O . ALA A 1 665 ? -3.517 -10.844 8.633 1.00 88.69 665 ALA A O 1
ATOM 5145 N N . ALA A 1 666 ? -5.467 -10.678 7.535 1.00 90.50 666 ALA A N 1
ATOM 5146 C CA . ALA A 1 666 ? -4.973 -11.356 6.332 1.00 90.50 666 ALA A CA 1
ATOM 5147 C C . ALA A 1 666 ? -3.773 -10.635 5.703 1.00 90.50 666 ALA A C 1
ATOM 5149 O O . ALA A 1 666 ? -2.756 -11.265 5.416 1.00 90.50 666 ALA A O 1
ATOM 5150 N N . PHE A 1 667 ? -3.845 -9.309 5.557 1.00 94.88 667 PHE A N 1
ATOM 5151 C CA . PHE A 1 667 ? -2.783 -8.530 4.921 1.00 94.88 667 PHE A CA 1
ATOM 5152 C C . PHE A 1 667 ? -1.570 -8.278 5.830 1.00 94.88 667 PHE A C 1
ATOM 5154 O O . PHE A 1 667 ? -0.519 -7.830 5.382 1.00 94.88 667 PHE A O 1
ATOM 5161 N N . ARG A 1 668 ? -1.653 -8.699 7.101 1.00 92.88 668 ARG A N 1
ATOM 5162 C CA . ARG A 1 668 ? -0.528 -8.701 8.048 1.00 92.88 668 ARG A CA 1
ATOM 5163 C C . ARG A 1 668 ? 0.427 -9.884 7.841 1.00 92.88 668 ARG A C 1
ATOM 5165 O O . ARG A 1 668 ? 1.426 -9.975 8.553 1.00 92.88 668 ARG A O 1
ATOM 5172 N N . PHE A 1 669 ? 0.179 -10.772 6.865 1.00 91.12 669 PHE A N 1
ATOM 5173 C CA . PHE A 1 669 ? 1.112 -11.857 6.520 1.00 91.12 669 PHE A CA 1
ATOM 5174 C C . PHE A 1 669 ? 2.515 -11.326 6.177 1.00 91.12 669 PHE A C 1
ATOM 5176 O O . PHE A 1 669 ? 3.504 -11.993 6.479 1.00 91.12 669 PHE A O 1
ATOM 5183 N N . GLY A 1 670 ? 2.616 -10.104 5.636 1.00 90.31 670 GLY A N 1
ATOM 5184 C CA . GLY A 1 670 ? 3.887 -9.443 5.333 1.00 90.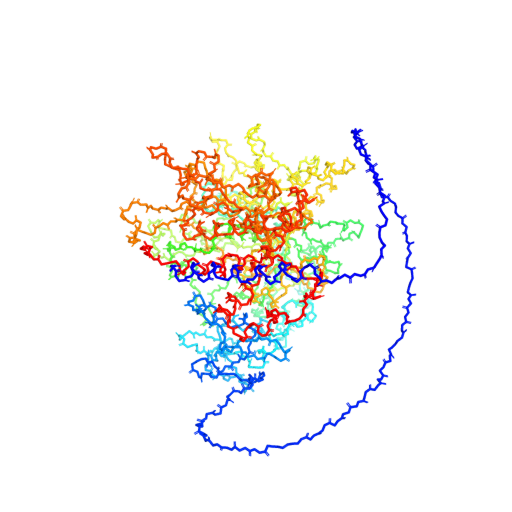31 670 GLY A CA 1
ATOM 5185 C C . GLY A 1 670 ? 4.818 -9.302 6.543 1.00 90.31 670 GLY A C 1
ATOM 5186 O O . GLY A 1 670 ? 6.034 -9.330 6.377 1.00 90.31 670 GLY A O 1
ATOM 5187 N N . HIS A 1 671 ? 4.289 -9.275 7.775 1.00 91.25 671 HIS A N 1
ATOM 5188 C CA . HIS A 1 671 ? 5.111 -9.267 8.992 1.00 91.25 671 HIS A CA 1
ATOM 5189 C C . HIS A 1 671 ? 5.954 -10.543 9.157 1.00 91.25 671 HIS A C 1
ATOM 5191 O O . HIS A 1 671 ? 6.963 -10.522 9.857 1.00 91.25 671 HIS A O 1
ATOM 5197 N N . THR A 1 672 ? 5.573 -11.648 8.507 1.00 87.81 672 THR A N 1
ATOM 5198 C CA . THR A 1 672 ? 6.371 -12.888 8.473 1.00 87.81 672 THR A CA 1
ATOM 5199 C C . THR A 1 672 ? 7.539 -12.823 7.486 1.00 87.81 672 THR A C 1
ATOM 5201 O O . THR A 1 672 ? 8.456 -13.631 7.584 1.00 87.81 672 THR A O 1
ATOM 5204 N N . LEU A 1 673 ? 7.526 -11.851 6.566 1.00 88.00 673 LEU A N 1
ATOM 5205 C CA . LEU A 1 673 ? 8.544 -11.650 5.531 1.00 88.00 673 LEU A CA 1
ATOM 5206 C C . LEU A 1 673 ? 9.575 -10.574 5.915 1.00 88.00 673 LEU A C 1
ATOM 5208 O O . LEU A 1 673 ? 10.452 -10.233 5.115 1.00 88.00 673 LEU A O 1
ATOM 5212 N N . LEU A 1 674 ? 9.458 -9.995 7.115 1.00 84.88 674 LEU A N 1
ATOM 5213 C CA . LEU A 1 674 ? 10.399 -9.003 7.621 1.00 84.88 674 LEU A CA 1
ATOM 5214 C C . LEU A 1 674 ? 11.713 -9.672 8.023 1.00 84.88 674 LEU A C 1
ATOM 5216 O O . LEU A 1 674 ? 11.753 -10.622 8.802 1.00 84.88 674 LEU A O 1
ATOM 5220 N N . GLN A 1 675 ? 12.808 -9.131 7.503 1.00 82.06 675 GLN A N 1
ATOM 5221 C CA . GLN A 1 675 ? 14.156 -9.592 7.803 1.00 82.06 675 GLN A CA 1
ATOM 5222 C C . GLN A 1 675 ? 14.681 -8.943 9.083 1.00 82.06 675 GLN A C 1
ATOM 5224 O O . GLN A 1 675 ? 14.403 -7.781 9.377 1.00 82.06 675 GLN A O 1
ATOM 5229 N N . ARG A 1 676 ? 15.521 -9.673 9.823 1.00 77.12 676 ARG A N 1
ATOM 5230 C CA . ARG A 1 676 ? 16.127 -9.179 11.070 1.00 77.12 676 ARG A CA 1
ATOM 5231 C C . ARG A 1 676 ? 17.082 -8.004 10.851 1.00 77.12 676 ARG A C 1
ATOM 5233 O O . ARG A 1 676 ? 17.285 -7.199 11.758 1.00 77.12 676 ARG A O 1
ATOM 5240 N N . THR A 1 677 ? 17.727 -7.938 9.688 1.00 72.50 677 THR A N 1
ATOM 5241 C CA . THR A 1 677 ? 18.752 -6.931 9.393 1.00 72.50 677 THR A CA 1
ATOM 5242 C C . THR A 1 677 ? 18.503 -6.256 8.053 1.00 72.50 677 THR A C 1
ATOM 5244 O O . THR A 1 677 ? 18.189 -6.909 7.058 1.00 72.50 677 THR A O 1
ATOM 5247 N N . TYR A 1 678 ? 18.697 -4.939 8.031 1.00 65.62 678 TYR A N 1
ATOM 5248 C CA . TYR A 1 678 ? 18.875 -4.180 6.801 1.00 65.62 678 TYR A CA 1
ATOM 5249 C C . TYR A 1 678 ? 20.366 -4.161 6.486 1.00 65.62 678 TYR A C 1
ATOM 5251 O O . TYR A 1 678 ? 21.161 -3.569 7.219 1.00 65.62 678 TYR A O 1
ATOM 5259 N N . GLN A 1 679 ? 20.765 -4.829 5.410 1.00 61.69 679 GLN A N 1
ATOM 5260 C CA . GLN A 1 679 ? 22.128 -4.717 4.914 1.00 61.69 679 GLN A CA 1
ATOM 5261 C C . GLN A 1 679 ? 22.226 -3.432 4.089 1.00 61.69 679 GLN A C 1
ATOM 5263 O O . GLN A 1 679 ? 21.981 -3.430 2.885 1.00 61.69 679 GLN A O 1
ATOM 5268 N N . ASN A 1 680 ? 22.588 -2.324 4.744 1.00 50.50 680 ASN A N 1
ATOM 5269 C CA . ASN A 1 680 ? 23.175 -1.195 4.031 1.00 50.50 680 ASN A CA 1
ATOM 5270 C C . ASN A 1 680 ? 24.477 -1.722 3.453 1.00 50.50 680 ASN A C 1
ATOM 5272 O O . ASN A 1 680 ? 25.419 -1.967 4.210 1.00 50.50 680 ASN A O 1
ATOM 5276 N N . GLY A 1 681 ? 24.501 -1.972 2.145 1.00 42.09 681 GLY A N 1
ATOM 5277 C CA . GLY A 1 681 ? 25.709 -2.420 1.477 1.00 42.09 681 GLY A CA 1
ATOM 5278 C C . GLY A 1 681 ? 26.880 -1.559 1.945 1.00 42.09 681 GLY A C 1
ATOM 5279 O O . GLY A 1 681 ? 26.900 -0.349 1.723 1.00 42.09 681 GLY A O 1
ATOM 5280 N N . GLN A 1 682 ? 27.869 -2.190 2.586 1.00 33.84 682 GLN A N 1
ATOM 5281 C CA . GLN A 1 682 ? 29.251 -1.742 2.430 1.00 33.84 682 GLN A CA 1
ATOM 5282 C C . GLN A 1 682 ? 29.441 -1.434 0.943 1.00 33.84 682 GLN A C 1
ATOM 5284 O O . GLN A 1 682 ? 28.858 -2.173 0.144 1.00 33.84 682 GLN A O 1
ATOM 5289 N N . PRO A 1 683 ? 30.177 -0.374 0.559 1.00 33.38 683 PRO A N 1
ATOM 5290 C CA . PRO A 1 683 ? 30.323 -0.012 -0.839 1.00 33.38 683 PRO A CA 1
ATOM 5291 C C . PRO A 1 683 ? 30.809 -1.249 -1.582 1.00 33.38 683 PRO A C 1
ATOM 5293 O O . PRO A 1 683 ? 31.972 -1.641 -1.488 1.00 33.38 683 PRO A O 1
ATOM 5296 N N . ILE A 1 684 ? 29.879 -1.897 -2.282 1.00 37.97 684 ILE A N 1
ATOM 5297 C CA . ILE A 1 684 ? 30.208 -2.839 -3.322 1.00 37.97 684 ILE A CA 1
ATOM 5298 C C . ILE A 1 684 ? 31.000 -1.942 -4.255 1.00 37.97 684 ILE A C 1
ATOM 5300 O O . ILE A 1 684 ? 30.463 -0.948 -4.754 1.00 37.97 684 ILE A O 1
ATOM 5304 N N . ILE A 1 685 ? 32.304 -2.218 -4.348 1.00 38.38 685 ILE A N 1
ATOM 5305 C CA . ILE A 1 685 ? 33.161 -1.911 -5.496 1.00 38.38 685 ILE A CA 1
ATOM 5306 C C . ILE A 1 685 ? 32.229 -1.601 -6.666 1.00 38.38 685 ILE A C 1
ATOM 5308 O O . ILE A 1 685 ? 31.453 -2.502 -6.979 1.00 38.38 685 ILE A O 1
ATOM 5312 N N . PRO A 1 686 ? 32.200 -0.342 -7.156 1.00 34.62 686 PRO A N 1
ATOM 5313 C CA . PRO A 1 686 ? 31.042 0.301 -7.788 1.00 34.62 686 PRO A CA 1
ATOM 5314 C C . PRO A 1 686 ? 30.123 -0.734 -8.401 1.00 34.62 686 PRO A C 1
ATOM 5316 O O . PRO A 1 686 ? 30.586 -1.404 -9.325 1.00 34.62 686 PRO A O 1
ATOM 5319 N N . ALA A 1 687 ? 28.920 -0.894 -7.816 1.00 40.06 687 ALA A N 1
ATOM 5320 C CA . ALA A 1 687 ? 27.943 -1.920 -8.179 1.00 40.06 687 ALA A CA 1
ATOM 5321 C C . ALA A 1 687 ? 28.128 -2.246 -9.658 1.00 40.06 687 ALA A C 1
ATOM 5323 O O . ALA A 1 687 ? 27.949 -1.338 -10.485 1.00 40.06 687 ALA A O 1
ATOM 5324 N N . PRO A 1 688 ? 28.634 -3.451 -9.981 1.00 48.09 688 PRO A N 1
ATOM 5325 C CA . PRO A 1 688 ? 28.981 -3.747 -11.351 1.00 48.09 688 PRO A CA 1
ATOM 5326 C C . PRO A 1 688 ? 27.706 -3.488 -12.150 1.00 48.09 688 PRO A C 1
ATOM 5328 O O . PRO A 1 688 ? 26.610 -3.750 -11.642 1.00 48.09 688 PRO A O 1
ATOM 5331 N N . HIS A 1 689 ? 27.857 -2.819 -13.301 1.00 51.41 689 HIS A N 1
ATOM 5332 C CA . HIS A 1 689 ? 26.763 -2.385 -14.181 1.00 51.41 689 HIS A CA 1
ATOM 5333 C C . HIS A 1 689 ? 25.588 -3.359 -14.055 1.00 51.41 689 HIS A C 1
ATOM 5335 O O . HIS A 1 689 ? 25.876 -4.543 -14.098 1.00 51.41 689 HIS A O 1
ATOM 5341 N N . PRO A 1 690 ? 24.309 -2.965 -13.924 1.00 56.75 690 PRO A N 1
ATOM 5342 C CA . PRO A 1 690 ? 23.201 -3.879 -13.597 1.00 56.75 690 PRO A CA 1
ATOM 5343 C C . PRO A 1 690 ? 23.031 -5.085 -14.541 1.00 56.75 690 PRO A C 1
ATOM 5345 O O . PRO A 1 690 ? 22.173 -5.926 -14.311 1.00 56.75 690 PRO A O 1
ATOM 5348 N N . SER A 1 691 ? 23.829 -5.215 -15.594 1.00 56.56 691 SER A N 1
ATOM 5349 C CA . SER A 1 691 ? 23.988 -6.440 -16.378 1.00 56.56 691 SER A CA 1
ATOM 5350 C C . SER A 1 691 ? 24.942 -7.467 -15.743 1.00 56.56 691 SER A C 1
ATOM 5352 O O . SER A 1 691 ? 24.758 -8.653 -15.953 1.00 56.56 691 SER A O 1
ATOM 5354 N N . CYS A 1 692 ? 25.934 -7.058 -14.966 1.00 55.16 692 CYS A N 1
ATOM 5355 C CA . CYS A 1 692 ? 26.962 -7.878 -14.343 1.00 55.16 692 CYS A CA 1
ATOM 5356 C C . CYS A 1 692 ? 26.490 -8.435 -12.991 1.00 55.16 692 CYS A C 1
ATOM 5358 O O . CYS A 1 692 ? 26.259 -7.692 -12.038 1.00 55.16 692 CYS A O 1
ATOM 5360 N N . MET A 1 693 ? 26.370 -9.754 -12.898 1.00 64.62 693 MET A N 1
ATOM 5361 C CA . MET A 1 693 ? 25.926 -10.479 -11.717 1.00 64.62 693 MET A CA 1
ATOM 5362 C C . MET A 1 693 ? 26.958 -11.562 -11.380 1.00 64.62 693 MET A C 1
ATOM 5364 O O . MET A 1 693 ? 27.258 -12.392 -12.235 1.00 64.62 693 MET A O 1
ATOM 5368 N N . PRO A 1 694 ? 27.535 -11.582 -10.170 1.00 74.38 694 PRO A N 1
ATOM 5369 C CA . PRO A 1 694 ? 28.384 -12.692 -9.766 1.00 74.38 694 PRO A CA 1
ATOM 5370 C C . PRO A 1 694 ? 27.509 -13.923 -9.501 1.00 74.38 694 PRO A C 1
ATOM 5372 O O . PRO A 1 694 ? 26.629 -13.889 -8.645 1.00 74.38 694 PRO A O 1
ATOM 5375 N N . ILE A 1 695 ? 27.746 -15.015 -10.227 1.00 78.44 695 ILE A N 1
ATOM 5376 C CA . ILE A 1 695 ? 27.167 -16.324 -9.908 1.00 78.44 695 ILE A CA 1
ATOM 5377 C C . ILE A 1 695 ? 28.055 -16.955 -8.841 1.00 78.44 695 ILE A C 1
ATOM 5379 O O . ILE A 1 695 ? 29.228 -17.230 -9.099 1.00 78.44 695 ILE A O 1
ATOM 5383 N N . GLU A 1 696 ? 27.519 -17.164 -7.642 1.00 81.44 696 GLU A N 1
ATOM 5384 C CA . GLU A 1 696 ? 28.259 -17.810 -6.559 1.00 81.44 696 GLU A CA 1
ATOM 5385 C C . GLU A 1 696 ? 28.592 -19.261 -6.914 1.00 81.44 696 GLU A C 1
ATOM 5387 O O . GLU A 1 696 ? 27.750 -20.020 -7.394 1.00 81.44 696 GLU A O 1
ATOM 5392 N N . ILE A 1 697 ? 29.845 -19.642 -6.677 1.00 80.00 697 ILE A N 1
ATOM 5393 C CA . ILE A 1 697 ? 30.311 -21.011 -6.855 1.00 80.00 697 ILE A CA 1
ATOM 5394 C C . ILE A 1 697 ? 30.270 -21.690 -5.483 1.00 80.00 697 ILE A C 1
ATOM 5396 O O . ILE A 1 697 ? 30.959 -21.224 -4.567 1.00 80.00 697 ILE A O 1
ATOM 5400 N N . PRO A 1 698 ? 29.512 -22.790 -5.319 1.00 80.75 698 PRO A N 1
ATOM 5401 C CA . PRO A 1 698 ? 29.481 -23.534 -4.066 1.00 80.75 698 PRO A CA 1
ATOM 5402 C C . PRO A 1 698 ? 30.880 -23.998 -3.650 1.00 80.75 698 PRO A C 1
ATOM 5404 O O . PRO A 1 698 ? 31.689 -24.412 -4.484 1.00 80.75 698 PRO A O 1
ATOM 5407 N N . ASN A 1 699 ? 31.173 -23.978 -2.347 1.00 77.75 699 ASN A N 1
ATOM 5408 C CA . ASN A 1 699 ? 32.492 -24.372 -1.833 1.00 77.75 699 ASN A CA 1
ATOM 5409 C C . ASN A 1 699 ? 32.813 -25.854 -2.118 1.00 77.75 699 ASN A C 1
ATOM 5411 O O . ASN A 1 699 ? 33.979 -26.246 -2.172 1.00 77.75 699 ASN A O 1
ATOM 5415 N N . GLU A 1 700 ? 31.779 -26.673 -2.301 1.00 83.75 700 GLU A N 1
ATOM 5416 C CA . GLU A 1 700 ? 31.836 -28.086 -2.661 1.00 83.75 700 GLU A CA 1
ATOM 5417 C C . GLU A 1 700 ? 32.043 -28.357 -4.163 1.00 83.75 700 GLU A C 1
ATOM 5419 O O . GLU A 1 700 ? 32.204 -29.522 -4.550 1.00 83.75 700 GLU A O 1
ATOM 5424 N N . ASP A 1 701 ? 32.073 -27.327 -5.018 1.00 86.56 701 ASP A N 1
ATOM 5425 C CA . ASP A 1 701 ? 32.305 -27.511 -6.451 1.00 86.56 701 ASP A CA 1
ATOM 5426 C C . ASP A 1 701 ? 33.717 -28.060 -6.713 1.00 86.56 701 ASP A C 1
ATOM 5428 O O . ASP A 1 701 ? 34.738 -27.382 -6.568 1.00 86.56 701 ASP A O 1
ATOM 5432 N N . ARG A 1 702 ? 33.785 -29.325 -7.142 1.00 81.75 702 ARG A N 1
ATOM 5433 C CA . ARG A 1 702 ? 35.049 -30.051 -7.346 1.00 81.75 702 ARG A CA 1
ATOM 5434 C C . ARG A 1 702 ? 35.935 -29.442 -8.435 1.00 81.75 702 ARG A C 1
ATOM 5436 O O . ARG A 1 702 ? 37.149 -29.652 -8.403 1.00 81.75 702 ARG A O 1
ATOM 5443 N N . PHE A 1 703 ? 35.359 -28.756 -9.423 1.00 82.88 703 PHE A N 1
ATOM 5444 C CA . PHE A 1 703 ? 36.112 -28.184 -10.534 1.00 82.88 703 PHE A CA 1
ATOM 5445 C C . PHE A 1 703 ? 36.723 -26.838 -10.158 1.00 82.88 703 PHE A C 1
ATOM 5447 O O . PHE A 1 703 ? 37.883 -26.609 -10.493 1.00 82.88 703 PHE A O 1
ATOM 5454 N N . TYR A 1 704 ? 35.982 -25.970 -9.475 1.00 80.19 704 TYR A N 1
ATOM 5455 C CA . TYR A 1 704 ? 36.430 -24.620 -9.126 1.00 80.19 704 TYR A CA 1
ATOM 5456 C C . TYR A 1 704 ? 37.171 -24.549 -7.787 1.00 80.19 704 TYR A C 1
ATOM 5458 O O . TYR A 1 704 ? 38.049 -23.695 -7.627 1.00 80.19 704 TYR A O 1
ATOM 5466 N N . ALA A 1 705 ? 36.943 -25.501 -6.872 1.00 77.94 705 ALA A N 1
ATOM 5467 C CA . ALA A 1 705 ? 37.676 -25.589 -5.606 1.00 77.94 705 ALA A CA 1
ATOM 5468 C C . ALA A 1 705 ? 39.201 -25.645 -5.807 1.00 77.94 705 ALA A C 1
ATOM 5470 O O . ALA A 1 705 ? 39.956 -25.017 -5.061 1.00 77.94 705 ALA A O 1
ATOM 5471 N N . ARG A 1 706 ? 39.678 -26.324 -6.863 1.00 82.69 706 ARG A N 1
ATOM 5472 C CA . ARG A 1 706 ? 41.118 -26.404 -7.187 1.00 82.69 706 ARG A CA 1
ATOM 5473 C C . ARG A 1 706 ? 41.729 -25.072 -7.636 1.00 82.69 706 ARG A C 1
ATOM 5475 O O . ARG A 1 706 ? 42.940 -24.910 -7.535 1.00 82.69 706 ARG A O 1
ATOM 5482 N N . TYR A 1 707 ? 40.906 -24.130 -8.097 1.00 80.06 707 TYR A N 1
ATOM 5483 C CA . TYR A 1 707 ? 41.324 -22.795 -8.537 1.00 80.06 707 TYR A CA 1
ATOM 5484 C C . TYR A 1 707 ? 41.028 -21.704 -7.500 1.00 80.06 707 TYR A C 1
ATOM 5486 O O . TYR A 1 707 ? 41.345 -20.543 -7.735 1.00 80.06 707 TYR A O 1
ATOM 5494 N N . ARG A 1 708 ? 40.446 -22.066 -6.343 1.00 78.75 708 ARG A N 1
ATOM 5495 C CA . ARG A 1 708 ? 40.006 -21.131 -5.288 1.00 78.75 708 ARG A CA 1
ATOM 5496 C C . ARG A 1 708 ? 39.047 -20.043 -5.796 1.00 78.75 708 ARG A C 1
ATOM 5498 O O . ARG A 1 708 ? 38.964 -18.971 -5.197 1.00 78.75 708 ARG A O 1
ATOM 5505 N N . GLN A 1 709 ? 38.331 -20.315 -6.884 1.00 79.62 709 GLN A N 1
ATOM 5506 C CA . GLN A 1 709 ? 37.362 -19.389 -7.453 1.00 79.62 709 GLN A CA 1
ATOM 5507 C C . GLN A 1 709 ? 36.038 -19.517 -6.697 1.00 79.62 709 GLN A C 1
ATOM 5509 O O . GLN A 1 709 ? 35.542 -20.624 -6.509 1.00 79.62 709 GLN A O 1
ATOM 5514 N N . LYS A 1 710 ? 35.493 -18.385 -6.240 1.00 77.50 710 LYS A N 1
ATOM 5515 C CA . LYS A 1 710 ? 34.262 -18.330 -5.430 1.00 77.50 710 LYS A CA 1
ATOM 5516 C C . LYS A 1 710 ? 33.056 -17.761 -6.177 1.00 77.50 710 LYS A C 1
ATOM 5518 O O . LYS A 1 710 ? 31.934 -17.889 -5.707 1.00 77.50 710 LYS A O 1
ATOM 5523 N N . CYS A 1 711 ? 33.281 -17.130 -7.323 1.00 79.31 711 CYS A N 1
ATOM 5524 C CA . CYS A 1 711 ? 32.231 -16.580 -8.167 1.00 79.31 711 CYS A CA 1
ATOM 5525 C C . CYS A 1 711 ? 32.624 -16.660 -9.646 1.00 79.31 711 CYS A C 1
ATOM 5527 O O . CYS A 1 711 ? 33.810 -16.616 -9.992 1.00 79.31 711 CYS A O 1
ATOM 5529 N N . MET A 1 712 ? 31.626 -16.785 -10.514 1.00 78.88 712 MET A N 1
ATOM 5530 C CA . MET A 1 712 ? 31.754 -16.575 -11.953 1.00 78.88 712 MET A CA 1
ATOM 5531 C C . MET A 1 712 ? 31.160 -15.216 -12.294 1.00 78.88 712 MET A C 1
ATOM 5533 O O . MET A 1 712 ? 30.062 -14.887 -11.848 1.00 78.88 712 MET A O 1
ATOM 5537 N N . GLU A 1 713 ? 31.873 -14.430 -13.088 1.00 73.62 713 GLU A N 1
ATOM 5538 C CA . GLU A 1 713 ? 31.307 -13.207 -13.643 1.00 73.62 713 GLU A CA 1
ATOM 5539 C C . GLU A 1 713 ? 30.295 -13.584 -14.724 1.00 73.62 713 GLU A C 1
ATOM 5541 O O . GLU A 1 713 ? 30.614 -14.304 -15.669 1.00 73.62 713 GLU A O 1
ATOM 5546 N N . PHE A 1 714 ? 29.059 -13.121 -14.570 1.00 77.31 714 PHE A N 1
ATOM 5547 C CA . PHE A 1 714 ? 28.013 -13.285 -15.568 1.00 77.31 714 PHE A CA 1
ATOM 5548 C C . PHE A 1 714 ? 27.506 -11.917 -15.995 1.00 77.31 714 PHE A C 1
ATOM 5550 O O . PHE A 1 714 ? 27.253 -11.058 -15.156 1.00 77.31 714 PHE A O 1
ATOM 5557 N N . VAL A 1 715 ? 27.331 -11.714 -17.298 1.00 74.69 715 VAL A N 1
ATOM 5558 C CA . VAL A 1 715 ? 26.763 -10.482 -17.848 1.00 74.69 715 VAL A CA 1
ATOM 5559 C C . VAL A 1 715 ? 25.466 -10.829 -18.573 1.00 74.69 715 VAL A C 1
ATOM 5561 O O . VAL A 1 715 ? 25.450 -11.666 -19.473 1.00 74.69 715 VAL A O 1
ATOM 5564 N N . ARG A 1 716 ? 24.362 -10.196 -18.168 1.00 74.19 716 ARG A N 1
ATOM 5565 C CA . ARG A 1 716 ? 23.054 -10.305 -18.815 1.00 74.19 716 ARG A CA 1
ATOM 5566 C C . ARG A 1 716 ? 23.146 -9.840 -20.265 1.00 74.19 716 ARG A C 1
ATOM 5568 O O . ARG A 1 716 ? 23.813 -8.849 -20.562 1.00 74.19 716 ARG A O 1
ATOM 5575 N N . ALA A 1 717 ? 22.414 -10.527 -21.139 1.00 75.44 717 ALA A N 1
ATOM 5576 C CA . ALA A 1 717 ? 22.258 -10.123 -22.530 1.00 75.44 717 ALA A CA 1
ATOM 5577 C C . ALA A 1 717 ? 21.674 -8.704 -22.639 1.00 75.44 717 ALA A C 1
ATOM 5579 O O . ALA A 1 717 ? 20.894 -8.267 -21.787 1.00 75.44 717 ALA A O 1
ATOM 5580 N N . ILE A 1 718 ? 22.057 -7.996 -23.700 1.00 77.81 718 ILE A N 1
ATOM 5581 C CA . ILE A 1 718 ? 21.588 -6.638 -23.987 1.00 77.81 718 ILE A CA 1
ATOM 5582 C C . ILE A 1 718 ? 20.073 -6.686 -24.262 1.00 77.81 718 ILE A C 1
ATOM 5584 O O . ILE A 1 718 ? 19.639 -7.551 -25.026 1.00 77.81 718 ILE A O 1
ATOM 5588 N N . PRO A 1 719 ? 19.255 -5.801 -23.664 1.00 77.06 719 PRO A N 1
ATOM 5589 C CA . PRO A 1 719 ? 17.823 -5.764 -23.939 1.00 77.06 719 PRO A CA 1
ATOM 5590 C C . PRO A 1 719 ? 17.524 -5.151 -25.318 1.00 77.06 719 PRO A C 1
ATOM 5592 O O . PRO A 1 719 ? 18.133 -4.153 -25.706 1.00 77.06 719 PRO A O 1
ATOM 5595 N N . ALA A 1 720 ? 16.563 -5.720 -26.044 1.00 75.06 720 ALA A N 1
ATOM 5596 C CA . ALA A 1 720 ? 16.039 -5.180 -27.292 1.00 75.06 720 ALA A CA 1
ATOM 5597 C C . ALA A 1 720 ? 14.975 -4.096 -27.038 1.00 75.06 720 ALA A C 1
ATOM 5599 O O . ALA A 1 720 ? 14.123 -4.260 -26.160 1.00 75.06 720 ALA A O 1
ATOM 5600 N N . PRO A 1 721 ? 14.965 -3.002 -27.821 1.00 68.25 721 PRO A N 1
ATOM 5601 C CA . PRO A 1 721 ? 13.843 -2.074 -27.835 1.00 68.25 721 PRO A CA 1
ATOM 5602 C C . PRO A 1 721 ? 12.610 -2.750 -28.450 1.00 68.25 721 PRO A C 1
ATOM 5604 O O . PRO A 1 721 ? 12.692 -3.356 -29.518 1.00 68.25 721 PRO A O 1
ATOM 5607 N N . ARG A 1 722 ? 11.451 -2.623 -27.792 1.00 68.94 722 ARG A N 1
ATOM 5608 C CA . ARG A 1 722 ? 10.196 -3.197 -28.294 1.00 68.94 722 ARG A CA 1
ATOM 5609 C C . ARG A 1 722 ? 9.727 -2.488 -29.570 1.00 68.94 722 ARG A C 1
ATOM 5611 O O . ARG A 1 722 ? 9.804 -1.253 -29.633 1.00 68.94 722 ARG A O 1
ATOM 5618 N N . PRO A 1 723 ? 9.177 -3.222 -30.555 1.00 59.88 723 PRO A N 1
ATOM 5619 C CA . PRO A 1 723 ? 8.514 -2.613 -31.702 1.00 59.88 723 PRO A CA 1
ATOM 5620 C C . PRO A 1 723 ? 7.453 -1.602 -31.240 1.00 59.88 723 PRO A C 1
ATOM 5622 O O . PRO A 1 723 ? 6.582 -1.928 -30.440 1.00 59.88 723 PRO A O 1
ATOM 5625 N N . GLY A 1 724 ? 7.547 -0.354 -31.707 1.00 68.56 724 GLY A N 1
ATOM 5626 C CA . GLY A 1 724 ? 6.607 0.712 -31.333 1.00 68.56 724 GLY A CA 1
ATOM 5627 C C . GLY A 1 724 ? 6.884 1.423 -30.000 1.00 68.56 724 GLY A C 1
ATOM 5628 O O . GLY A 1 724 ? 6.046 2.214 -29.577 1.00 68.56 724 GLY A O 1
ATOM 5629 N N . CYS A 1 725 ? 8.036 1.195 -29.354 1.00 59.44 725 CYS A N 1
ATOM 5630 C CA . CYS A 1 725 ? 8.446 1.877 -28.113 1.00 59.44 725 CYS A CA 1
ATOM 5631 C C . CYS A 1 725 ? 7.439 1.739 -26.951 1.00 59.44 725 CYS A C 1
ATOM 5633 O O . CYS A 1 725 ? 7.270 2.653 -26.146 1.00 59.44 725 CYS A O 1
ATOM 5635 N N . THR A 1 726 ? 6.753 0.601 -26.866 1.00 57.25 726 THR A N 1
ATOM 5636 C CA . THR A 1 726 ? 5.780 0.310 -25.804 1.00 57.25 726 THR A CA 1
ATOM 5637 C C . THR A 1 726 ? 6.469 -0.113 -24.503 1.00 57.25 726 THR A C 1
ATOM 5639 O O . THR A 1 726 ? 7.493 -0.796 -24.550 1.00 57.25 726 THR A O 1
ATOM 5642 N N . LEU A 1 727 ? 5.881 0.217 -23.348 1.00 49.47 727 LEU A N 1
ATOM 5643 C CA . LEU A 1 727 ? 6.329 -0.261 -22.030 1.00 49.47 727 LEU A CA 1
ATOM 5644 C C . LEU A 1 727 ? 6.102 -1.783 -21.871 1.00 49.47 727 LEU A C 1
ATOM 5646 O O . LEU A 1 727 ? 5.159 -2.332 -22.442 1.00 49.47 727 LEU A O 1
ATOM 5650 N N . GLY A 1 728 ? 6.958 -2.471 -21.103 1.00 55.88 728 GLY A N 1
ATOM 5651 C CA . GLY A 1 728 ? 6.819 -3.897 -20.763 1.00 55.88 728 GLY A CA 1
ATOM 5652 C C . GLY A 1 728 ? 8.127 -4.553 -20.285 1.00 55.88 728 GLY A C 1
ATOM 5653 O O . GLY A 1 728 ? 9.133 -3.869 -20.115 1.00 55.88 728 GLY A O 1
ATOM 5654 N N . TRP A 1 729 ? 8.125 -5.878 -20.071 1.00 65.88 729 TRP A N 1
ATOM 5655 C CA . TRP A 1 729 ? 9.309 -6.651 -19.648 1.00 65.88 729 TRP A CA 1
ATOM 5656 C C . TRP A 1 729 ? 10.495 -6.548 -20.624 1.00 65.88 729 TRP A C 1
ATOM 5658 O O . TRP A 1 729 ? 10.321 -6.370 -21.834 1.00 65.88 729 TRP A O 1
ATOM 5668 N N . ALA A 1 730 ? 11.712 -6.701 -20.101 1.00 66.69 730 ALA A N 1
ATOM 5669 C CA . ALA A 1 730 ? 12.922 -6.744 -20.916 1.00 66.69 730 ALA A CA 1
ATOM 5670 C C . ALA A 1 730 ? 12.947 -8.008 -21.793 1.00 66.69 730 ALA A C 1
ATOM 5672 O O . ALA A 1 730 ? 12.788 -9.118 -21.287 1.00 66.69 730 ALA A O 1
ATOM 5673 N N . GLU A 1 731 ? 13.180 -7.837 -23.093 1.00 75.19 731 GLU A N 1
ATOM 5674 C CA . GLU A 1 731 ? 13.396 -8.927 -24.052 1.00 75.19 731 GLU A CA 1
ATOM 5675 C C . GLU A 1 731 ? 14.847 -8.894 -24.528 1.00 75.19 731 GLU A C 1
ATOM 5677 O O . GLU A 1 731 ? 15.421 -7.816 -24.665 1.00 75.19 731 GLU A O 1
ATOM 5682 N N . GLN A 1 732 ? 15.477 -10.048 -24.731 1.00 81.69 732 GLN A N 1
ATOM 5683 C CA . GLN A 1 732 ? 16.885 -10.122 -25.117 1.00 81.69 732 GLN A CA 1
ATOM 5684 C C . GLN A 1 732 ? 17.071 -9.782 -26.600 1.00 81.69 732 GLN A C 1
ATOM 5686 O O . GLN A 1 732 ? 16.319 -10.228 -27.462 1.00 81.69 732 GLN A O 1
ATOM 5691 N N . MET A 1 733 ? 18.105 -9.001 -26.904 1.00 82.88 733 MET A N 1
ATOM 5692 C CA . MET A 1 733 ? 18.470 -8.657 -28.272 1.00 82.88 733 MET A CA 1
ATOM 5693 C C . MET A 1 733 ? 19.181 -9.822 -28.955 1.00 82.88 733 MET A C 1
ATOM 5695 O O . MET A 1 733 ? 20.241 -10.263 -28.512 1.00 82.88 733 MET A O 1
ATOM 5699 N N . ASN A 1 734 ? 18.621 -10.275 -30.077 1.00 82.81 734 ASN A N 1
ATOM 5700 C CA . ASN A 1 734 ? 19.342 -11.103 -31.030 1.00 82.81 734 ASN A CA 1
ATOM 5701 C C . ASN A 1 734 ? 20.168 -10.198 -31.957 1.00 82.81 734 ASN A C 1
ATOM 5703 O O . ASN A 1 734 ? 19.609 -9.402 -32.708 1.00 82.81 734 ASN A O 1
ATOM 5707 N N . VAL A 1 735 ? 21.493 -10.316 -31.887 1.00 81.75 735 VAL A N 1
ATOM 5708 C CA . VAL A 1 735 ? 22.434 -9.567 -32.742 1.00 81.75 735 VAL A CA 1
ATOM 5709 C C . VAL A 1 735 ? 22.745 -10.286 -34.061 1.00 81.75 735 VAL A C 1
ATOM 5711 O O . VAL A 1 735 ? 23.448 -9.736 -34.906 1.00 81.75 735 VAL A O 1
ATOM 5714 N N . ASN A 1 736 ? 22.200 -11.493 -34.254 1.00 83.19 736 ASN A N 1
ATOM 5715 C CA . ASN A 1 736 ? 22.305 -12.261 -35.491 1.00 83.19 736 ASN A CA 1
ATOM 5716 C C . ASN A 1 736 ? 21.015 -12.211 -36.315 1.00 83.19 736 ASN A C 1
ATOM 5718 O O . ASN A 1 736 ? 19.932 -11.928 -35.802 1.00 83.19 736 ASN A O 1
ATOM 5722 N N . SER A 1 737 ? 21.113 -12.544 -37.605 1.00 85.81 737 SER A N 1
ATOM 5723 C CA . SER A 1 737 ? 19.927 -12.721 -38.446 1.00 85.81 737 SER A CA 1
ATOM 5724 C C . SER A 1 737 ? 19.021 -13.836 -37.895 1.00 85.81 737 SER A C 1
ATOM 5726 O O . SER A 1 737 ? 19.481 -14.884 -37.444 1.00 85.81 737 SER A O 1
ATOM 5728 N N . HIS A 1 738 ? 17.702 -13.626 -37.949 1.00 85.62 738 HIS A N 1
ATOM 5729 C CA . HIS A 1 738 ? 16.708 -14.657 -37.609 1.00 85.62 738 HIS A CA 1
ATOM 5730 C C . HIS A 1 738 ? 16.565 -15.737 -38.701 1.00 85.62 738 HIS A C 1
ATOM 5732 O O . HIS A 1 738 ? 15.799 -16.686 -38.550 1.00 85.62 738 HIS A O 1
ATOM 5738 N N . TYR A 1 739 ? 17.301 -15.604 -39.807 1.00 86.38 739 TYR A N 1
ATOM 5739 C CA . TYR A 1 739 ? 17.185 -16.443 -40.994 1.00 86.38 739 TYR A CA 1
ATOM 5740 C C . TYR A 1 739 ? 18.363 -17.412 -41.123 1.00 86.38 739 TYR A C 1
ATOM 5742 O O . TYR A 1 739 ? 19.488 -17.121 -40.728 1.00 86.38 739 TYR A O 1
ATOM 5750 N N . LEU A 1 740 ? 18.131 -18.551 -41.781 1.00 86.00 740 LEU A N 1
ATOM 5751 C CA . LEU A 1 740 ? 19.200 -19.435 -42.260 1.00 86.00 740 LEU A CA 1
ATOM 5752 C C . LEU A 1 740 ? 19.819 -18.862 -43.545 1.00 86.00 740 LEU A C 1
ATOM 5754 O O . LEU A 1 740 ? 19.633 -19.405 -44.632 1.00 86.00 740 LEU A O 1
ATOM 5758 N N . ASP A 1 741 ? 20.508 -17.729 -43.430 1.00 89.19 741 ASP A N 1
ATOM 5759 C CA . ASP A 1 741 ? 21.007 -16.909 -44.548 1.00 89.19 741 ASP A CA 1
ATOM 5760 C C . ASP A 1 741 ? 22.541 -16.901 -44.682 1.00 89.19 741 ASP A C 1
ATOM 5762 O O . ASP A 1 741 ? 23.119 -16.108 -45.435 1.00 89.19 741 ASP A O 1
ATOM 5766 N N . GLY A 1 742 ? 23.210 -17.789 -43.944 1.00 90.38 742 GLY A N 1
ATOM 5767 C CA . GLY A 1 742 ? 24.664 -17.902 -43.939 1.00 90.38 742 GLY A CA 1
ATOM 5768 C C . GLY A 1 742 ? 25.376 -16.766 -43.203 1.00 90.38 742 GLY A C 1
ATOM 5769 O O . GLY A 1 742 ? 26.566 -16.577 -43.446 1.00 90.38 742 GLY A O 1
ATOM 5770 N N . SER A 1 743 ? 24.704 -16.032 -42.309 1.00 91.00 743 SER A N 1
ATOM 5771 C CA . SER A 1 743 ? 25.320 -15.000 -41.457 1.00 91.00 743 SER A CA 1
ATOM 5772 C C . SER A 1 743 ? 26.605 -15.467 -40.761 1.00 91.00 743 SER A C 1
ATOM 5774 O O . SER A 1 743 ? 27.587 -14.738 -40.749 1.00 91.00 743 SER A O 1
ATOM 5776 N N . ALA A 1 744 ? 26.699 -16.732 -40.339 1.00 89.06 744 ALA A N 1
ATOM 5777 C CA . ALA A 1 744 ? 27.940 -17.292 -39.787 1.00 89.06 744 ALA A CA 1
ATOM 5778 C C . ALA A 1 744 ? 29.159 -17.230 -40.743 1.00 89.06 744 ALA A C 1
ATOM 5780 O O . ALA A 1 744 ? 30.313 -17.197 -40.313 1.00 89.06 744 ALA A O 1
ATOM 5781 N N . VAL A 1 745 ? 28.928 -17.220 -42.057 1.00 92.12 745 VAL A N 1
ATOM 5782 C CA . VAL A 1 745 ? 29.971 -17.124 -43.091 1.00 92.12 745 VAL A CA 1
ATOM 5783 C C . VAL A 1 745 ? 30.185 -15.672 -43.513 1.00 92.12 745 VAL A C 1
ATOM 5785 O O . VAL A 1 745 ? 31.327 -15.260 -43.711 1.00 92.12 745 VAL A O 1
ATOM 5788 N N . TYR A 1 746 ? 29.099 -14.906 -43.643 1.00 93.75 746 TYR A N 1
ATOM 5789 C CA . TYR A 1 746 ? 29.094 -13.600 -44.305 1.00 93.75 746 TYR A CA 1
ATOM 5790 C C . TYR A 1 746 ? 28.931 -12.395 -43.372 1.00 93.75 746 TYR A C 1
ATOM 5792 O O . TYR A 1 746 ? 29.056 -11.279 -43.853 1.00 93.75 746 TYR A O 1
ATOM 5800 N N . GLY A 1 747 ? 28.666 -12.583 -42.083 1.00 91.12 747 GLY A N 1
ATOM 5801 C CA . GLY A 1 747 ? 28.284 -11.510 -41.163 1.00 91.12 747 GLY A CA 1
ATOM 5802 C C . GLY A 1 747 ? 26.772 -11.300 -41.103 1.00 91.12 747 GLY A C 1
ATOM 5803 O O . GLY A 1 747 ? 26.044 -11.609 -42.053 1.00 91.12 747 GLY A O 1
ATOM 5804 N N . SER A 1 748 ? 26.307 -10.744 -39.987 1.00 89.94 748 SER A N 1
ATOM 5805 C CA . SER A 1 748 ? 24.911 -10.323 -39.790 1.00 89.94 748 SER A CA 1
ATOM 5806 C C . SER A 1 748 ? 24.674 -8.885 -40.276 1.00 89.94 748 SER A C 1
ATOM 5808 O O . SER A 1 748 ? 23.530 -8.477 -40.480 1.00 89.94 748 SER A O 1
ATOM 5810 N N . HIS A 1 749 ? 25.753 -8.133 -40.531 1.00 86.50 749 HIS A N 1
ATOM 5811 C CA . HIS A 1 749 ? 25.723 -6.740 -40.980 1.00 86.50 749 HIS A CA 1
ATOM 5812 C C . HIS A 1 749 ? 26.518 -6.531 -42.280 1.00 86.50 749 HIS A C 1
ATOM 5814 O O . HIS A 1 749 ? 27.509 -7.207 -42.554 1.00 86.50 749 HIS A O 1
ATOM 5820 N N . GLU A 1 750 ? 26.128 -5.537 -43.085 1.00 87.06 750 GLU A N 1
ATOM 5821 C CA . GLU A 1 750 ? 26.783 -5.236 -44.371 1.00 87.06 750 GLU A CA 1
ATOM 5822 C C . GLU A 1 750 ? 28.264 -4.841 -44.212 1.00 87.06 750 GLU A C 1
ATOM 5824 O O . GLU A 1 750 ? 29.097 -5.111 -45.078 1.00 87.06 750 GLU A O 1
ATOM 5829 N N . GLU A 1 751 ? 28.620 -4.199 -43.100 1.00 87.62 751 GLU A N 1
ATOM 5830 C CA . GLU A 1 751 ? 30.007 -3.847 -42.798 1.00 87.62 751 GLU A CA 1
ATOM 5831 C C . GLU A 1 751 ? 30.880 -5.080 -42.535 1.00 87.62 751 GLU A C 1
ATOM 5833 O O . GLU A 1 751 ? 31.963 -5.185 -43.108 1.00 87.62 751 GLU A O 1
ATOM 5838 N N . GLU A 1 752 ? 30.395 -6.046 -41.752 1.00 86.25 752 GLU A N 1
ATOM 5839 C CA . GLU A 1 752 ? 31.081 -7.324 -41.523 1.00 86.25 752 GLU A CA 1
ATOM 5840 C C . GLU A 1 752 ? 31.282 -8.078 -42.839 1.00 86.25 752 GLU A C 1
ATOM 5842 O O . GLU A 1 752 ? 32.398 -8.502 -43.147 1.00 86.25 752 GLU A O 1
ATOM 5847 N N . ALA A 1 753 ? 30.234 -8.151 -43.666 1.00 89.81 753 ALA A N 1
ATOM 5848 C CA . ALA A 1 753 ? 30.297 -8.780 -44.980 1.00 89.81 753 ALA A CA 1
ATOM 5849 C C . ALA A 1 753 ? 31.363 -8.142 -45.874 1.00 89.81 753 ALA A C 1
ATOM 5851 O O . ALA A 1 753 ? 32.168 -8.844 -46.485 1.00 89.81 753 ALA A O 1
ATOM 5852 N N . ARG A 1 754 ? 31.422 -6.807 -45.923 1.00 90.50 754 ARG A N 1
ATOM 5853 C CA . ARG A 1 754 ? 32.466 -6.076 -46.657 1.00 90.50 754 ARG A CA 1
ATOM 5854 C C . ARG A 1 754 ? 33.858 -6.352 -46.090 1.00 90.50 754 ARG A C 1
ATOM 5856 O O . ARG A 1 754 ? 34.785 -6.597 -46.855 1.00 90.50 754 ARG A O 1
ATOM 5863 N N . ASN A 1 755 ? 33.998 -6.388 -44.770 1.00 89.50 755 ASN A N 1
ATOM 5864 C CA . ASN A 1 755 ? 35.271 -6.619 -44.084 1.00 89.50 755 ASN A CA 1
ATOM 5865 C C . ASN A 1 755 ? 35.840 -8.036 -44.267 1.00 89.50 755 ASN A C 1
ATOM 5867 O O . ASN A 1 755 ? 37.025 -8.250 -43.996 1.00 89.50 755 ASN A O 1
ATOM 5871 N N . LEU A 1 756 ? 35.018 -8.991 -44.704 1.00 92.75 756 LEU A N 1
ATOM 5872 C CA . LEU A 1 756 ? 35.417 -10.364 -45.026 1.00 92.75 756 LEU A CA 1
ATOM 5873 C C . LEU A 1 756 ? 35.740 -10.560 -46.513 1.00 92.75 756 LEU A C 1
ATOM 5875 O O . LEU A 1 756 ? 36.281 -11.600 -46.890 1.00 92.75 756 LEU A O 1
ATOM 5879 N N . ARG A 1 757 ? 35.434 -9.582 -47.372 1.00 94.12 757 ARG A N 1
ATOM 5880 C CA . ARG A 1 757 ? 35.615 -9.681 -48.826 1.00 94.12 757 ARG A CA 1
ATOM 5881 C C . ARG A 1 757 ? 37.003 -9.267 -49.275 1.00 94.12 757 ARG A C 1
ATOM 5883 O O . ARG A 1 757 ? 37.599 -8.327 -48.757 1.00 94.12 757 ARG A O 1
ATOM 5890 N N . LEU A 1 758 ? 37.506 -9.967 -50.288 1.00 93.38 758 LEU A N 1
ATOM 5891 C CA . LEU A 1 758 ? 38.739 -9.616 -50.990 1.00 93.38 758 LEU A CA 1
ATOM 5892 C C . LEU A 1 758 ? 38.516 -8.483 -52.008 1.00 93.38 758 LEU A C 1
ATOM 5894 O O . LEU A 1 758 ? 39.483 -7.861 -52.444 1.00 93.38 758 LEU A O 1
ATOM 5898 N N . PHE A 1 759 ? 37.256 -8.236 -52.395 1.00 94.56 759 PHE A N 1
ATOM 5899 C CA . PHE A 1 759 ? 36.855 -7.324 -53.479 1.00 94.56 759 PHE A CA 1
ATOM 5900 C C . PHE A 1 759 ? 37.563 -7.624 -54.805 1.00 94.56 759 PHE A C 1
ATOM 5902 O O . PHE A 1 759 ? 37.937 -6.734 -55.575 1.00 94.56 759 PHE A O 1
ATOM 5909 N N . ARG A 1 760 ? 37.795 -8.914 -55.048 1.00 93.06 760 ARG A N 1
ATOM 5910 C CA . ARG A 1 760 ? 38.327 -9.429 -56.301 1.00 93.06 760 ARG A CA 1
ATOM 5911 C C . ARG A 1 760 ? 37.648 -10.751 -56.629 1.00 93.06 760 ARG A C 1
ATOM 5913 O O . ARG A 1 760 ? 37.708 -11.685 -55.831 1.00 93.06 760 ARG A O 1
ATOM 5920 N N . ASN A 1 761 ? 37.093 -10.848 -57.836 1.00 93.38 761 ASN A N 1
ATOM 5921 C CA . ASN A 1 761 ? 36.478 -12.061 -58.387 1.00 93.38 761 ASN A CA 1
ATOM 5922 C C . ASN A 1 761 ? 35.332 -12.639 -57.532 1.00 93.38 761 ASN A C 1
ATOM 5924 O O . ASN A 1 761 ? 35.084 -13.840 -57.565 1.00 93.38 761 ASN A O 1
ATOM 5928 N N . GLY A 1 762 ? 34.670 -11.804 -56.735 1.00 93.75 762 GLY A N 1
ATOM 5929 C CA . GLY A 1 762 ? 33.630 -12.193 -55.793 1.00 93.75 762 GLY A CA 1
ATOM 5930 C C . GLY A 1 762 ? 34.136 -12.977 -54.584 1.00 93.75 762 GLY A C 1
ATOM 5931 O O . GLY A 1 762 ? 33.327 -13.588 -53.905 1.00 93.75 762 GLY A O 1
ATOM 5932 N N . GLN A 1 763 ? 35.447 -13.008 -54.316 1.00 95.75 763 GLN A N 1
ATOM 5933 C CA . GLN A 1 763 ? 36.033 -13.876 -53.289 1.00 95.75 763 GLN A CA 1
ATOM 5934 C C . GLN A 1 763 ? 36.033 -13.257 -51.884 1.00 95.75 763 GLN A C 1
ATOM 5936 O O . GLN A 1 763 ? 36.162 -12.043 -51.696 1.00 95.75 763 GLN A O 1
ATOM 5941 N N . LEU A 1 764 ? 35.983 -14.133 -50.883 1.00 95.50 764 LEU A N 1
ATOM 5942 C CA . LEU A 1 764 ? 36.283 -13.849 -49.484 1.00 95.50 764 LEU A CA 1
ATOM 5943 C C . LEU A 1 764 ? 37.794 -13.894 -49.223 1.00 95.50 764 LEU A C 1
ATOM 5945 O O . LEU A 1 764 ? 38.540 -14.641 -49.866 1.00 95.50 764 LEU A O 1
ATOM 5949 N N . GLN A 1 765 ? 38.245 -13.105 -48.250 1.00 93.56 765 GLN A N 1
ATOM 5950 C CA . GLN A 1 765 ? 39.635 -13.078 -47.804 1.00 93.56 765 GLN A CA 1
ATOM 5951 C C . GLN A 1 765 ? 40.041 -14.426 -47.201 1.00 93.56 765 GLN A C 1
ATOM 5953 O O . GLN A 1 765 ? 39.274 -15.069 -46.489 1.00 93.56 765 GLN A O 1
ATOM 5958 N N . VAL A 1 766 ? 41.284 -14.828 -47.454 1.00 91.44 766 VAL A N 1
ATOM 5959 C CA . VAL A 1 766 ? 41.907 -16.024 -46.880 1.00 91.44 766 VAL A CA 1
ATOM 5960 C C . VAL A 1 766 ? 43.368 -15.734 -46.557 1.00 91.44 766 VAL A C 1
ATOM 5962 O O . VAL A 1 766 ? 44.028 -14.956 -47.248 1.00 91.44 766 VAL A O 1
ATOM 5965 N N . LEU A 1 767 ? 43.897 -16.382 -45.524 1.00 87.62 767 LEU A N 1
ATOM 5966 C CA . LEU A 1 767 ? 45.317 -16.335 -45.202 1.00 87.62 767 LEU A CA 1
ATOM 5967 C C . LEU A 1 767 ? 46.073 -17.347 -46.071 1.00 87.62 767 LEU A C 1
ATOM 5969 O O . LEU A 1 767 ? 45.826 -18.553 -46.002 1.00 87.62 767 LEU A O 1
ATOM 5973 N N . ASN A 1 768 ? 47.022 -16.863 -46.872 1.00 78.88 768 ASN A N 1
ATOM 5974 C CA . ASN A 1 768 ? 47.886 -17.724 -47.671 1.00 78.88 768 ASN A CA 1
ATOM 5975 C C . ASN A 1 768 ? 49.061 -18.237 -46.823 1.00 78.88 768 ASN A C 1
ATOM 5977 O O . ASN A 1 768 ? 49.919 -17.463 -46.405 1.00 78.88 768 ASN A O 1
ATOM 5981 N N . THR A 1 769 ? 49.104 -19.546 -46.583 1.00 73.31 769 THR A N 1
ATOM 5982 C CA . THR A 1 769 ? 50.110 -20.219 -45.743 1.00 73.31 769 THR A CA 1
ATOM 5983 C C . THR A 1 769 ? 51.290 -20.798 -46.540 1.00 73.31 769 THR A C 1
ATOM 5985 O O . THR A 1 769 ? 52.027 -21.637 -46.029 1.00 73.31 769 THR A O 1
ATOM 5988 N N . GLY A 1 770 ? 51.482 -20.366 -47.793 1.00 68.44 770 GLY A N 1
ATOM 5989 C CA . GLY A 1 770 ? 52.557 -20.822 -48.683 1.00 68.44 770 GLY A CA 1
ATOM 5990 C C . GLY A 1 770 ? 52.105 -21.876 -49.703 1.00 68.44 770 GLY A C 1
ATOM 5991 O O . GLY A 1 770 ? 51.023 -22.446 -49.602 1.00 68.44 770 GLY A O 1
ATOM 5992 N N . SER A 1 771 ? 52.954 -22.160 -50.697 1.00 60.59 771 SER A N 1
ATOM 5993 C CA . SER A 1 771 ? 52.630 -22.948 -51.904 1.00 60.59 771 SER A CA 1
ATOM 5994 C C . SER A 1 771 ? 52.263 -24.424 -51.678 1.00 60.59 771 SER A C 1
ATOM 5996 O O . SER A 1 771 ? 51.797 -25.075 -52.610 1.00 60.59 771 SER A O 1
ATOM 5998 N N . HIS A 1 772 ? 52.448 -24.959 -50.467 1.00 57.84 772 HIS A N 1
ATOM 5999 C CA . HIS A 1 772 ? 52.150 -26.357 -50.120 1.00 57.84 772 HIS A CA 1
ATOM 6000 C C . HIS A 1 772 ? 50.990 -26.525 -49.124 1.00 57.84 772 HIS A C 1
ATOM 6002 O O . HIS A 1 772 ? 50.667 -27.653 -48.749 1.00 57.84 772 HIS A O 1
ATOM 6008 N N . HIS A 1 773 ? 50.345 -25.435 -48.698 1.00 69.00 773 HIS A N 1
ATOM 6009 C CA . HIS A 1 773 ? 49.292 -25.469 -47.684 1.00 69.00 773 HIS A CA 1
ATOM 6010 C C . HIS A 1 773 ? 48.005 -24.814 -48.193 1.00 69.00 773 HIS A C 1
ATOM 6012 O O . HIS A 1 773 ? 48.037 -23.799 -48.883 1.00 69.00 773 HIS A O 1
ATOM 6018 N N . LEU A 1 774 ? 46.856 -25.411 -47.860 1.00 79.06 774 LEU A N 1
ATOM 6019 C CA . LEU A 1 774 ? 45.554 -24.883 -48.265 1.00 79.06 774 LEU A CA 1
ATOM 6020 C C . LEU A 1 774 ? 45.241 -23.569 -47.515 1.00 79.06 774 LEU A C 1
ATOM 6022 O O . LEU A 1 774 ? 45.478 -23.520 -46.306 1.00 79.06 774 LEU A O 1
ATOM 6026 N N . PRO A 1 775 ? 44.631 -22.558 -48.168 1.00 83.62 775 PRO A N 1
ATOM 6027 C CA . PRO A 1 775 ? 44.372 -21.251 -47.555 1.00 83.62 775 PRO A CA 1
ATOM 6028 C C . PRO A 1 775 ? 43.539 -21.348 -46.275 1.00 83.62 775 PRO A C 1
ATOM 6030 O O . PRO A 1 775 ? 42.550 -22.083 -46.251 1.00 83.62 775 PRO A O 1
ATOM 6033 N N . MET A 1 776 ? 43.920 -20.629 -45.223 1.00 87.75 776 MET A N 1
ATOM 6034 C CA . MET A 1 776 ? 43.214 -20.604 -43.933 1.00 87.75 776 MET A CA 1
ATOM 6035 C C . MET A 1 776 ? 42.258 -19.408 -43.833 1.00 87.75 776 MET A C 1
ATOM 6037 O O . MET A 1 776 ? 42.243 -18.546 -44.712 1.00 87.75 776 MET A O 1
ATOM 6041 N N . LEU A 1 777 ? 41.460 -19.349 -42.762 1.00 90.25 777 LEU A N 1
ATOM 6042 C CA . LEU A 1 777 ? 40.654 -18.165 -42.459 1.00 90.25 777 LEU A CA 1
ATOM 6043 C C . LEU A 1 777 ? 41.569 -16.937 -42.284 1.00 90.25 777 LEU A C 1
ATOM 6045 O O . LEU A 1 777 ? 42.715 -17.091 -41.841 1.00 90.25 777 LEU A O 1
ATOM 6049 N N . PRO A 1 778 ? 41.101 -15.731 -42.645 1.00 89.69 778 PRO A N 1
ATOM 6050 C CA . PRO A 1 778 ? 41.848 -14.505 -42.404 1.00 89.69 778 PRO A CA 1
ATOM 6051 C C . PRO A 1 778 ? 42.034 -14.282 -40.897 1.00 89.69 778 PRO A C 1
ATOM 6053 O O . PRO A 1 778 ? 41.286 -14.817 -40.079 1.00 89.69 778 PRO A O 1
ATOM 6056 N N . LEU A 1 779 ? 43.052 -13.509 -40.524 1.00 86.44 779 LEU A N 1
ATOM 6057 C CA . LEU A 1 779 ? 43.322 -13.172 -39.125 1.00 86.44 779 LEU A CA 1
ATOM 6058 C C . LEU A 1 779 ? 42.583 -11.885 -38.751 1.00 86.44 779 LEU A C 1
ATOM 6060 O O . LEU A 1 779 ? 42.468 -10.982 -39.577 1.00 86.44 779 LEU A O 1
ATOM 6064 N N . ALA A 1 780 ? 42.085 -11.817 -37.520 1.00 80.81 780 ALA A N 1
ATOM 6065 C CA . ALA A 1 780 ? 41.453 -10.625 -36.975 1.00 80.81 780 ALA A CA 1
ATOM 6066 C C . ALA A 1 780 ? 42.484 -9.510 -36.731 1.00 80.81 780 ALA A C 1
ATOM 6068 O O . ALA A 1 780 ? 43.658 -9.772 -36.447 1.00 80.81 780 ALA A O 1
ATOM 6069 N N . ASP A 1 781 ? 42.015 -8.265 -36.832 1.00 70.38 781 ASP A N 1
ATOM 6070 C CA . ASP A 1 781 ? 42.829 -7.057 -36.659 1.00 70.38 781 ASP A CA 1
ATOM 6071 C C . ASP A 1 781 ? 43.000 -6.665 -35.173 1.00 70.38 781 ASP A C 1
ATOM 6073 O O . ASP A 1 781 ? 43.884 -5.880 -34.841 1.00 70.38 781 ASP A O 1
ATOM 6077 N N . ASN A 1 782 ? 42.188 -7.231 -34.268 1.00 60.50 782 ASN A N 1
ATOM 6078 C CA . ASN A 1 782 ? 42.122 -6.840 -32.856 1.00 60.50 782 ASN A CA 1
ATOM 6079 C C . ASN A 1 782 ? 43.121 -7.606 -31.966 1.00 60.50 782 ASN A C 1
ATOM 6081 O O . ASN A 1 782 ? 43.197 -8.833 -31.984 1.00 60.50 782 ASN A O 1
ATOM 6085 N N . GLU A 1 783 ? 43.858 -6.869 -31.128 1.00 51.69 783 GLU A N 1
ATOM 6086 C CA . GLU A 1 783 ? 44.922 -7.381 -30.240 1.00 51.69 783 GLU A CA 1
ATOM 6087 C C . GLU A 1 783 ? 44.458 -7.699 -28.796 1.00 51.69 783 GLU A C 1
ATOM 6089 O O . GLU A 1 783 ? 45.290 -7.775 -27.881 1.00 51.69 783 GLU A O 1
ATOM 6094 N N . GLY A 1 784 ? 43.143 -7.828 -28.575 1.00 50.53 784 GLY A N 1
ATOM 6095 C CA . GLY A 1 784 ? 42.523 -7.904 -27.241 1.00 50.53 784 GLY A CA 1
ATOM 6096 C C . GLY A 1 784 ? 41.660 -9.136 -26.945 1.00 50.53 784 GLY A C 1
ATOM 6097 O O . GLY A 1 784 ? 41.144 -9.225 -25.836 1.00 50.53 784 GLY A O 1
ATOM 6098 N N . ASP A 1 785 ? 41.502 -10.066 -27.888 1.00 59.44 785 ASP A N 1
ATOM 6099 C CA . ASP A 1 785 ? 40.612 -11.225 -27.727 1.00 59.44 785 ASP A CA 1
ATOM 6100 C C . ASP A 1 785 ? 41.292 -12.394 -26.989 1.00 59.44 785 ASP A C 1
ATOM 6102 O O . ASP A 1 785 ? 42.506 -12.594 -27.097 1.00 59.44 785 ASP A O 1
ATOM 6106 N N . ASP A 1 786 ? 40.499 -13.213 -26.291 1.00 59.38 786 ASP A N 1
ATOM 6107 C CA . ASP A 1 786 ? 40.938 -14.345 -25.444 1.00 59.38 786 ASP A CA 1
ATOM 6108 C C . ASP A 1 786 ? 41.746 -15.425 -26.204 1.00 59.38 786 ASP A C 1
ATOM 6110 O O . ASP A 1 786 ? 42.490 -16.208 -25.613 1.00 59.38 786 ASP A O 1
ATOM 6114 N N . CYS A 1 787 ? 41.643 -15.458 -27.537 1.00 67.81 787 CYS A N 1
ATOM 6115 C CA . CYS A 1 787 ? 42.417 -16.336 -28.421 1.00 67.81 787 CYS A CA 1
ATOM 6116 C C . CYS A 1 787 ? 43.781 -15.759 -28.852 1.00 67.81 787 CYS A C 1
ATOM 6118 O O . CYS A 1 787 ? 44.500 -16.398 -29.626 1.00 67.81 787 CYS A O 1
ATOM 6120 N N . THR A 1 788 ? 44.164 -14.572 -28.366 1.00 65.19 788 THR A N 1
ATOM 6121 C CA . THR A 1 788 ? 45.460 -13.949 -28.668 1.00 65.19 788 THR A CA 1
ATOM 6122 C C . THR A 1 788 ? 46.533 -14.347 -27.650 1.00 65.19 788 THR A C 1
ATOM 6124 O O . THR A 1 788 ? 46.358 -14.242 -26.439 1.00 65.19 788 THR A O 1
ATOM 6127 N N . ASN A 1 789 ? 47.700 -14.784 -28.133 1.00 64.44 789 ASN A N 1
ATOM 6128 C CA . ASN A 1 789 ? 48.879 -14.987 -27.286 1.00 64.44 789 ASN A CA 1
ATOM 6129 C C . ASN A 1 789 ? 50.036 -14.141 -27.818 1.00 64.44 789 ASN A C 1
ATOM 6131 O O . ASN A 1 789 ? 50.698 -14.507 -28.794 1.00 64.44 789 ASN A O 1
ATOM 6135 N N . LYS A 1 790 ? 50.282 -13.007 -27.148 1.00 57.84 790 LYS A N 1
ATOM 6136 C CA . LYS A 1 790 ? 51.289 -12.008 -27.543 1.00 57.84 790 LYS A CA 1
ATOM 6137 C C . LYS A 1 790 ? 52.711 -12.570 -27.550 1.00 57.84 790 LYS A C 1
ATOM 6139 O O . LYS A 1 790 ? 53.506 -12.200 -28.405 1.00 57.84 790 LYS A O 1
ATOM 6144 N N . THR A 1 791 ? 53.022 -13.500 -26.650 1.00 57.91 791 THR A N 1
ATOM 6145 C CA . THR A 1 791 ? 54.343 -14.138 -26.543 1.00 57.91 791 THR A CA 1
ATOM 6146 C C . THR A 1 791 ? 54.580 -15.198 -27.621 1.00 57.91 791 THR A C 1
ATOM 6148 O O . THR A 1 791 ? 55.730 -15.497 -27.928 1.00 57.91 791 THR A O 1
ATOM 6151 N N . ALA A 1 792 ? 53.512 -15.754 -28.205 1.00 61.22 792 ALA A N 1
ATOM 6152 C CA . ALA A 1 792 ? 53.570 -16.797 -29.234 1.00 61.22 792 ALA A CA 1
ATOM 6153 C C . ALA A 1 792 ? 53.212 -16.305 -30.654 1.00 61.22 792 ALA A C 1
ATOM 6155 O O . ALA A 1 792 ? 53.271 -17.091 -31.597 1.00 61.22 792 ALA A O 1
ATOM 6156 N N . GLY A 1 793 ? 52.831 -15.032 -30.826 1.00 63.19 793 GLY A N 1
ATOM 6157 C CA . GLY A 1 793 ? 52.447 -14.460 -32.126 1.00 63.19 793 GLY A CA 1
ATOM 6158 C C . GLY A 1 793 ? 51.127 -14.999 -32.697 1.00 63.19 793 GLY A C 1
ATOM 6159 O O . GLY A 1 793 ? 50.899 -14.914 -33.904 1.00 63.19 793 GLY A O 1
ATOM 6160 N N . ILE A 1 794 ? 50.265 -15.573 -31.851 1.00 68.06 794 ILE A N 1
ATOM 6161 C CA . ILE A 1 794 ? 48.996 -16.193 -32.257 1.00 68.06 794 ILE A CA 1
ATOM 6162 C C . ILE A 1 794 ? 47.903 -15.120 -32.301 1.00 68.06 794 ILE A C 1
ATOM 6164 O O . ILE A 1 794 ? 47.666 -14.441 -31.300 1.00 68.06 794 ILE A O 1
ATOM 6168 N N . ARG A 1 795 ? 47.240 -14.990 -33.459 1.00 76.88 795 ARG A N 1
ATOM 6169 C CA . ARG A 1 795 ? 46.079 -14.114 -33.692 1.00 76.88 795 ARG A CA 1
ATOM 6170 C C . ARG A 1 795 ? 44.818 -14.945 -33.928 1.00 76.88 795 ARG A C 1
ATOM 6172 O O . ARG A 1 795 ? 44.903 -16.044 -34.471 1.00 76.88 795 ARG A O 1
ATOM 6179 N N . CYS A 1 796 ? 43.669 -14.391 -33.558 1.00 84.50 796 CYS A N 1
ATOM 6180 C CA . CYS A 1 796 ? 42.364 -15.012 -33.764 1.00 84.50 796 CYS A CA 1
ATOM 6181 C C . CYS A 1 796 ? 41.993 -15.071 -35.252 1.00 84.50 796 CYS A C 1
ATOM 6183 O O . CYS A 1 796 ? 42.392 -14.203 -36.033 1.00 84.50 796 CYS A O 1
ATOM 6185 N N . PHE A 1 797 ? 41.211 -16.077 -35.648 1.00 87.69 797 PHE A N 1
ATOM 6186 C CA . PHE A 1 797 ? 40.609 -16.116 -36.978 1.00 87.69 797 PHE A CA 1
ATOM 6187 C C . PHE A 1 797 ? 39.404 -15.182 -37.056 1.00 87.69 797 PHE A C 1
ATOM 6189 O O . PHE A 1 797 ? 38.694 -14.981 -36.073 1.00 87.69 797 PHE A O 1
ATOM 6196 N N . LYS A 1 798 ? 39.168 -14.640 -38.248 1.00 88.00 798 LYS A N 1
ATOM 6197 C CA . LYS A 1 798 ? 38.055 -13.752 -38.578 1.00 88.00 798 LYS A CA 1
ATOM 6198 C C . LYS A 1 798 ? 37.078 -14.479 -39.507 1.00 88.00 798 LYS A C 1
ATOM 6200 O O . LYS A 1 798 ? 37.498 -15.074 -40.501 1.00 88.00 798 LYS A O 1
ATOM 6205 N N . ALA A 1 799 ? 35.788 -14.433 -39.184 1.00 89.81 799 ALA A N 1
ATOM 6206 C CA . ALA A 1 799 ? 34.689 -14.984 -39.981 1.00 89.81 799 ALA A CA 1
ATOM 6207 C C . ALA A 1 799 ? 33.410 -14.145 -39.778 1.00 89.81 799 ALA A C 1
ATOM 6209 O O . ALA A 1 799 ? 33.469 -13.096 -39.143 1.00 89.81 799 ALA A O 1
ATOM 6210 N N . GLY A 1 800 ? 32.277 -14.590 -40.334 1.00 88.12 800 GLY A N 1
ATOM 6211 C CA . GLY A 1 800 ? 30.976 -13.921 -40.193 1.00 88.12 800 GLY A CA 1
ATOM 6212 C C . GLY A 1 800 ? 30.344 -13.993 -38.801 1.00 88.12 800 GLY A C 1
ATOM 6213 O O . GLY A 1 800 ? 29.394 -13.272 -38.537 1.00 88.12 800 GLY A O 1
ATOM 6214 N N . ASP A 1 801 ? 30.868 -14.830 -37.907 1.00 87.44 801 ASP A N 1
ATOM 6215 C CA . ASP A 1 801 ? 30.467 -14.893 -36.500 1.00 87.44 801 ASP A CA 1
ATOM 6216 C C . ASP A 1 801 ? 31.723 -14.799 -35.626 1.00 87.44 801 ASP A C 1
ATOM 6218 O O . ASP A 1 801 ? 32.747 -15.430 -35.917 1.00 87.44 801 ASP A O 1
ATOM 6222 N N . ASP A 1 802 ? 31.656 -13.998 -34.568 1.00 80.81 802 ASP A N 1
ATOM 6223 C CA . ASP A 1 802 ? 32.757 -13.728 -33.641 1.00 80.81 802 ASP A CA 1
ATOM 6224 C C . ASP A 1 802 ? 33.142 -14.959 -32.804 1.00 80.81 802 ASP A C 1
ATOM 6226 O O . ASP A 1 802 ? 34.304 -15.124 -32.418 1.00 80.81 802 ASP A O 1
ATOM 6230 N N . ARG A 1 803 ? 32.216 -15.908 -32.627 1.00 84.38 803 ARG A N 1
ATOM 6231 C CA . ARG A 1 803 ? 32.450 -17.169 -31.904 1.00 84.38 803 ARG A CA 1
ATOM 6232 C C . ARG A 1 803 ? 33.251 -18.191 -32.705 1.00 84.38 803 ARG A C 1
ATOM 6234 O O . ARG A 1 803 ? 33.502 -19.286 -32.208 1.00 84.38 803 ARG A O 1
ATOM 6241 N N . VAL A 1 804 ? 33.723 -17.869 -33.914 1.00 86.12 804 VAL A N 1
ATOM 6242 C CA . VAL A 1 804 ? 34.516 -18.781 -34.766 1.00 86.12 804 VAL A CA 1
ATOM 6243 C C . VAL A 1 804 ? 35.723 -19.410 -34.051 1.00 86.12 804 VAL A C 1
ATOM 6245 O O . VAL A 1 804 ? 36.151 -20.507 -34.419 1.00 86.12 804 VAL A O 1
ATOM 6248 N N . ASN A 1 805 ? 36.258 -18.752 -33.018 1.00 85.81 805 ASN A N 1
ATOM 6249 C CA . ASN A 1 805 ? 37.405 -19.213 -32.232 1.00 85.81 805 ASN A CA 1
ATOM 6250 C C . ASN A 1 805 ? 37.033 -19.987 -30.948 1.00 85.81 805 ASN A C 1
ATOM 6252 O O . ASN A 1 805 ? 37.937 -20.432 -30.247 1.00 85.81 805 ASN A O 1
ATOM 6256 N N . GLU A 1 806 ? 35.744 -20.180 -30.637 1.00 78.94 806 GLU A N 1
ATOM 6257 C CA . GLU A 1 806 ? 35.275 -20.849 -29.406 1.00 78.94 806 GLU A CA 1
ATOM 6258 C C . GLU A 1 806 ? 35.793 -22.294 -29.296 1.00 78.94 806 GLU A C 1
ATOM 6260 O O . GLU A 1 806 ? 36.174 -22.762 -28.223 1.00 78.94 806 GLU A O 1
ATOM 6265 N N . GLN A 1 807 ? 35.851 -23.005 -30.425 1.00 80.75 807 GLN A N 1
ATOM 6266 C CA . GLN A 1 807 ? 36.478 -24.320 -30.514 1.00 80.75 807 GLN A CA 1
ATOM 6267 C C . GLN A 1 807 ? 36.943 -24.649 -31.935 1.00 80.75 807 GLN A C 1
ATOM 6269 O O . GLN A 1 807 ? 36.331 -24.250 -32.926 1.00 80.75 807 GLN A O 1
ATOM 6274 N N . ILE A 1 808 ? 37.970 -25.497 -32.035 1.00 80.69 808 ILE A N 1
ATOM 6275 C CA . ILE A 1 808 ? 38.597 -25.851 -33.316 1.00 80.69 808 ILE A CA 1
ATOM 6276 C C . ILE A 1 808 ? 37.621 -26.481 -34.321 1.00 80.69 808 ILE A C 1
ATOM 6278 O O . ILE A 1 808 ? 37.714 -26.223 -35.518 1.00 80.69 808 ILE A O 1
ATOM 6282 N N . GLY A 1 809 ? 36.654 -27.278 -33.852 1.00 81.94 809 GLY A N 1
ATOM 6283 C CA . GLY A 1 809 ? 35.641 -27.885 -34.717 1.00 81.94 809 GLY A CA 1
ATOM 6284 C C . GLY A 1 809 ? 34.771 -26.845 -35.422 1.00 81.94 809 GLY A C 1
ATOM 6285 O O . GLY A 1 809 ? 34.496 -26.987 -36.613 1.00 81.94 809 GLY A O 1
ATOM 6286 N N . LEU A 1 810 ? 34.403 -25.777 -34.709 1.00 84.81 810 LEU A N 1
ATOM 6287 C CA . LEU A 1 810 ? 33.635 -24.667 -35.262 1.00 84.81 810 LEU A CA 1
ATOM 6288 C C . LEU A 1 810 ? 34.486 -23.886 -36.267 1.00 84.81 810 LEU A C 1
ATOM 6290 O O . LEU A 1 810 ? 34.069 -23.722 -37.412 1.00 84.81 810 LEU A O 1
ATOM 6294 N N . THR A 1 811 ? 35.724 -23.532 -35.907 1.00 86.50 811 THR A N 1
ATOM 6295 C CA . THR A 1 811 ? 36.670 -22.853 -36.810 1.00 86.50 811 THR A CA 1
ATOM 6296 C C . THR A 1 811 ? 36.823 -23.585 -38.145 1.00 86.50 811 THR A C 1
ATOM 6298 O O . THR A 1 811 ? 36.808 -22.971 -39.213 1.00 86.50 811 THR A O 1
ATOM 6301 N N . LEU A 1 812 ? 36.940 -24.917 -38.110 1.00 87.00 812 LEU A N 1
ATOM 6302 C CA . LEU A 1 812 ? 37.090 -25.717 -39.322 1.00 87.00 812 LEU A CA 1
ATOM 6303 C C . LEU A 1 812 ? 35.818 -25.725 -40.189 1.00 87.00 812 LEU A C 1
ATOM 6305 O O . LEU A 1 812 ? 35.937 -25.760 -41.412 1.00 87.00 812 LEU A O 1
ATOM 6309 N N . ILE A 1 813 ? 34.621 -25.672 -39.595 1.00 89.19 813 ILE A N 1
ATOM 6310 C CA . ILE A 1 813 ? 33.360 -25.562 -40.350 1.00 89.19 813 ILE A CA 1
ATOM 6311 C C . ILE A 1 813 ? 33.278 -24.206 -41.061 1.00 89.19 813 ILE A C 1
ATOM 6313 O O . ILE A 1 813 ? 32.972 -24.169 -42.252 1.00 89.19 813 ILE A O 1
ATOM 6317 N N . HIS A 1 814 ? 33.627 -23.107 -40.384 1.00 92.12 814 HIS A N 1
ATOM 6318 C CA . HIS A 1 814 ? 33.707 -21.790 -41.028 1.00 92.12 814 HIS A CA 1
ATOM 6319 C C . HIS A 1 814 ? 34.705 -21.796 -42.196 1.00 92.12 814 HIS A C 1
ATOM 6321 O O . HIS A 1 814 ? 34.403 -21.293 -43.277 1.00 92.12 814 HIS A O 1
ATOM 6327 N N . LEU A 1 815 ? 35.872 -22.428 -42.020 1.00 90.81 815 LEU A N 1
ATOM 6328 C CA . LEU A 1 815 ? 36.876 -22.555 -43.078 1.00 90.81 815 LEU A CA 1
ATOM 6329 C C . LEU A 1 815 ? 36.355 -23.313 -44.309 1.00 90.81 815 LEU A C 1
ATOM 6331 O O . LEU A 1 815 ? 36.668 -22.926 -45.436 1.00 90.81 815 LEU A O 1
ATOM 6335 N N . VAL A 1 816 ? 35.584 -24.388 -44.112 1.00 92.06 816 VAL A N 1
ATOM 6336 C CA . VAL A 1 816 ? 34.981 -25.144 -45.223 1.00 92.06 816 VAL A CA 1
ATOM 6337 C C . VAL A 1 816 ? 34.057 -24.247 -46.033 1.00 92.06 816 VAL A C 1
ATOM 6339 O O . VAL A 1 816 ? 34.212 -24.180 -47.248 1.00 92.06 816 VAL A O 1
ATOM 6342 N N . TRP A 1 817 ? 33.169 -23.504 -45.376 1.00 94.31 817 TRP A N 1
ATOM 6343 C CA . TRP A 1 817 ? 32.220 -22.637 -46.071 1.00 94.31 817 TRP A CA 1
ATOM 6344 C C . TRP A 1 817 ? 32.877 -21.456 -46.789 1.00 94.31 817 TRP A C 1
ATOM 6346 O O . TRP A 1 817 ? 32.479 -21.125 -47.903 1.00 94.31 817 TRP A O 1
ATOM 6356 N N . VAL A 1 818 ? 33.930 -20.864 -46.216 1.00 93.75 818 VAL A N 1
ATOM 6357 C CA . VAL A 1 818 ? 34.707 -19.810 -46.895 1.00 93.75 818 VAL A CA 1
ATOM 6358 C C . VAL A 1 818 ? 35.408 -20.355 -48.143 1.00 93.75 818 VAL A C 1
ATOM 6360 O O . VAL A 1 818 ? 35.418 -19.711 -49.194 1.00 93.75 818 VAL A O 1
ATOM 6363 N N . ARG A 1 819 ? 35.977 -21.563 -48.062 1.00 91.69 819 ARG A N 1
ATOM 6364 C CA . ARG A 1 819 ? 36.595 -22.216 -49.226 1.00 91.69 819 ARG A CA 1
ATOM 6365 C C . ARG A 1 819 ? 35.566 -22.583 -50.283 1.00 91.69 819 ARG A C 1
ATOM 6367 O O . ARG A 1 819 ? 35.857 -22.423 -51.465 1.00 91.69 819 ARG A O 1
ATOM 6374 N N . GLU A 1 820 ? 34.394 -23.041 -49.865 1.00 93.75 820 GLU A N 1
ATOM 6375 C CA . GLU A 1 820 ? 33.319 -23.396 -50.780 1.00 93.75 820 GLU A CA 1
ATOM 6376 C C . GLU A 1 820 ? 32.795 -22.174 -51.529 1.00 93.75 820 GLU A C 1
ATOM 6378 O O . GLU A 1 820 ? 32.713 -22.200 -52.755 1.00 93.75 820 GLU A O 1
ATOM 6383 N N . HIS A 1 821 ? 32.595 -21.054 -50.831 1.00 95.69 821 HIS A N 1
ATOM 6384 C CA . HIS A 1 821 ? 32.287 -19.781 -51.473 1.00 95.69 821 HIS A CA 1
ATOM 6385 C C . HIS A 1 821 ? 33.334 -19.396 -52.524 1.00 95.69 821 HIS A C 1
ATOM 6387 O O . HIS A 1 821 ? 32.984 -19.102 -53.664 1.00 95.69 821 HIS A O 1
ATOM 6393 N N . ASN A 1 822 ? 34.625 -19.447 -52.183 1.00 95.19 822 ASN A N 1
ATOM 6394 C CA . ASN A 1 822 ? 35.689 -19.081 -53.122 1.00 95.19 822 ASN A CA 1
ATOM 6395 C C . ASN A 1 822 ? 35.799 -20.048 -54.314 1.00 95.19 822 ASN A C 1
ATOM 6397 O O . ASN A 1 822 ? 36.172 -19.622 -55.410 1.00 95.19 822 ASN A O 1
ATOM 6401 N N . ARG A 1 823 ? 35.464 -21.331 -54.121 1.00 94.56 823 ARG A N 1
ATOM 6402 C CA . ARG A 1 823 ? 35.379 -22.329 -55.196 1.00 94.56 823 ARG A CA 1
ATOM 6403 C C . ARG A 1 823 ? 34.228 -22.000 -56.149 1.00 94.56 823 ARG A C 1
ATOM 6405 O O . ARG A 1 823 ? 34.462 -21.913 -57.352 1.00 94.56 823 ARG A O 1
ATOM 6412 N N . VAL A 1 824 ? 33.027 -21.760 -55.614 1.00 93.19 824 VAL A N 1
ATOM 6413 C CA . VAL A 1 824 ? 31.834 -21.374 -56.389 1.00 93.19 824 VAL A CA 1
ATOM 6414 C C . VAL A 1 824 ? 32.071 -20.060 -57.137 1.00 93.19 824 VAL A C 1
ATOM 6416 O O . VAL A 1 824 ? 31.806 -19.995 -58.335 1.00 93.19 824 VAL A O 1
ATOM 6419 N N . ALA A 1 825 ? 32.654 -19.050 -56.488 1.00 94.06 825 ALA A N 1
ATOM 6420 C CA . ALA A 1 825 ? 32.994 -17.775 -57.120 1.00 94.06 825 ALA A CA 1
ATOM 6421 C C . ALA A 1 825 ? 33.973 -17.949 -58.291 1.00 94.06 825 ALA A C 1
ATOM 6423 O O . ALA A 1 825 ? 33.781 -17.360 -59.355 1.00 94.06 825 ALA A O 1
ATOM 6424 N N . GLY A 1 826 ? 34.986 -18.809 -58.134 1.00 92.56 826 GLY A N 1
ATOM 6425 C CA . GLY A 1 826 ? 35.928 -19.138 -59.206 1.00 92.56 826 GLY A CA 1
ATOM 6426 C C . GLY A 1 826 ? 35.272 -19.850 -60.394 1.00 92.56 826 GLY A C 1
ATOM 6427 O O . GLY A 1 826 ? 35.564 -19.528 -61.545 1.00 92.56 826 GLY A O 1
ATOM 6428 N N . GLU A 1 827 ? 34.352 -20.782 -60.136 1.00 93.81 827 GLU A N 1
ATOM 6429 C CA . GLU A 1 827 ? 33.591 -21.466 -61.190 1.00 93.81 827 GLU A CA 1
ATOM 6430 C C . GLU A 1 827 ? 32.624 -20.517 -61.907 1.00 93.81 827 GLU A C 1
ATOM 6432 O O . GLU A 1 827 ? 32.580 -20.496 -63.138 1.00 93.81 827 GLU A O 1
ATOM 6437 N N . LEU A 1 828 ? 31.902 -19.677 -61.160 1.00 92.69 828 LEU A N 1
ATOM 6438 C CA . LEU A 1 828 ? 31.019 -18.662 -61.730 1.00 92.69 828 LEU A CA 1
ATOM 6439 C C . LEU A 1 828 ? 31.789 -17.638 -62.559 1.00 92.69 828 LEU A C 1
ATOM 6441 O O . LEU A 1 828 ? 31.303 -17.257 -63.621 1.00 92.69 828 LEU A O 1
ATOM 6445 N N . GLN A 1 829 ? 32.987 -17.237 -62.128 1.00 93.94 829 GLN A N 1
ATOM 6446 C CA . GLN A 1 829 ? 33.857 -16.355 -62.902 1.00 93.94 829 GLN A CA 1
ATOM 6447 C C . GLN A 1 829 ? 34.308 -17.014 -64.210 1.00 93.94 829 GLN A C 1
ATOM 6449 O O . GLN A 1 829 ? 34.299 -16.366 -65.255 1.00 93.94 829 GLN A O 1
ATOM 6454 N N . ALA A 1 830 ? 34.697 -18.293 -64.171 1.00 92.38 830 ALA A N 1
ATOM 6455 C CA . ALA A 1 830 ? 35.112 -19.023 -65.367 1.00 92.38 830 ALA A CA 1
ATOM 6456 C C . ALA A 1 830 ? 33.962 -19.171 -66.380 1.00 92.38 830 ALA A C 1
ATOM 6458 O O . ALA A 1 830 ? 34.181 -19.052 -67.585 1.00 92.38 830 ALA A O 1
ATOM 6459 N N . LEU A 1 831 ? 32.738 -19.397 -65.892 1.00 93.88 831 LEU A N 1
ATOM 6460 C CA . LEU A 1 831 ? 31.531 -19.497 -66.717 1.00 93.88 831 LEU A CA 1
ATOM 6461 C C . LEU A 1 831 ? 31.026 -18.133 -67.201 1.00 93.88 831 LEU A C 1
ATOM 6463 O O . LEU A 1 831 ? 30.521 -18.021 -68.317 1.00 93.88 831 LEU A O 1
ATOM 6467 N N . ASN A 1 832 ? 31.185 -17.090 -66.387 1.00 93.00 832 ASN A N 1
ATOM 6468 C CA . ASN A 1 832 ? 30.699 -15.742 -66.656 1.00 93.00 832 ASN A CA 1
ATOM 6469 C C . ASN A 1 832 ? 31.821 -14.699 -66.504 1.00 93.00 832 ASN A C 1
ATOM 6471 O O . ASN A 1 832 ? 31.763 -13.867 -65.596 1.00 93.00 832 ASN A O 1
ATOM 6475 N N . PRO A 1 833 ? 32.803 -14.645 -67.427 1.00 91.81 833 PRO A N 1
ATOM 6476 C CA . PRO A 1 833 ? 33.926 -13.704 -67.322 1.00 91.81 833 PRO A CA 1
ATOM 6477 C C . PRO A 1 833 ? 33.524 -12.220 -67.358 1.00 91.81 833 PRO A C 1
ATOM 6479 O O . PRO A 1 833 ? 34.342 -11.351 -67.076 1.00 91.81 833 PRO A O 1
ATOM 6482 N N . HIS A 1 834 ? 32.280 -11.930 -67.752 1.00 91.88 834 HIS A N 1
ATOM 6483 C CA . HIS A 1 834 ? 31.710 -10.589 -67.862 1.00 91.88 834 HIS A CA 1
ATOM 6484 C C . HIS A 1 834 ? 31.043 -10.094 -66.567 1.00 91.88 834 HIS A C 1
ATOM 6486 O O . HIS A 1 834 ? 3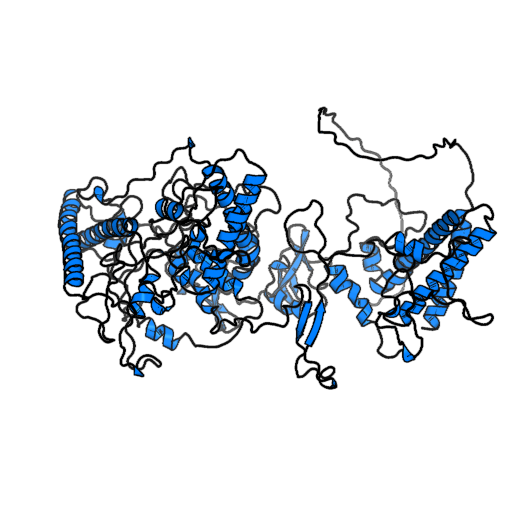0.583 -8.954 -66.536 1.00 91.88 834 HIS A O 1
ATOM 6492 N N . TRP A 1 835 ? 30.921 -10.930 -65.529 1.00 95.50 835 TRP A N 1
ATOM 6493 C CA . TRP A 1 835 ? 30.359 -10.506 -64.243 1.00 95.50 835 TRP A CA 1
ATOM 6494 C C . TRP A 1 835 ? 31.393 -9.732 -63.425 1.00 95.50 835 TRP A C 1
ATOM 6496 O O . TRP A 1 835 ? 32.575 -10.074 -63.412 1.00 95.50 835 TRP A O 1
ATOM 6506 N N . ASP A 1 836 ? 30.931 -8.685 -62.744 1.00 95.00 836 ASP A N 1
ATOM 6507 C CA . ASP A 1 836 ? 31.746 -7.917 -61.810 1.00 95.00 836 ASP A CA 1
ATOM 6508 C C . ASP A 1 836 ? 31.866 -8.620 -60.446 1.00 95.00 836 ASP A C 1
ATOM 6510 O O . ASP A 1 836 ? 31.230 -9.643 -60.179 1.00 95.00 836 ASP A O 1
ATOM 6514 N N . ASP A 1 837 ? 32.728 -8.077 -59.580 1.00 95.69 837 ASP A N 1
ATOM 6515 C CA . ASP A 1 837 ? 32.990 -8.627 -58.246 1.00 95.69 837 ASP A CA 1
ATOM 6516 C C . ASP A 1 837 ? 31.715 -8.764 -57.403 1.00 95.69 837 ASP A C 1
ATOM 6518 O O . ASP A 1 837 ? 31.518 -9.782 -56.743 1.00 95.69 837 ASP A O 1
ATOM 6522 N N . GLU A 1 838 ? 30.837 -7.759 -57.454 1.00 95.38 838 GLU A N 1
ATOM 6523 C CA . GLU A 1 838 ? 29.612 -7.734 -56.657 1.00 95.38 838 GLU A CA 1
ATOM 6524 C C . GLU A 1 838 ? 28.640 -8.826 -57.086 1.00 95.38 838 GLU A C 1
ATOM 6526 O O . GLU A 1 838 ? 28.155 -9.587 -56.248 1.00 95.38 838 GLU A O 1
ATOM 6531 N N . ARG A 1 839 ? 28.389 -8.958 -58.392 1.00 95.56 839 ARG A N 1
ATOM 6532 C CA . ARG A 1 839 ? 27.499 -10.000 -58.898 1.00 95.56 839 ARG A CA 1
ATOM 6533 C C . ARG A 1 839 ? 28.049 -11.393 -58.613 1.00 95.56 839 ARG A C 1
ATOM 6535 O O . ARG A 1 839 ? 27.287 -12.266 -58.199 1.00 95.56 839 ARG A O 1
ATOM 6542 N N . LEU A 1 840 ? 29.355 -11.602 -58.797 1.00 95.94 840 LEU A N 1
ATOM 6543 C CA . LEU A 1 840 ? 30.005 -12.872 -58.466 1.00 95.94 840 LEU A CA 1
ATOM 6544 C C . LEU A 1 840 ? 29.857 -13.204 -56.979 1.00 95.94 840 LEU A C 1
ATOM 6546 O O . LEU A 1 840 ? 29.503 -14.335 -56.648 1.00 95.94 840 LEU A O 1
ATOM 6550 N N . PHE A 1 841 ? 30.063 -12.230 -56.092 1.00 96.62 841 PHE A N 1
ATOM 6551 C CA . PHE A 1 841 ? 29.907 -12.412 -54.651 1.00 96.62 841 PHE A CA 1
ATOM 6552 C C . PHE A 1 841 ? 28.466 -12.780 -54.267 1.00 96.62 841 PHE A C 1
ATOM 6554 O O . PHE A 1 841 ? 28.256 -13.765 -53.558 1.00 96.62 841 PHE A O 1
ATOM 6561 N N . GLN A 1 842 ? 27.467 -12.032 -54.751 1.00 95.38 842 GLN A N 1
ATOM 6562 C CA . GLN A 1 842 ? 26.063 -12.251 -54.382 1.00 95.38 842 GLN A CA 1
ATOM 6563 C C . GLN A 1 842 ? 25.514 -13.578 -54.917 1.00 95.38 842 GLN A C 1
ATOM 6565 O O . GLN A 1 842 ? 24.828 -14.291 -54.186 1.00 95.38 842 GLN A O 1
ATOM 6570 N N . GLU A 1 843 ? 25.844 -13.961 -56.154 1.00 94.88 843 GLU A N 1
ATOM 6571 C CA . GLU A 1 843 ? 25.408 -15.253 -56.702 1.00 94.88 843 GLU A CA 1
ATOM 6572 C C . GLU A 1 843 ? 26.133 -16.426 -56.026 1.00 94.88 843 GLU A C 1
ATOM 6574 O O . GLU A 1 843 ? 25.503 -17.437 -55.711 1.00 94.88 843 GLU A O 1
ATOM 6579 N N . SER A 1 844 ? 27.422 -16.277 -55.694 1.00 95.62 844 SER A N 1
ATOM 6580 C CA . SER A 1 844 ? 28.149 -17.282 -54.900 1.00 95.62 844 SER A CA 1
ATOM 6581 C C . SER A 1 844 ? 27.544 -17.431 -53.507 1.00 95.62 844 SER A C 1
ATOM 6583 O O . SER A 1 844 ? 27.288 -18.546 -53.056 1.00 95.62 844 SER A O 1
ATOM 6585 N N . ARG A 1 845 ? 27.240 -16.309 -52.838 1.00 94.81 845 ARG A N 1
ATOM 6586 C CA . ARG A 1 845 ? 26.541 -16.288 -51.548 1.00 94.81 845 ARG A CA 1
ATOM 6587 C C . ARG A 1 845 ? 25.193 -16.993 -51.646 1.00 94.81 845 ARG A C 1
ATOM 6589 O O . ARG A 1 845 ? 24.905 -17.847 -50.816 1.00 94.81 845 ARG A O 1
ATOM 6596 N N . ARG A 1 846 ? 24.392 -16.681 -52.665 1.00 93.31 846 ARG A N 1
ATOM 6597 C CA . ARG A 1 846 ? 23.075 -17.288 -52.891 1.00 93.31 846 ARG A CA 1
ATOM 6598 C C . ARG A 1 846 ? 23.154 -18.810 -53.033 1.00 93.31 846 ARG A C 1
ATOM 6600 O O . ARG A 1 846 ? 22.355 -19.507 -52.413 1.00 93.31 846 ARG A O 1
ATOM 6607 N N . ILE A 1 847 ? 24.105 -19.319 -53.817 1.00 90.31 847 ILE A N 1
ATOM 6608 C CA . ILE A 1 847 ? 24.301 -20.765 -54.016 1.00 90.31 847 ILE A CA 1
ATOM 6609 C C . ILE A 1 847 ? 24.735 -21.434 -52.709 1.00 90.31 847 ILE A C 1
ATOM 6611 O O . ILE A 1 847 ? 24.112 -22.403 -52.287 1.00 90.31 847 ILE A O 1
ATOM 6615 N N . VAL A 1 848 ? 25.739 -20.883 -52.024 1.00 93.06 848 VAL A N 1
ATOM 6616 C CA . VAL A 1 848 ? 26.244 -21.442 -50.760 1.00 93.06 848 VAL A CA 1
ATOM 6617 C C . VAL A 1 848 ? 25.174 -21.437 -49.661 1.00 93.06 848 VAL A C 1
ATOM 6619 O O . VAL A 1 848 ? 25.067 -22.388 -48.892 1.00 93.06 848 VAL A O 1
ATOM 6622 N N . VAL A 1 849 ? 24.341 -20.394 -49.585 1.00 91.69 849 VAL A N 1
ATOM 6623 C CA . VAL A 1 849 ? 23.213 -20.348 -48.639 1.00 91.69 849 VAL A CA 1
ATOM 6624 C C . VAL A 1 849 ? 22.179 -21.426 -48.965 1.00 91.69 849 VAL A C 1
ATOM 6626 O O . VAL A 1 849 ? 21.683 -22.082 -48.050 1.00 91.69 849 VAL A O 1
ATOM 6629 N N . ALA A 1 850 ? 21.888 -21.660 -50.246 1.00 86.12 850 ALA A N 1
ATOM 6630 C CA . ALA A 1 850 ? 20.993 -22.737 -50.656 1.00 86.12 850 ALA A CA 1
ATOM 6631 C C . ALA A 1 850 ? 21.559 -24.123 -50.297 1.00 86.12 850 ALA A C 1
ATOM 6633 O O . ALA A 1 850 ? 20.818 -24.977 -49.816 1.00 86.12 850 ALA A O 1
ATOM 6634 N N . GLU A 1 851 ? 22.867 -24.338 -50.462 1.00 88.81 851 GLU A N 1
ATOM 6635 C CA . GLU A 1 851 ? 23.543 -25.567 -50.022 1.00 88.81 851 GLU A CA 1
ATOM 6636 C C . GLU A 1 851 ? 23.433 -25.761 -48.505 1.00 88.81 851 GLU A C 1
ATOM 6638 O O . GLU A 1 851 ? 23.090 -26.850 -48.043 1.00 88.81 851 GLU A O 1
ATOM 6643 N N . LEU A 1 852 ? 23.652 -24.699 -47.724 1.00 88.44 852 LEU A N 1
ATOM 6644 C CA . LEU A 1 852 ? 23.513 -24.730 -46.269 1.00 88.44 852 LEU A CA 1
ATOM 6645 C C . LEU A 1 852 ? 22.082 -25.091 -45.855 1.00 88.44 852 LEU A C 1
ATOM 6647 O O . LEU A 1 852 ? 21.887 -25.998 -45.046 1.00 88.44 852 LEU A O 1
ATOM 6651 N N . GLN A 1 853 ? 21.078 -24.430 -46.432 1.00 86.25 853 GLN A N 1
ATOM 6652 C CA . GLN A 1 853 ? 19.667 -24.732 -46.176 1.00 86.25 853 GLN A CA 1
ATOM 6653 C C . GLN A 1 853 ? 19.327 -26.176 -46.561 1.00 86.25 853 GLN A C 1
ATOM 6655 O O . GLN A 1 853 ? 18.661 -26.880 -45.801 1.00 86.25 853 GLN A O 1
ATOM 6660 N N . HIS A 1 854 ? 19.822 -26.649 -47.707 1.00 84.50 854 HIS A N 1
ATOM 6661 C CA . HIS A 1 854 ? 19.597 -28.015 -48.170 1.00 84.50 854 HIS A CA 1
ATOM 6662 C C . HIS A 1 854 ? 20.144 -29.049 -47.184 1.00 84.50 854 HIS A C 1
ATOM 6664 O O . HIS A 1 854 ? 19.421 -29.981 -46.832 1.00 84.50 854 HIS A O 1
ATOM 6670 N N . ILE A 1 855 ? 21.374 -28.869 -46.696 1.00 85.06 855 ILE A N 1
ATOM 6671 C CA . ILE A 1 855 ? 21.978 -29.748 -45.682 1.00 85.06 855 ILE A CA 1
ATOM 6672 C C . ILE A 1 855 ? 21.165 -29.701 -44.383 1.00 85.06 855 ILE A C 1
ATOM 6674 O O . ILE A 1 855 ? 20.862 -30.744 -43.798 1.00 85.06 855 ILE A O 1
ATOM 6678 N N . VAL A 1 856 ? 20.756 -28.508 -43.938 1.00 85.44 856 VAL A N 1
ATOM 6679 C CA . VAL A 1 856 ? 19.971 -28.349 -42.706 1.00 85.44 856 VAL A CA 1
ATOM 6680 C C . VAL A 1 856 ? 18.645 -29.110 -42.789 1.00 85.44 856 VAL A C 1
ATOM 6682 O O . VAL A 1 856 ? 18.343 -29.900 -41.896 1.00 85.44 856 VAL A O 1
ATOM 6685 N N . TYR A 1 857 ? 17.868 -28.925 -43.857 1.00 82.00 857 TYR A N 1
ATOM 6686 C CA . TYR A 1 857 ? 16.530 -29.513 -43.967 1.00 82.00 857 TYR A CA 1
ATOM 6687 C C . TYR A 1 857 ? 16.516 -30.989 -44.389 1.00 82.00 857 TYR A C 1
ATOM 6689 O O . TYR A 1 857 ? 15.633 -31.726 -43.950 1.00 82.00 857 TYR A O 1
ATOM 6697 N N . ASN A 1 858 ? 17.465 -31.445 -45.215 1.00 81.25 858 ASN A N 1
ATOM 6698 C CA . ASN A 1 858 ? 17.472 -32.831 -45.705 1.00 81.25 858 ASN A CA 1
ATOM 6699 C C . ASN A 1 858 ? 18.312 -33.786 -44.861 1.00 81.25 858 ASN A C 1
ATOM 6701 O O . ASN A 1 858 ? 18.046 -34.986 -44.876 1.00 81.25 858 ASN A O 1
ATOM 6705 N N . GLU A 1 859 ? 19.320 -33.284 -44.149 1.00 82.25 859 GLU A N 1
ATOM 6706 C CA . GLU A 1 859 ? 20.271 -34.141 -43.439 1.00 82.25 859 GLU A CA 1
ATOM 6707 C C . GLU A 1 859 ? 20.224 -33.898 -41.933 1.00 82.25 859 GLU A C 1
ATOM 6709 O O . GLU A 1 859 ? 20.048 -34.838 -41.160 1.00 82.25 859 GLU A O 1
ATOM 6714 N N . TRP A 1 860 ? 20.323 -32.643 -41.495 1.00 83.62 860 TRP A N 1
ATOM 6715 C CA . TRP A 1 860 ? 20.497 -32.333 -40.075 1.00 83.62 860 TRP A CA 1
ATOM 6716 C C . TRP A 1 860 ? 19.194 -32.403 -39.262 1.00 83.62 860 TRP A C 1
ATOM 6718 O O . TRP A 1 860 ? 19.120 -33.137 -38.273 1.00 83.62 860 TRP A O 1
ATOM 6728 N N . LEU A 1 861 ? 18.141 -31.694 -39.685 1.00 82.25 861 LEU A N 1
ATOM 6729 C CA . LEU A 1 861 ? 16.852 -31.675 -38.983 1.00 82.25 861 LEU A CA 1
ATOM 6730 C C . LEU A 1 861 ? 16.192 -33.063 -38.884 1.00 82.25 861 LEU A C 1
ATOM 6732 O O . LEU A 1 861 ? 15.720 -33.396 -37.793 1.00 82.25 861 LEU A O 1
ATOM 6736 N N . PRO A 1 862 ? 16.191 -33.922 -39.927 1.00 82.06 862 PRO A N 1
ATOM 6737 C CA . PRO A 1 862 ? 15.640 -35.272 -39.817 1.00 82.06 862 PRO A CA 1
ATOM 6738 C C . PRO A 1 862 ? 16.316 -36.142 -38.758 1.00 82.06 862 PRO A C 1
ATOM 6740 O O . PRO A 1 862 ? 15.639 -36.959 -38.135 1.00 82.06 862 PRO A O 1
ATOM 6743 N N . LEU A 1 863 ? 17.625 -35.974 -38.538 1.00 80.75 863 LEU A N 1
ATOM 6744 C CA . LEU A 1 863 ? 18.370 -36.737 -37.533 1.00 80.75 863 LEU A CA 1
ATOM 6745 C C . LEU A 1 863 ? 18.039 -36.295 -36.105 1.00 80.75 863 LEU A C 1
ATOM 6747 O O . LEU A 1 863 ? 18.016 -37.128 -35.203 1.00 80.75 863 LEU A O 1
ATOM 6751 N N . ILE A 1 864 ? 17.777 -35.002 -35.904 1.00 78.12 864 ILE A N 1
ATOM 6752 C CA . ILE A 1 864 ? 17.522 -34.427 -34.576 1.00 78.12 864 ILE A CA 1
ATOM 6753 C C . ILE A 1 864 ? 16.046 -34.522 -34.195 1.00 78.12 864 ILE A C 1
ATOM 6755 O O . ILE A 1 864 ? 15.719 -34.933 -33.085 1.00 78.12 864 ILE A O 1
ATOM 6759 N N . LEU A 1 865 ? 15.148 -34.149 -35.108 1.00 77.12 865 LEU A N 1
ATOM 6760 C CA . LEU A 1 865 ? 13.706 -34.110 -34.853 1.00 77.12 865 LEU A CA 1
ATOM 6761 C C . LEU A 1 865 ? 13.028 -35.453 -35.143 1.00 77.12 865 LEU A C 1
ATOM 6763 O O . LEU A 1 865 ? 11.965 -35.749 -34.604 1.00 77.12 865 LEU A O 1
ATOM 6767 N N . GLY A 1 866 ? 13.626 -36.282 -35.996 1.00 80.94 866 GLY A N 1
ATOM 6768 C CA . GLY A 1 866 ? 13.030 -37.528 -36.453 1.00 80.94 866 GLY A CA 1
ATOM 6769 C C . GLY A 1 866 ? 11.932 -37.330 -37.514 1.00 80.94 866 GLY A C 1
ATOM 6770 O O . GLY A 1 866 ? 11.322 -36.263 -37.640 1.00 80.94 866 GLY A O 1
ATOM 6771 N N . PRO A 1 867 ? 11.614 -38.387 -38.283 1.00 70.50 867 PRO A N 1
ATOM 6772 C CA . PRO A 1 867 ? 10.728 -38.301 -39.447 1.00 70.50 867 PRO A CA 1
ATOM 6773 C C . PRO A 1 867 ? 9.287 -37.899 -39.100 1.00 70.50 867 PRO A C 1
ATOM 6775 O O . PRO A 1 867 ? 8.610 -37.271 -39.911 1.00 70.50 867 PRO A O 1
ATOM 6778 N N . ARG A 1 868 ? 8.816 -38.221 -37.886 1.00 70.50 868 ARG A N 1
ATOM 6779 C CA . ARG A 1 868 ? 7.461 -37.882 -37.424 1.00 70.50 868 ARG A CA 1
ATOM 6780 C C . ARG A 1 868 ? 7.264 -36.371 -37.288 1.00 70.50 868 ARG A C 1
ATOM 6782 O O . ARG A 1 868 ? 6.256 -35.849 -37.753 1.00 70.50 868 ARG A O 1
ATOM 6789 N N . TYR A 1 869 ? 8.220 -35.674 -36.677 1.00 73.62 869 TYR A N 1
ATOM 6790 C CA . TYR A 1 869 ? 8.156 -34.222 -36.510 1.00 73.62 869 TYR A CA 1
ATOM 6791 C C . TYR A 1 869 ? 8.379 -33.502 -37.839 1.00 73.62 869 TYR A C 1
ATOM 6793 O O . TYR A 1 869 ? 7.617 -32.597 -38.169 1.00 73.62 869 TYR A O 1
ATOM 6801 N N . MET A 1 870 ? 9.332 -33.974 -38.650 1.00 79.75 870 MET A N 1
ATOM 6802 C CA . MET A 1 870 ? 9.542 -33.450 -40.002 1.00 79.75 870 MET A CA 1
ATOM 6803 C C . MET A 1 870 ? 8.262 -33.504 -40.856 1.00 79.75 870 MET A C 1
ATOM 6805 O O . MET A 1 870 ? 7.968 -32.555 -41.580 1.00 79.75 870 MET A O 1
ATOM 6809 N N . PHE A 1 871 ? 7.468 -34.578 -40.744 1.00 72.31 871 PHE A N 1
ATOM 6810 C CA . PHE A 1 871 ? 6.194 -34.714 -41.457 1.00 72.31 871 PHE A CA 1
ATOM 6811 C C . PHE A 1 871 ? 5.087 -33.826 -40.873 1.00 72.31 871 PHE A C 1
ATOM 6813 O O . PHE A 1 871 ? 4.439 -33.087 -41.612 1.00 72.31 871 PHE A O 1
ATOM 6820 N N . ASN A 1 872 ? 4.885 -33.867 -39.552 1.00 69.81 872 ASN A N 1
ATOM 6821 C CA . ASN A 1 872 ? 3.801 -33.137 -38.885 1.00 69.81 872 ASN A CA 1
ATOM 6822 C C . ASN A 1 872 ? 3.900 -31.618 -39.072 1.00 69.81 872 ASN A C 1
ATOM 6824 O O . ASN A 1 872 ? 2.875 -30.953 -39.195 1.00 69.81 872 ASN A O 1
ATOM 6828 N N . PHE A 1 873 ? 5.123 -31.090 -39.127 1.00 73.06 873 PHE A N 1
ATOM 6829 C CA . PHE A 1 873 ? 5.393 -29.663 -39.303 1.00 73.06 873 PHE A CA 1
ATOM 6830 C C . PHE A 1 873 ? 5.777 -29.288 -40.740 1.00 73.06 873 PHE A C 1
ATOM 6832 O O . PHE A 1 873 ? 6.197 -28.163 -40.979 1.00 73.06 873 PHE A O 1
ATOM 6839 N N . ARG A 1 874 ? 5.624 -30.212 -41.704 1.00 75.50 874 ARG A N 1
ATOM 6840 C CA . ARG A 1 874 ? 5.904 -29.989 -43.137 1.00 75.50 874 ARG A CA 1
ATOM 6841 C C . ARG A 1 874 ? 7.308 -29.425 -43.414 1.00 75.50 874 ARG A C 1
ATOM 6843 O O . ARG A 1 874 ? 7.488 -28.593 -44.292 1.00 75.50 874 ARG A O 1
ATOM 6850 N N . LEU A 1 875 ? 8.312 -29.906 -42.684 1.00 75.81 875 LEU A N 1
ATOM 6851 C CA . LEU A 1 875 ? 9.694 -29.416 -42.772 1.00 75.81 875 LEU A CA 1
ATOM 6852 C C . LEU A 1 875 ? 10.512 -30.095 -43.882 1.00 75.81 875 LEU A C 1
ATOM 6854 O O . LEU A 1 875 ? 11.671 -29.750 -44.088 1.00 75.81 875 LEU A O 1
ATOM 6858 N N . PHE A 1 876 ? 9.954 -31.086 -44.581 1.00 77.19 876 PHE A N 1
ATOM 6859 C CA . PHE A 1 876 ? 10.643 -31.706 -45.711 1.00 77.19 876 PHE A CA 1
ATOM 6860 C C . PHE A 1 876 ? 10.646 -30.771 -46.929 1.00 77.19 876 PHE A C 1
ATOM 6862 O O . PHE A 1 876 ? 9.578 -30.289 -47.316 1.00 77.19 876 PHE A O 1
ATOM 6869 N N . PRO A 1 877 ? 11.801 -30.567 -47.587 1.00 69.38 877 PRO A N 1
ATOM 6870 C CA . PRO A 1 877 ? 11.863 -29.810 -48.832 1.00 69.38 877 PRO A CA 1
ATOM 6871 C C . PRO A 1 877 ? 10.965 -30.417 -49.914 1.00 69.38 877 PRO A C 1
ATOM 6873 O O . PRO A 1 877 ? 10.848 -31.641 -50.040 1.00 69.38 877 PRO A O 1
ATOM 6876 N N . GLN A 1 878 ? 10.324 -29.559 -50.709 1.00 66.81 878 GLN A N 1
ATOM 6877 C CA . GLN A 1 878 ? 9.494 -30.005 -51.826 1.00 66.81 878 GLN A CA 1
ATOM 6878 C C . GLN A 1 878 ? 10.377 -30.663 -52.899 1.00 66.81 878 GLN A C 1
ATOM 6880 O O . GLN A 1 878 ? 11.449 -30.162 -53.228 1.00 66.81 878 GLN A O 1
ATOM 6885 N N . ARG A 1 879 ? 9.934 -31.807 -53.443 1.00 60.50 879 ARG A N 1
ATOM 6886 C CA . ARG A 1 879 ? 10.713 -32.590 -54.424 1.00 60.50 879 ARG A CA 1
ATOM 6887 C C . ARG A 1 879 ? 10.879 -31.893 -55.779 1.00 60.50 879 ARG A C 1
ATOM 6889 O O . ARG A 1 879 ? 11.812 -32.230 -56.499 1.00 60.50 879 ARG A O 1
ATOM 6896 N N . GLU A 1 880 ? 10.001 -30.950 -56.122 1.00 55.56 880 GLU A N 1
ATOM 6897 C CA . GLU A 1 880 ? 10.055 -30.190 -57.373 1.00 55.56 880 GLU A CA 1
ATOM 6898 C C . GLU A 1 880 ? 9.728 -28.709 -57.116 1.00 55.56 880 GLU A C 1
ATOM 6900 O O . GLU A 1 880 ? 8.615 -28.374 -56.716 1.00 55.56 880 GLU A O 1
ATOM 6905 N N . GLY A 1 881 ? 10.694 -27.821 -57.375 1.00 54.78 881 GLY A N 1
ATOM 6906 C CA . GLY A 1 881 ? 10.515 -26.365 -57.338 1.00 54.78 881 GLY A CA 1
ATOM 6907 C C . GLY A 1 881 ? 10.870 -25.673 -56.014 1.00 54.78 881 GLY A C 1
ATOM 6908 O O . GLY A 1 881 ? 11.311 -26.289 -55.048 1.00 54.78 881 GLY A O 1
ATOM 6909 N N . PHE A 1 882 ? 10.701 -24.347 -55.997 1.00 53.94 882 PHE A N 1
ATOM 6910 C CA . PHE A 1 882 ? 10.820 -23.512 -54.798 1.00 53.94 882 PHE A CA 1
ATOM 6911 C C . PHE A 1 882 ? 9.478 -23.474 -54.060 1.00 53.94 882 PHE A C 1
ATOM 6913 O O . PHE A 1 882 ? 8.432 -23.340 -54.703 1.00 53.94 882 PHE A O 1
ATOM 6920 N N . SER A 1 883 ? 9.503 -23.527 -52.725 1.00 58.06 883 SER A N 1
ATOM 6921 C CA . SER A 1 883 ? 8.294 -23.313 -51.925 1.00 58.06 883 SER A CA 1
ATOM 6922 C C . SER A 1 883 ? 7.708 -21.930 -52.226 1.00 58.06 883 SER A C 1
ATOM 6924 O O . SER A 1 883 ? 8.404 -20.919 -52.145 1.00 58.06 883 SER A O 1
ATOM 6926 N N . ARG A 1 884 ? 6.420 -21.882 -52.583 1.00 59.47 884 ARG A N 1
ATOM 6927 C CA . ARG A 1 884 ? 5.641 -20.635 -52.700 1.00 59.47 884 ARG A CA 1
ATOM 6928 C C . ARG A 1 884 ? 4.879 -20.309 -51.413 1.00 59.47 884 ARG A C 1
ATOM 6930 O O . ARG A 1 884 ? 4.044 -19.413 -51.415 1.00 59.47 884 ARG A O 1
ATOM 6937 N N . GLU A 1 885 ? 5.157 -21.033 -50.332 1.00 63.97 885 GLU A N 1
ATOM 6938 C CA . GLU A 1 885 ? 4.473 -20.927 -49.037 1.00 63.97 885 GLU A CA 1
ATOM 6939 C C . GLU A 1 885 ? 5.034 -19.788 -48.171 1.00 63.97 885 GLU A C 1
ATOM 6941 O O . GLU A 1 885 ? 5.073 -19.895 -46.950 1.00 63.97 885 GLU A O 1
ATOM 6946 N N . TYR A 1 886 ? 5.498 -18.695 -48.786 1.00 69.12 886 TYR A N 1
ATOM 6947 C CA . TYR A 1 886 ? 5.847 -17.507 -48.016 1.00 69.12 886 TYR A CA 1
ATOM 6948 C C . TYR A 1 886 ? 4.569 -16.915 -47.420 1.00 69.12 886 TYR A C 1
ATOM 6950 O O . TYR A 1 886 ? 3.705 -16.425 -48.150 1.00 69.12 886 TYR A O 1
ATOM 6958 N N . ASP A 1 887 ? 4.461 -16.978 -46.098 1.00 71.50 887 ASP A N 1
ATOM 6959 C CA . ASP A 1 887 ? 3.363 -16.397 -45.344 1.00 71.50 887 ASP A CA 1
ATOM 6960 C C . ASP A 1 887 ? 3.850 -15.112 -44.653 1.00 71.50 887 ASP A C 1
ATOM 6962 O O . ASP A 1 887 ? 4.614 -15.189 -43.688 1.00 71.50 887 ASP A O 1
ATOM 6966 N N . PRO A 1 888 ? 3.429 -13.922 -45.124 1.00 78.00 888 PRO A N 1
ATOM 6967 C CA . PRO A 1 888 ? 3.842 -12.654 -44.530 1.00 78.00 888 PRO A CA 1
ATOM 6968 C C . PRO A 1 888 ? 3.249 -12.418 -43.132 1.00 78.00 888 PRO A C 1
ATOM 6970 O O . PRO A 1 888 ? 3.607 -11.433 -42.493 1.00 78.00 888 PRO A O 1
ATOM 6973 N N . SER A 1 889 ? 2.325 -13.269 -42.666 1.00 78.38 889 SER A N 1
ATOM 6974 C CA . SER A 1 889 ? 1.747 -13.183 -41.320 1.00 78.38 889 SER A CA 1
ATOM 6975 C C . SER A 1 889 ? 2.563 -13.914 -40.251 1.00 78.38 889 SER A C 1
ATOM 6977 O O . SER A 1 889 ? 2.288 -13.751 -39.062 1.00 78.38 889 SER A O 1
ATOM 6979 N N . ILE A 1 890 ? 3.570 -14.697 -40.651 1.00 76.38 890 ILE A N 1
ATOM 6980 C CA . ILE A 1 890 ? 4.451 -15.408 -39.724 1.00 76.38 890 ILE A CA 1
ATOM 6981 C C . ILE A 1 890 ? 5.585 -14.479 -39.294 1.00 76.38 890 ILE A C 1
ATOM 6983 O O . ILE A 1 890 ? 6.331 -13.975 -40.132 1.00 76.38 890 ILE A O 1
ATOM 6987 N N . ASP A 1 891 ? 5.743 -14.297 -37.982 1.00 81.00 891 ASP A N 1
ATOM 6988 C CA . ASP A 1 891 ? 6.922 -13.656 -37.402 1.00 81.00 891 ASP A CA 1
ATOM 6989 C C . ASP A 1 891 ? 8.112 -14.636 -37.456 1.00 81.00 891 ASP A C 1
ATOM 6991 O O . ASP A 1 891 ? 8.064 -15.685 -36.806 1.00 81.00 891 ASP A O 1
ATOM 6995 N N . PRO A 1 892 ? 9.171 -14.348 -38.237 1.00 79.44 892 PRO A N 1
ATOM 6996 C CA . PRO A 1 892 ? 10.327 -15.230 -38.360 1.00 79.44 892 PRO A CA 1
ATOM 6997 C C . PRO A 1 892 ? 11.285 -15.132 -37.163 1.00 79.44 892 PRO A C 1
ATOM 6999 O O . PRO A 1 892 ? 12.325 -15.790 -37.170 1.00 79.44 892 PRO A O 1
ATOM 7002 N N . SER A 1 893 ? 10.986 -14.297 -36.163 1.00 82.56 893 SER A N 1
ATOM 7003 C CA . SER A 1 893 ? 11.857 -14.074 -35.012 1.00 82.56 893 SER A CA 1
ATOM 7004 C C . SER A 1 893 ? 12.061 -15.349 -34.190 1.00 82.56 893 SER A C 1
ATOM 7006 O O . SER A 1 893 ? 11.146 -16.134 -33.939 1.00 82.56 893 SER A O 1
ATOM 7008 N N . VAL A 1 894 ? 13.296 -15.552 -33.738 1.00 81.12 894 VAL A N 1
ATOM 7009 C CA . VAL A 1 894 ? 13.664 -16.682 -32.886 1.00 81.12 894 VAL A CA 1
ATOM 7010 C C . VAL A 1 894 ? 13.253 -16.340 -31.460 1.00 81.12 894 VAL A C 1
ATOM 7012 O O . VAL A 1 894 ? 13.720 -15.360 -30.891 1.00 81.12 894 VAL A O 1
ATOM 7015 N N . THR A 1 895 ? 12.392 -17.165 -30.871 1.00 81.00 895 THR A N 1
ATOM 7016 C CA . THR A 1 895 ? 11.922 -16.994 -29.488 1.00 81.00 895 THR A CA 1
ATOM 7017 C C . THR A 1 895 ? 13.068 -17.126 -28.476 1.00 81.00 895 THR A C 1
ATOM 7019 O O . THR A 1 895 ? 13.965 -17.956 -28.672 1.00 81.00 895 THR A O 1
ATOM 7022 N N . ASN A 1 896 ? 13.004 -16.398 -27.356 1.00 76.81 896 ASN A N 1
ATOM 7023 C CA . ASN A 1 896 ? 14.013 -16.465 -26.289 1.00 76.81 896 ASN A CA 1
ATOM 7024 C C . ASN A 1 896 ? 14.148 -17.879 -25.705 1.00 76.81 896 ASN A C 1
ATOM 7026 O O . ASN A 1 896 ? 15.253 -18.343 -25.438 1.00 76.81 896 ASN A O 1
ATOM 7030 N N . GLU A 1 897 ? 13.044 -18.614 -25.585 1.00 78.38 897 GLU A N 1
ATOM 7031 C CA . GLU A 1 897 ? 13.019 -19.998 -25.110 1.00 78.38 897 GLU A CA 1
ATOM 7032 C C . GLU A 1 897 ? 13.849 -20.908 -26.022 1.00 78.38 897 GLU A C 1
ATOM 7034 O O . GLU A 1 897 ? 14.658 -21.719 -25.557 1.00 78.38 897 GLU A O 1
ATOM 7039 N N . PHE A 1 898 ? 13.696 -20.739 -27.339 1.00 77.25 898 PHE A N 1
ATOM 7040 C CA . PHE A 1 898 ? 14.481 -21.482 -28.316 1.00 77.25 898 PHE A CA 1
ATOM 7041 C C . PHE A 1 898 ? 15.969 -21.119 -28.234 1.00 77.25 898 PHE A C 1
ATOM 7043 O O . PHE A 1 898 ? 16.812 -22.016 -28.199 1.00 77.25 898 PHE A O 1
ATOM 7050 N N . ALA A 1 899 ? 16.304 -19.828 -28.143 1.00 74.88 899 ALA A N 1
ATOM 7051 C CA . ALA A 1 899 ? 17.688 -19.355 -28.081 1.00 74.88 899 ALA A CA 1
ATOM 7052 C C . ALA A 1 899 ? 18.419 -19.769 -26.787 1.00 74.88 899 ALA A C 1
ATOM 7054 O O . ALA A 1 899 ? 19.597 -20.142 -26.823 1.00 74.88 899 ALA A O 1
ATOM 7055 N N . THR A 1 900 ? 17.735 -19.723 -25.640 1.00 69.44 900 THR A N 1
ATOM 7056 C CA . THR A 1 900 ? 18.335 -19.976 -24.323 1.00 69.44 900 THR A CA 1
ATOM 7057 C C . THR A 1 900 ? 18.344 -21.455 -23.949 1.00 69.44 900 THR A C 1
ATOM 7059 O O . THR A 1 900 ? 19.347 -21.927 -23.417 1.00 69.44 900 THR A O 1
ATOM 7062 N N . ALA A 1 901 ? 17.273 -22.201 -24.232 1.00 62.66 901 ALA A N 1
ATOM 7063 C CA . ALA A 1 901 ? 17.133 -23.584 -23.774 1.00 62.66 901 ALA A CA 1
ATOM 7064 C C . ALA A 1 901 ? 17.292 -24.607 -24.908 1.00 62.66 901 ALA A C 1
ATOM 7066 O O . ALA A 1 901 ? 18.096 -25.534 -24.794 1.00 62.66 901 ALA A O 1
ATOM 7067 N N . ALA A 1 902 ? 16.570 -24.442 -26.021 1.00 62.12 902 ALA A N 1
ATOM 7068 C CA . ALA A 1 902 ? 16.524 -25.467 -27.068 1.00 62.12 902 ALA A CA 1
ATOM 7069 C C . ALA A 1 902 ? 17.822 -25.537 -27.890 1.00 62.12 902 ALA A C 1
ATOM 7071 O O . ALA A 1 902 ? 18.381 -26.614 -28.099 1.00 62.12 902 ALA A O 1
ATOM 7072 N N . PHE A 1 903 ? 18.352 -24.392 -28.323 1.00 65.81 903 PHE A N 1
ATOM 7073 C CA . PHE A 1 903 ? 19.524 -24.339 -29.201 1.00 65.81 903 PHE A CA 1
ATOM 7074 C C . PHE A 1 903 ? 20.848 -24.591 -28.458 1.00 65.81 903 PHE A C 1
ATOM 7076 O O . PHE A 1 903 ? 21.854 -24.980 -29.055 1.00 65.81 903 PHE A O 1
ATOM 7083 N N . ARG A 1 904 ? 20.854 -24.461 -27.122 1.00 68.56 904 ARG A N 1
ATOM 7084 C CA . ARG A 1 904 ? 22.015 -24.804 -26.283 1.00 68.56 904 ARG A CA 1
ATOM 7085 C C . ARG A 1 904 ? 22.244 -26.310 -26.149 1.00 68.56 904 ARG A C 1
ATOM 7087 O O . ARG A 1 904 ? 23.349 -26.700 -25.776 1.00 68.56 904 ARG A O 1
ATOM 7094 N N . PHE A 1 905 ? 21.296 -27.151 -26.580 1.00 67.94 905 PHE A N 1
ATOM 7095 C CA . PHE A 1 905 ? 21.474 -28.605 -26.694 1.00 67.94 905 PHE A CA 1
ATOM 7096 C C . PHE A 1 905 ? 22.775 -28.989 -27.422 1.00 67.94 905 PHE A C 1
ATOM 7098 O O . PHE A 1 905 ? 23.493 -29.878 -26.968 1.00 67.94 905 PHE A O 1
ATOM 7105 N N . GLY A 1 906 ? 23.146 -28.267 -28.487 1.00 66.06 906 GLY A N 1
ATOM 7106 C CA . GLY A 1 906 ? 24.373 -28.530 -29.249 1.00 66.06 906 GLY A CA 1
ATOM 7107 C C . GLY A 1 906 ? 25.663 -28.464 -28.420 1.00 66.06 906 GLY A C 1
ATOM 7108 O O . GLY A 1 906 ? 26.606 -29.199 -28.702 1.00 66.06 906 GLY A O 1
ATOM 7109 N N . HIS A 1 907 ? 25.689 -27.667 -27.346 1.00 71.25 907 HIS A N 1
ATOM 7110 C CA . HIS A 1 907 ? 26.854 -27.558 -26.460 1.00 71.25 907 HIS A CA 1
ATOM 7111 C C . HIS A 1 907 ? 27.021 -28.814 -25.591 1.00 71.25 907 HIS A C 1
ATOM 7113 O O . HIS A 1 907 ? 28.132 -29.140 -25.182 1.00 71.25 907 HIS A O 1
ATOM 7119 N N . THR A 1 908 ? 25.942 -29.572 -25.361 1.00 66.69 908 THR A N 1
ATOM 7120 C CA . THR A 1 908 ? 25.995 -30.846 -24.622 1.00 66.69 908 THR A CA 1
ATOM 7121 C C . THR A 1 908 ? 26.541 -32.001 -25.468 1.00 66.69 908 THR A C 1
ATOM 7123 O O . THR A 1 908 ? 26.972 -33.015 -24.924 1.00 66.69 908 THR A O 1
ATOM 7126 N N . LEU A 1 909 ? 26.581 -31.840 -26.797 1.00 70.38 909 LEU A N 1
ATOM 7127 C CA . LEU A 1 909 ? 27.156 -32.813 -27.732 1.00 70.38 909 LEU A CA 1
ATOM 7128 C C . LEU A 1 909 ? 28.682 -32.677 -27.883 1.00 70.38 909 LEU A C 1
ATOM 7130 O O . LEU A 1 909 ? 29.306 -33.492 -28.568 1.00 70.38 909 LEU A O 1
ATOM 7134 N N . LEU A 1 910 ? 29.299 -31.668 -27.257 1.00 66.69 910 LEU A N 1
ATOM 7135 C CA . LEU A 1 910 ? 30.745 -31.457 -27.293 1.00 66.69 910 LEU A CA 1
ATOM 7136 C C . LEU A 1 910 ? 31.456 -32.488 -26.405 1.00 66.69 910 LEU A C 1
ATOM 7138 O O . LEU A 1 910 ? 31.273 -32.529 -25.189 1.00 66.69 910 LEU A O 1
ATOM 7142 N N . GLN A 1 911 ? 32.291 -33.335 -27.009 1.00 60.97 911 GLN A N 1
ATOM 7143 C CA . GLN A 1 911 ? 33.056 -34.344 -26.276 1.00 60.97 911 GLN A CA 1
ATOM 7144 C C . GLN A 1 911 ? 34.358 -33.767 -25.713 1.00 60.97 911 GLN A C 1
ATOM 7146 O O . GLN A 1 911 ? 35.059 -32.995 -26.360 1.00 60.97 911 GLN A O 1
ATOM 7151 N N . ARG A 1 912 ? 34.723 -34.209 -24.503 1.00 50.03 912 ARG A N 1
ATOM 7152 C CA . ARG A 1 912 ? 35.875 -33.718 -23.719 1.00 50.03 912 ARG A CA 1
ATOM 7153 C C . ARG A 1 912 ? 37.257 -33.998 -24.336 1.00 50.03 912 ARG A C 1
ATOM 7155 O O . ARG A 1 912 ? 38.261 -33.601 -23.756 1.00 50.03 912 ARG A O 1
ATOM 7162 N N . THR A 1 913 ? 37.331 -34.726 -25.449 1.00 44.34 913 THR A N 1
ATOM 7163 C CA . THR A 1 913 ? 38.582 -35.130 -26.108 1.00 44.34 913 THR A CA 1
ATOM 7164 C C . THR A 1 913 ? 38.486 -34.888 -27.611 1.00 44.34 913 THR A C 1
ATOM 7166 O O . THR A 1 913 ? 37.864 -35.656 -28.338 1.00 44.34 913 THR A O 1
ATOM 7169 N N . TYR A 1 914 ? 39.144 -33.829 -28.079 1.00 45.31 914 TYR A N 1
ATOM 7170 C CA . TYR A 1 914 ? 39.594 -33.742 -29.463 1.00 45.31 914 TYR A CA 1
ATOM 7171 C C . TYR A 1 914 ? 40.967 -34.419 -29.524 1.00 45.31 914 TYR A C 1
ATOM 7173 O O . TYR A 1 914 ? 41.942 -33.862 -29.025 1.00 45.31 914 TYR A O 1
ATOM 7181 N N . GLN A 1 915 ? 41.014 -35.656 -30.028 1.00 30.84 915 GLN A N 1
ATOM 7182 C CA . GLN A 1 915 ? 42.266 -36.288 -30.462 1.00 30.84 915 GLN A CA 1
ATOM 7183 C C . GLN A 1 915 ? 42.648 -35.805 -31.856 1.00 30.84 915 GLN A C 1
ATOM 7185 O O . GLN A 1 915 ? 41.738 -35.742 -32.720 1.00 30.84 915 GLN A O 1
#

Radius of gyration: 38.66 Å; chains: 1; bounding box: 95×91×112 Å

Organism: NCBI:txid399045

pLDDT: mean 73.09, std 22.91, range [21.19, 98.69]